Protein 2C21 (pdb70)

Organism: Leishmania major (NCBI:txid5664)

Nearest PDB structures (foldseek):
  2c21-a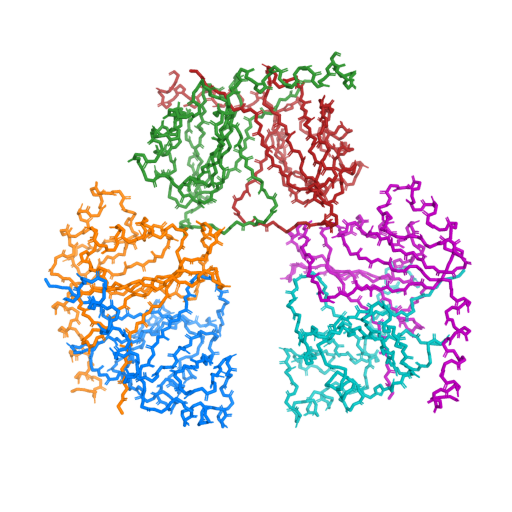ssembly3_F  TM=1.004E+00  e=3.129E-27  Leishmania major
  4mtr-assembly1_A  TM=9.692E-01  e=3.923E-15  Pseudomonas aeruginosa PAO1
  1fa5-assembly1_B  TM=9.251E-01  e=2.688E-15  Escherichia coli
  4mtr-assembly1_B  TM=9.581E-01  e=1.010E-14  Pseudomonas aeruginosa PAO1
  4mts-assembly1_B  TM=9.452E-01  e=9.763E-14  Pseudomonas aeruginosa PAO1

Radius of gyration: 29.98 Å; Cα contacts (8 Å, |Δi|>4): 1945; chains: 6; bounding box: 78×71×67 Å

CATH classification: 3.10.180.10

Solvent-accessible surface area: 37748 Å² total; per-residue (Å²): 119,80,59,5,3,3,0,12,4,66,0,2,59,28,116,94,0,28,113,10,2,36,100,31,0,49,8,99,41,0,10,100,101,83,31,80,166,93,134,58,14,30,0,6,0,0,58,8,40,3,66,88,25,13,0,0,10,0,12,50,47,80,67,61,92,88,30,176,67,26,143,0,18,5,10,5,0,0,0,4,130,75,3,146,116,8,0,57,55,0,131,174,84,131,14,80,38,90,96,68,28,184,96,20,56,48,0,40,0,24,5,50,16,24,7,95,1,19,0,4,26,37,150,62,14,25,96,92,0,71,56,4,9,136,149,73,68,41,94,116,85,59,4,2,2,1,14,3,59,0,8,28,26,102,59,0,22,104,11,1,36,98,36,0,46,8,88,37,0,8,91,104,79,17,68,140,91,128,62,19,26,0,6,0,1,56,10,48,2,75,90,28,16,0,0,9,0,9,55,39,76,55,59,24,12,15,90,45,26,146,0,18,7,11,4,0,0,0,2,131,67,2,150,120,10,2,60,48,0,128,157,84,106,16,51,35,84,102,69,26,183,98,20,54,50,0,41,0,13,4,24,3,2,7,68,1,17,0,4,28,38,146,64,14,25,100,86,0,70,53,10,3,124,152,81,68,53,77,120,80,58,6,4,2,0,14,4,62,0,8,26,25,112,57,0,21,109,11,1,34,99,34,0,48,8,87,34,0,0,88,82,78,17,74,140,88,130,62,17,24,0,3,0,1,62,11,49,4,64,90,30,14,0,0,10,0,9,55,40,79,54,58,24,9,11,107,43,21,109,0,17,6,11,4,0,0,0,3,122,67,2,148,120,8,0,54,47,0,125,157,86,105,15,52,43,84,100,58,27,178,99,18,55,50,0,38,0,15,5,23,3,3,6,65,1,18,0,4,32,36,149,63,14,25,96,84,0,73,56,7,7,134,151,79,64,48,85,113,80,57,7,4,2,0,13,3,64,0,8,25,26,98,53,0,22,107,11,2,33,97,36,0,47,9,88,37,0,8,91,98,82,32,90,157,91,136,56,14,31,0,6,0,2,60,11,49,3,72,89,29,13,0,1,10,0,11,52,43,81,55,60,23,13,11,100,48,26,107,0,17,6,12,4,0,0,0,3,128,64,2,142,98,9,1,46,37,0,128,151,90,102,16,49,38,88,102,73,32,188,98,16,44,46,0,39,0,13,4,24,4,3,6,65,4,18,0,5,32,39,150,64,8,25,98,85,0,67,58,10,4,129,152,81,62,46,88,121,77,60,5,3,2,2,12,2,59,0,7,27,27,94,51,0,21,106,12,6,35,96,37,0,48,9,88,38,0,0,95,76,82,22,71,149,89,112,59,19,22,0,2,0,0,57,10,45,3,66,88,28,15,0,0,10,0,10,54,43,74,49,60,24,11,15,77,47,27,147,0,18,6,10,10,0,0,0,2,131,75,1,150,118,6,0,57,48,0,127,163,81,108,16,52,36,87,100,61,26,176,94,17,40,48,0,37,0,12,4,23,3,2,7,65,4,14,0,4,29,37,139,63,5,24,98,79,0,67,54,11,4,128,144,80,64,44,95,117,81,60,6,5,2,2,13,3,62,0,2,68,29,111,111,0,27,125,14,1,35,105,33,0,46,10,91,35,0,0,98,68,80,26,73,156,95,116,58,19,21,0,0,0,0,56,8,54,5,64,89,28,16,0,0,10,0,10,53,45,85,64,65,95,85,30,180,66,24,142,0,16,5,11,4,0,0,0,3,134,78,2,145,111,8,1,51,44,0,132,152,86,132,13,78,40,92,99,57,24,172,96,22,38,47,0,40,0,26,4,46,15,25,6,95,0,12,0,3,26,38,141,60,6,24,96,79,0,65,56,9,6,123,150,83,62,49,81

B-factor: mean 39.88, std 5.76, range [11.87, 83.32]

Structure (mmCIF, N/CA/C/O backbone):
data_2C21
#
_entry.id   2C21
#
_cell.length_a   130.193
_cell.length_b   148.957
_cell.length_c   50.698
_cell.angle_alpha   90.00
_cell.angle_beta   90.00
_cell.angle_gamma   90.00
#
_symmetry.space_group_name_H-M   'P 21 21 2'
#
loop_
_entity.id
_entity.type
_entity.pdbx_description
1 polymer 'TRYPANOTHIONE-DEPENDENT GLYOXALASE I'
2 non-polymer 'NICKEL (II) ION'
3 non-polymer (4S)-2-METHYL-2,4-PENTANEDIOL
4 non-polymer (4R)-2-METHYLPENTANE-2,4-DIOL
5 non-polymer 'SODIUM ION'
6 water water
#
loop_
_atom_site.group_PDB
_atom_site.id
_atom_site.type_symbol
_atom_site.label_atom_id
_atom_site.label_alt_id
_atom_site.label_comp_id
_atom_site.label_asym_id
_atom_site.label_entity_id
_atom_site.label_seq_id
_atom_site.pdbx_PDB_ins_code
_atom_site.Cartn_x
_atom_site.Cartn_y
_atom_site.Cartn_z
_atom_site.occupancy
_atom_site.B_iso_or_equiv
_atom_site.auth_seq_id
_atom_site.auth_comp_id
_atom_site.auth_asym_id
_atom_site.auth_atom_id
_atom_site.pdbx_PDB_model_num
ATOM 1 N N . SER A 1 6 ? 53.620 -18.411 25.375 1.00 43.03 3 SER A N 1
ATOM 2 C CA . SER A 1 6 ? 52.175 -18.679 25.094 1.00 42.72 3 SER A CA 1
ATOM 3 C C . SER A 1 6 ? 51.295 -17.472 25.432 1.00 41.73 3 SER A C 1
ATOM 4 O O . SER A 1 6 ? 51.356 -16.936 26.547 1.00 41.87 3 SER A O 1
ATOM 7 N N . ARG A 1 7 ? 50.498 -17.037 24.456 1.00 39.77 4 ARG A N 1
ATOM 8 C CA . ARG A 1 7 ? 49.616 -15.895 24.619 1.00 38.56 4 ARG A CA 1
ATOM 9 C C . ARG A 1 7 ? 48.260 -16.220 24.041 1.00 37.74 4 ARG A C 1
ATOM 10 O O . ARG A 1 7 ? 48.134 -17.108 23.205 1.00 37.07 4 ARG A O 1
ATOM 18 N N . ARG A 1 8 ? 47.249 -15.489 24.490 1.00 37.16 5 ARG A N 1
ATOM 19 C CA . ARG A 1 8 ? 45.882 -15.748 24.089 1.00 37.10 5 ARG A CA 1
ATOM 20 C C . ARG A 1 8 ? 45.051 -14.475 24.176 1.00 37.15 5 ARG A C 1
ATOM 21 O O . ARG A 1 8 ? 45.213 -13.687 25.100 1.00 37.84 5 ARG A O 1
ATOM 29 N N . MET A 1 9 ? 44.190 -14.277 23.183 1.00 37.01 6 MET A N 1
ATOM 30 C CA . MET A 1 9 ? 43.158 -13.231 23.211 1.00 37.65 6 MET A CA 1
ATOM 31 C C . MET A 1 9 ? 42.156 -13.570 24.300 1.00 37.59 6 MET A C 1
ATOM 32 O O . MET A 1 9 ? 41.542 -14.654 24.263 1.00 37.01 6 MET A O 1
ATOM 41 N N . LEU A 1 10 ? 41.981 -12.673 25.270 1.00 37.25 7 LEU A N 1
ATOM 42 C CA . LEU A 1 10 ? 41.105 -12.983 26.408 1.00 37.00 7 LEU A CA 1
ATOM 43 C C . LEU A 1 10 ? 39.710 -12.408 26.281 1.00 36.91 7 LEU A C 1
ATOM 44 O O . LEU A 1 10 ? 38.717 -13.094 26.545 1.00 36.10 7 LEU A O 1
ATOM 49 N N . HIS A 1 11 ? 39.627 -11.140 25.893 1.00 36.31 8 HIS A N 1
ATOM 50 C CA . HIS A 1 11 ? 38.325 -10.496 25.726 1.00 36.42 8 HIS A CA 1
ATOM 51 C C . HIS A 1 11 ? 38.396 -9.198 24.953 1.00 35.73 8 HIS A C 1
ATOM 52 O O . HIS A 1 11 ? 39.462 -8.682 24.699 1.00 34.59 8 HIS A O 1
ATOM 59 N N . THR A 1 12 ? 37.221 -8.710 24.577 1.00 36.59 9 THR A N 1
ATOM 60 C CA . THR A 1 12 ? 37.037 -7.409 23.969 1.00 36.40 9 THR A CA 1
ATOM 61 C C . THR A 1 12 ? 36.091 -6.633 24.865 1.00 36.72 9 THR A C 1
ATOM 62 O O . THR A 1 12 ? 35.059 -7.168 25.297 1.00 35.78 9 THR A O 1
ATOM 66 N N . MET A 1 13 ? 36.435 -5.375 25.145 1.00 36.45 10 MET A N 1
ATOM 67 C CA . MET A 1 13 ? 35.628 -4.542 26.036 1.00 36.81 10 MET A CA 1
ATOM 68 C C . MET A 1 13 ? 34.893 -3.437 25.275 1.00 36.90 10 MET A C 1
ATOM 69 O O . MET A 1 13 ? 35.495 -2.727 24.468 1.00 37.90 10 MET A O 1
ATOM 74 N N . ILE A 1 14 ? 33.602 -3.276 25.570 1.00 37.17 11 ILE A N 1
ATOM 75 C CA . ILE A 1 14 ? 32.785 -2.162 25.048 1.00 37.12 11 ILE A CA 1
ATOM 76 C C . ILE A 1 14 ? 32.070 -1.498 26.236 1.00 37.31 11 ILE A C 1
ATOM 77 O O . ILE A 1 14 ? 31.756 -2.167 27.229 1.00 36.33 11 ILE A O 1
ATOM 82 N N . ARG A 1 15 ? 31.828 -0.194 26.145 1.00 37.29 12 ARG A N 1
ATOM 83 C CA . ARG A 1 15 ? 31.078 0.510 27.177 1.00 36.62 12 ARG A CA 1
ATOM 84 C C . ARG A 1 15 ? 29.613 0.594 26.767 1.00 36.77 12 ARG A C 1
ATOM 85 O O . ARG A 1 15 ? 29.284 0.785 25.589 1.00 36.95 12 ARG A O 1
ATOM 93 N N . VAL A 1 16 ? 28.740 0.432 27.746 1.00 36.61 13 VAL A N 1
ATOM 94 C CA . VAL A 1 16 ? 27.298 0.326 27.504 1.00 36.06 13 VAL A CA 1
ATOM 95 C C . VAL A 1 16 ? 26.541 1.257 28.411 1.00 35.95 13 VAL A C 1
ATOM 96 O O . VAL A 1 16 ? 26.956 1.520 29.551 1.00 35.26 13 VAL A O 1
ATOM 100 N N . GLY A 1 17 ? 25.402 1.735 27.923 1.00 36.17 14 GLY A N 1
ATOM 101 C CA . GLY A 1 17 ? 24.584 2.685 28.678 1.00 36.56 14 GLY A CA 1
ATOM 102 C C . GLY A 1 17 ? 23.708 2.106 29.779 1.00 36.87 14 GLY A C 1
ATOM 103 O O . GLY A 1 17 ? 23.333 2.819 30.700 1.00 37.01 14 GLY A O 1
ATOM 104 N N . ASP A 1 18 ? 23.384 0.821 29.683 1.00 37.80 15 ASP A N 1
ATOM 105 C CA . ASP A 1 18 ? 22.370 0.185 30.538 1.00 38.60 15 ASP A CA 1
ATOM 106 C C . ASP A 1 18 ? 22.697 -1.313 30.577 1.00 39.03 15 ASP A C 1
ATOM 107 O O . ASP A 1 18 ? 22.522 -2.023 29.601 1.00 38.46 15 ASP A O 1
ATOM 112 N N . LEU A 1 19 ? 23.217 -1.772 31.710 1.00 39.57 16 LEU A N 1
ATOM 113 C CA . LEU A 1 19 ? 23.576 -3.182 31.871 1.00 39.97 16 LEU A CA 1
ATOM 114 C C . LEU A 1 19 ? 22.404 -4.128 31.633 1.00 39.49 16 LEU A C 1
ATOM 115 O O . LEU A 1 19 ? 22.531 -5.101 30.914 1.00 39.03 16 LEU A O 1
ATOM 120 N N . ASP A 1 20 ? 21.275 -3.849 32.262 1.00 39.81 17 ASP A N 1
ATOM 121 C CA . ASP A 1 20 ? 20.100 -4.720 32.137 1.00 39.70 17 ASP A CA 1
ATOM 122 C C . ASP A 1 20 ? 19.748 -4.979 30.668 1.00 39.50 17 ASP A C 1
ATOM 123 O O . ASP A 1 20 ? 19.590 -6.121 30.261 1.00 39.87 17 ASP A O 1
ATOM 128 N N . ARG A 1 21 ? 19.644 -3.932 29.861 1.00 39.52 18 ARG A N 1
ATOM 129 C CA . ARG A 1 21 ? 19.264 -4.146 28.463 1.00 39.60 18 ARG A CA 1
ATOM 130 C C . ARG A 1 21 ? 20.369 -4.830 27.641 1.00 38.87 18 ARG A C 1
ATOM 131 O O . ARG A 1 21 ? 20.074 -5.604 26.747 1.00 38.47 18 ARG A O 1
ATOM 139 N N . SER A 1 22 ? 21.637 -4.566 27.951 1.00 38.71 19 SER A N 1
ATOM 140 C CA . SER A 1 22 ? 22.721 -5.206 27.202 1.00 38.36 19 SER A CA 1
ATOM 141 C C . SER A 1 22 ? 22.788 -6.689 27.538 1.00 38.60 19 SER A C 1
ATOM 142 O O . SER A 1 22 ? 22.929 -7.535 26.653 1.00 38.48 19 SER A O 1
ATOM 147 N N . ILE A 1 23 ? 22.701 -6.992 28.829 1.00 39.12 20 ILE A N 1
ATOM 148 C CA . ILE A 1 23 ? 22.711 -8.367 29.290 1.00 39.99 20 ILE A CA 1
ATOM 149 C C . ILE A 1 23 ? 21.547 -9.145 28.676 1.00 39.86 20 ILE A C 1
ATOM 150 O O . ILE A 1 23 ? 21.735 -10.282 28.259 1.00 40.25 20 ILE A O 1
ATOM 155 N N . LYS A 1 24 ? 20.364 -8.531 28.604 1.00 39.98 21 LYS A N 1
ATOM 156 C CA . LYS A 1 24 ? 19.195 -9.177 27.991 1.00 39.90 21 LYS A CA 1
ATOM 157 C C . LYS A 1 24 ? 19.455 -9.549 26.534 1.00 39.73 21 LYS A C 1
ATOM 158 O O . LYS A 1 24 ? 19.150 -10.666 26.088 1.00 39.75 21 LYS A O 1
ATOM 164 N N . PHE A 1 25 ? 20.012 -8.598 25.793 1.00 39.30 22 PHE A N 1
ATOM 165 C CA . PHE A 1 25 ? 20.380 -8.820 24.409 1.00 38.61 22 PHE A CA 1
ATOM 166 C C . PHE A 1 25 ? 21.400 -9.969 24.240 1.00 38.34 22 PHE A C 1
ATOM 167 O O . PHE A 1 25 ? 21.153 -10.914 23.500 1.00 38.46 22 PHE A O 1
ATOM 175 N N . TYR A 1 26 ? 22.541 -9.892 24.919 1.00 38.17 23 TYR A N 1
ATOM 176 C CA . TYR A 1 26 ? 23.614 -10.863 24.683 1.00 38.30 23 TYR A CA 1
ATOM 177 C C . TYR A 1 26 ? 23.261 -12.260 25.192 1.00 38.45 23 TYR A C 1
ATOM 178 O O . TYR A 1 26 ? 23.710 -13.254 24.621 1.00 39.18 23 TYR A O 1
ATOM 187 N N . THR A 1 27 ? 22.443 -12.344 26.234 1.00 38.40 24 THR A N 1
ATOM 188 C CA . THR A 1 27 ? 21.973 -13.645 26.725 1.00 38.46 24 THR A CA 1
ATOM 189 C C . THR A 1 27 ? 20.786 -14.179 25.914 1.00 38.27 24 THR A C 1
ATOM 190 O O . THR A 1 27 ? 20.885 -15.237 25.293 1.00 37.77 24 THR A O 1
ATOM 194 N N . GLU A 1 28 ? 19.677 -13.445 25.907 1.00 38.56 25 GLU A N 1
ATOM 195 C CA . GLU A 1 28 ? 18.444 -13.937 25.284 1.00 38.66 25 GLU A CA 1
ATOM 196 C C . GLU A 1 28 ? 18.503 -13.933 23.756 1.00 38.49 25 GLU A C 1
ATOM 197 O O . GLU A 1 28 ? 18.019 -14.870 23.120 1.00 37.93 25 GLU A O 1
ATOM 203 N N . ARG A 1 29 ? 19.091 -12.897 23.164 1.00 38.21 26 ARG A N 1
ATOM 204 C CA . ARG A 1 29 ? 19.172 -12.831 21.697 1.00 38.58 26 ARG A CA 1
ATOM 205 C C . ARG A 1 29 ? 20.370 -13.602 21.132 1.00 38.30 26 ARG A C 1
ATOM 206 O O . ARG A 1 29 ? 20.258 -14.197 20.070 1.00 38.55 26 ARG A O 1
ATOM 214 N N . LEU A 1 30 ? 21.509 -13.603 21.826 1.00 38.47 27 LEU A N 1
ATOM 215 C CA . LEU A 1 30 ? 22.722 -14.220 21.271 1.00 38.34 27 LEU A CA 1
ATOM 216 C C . LEU A 1 30 ? 23.155 -15.549 21.907 1.00 38.63 27 LEU A C 1
ATOM 217 O O . LEU A 1 30 ? 24.000 -16.247 21.341 1.00 38.39 27 LEU A O 1
ATOM 222 N N . GLY A 1 31 ? 22.581 -15.901 23.060 1.00 38.80 28 GLY A N 1
ATOM 223 C CA . GLY A 1 31 ? 22.870 -17.183 23.723 1.00 38.73 28 GLY A CA 1
ATOM 224 C C . GLY A 1 31 ? 24.121 -17.231 24.601 1.00 38.54 28 GLY A C 1
ATOM 225 O O . GLY A 1 31 ? 24.567 -18.312 24.985 1.00 38.12 28 GLY A O 1
ATOM 226 N N . MET A 1 32 ? 24.699 -16.075 24.915 1.00 38.38 29 MET A N 1
ATOM 227 C CA . MET A 1 32 ? 25.830 -16.023 25.835 1.00 38.46 29 MET A CA 1
ATOM 228 C C . MET A 1 32 ? 25.319 -16.213 27.256 1.00 38.46 29 MET A C 1
ATOM 229 O O . MET A 1 32 ? 24.116 -16.154 27.501 1.00 37.29 29 MET A O 1
ATOM 234 N N . LYS A 1 33 ? 26.241 -16.436 28.185 1.00 38.81 30 LYS A N 1
ATOM 235 C CA . LYS A 1 33 ? 25.891 -16.466 29.594 1.00 39.46 30 LYS A CA 1
ATOM 236 C C . LYS A 1 33 ? 26.736 -15.470 30.353 1.00 39.32 30 LYS A C 1
ATOM 237 O O . LYS A 1 33 ? 27.871 -15.198 29.981 1.00 37.68 30 LYS A O 1
ATOM 243 N N . VAL A 1 34 ? 26.172 -14.943 31.435 1.00 39.25 31 VAL A N 1
ATOM 244 C CA . VAL A 1 34 ? 26.931 -14.061 32.322 1.00 39.54 31 VAL A CA 1
ATOM 245 C C . VAL A 1 34 ? 27.907 -14.948 33.095 1.00 38.85 31 VAL A C 1
ATOM 246 O O . VAL A 1 34 ? 27.501 -15.915 33.721 1.00 37.25 31 VAL A O 1
ATOM 250 N N . LEU A 1 35 ? 29.189 -14.626 33.018 1.00 37.91 32 LEU A N 1
ATOM 251 C CA . LEU A 1 35 ? 30.227 -15.389 33.708 1.00 37.94 32 LEU A CA 1
ATOM 252 C C . LEU A 1 35 ? 30.537 -14.811 35.099 1.00 38.05 32 LEU A C 1
ATOM 253 O O . LEU A 1 35 ? 30.667 -15.550 36.071 1.00 37.17 32 LEU A O 1
ATOM 258 N N . ARG A 1 36 ? 30.671 -13.492 35.179 1.00 37.71 33 ARG A N 1
ATOM 259 C CA . ARG A 1 36 ? 30.920 -12.827 36.452 1.00 37.71 33 ARG A CA 1
ATOM 260 C C . ARG A 1 36 ? 30.725 -11.327 36.333 1.00 37.59 33 ARG A C 1
ATOM 261 O O . ARG A 1 36 ? 30.760 -10.776 35.237 1.00 37.14 33 ARG A O 1
ATOM 269 N N . LYS A 1 37 ? 30.516 -10.674 37.473 1.00 37.74 34 LYS A N 1
ATOM 270 C CA . LYS A 1 37 ? 30.471 -9.216 37.536 1.00 37.79 34 LYS A CA 1
ATOM 271 C C . LYS A 1 37 ? 31.529 -8.665 38.499 1.00 38.28 34 LYS A C 1
ATOM 272 O O . LYS A 1 37 ? 32.013 -9.385 39.408 1.00 37.74 34 LYS A O 1
ATOM 278 N N . TRP A 1 38 ? 31.888 -7.393 38.291 1.00 37.72 35 TRP A N 1
ATOM 279 C CA . TRP A 1 38 ? 32.866 -6.697 39.123 1.00 38.08 35 TRP A CA 1
ATOM 280 C C . TRP A 1 38 ? 32.337 -5.292 39.338 1.00 37.10 35 TRP A C 1
ATOM 281 O O . TRP A 1 38 ? 32.394 -4.494 38.421 1.00 37.72 35 TRP A O 1
ATOM 292 N N . ASP A 1 39 ? 31.864 -4.986 40.548 1.00 35.65 36 ASP A N 1
ATOM 293 C CA . ASP A 1 39 ? 31.190 -3.716 40.826 1.00 35.29 36 ASP A CA 1
ATOM 294 C C . ASP A 1 39 ? 32.039 -2.871 41.791 1.00 35.19 36 ASP A C 1
ATOM 295 O O . ASP A 1 39 ? 32.461 -3.359 42.827 1.00 33.72 36 ASP A O 1
ATOM 300 N N . VAL A 1 40 ? 32.323 -1.623 41.410 1.00 34.67 37 VAL A N 1
ATOM 301 C CA . VAL A 1 40 ? 33.142 -0.724 42.229 1.00 35.52 37 VAL A CA 1
ATOM 302 C C . VAL A 1 40 ? 32.404 0.600 42.486 1.00 35.51 37 VAL A C 1
ATOM 303 O O . VAL A 1 40 ? 32.666 1.598 41.827 1.00 35.14 37 VAL A O 1
ATOM 307 N N . PRO A 1 41 ? 31.476 0.601 43.455 1.00 36.42 38 PRO A N 1
ATOM 308 C CA . PRO A 1 41 ? 30.637 1.769 43.724 1.00 36.70 38 PRO A CA 1
ATOM 309 C C . PRO A 1 41 ? 31.419 3.066 43.936 1.00 36.81 38 PRO A C 1
ATOM 310 O O . PRO A 1 41 ? 31.012 4.105 43.428 1.00 37.36 38 PRO A O 1
ATOM 314 N N . GLU A 1 42 ? 32.551 2.996 44.631 1.00 37.08 39 GLU A N 1
ATOM 315 C CA . GLU A 1 42 ? 33.362 4.180 44.906 1.00 36.99 39 GLU A CA 1
ATOM 316 C C . GLU A 1 42 ? 34.022 4.770 43.664 1.00 36.97 39 GLU A C 1
ATOM 317 O O . GLU A 1 42 ? 34.285 5.966 43.632 1.00 36.91 39 GLU A O 1
ATOM 323 N N . ASP A 1 43 ? 34.293 3.938 42.658 1.00 36.33 40 ASP A N 1
ATOM 324 C CA . ASP A 1 43 ? 34.820 4.409 41.374 1.00 36.75 40 ASP A CA 1
ATOM 325 C C . ASP A 1 43 ? 33.714 4.518 40.303 1.00 36.99 40 ASP A C 1
ATOM 326 O O . ASP A 1 43 ? 33.990 4.814 39.144 1.00 36.97 40 ASP A O 1
ATOM 331 N N . LYS A 1 44 ? 32.474 4.264 40.702 1.00 37.43 41 LYS A N 1
ATOM 332 C CA . LYS A 1 44 ? 31.319 4.487 39.851 1.00 38.27 41 LYS A CA 1
ATOM 333 C C . LYS A 1 44 ? 31.366 3.697 38.541 1.00 37.61 41 LYS A C 1
ATOM 334 O O . LYS A 1 44 ? 31.038 4.220 37.471 1.00 37.13 41 LYS A O 1
ATOM 340 N N . TYR A 1 45 ? 31.736 2.426 38.630 1.00 37.22 42 TYR A N 1
ATOM 341 C CA . TYR A 1 45 ? 31.638 1.554 37.458 1.00 37.35 42 TYR A CA 1
ATOM 342 C C . TYR A 1 45 ? 31.366 0.096 37.828 1.00 36.94 42 TYR A C 1
ATOM 343 O O . TYR A 1 45 ? 31.611 -0.329 38.954 1.00 36.22 42 TYR A O 1
ATOM 352 N N . THR A 1 46 ? 30.864 -0.635 36.838 1.00 37.18 43 THR A N 1
ATOM 353 C CA . THR A 1 46 ? 30.572 -2.054 36.936 1.00 36.97 43 THR A CA 1
ATOM 354 C C . THR A 1 46 ? 31.063 -2.710 35.664 1.00 37.34 43 THR A C 1
ATOM 355 O O . THR A 1 46 ? 30.822 -2.189 34.566 1.00 36.65 43 THR A O 1
ATOM 359 N N . LEU A 1 47 ? 31.740 -3.854 35.815 1.00 37.47 44 LEU A N 1
ATOM 360 C CA . LEU A 1 47 ? 32.099 -4.707 34.678 1.00 37.47 44 LEU A CA 1
ATOM 361 C C . LEU A 1 47 ? 31.285 -6.010 34.688 1.00 37.74 44 LEU A C 1
ATOM 362 O O . LEU A 1 47 ? 31.025 -6.604 35.759 1.00 37.54 44 LEU A O 1
ATOM 367 N N . VAL A 1 48 ? 30.896 -6.452 33.502 1.00 37.69 45 VAL A N 1
ATOM 368 C CA . VAL A 1 48 ? 30.224 -7.755 33.318 1.00 37.97 45 VAL A CA 1
ATOM 369 C C . VAL A 1 48 ? 30.887 -8.500 32.189 1.00 37.64 45 VAL A C 1
ATOM 370 O O . VAL A 1 48 ? 31.073 -7.958 31.095 1.00 38.02 45 VAL A O 1
ATOM 374 N N . PHE A 1 49 ? 31.266 -9.737 32.475 1.00 37.88 46 PHE A N 1
ATOM 375 C CA . PHE A 1 49 ? 31.900 -10.606 31.504 1.00 38.05 46 PHE A CA 1
ATOM 376 C C . PHE A 1 49 ? 30.883 -11.640 31.060 1.00 38.11 46 PHE A C 1
ATOM 377 O O . PHE A 1 49 ? 30.272 -12.339 31.904 1.00 37.65 46 PHE A O 1
ATOM 385 N N . LEU A 1 50 ? 30.687 -11.717 29.746 1.00 39.50 47 LEU A N 1
ATOM 386 C CA . LEU A 1 50 ? 29.747 -12.671 29.115 1.00 40.24 47 LEU A CA 1
ATOM 387 C C . LEU A 1 50 ? 30.439 -13.425 28.006 1.00 39.91 47 LEU A C 1
ATOM 388 O O . LEU A 1 50 ? 31.320 -12.896 27.338 1.00 39.53 47 LEU A O 1
ATOM 393 N N . GLY A 1 51 ? 29.992 -14.645 27.775 1.00 39.54 48 GLY A N 1
ATOM 394 C CA . GLY A 1 51 ? 30.542 -15.425 26.687 1.00 40.07 48 GLY A CA 1
ATOM 395 C C . GLY A 1 51 ? 29.845 -16.734 26.490 1.00 39.52 48 GLY A C 1
ATOM 396 O O . GLY A 1 51 ? 28.859 -17.038 27.146 1.00 39.78 48 GLY A O 1
ATOM 397 N N . TYR A 1 52 ? 30.390 -17.516 25.577 1.00 39.63 49 TYR A N 1
ATOM 398 C CA . TYR A 1 52 ? 29.863 -18.822 25.267 1.00 39.14 49 TYR A CA 1
ATOM 399 C C . TYR A 1 52 ? 30.585 -19.890 26.077 1.00 39.12 49 TYR A C 1
ATOM 400 O O . TYR A 1 52 ? 30.287 -21.071 25.978 1.00 39.17 49 TYR A O 1
ATOM 409 N N . GLY A 1 53 ? 31.529 -19.468 26.900 1.00 38.39 50 GLY A N 1
ATOM 410 C CA . GLY A 1 53 ? 32.233 -20.387 27.773 1.00 38.18 50 GLY A CA 1
ATOM 411 C C . GLY A 1 53 ? 33.006 -19.562 28.769 1.00 37.79 50 GLY A C 1
ATOM 412 O O . GLY A 1 53 ? 33.047 -18.346 28.643 1.00 37.46 50 GLY A O 1
ATOM 413 N N . PRO A 1 54 ? 33.573 -20.210 29.796 1.00 37.79 51 PRO A N 1
ATOM 414 C CA . PRO A 1 54 ? 34.355 -19.495 30.797 1.00 37.65 51 PRO A CA 1
ATOM 415 C C . PRO A 1 54 ? 35.601 -18.848 30.227 1.00 37.12 51 PRO A C 1
ATOM 416 O O . PRO A 1 54 ? 36.139 -19.301 29.209 1.00 36.49 51 PRO A O 1
ATOM 420 N N . GLU A 1 55 ? 36.069 -17.797 30.888 1.00 37.00 52 GLU A N 1
ATOM 421 C CA . GLU A 1 55 ? 37.287 -17.116 30.452 1.00 36.86 52 GLU A CA 1
ATOM 422 C C . GLU A 1 55 ? 38.478 -18.059 30.341 1.00 37.14 52 GLU A C 1
ATOM 423 O O . GLU A 1 55 ? 39.374 -17.798 29.561 1.00 37.60 52 GLU A O 1
ATOM 429 N N . MET A 1 56 ? 38.479 -19.160 31.092 1.00 37.59 53 MET A N 1
ATOM 430 C CA . MET A 1 56 ? 39.610 -20.086 31.125 1.00 38.50 53 MET A CA 1
ATOM 431 C C . MET A 1 56 ? 39.776 -20.829 29.799 1.00 39.01 53 MET A C 1
ATOM 432 O O . MET A 1 56 ? 40.881 -21.245 29.457 1.00 39.37 53 MET A O 1
ATOM 437 N N . SER A 1 57 ? 38.683 -20.985 29.058 1.00 39.54 54 SER A N 1
ATOM 438 C CA . SER A 1 57 ? 38.704 -21.720 27.788 1.00 40.24 54 SER A CA 1
ATOM 439 C C . SER A 1 57 ? 38.141 -20.951 26.583 1.00 39.90 54 SER A C 1
ATOM 440 O O . SER A 1 57 ? 38.045 -21.506 25.493 1.00 40.97 54 SER A O 1
ATOM 443 N N . SER A 1 58 ? 37.767 -19.689 26.779 1.00 39.61 55 SER A N 1
ATOM 444 C CA . SER A 1 58 ? 37.049 -18.901 25.776 1.00 39.30 55 SER A CA 1
ATOM 445 C C . SER A 1 58 ? 37.525 -17.474 25.778 1.00 38.80 55 SER A C 1
ATOM 446 O O . SER A 1 58 ? 38.030 -16.985 26.791 1.00 39.28 55 SER A O 1
ATOM 449 N N . THR A 1 59 ? 37.306 -16.816 24.644 1.00 38.22 56 THR A N 1
ATOM 450 C CA . THR A 1 59 ? 37.491 -15.370 24.495 1.00 38.19 56 THR A CA 1
ATOM 451 C C . THR A 1 59 ? 36.103 -14.746 24.639 1.00 38.22 56 THR A C 1
ATOM 452 O O . THR A 1 59 ? 35.135 -15.168 23.985 1.00 38.94 56 THR A O 1
ATOM 456 N N . VAL A 1 60 ? 35.985 -13.792 25.548 1.00 37.84 57 VAL A N 1
ATOM 457 C CA . VAL A 1 60 ? 34.684 -13.342 25.995 1.00 37.67 57 VAL A CA 1
ATOM 458 C C . VAL A 1 60 ? 34.461 -11.862 25.699 1.00 37.56 57 VAL A C 1
ATOM 459 O O . VAL A 1 60 ? 35.304 -11.202 25.086 1.00 37.64 57 VAL A O 1
ATOM 463 N N . LEU A 1 61 ? 33.299 -11.374 26.120 1.00 37.90 58 LEU A N 1
ATOM 464 C CA . LEU A 1 61 ? 32.895 -9.988 25.990 1.00 38.21 58 LEU A CA 1
ATOM 465 C C . LEU A 1 61 ? 32.838 -9.347 27.377 1.00 38.19 58 LEU A C 1
ATOM 466 O O . LEU A 1 61 ? 32.281 -9.933 28.317 1.00 37.47 58 LEU A O 1
ATOM 471 N N . GLU A 1 62 ? 33.443 -8.163 27.493 1.00 37.76 59 GLU A N 1
ATOM 472 C CA . GLU A 1 62 ? 33.425 -7.363 28.709 1.00 38.47 59 GLU A CA 1
ATOM 473 C C . GLU A 1 62 ? 32.617 -6.098 28.478 1.00 38.82 59 GLU A C 1
ATOM 474 O O . GLU A 1 62 ? 32.941 -5.310 27.576 1.00 38.77 59 GLU A O 1
ATOM 480 N N . LEU A 1 63 ? 31.582 -5.896 29.298 1.00 38.58 60 LEU A N 1
ATOM 481 C CA . LEU A 1 63 ? 30.815 -4.654 29.303 1.00 38.83 60 LEU A CA 1
ATOM 482 C C . LEU A 1 63 ? 31.225 -3.806 30.492 1.00 38.72 60 LEU A C 1
ATOM 483 O O . LEU A 1 63 ? 31.306 -4.306 31.605 1.00 38.84 60 LEU A O 1
ATOM 488 N N . THR A 1 64 ? 31.460 -2.520 30.241 1.00 38.63 61 THR A N 1
ATOM 489 C CA . THR A 1 64 ? 31.730 -1.551 31.275 1.00 38.59 61 THR A CA 1
ATOM 490 C C . THR A 1 64 ? 30.552 -0.587 31.314 1.00 38.09 61 THR A C 1
ATOM 491 O O . THR A 1 64 ? 30.178 -0.015 30.283 1.00 37.65 61 THR A O 1
ATOM 495 N N . TYR A 1 65 ? 29.969 -0.446 32.500 1.00 37.60 62 TYR A N 1
ATOM 496 C CA . TYR A 1 65 ? 28.957 0.553 32.764 1.00 37.83 62 TYR A CA 1
ATOM 497 C C . TYR A 1 65 ? 29.565 1.622 33.676 1.00 38.10 62 TYR A C 1
ATOM 498 O O . TYR A 1 65 ? 30.064 1.306 34.763 1.00 38.11 62 TYR A O 1
ATOM 507 N N . ASN A 1 66 ? 29.531 2.878 33.228 1.00 38.20 63 ASN A N 1
ATOM 508 C CA . ASN A 1 66 ? 29.866 4.015 34.069 1.00 38.47 63 ASN A CA 1
ATOM 509 C C . ASN A 1 66 ? 28.597 4.621 34.629 1.00 38.39 63 ASN A C 1
ATOM 510 O O . ASN A 1 66 ? 27.710 4.993 33.865 1.00 38.18 63 ASN A O 1
ATOM 515 N N . TYR A 1 67 ? 28.524 4.726 35.960 1.00 37.80 64 TYR A N 1
ATOM 516 C CA . TYR A 1 67 ? 27.304 5.165 36.642 1.00 37.64 64 TYR A CA 1
ATOM 517 C C . TYR A 1 67 ? 26.812 6.493 36.057 1.00 37.81 64 TYR A C 1
ATOM 518 O O . TYR A 1 67 ? 27.556 7.490 36.001 1.00 37.44 64 TYR A O 1
ATOM 527 N N . GLY A 1 68 ? 25.560 6.493 35.618 1.00 38.14 65 GLY A N 1
ATOM 528 C CA . GLY A 1 68 ? 24.907 7.702 35.126 1.00 38.19 65 GLY A CA 1
ATOM 529 C C . GLY A 1 68 ? 25.245 8.095 33.699 1.00 38.14 65 GLY A C 1
ATOM 530 O O . GLY A 1 68 ? 24.807 9.148 33.238 1.00 38.50 65 GLY A O 1
ATOM 531 N N . VAL A 1 69 ? 26.024 7.267 33.005 1.00 37.73 66 VAL A N 1
ATOM 532 C CA . VAL A 1 69 ? 26.327 7.478 31.599 1.00 37.46 66 VAL A CA 1
ATOM 533 C C . VAL A 1 69 ? 25.457 6.473 30.848 1.00 37.31 66 VAL A C 1
ATOM 534 O O . VAL A 1 69 ? 25.662 5.263 30.957 1.00 37.26 66 VAL A O 1
ATOM 538 N N . THR A 1 70 ? 24.463 6.981 30.122 1.00 37.28 67 THR A N 1
ATOM 539 C CA . THR A 1 70 ? 23.421 6.132 29.542 1.00 37.64 67 THR A CA 1
ATOM 540 C C . THR A 1 70 ? 23.464 6.001 28.013 1.00 37.90 67 THR A C 1
ATOM 541 O O . THR A 1 70 ? 22.652 5.272 27.432 1.00 37.39 67 THR A O 1
ATOM 545 N N . SER A 1 71 ? 24.375 6.717 27.366 1.00 38.58 68 SER A N 1
ATOM 546 C CA A SER A 1 71 ? 24.516 6.636 25.911 0.50 38.85 68 SER A CA 1
ATOM 547 C CA B SER A 1 71 ? 24.519 6.626 25.912 0.50 38.87 68 SER A CA 1
ATOM 548 C C . SER A 1 71 ? 25.958 6.861 25.468 1.00 39.26 68 SER A C 1
ATOM 549 O O . SER A 1 71 ? 26.696 7.628 26.085 1.00 38.78 68 SER A O 1
ATOM 554 N N . TYR A 1 72 ? 26.337 6.180 24.387 1.00 40.33 69 TYR A N 1
ATOM 555 C CA . TYR A 1 72 ? 27.631 6.349 23.751 1.00 41.37 69 TYR A CA 1
ATOM 556 C C . TYR A 1 72 ? 27.439 6.571 22.250 1.00 41.41 69 TYR A C 1
ATOM 557 O O . TYR A 1 72 ? 26.637 5.880 21.602 1.00 42.65 69 TYR A O 1
ATOM 566 N N . LYS A 1 73 ? 28.119 7.578 21.717 1.00 42.01 70 LYS A N 1
ATOM 567 C CA . LYS A 1 73 ? 28.203 7.749 20.259 1.00 42.42 70 LYS A CA 1
ATOM 568 C C . LYS A 1 73 ? 29.430 7.021 19.714 1.00 40.94 70 LYS A C 1
ATOM 569 O O . LYS A 1 73 ? 30.439 6.846 20.422 1.00 39.84 70 LYS A O 1
ATOM 575 N N . HIS A 1 74 ? 29.321 6.592 18.455 1.00 39.77 71 HIS A N 1
ATOM 576 C CA . HIS A 1 74 ? 30.295 5.693 17.864 1.00 38.93 71 HIS A CA 1
ATOM 577 C C . HIS A 1 74 ? 31.140 6.389 16.804 1.00 39.02 71 HIS A C 1
ATOM 578 O O . HIS A 1 74 ? 30.636 7.232 16.041 1.00 37.97 71 HIS A O 1
ATOM 585 N N . ASP A 1 75 ? 32.421 6.017 16.798 1.00 38.58 72 ASP A N 1
ATOM 586 C CA . ASP A 1 75 ? 33.365 6.375 15.758 1.00 39.23 72 ASP A CA 1
ATOM 587 C C . ASP A 1 75 ? 33.205 5.385 14.617 1.00 38.85 72 ASP A C 1
ATOM 588 O O . ASP A 1 75 ? 32.472 4.400 14.724 1.00 38.50 72 ASP A O 1
ATOM 593 N N . GLU A 1 76 ? 33.910 5.649 13.531 1.00 38.25 73 GLU A N 1
ATOM 594 C CA . GLU A 1 76 ? 33.977 4.707 12.421 1.00 38.97 73 GLU A CA 1
ATOM 595 C C . GLU A 1 76 ? 35.356 4.044 12.386 1.00 38.08 73 GLU A C 1
ATOM 596 O O . GLU A 1 76 ? 35.898 3.793 11.311 1.00 37.32 73 GLU A O 1
ATOM 602 N N . ALA A 1 77 ? 35.898 3.767 13.585 1.00 37.27 74 ALA A N 1
ATOM 603 C CA . ALA A 1 77 ? 37.219 3.146 13.750 1.00 36.54 74 ALA A CA 1
ATOM 604 C C . ALA A 1 77 ? 37.010 1.695 14.166 1.00 36.04 74 ALA A C 1
ATOM 605 O O . ALA A 1 77 ? 37.319 0.780 13.395 1.00 35.17 74 ALA A O 1
ATOM 607 N N . TYR A 1 78 ? 36.473 1.498 15.371 1.00 35.42 75 TYR A N 1
ATOM 608 C CA . TYR A 1 78 ? 36.133 0.179 15.841 1.00 36.05 75 TYR A CA 1
ATOM 609 C C . TYR A 1 78 ? 35.108 -0.460 14.871 1.00 36.32 75 TYR A C 1
ATOM 610 O O . TYR A 1 78 ? 34.196 0.210 14.375 1.00 36.64 75 TYR A O 1
ATOM 619 N N . GLY A 1 79 ? 35.285 -1.743 14.608 1.00 36.31 76 GLY A N 1
ATOM 620 C CA . GLY A 1 79 ? 34.501 -2.445 13.603 1.00 36.40 76 GLY A CA 1
ATOM 621 C C . GLY A 1 79 ? 33.343 -3.187 14.199 1.00 36.57 76 GLY A C 1
ATOM 622 O O . GLY A 1 79 ? 32.200 -2.715 14.175 1.00 37.69 76 GLY A O 1
ATOM 623 N N . HIS A 1 80 ? 33.647 -4.350 14.755 1.00 36.58 77 HIS A N 1
ATOM 624 C CA . HIS A 1 80 ? 32.634 -5.243 15.289 1.00 36.59 77 HIS A CA 1
ATOM 625 C C . HIS A 1 80 ? 33.279 -6.433 15.975 1.00 36.94 77 HIS A C 1
ATOM 626 O O . HIS A 1 80 ? 34.488 -6.611 15.900 1.00 36.92 77 HIS A O 1
ATOM 633 N N . ILE A 1 81 ? 32.435 -7.240 16.615 1.00 36.79 78 ILE A N 1
ATOM 634 C CA . ILE A 1 81 ? 32.756 -8.619 16.940 1.00 37.46 78 ILE A CA 1
ATOM 635 C C . ILE A 1 81 ? 31.941 -9.540 16.006 1.00 36.79 78 ILE A C 1
ATOM 636 O O . ILE A 1 81 ? 30.827 -9.202 15.591 1.00 36.00 78 ILE A O 1
ATOM 641 N N . ALA A 1 82 ? 32.530 -10.684 15.680 1.00 36.51 79 ALA A N 1
ATOM 642 C CA . ALA A 1 82 ? 31.903 -11.669 14.814 1.00 36.65 79 ALA A CA 1
ATOM 643 C C . ALA A 1 82 ? 31.658 -12.915 15.620 1.00 36.87 79 ALA A C 1
ATOM 644 O O . ALA A 1 82 ? 32.519 -13.340 16.396 1.00 36.22 79 ALA A O 1
ATOM 646 N N . ILE A 1 83 ? 30.483 -13.501 15.417 1.00 36.91 80 ILE A N 1
ATOM 647 C CA . ILE A 1 83 ? 30.069 -14.692 16.123 1.00 37.06 80 ILE A CA 1
ATOM 648 C C . ILE A 1 83 ? 29.700 -15.749 15.084 1.00 36.96 80 ILE A C 1
ATOM 649 O O . ILE A 1 83 ? 28.932 -15.465 14.182 1.00 36.90 80 ILE A O 1
ATOM 654 N N . GLY A 1 84 ? 30.270 -16.947 15.229 1.00 37.20 81 GLY A N 1
ATOM 655 C CA . GLY A 1 84 ? 29.959 -18.085 14.386 1.00 37.20 81 GLY A CA 1
ATOM 656 C C . GLY A 1 84 ? 28.736 -18.845 14.861 1.00 37.47 81 GLY A C 1
ATOM 657 O O . GLY A 1 84 ? 28.667 -19.283 16.024 1.00 37.98 81 GLY A O 1
ATOM 658 N N . VAL A 1 85 ? 27.776 -19.029 13.955 1.00 37.17 82 VAL A N 1
ATOM 659 C CA . VAL A 1 85 ? 26.530 -19.709 14.264 1.00 37.29 82 VAL A CA 1
ATOM 660 C C . VAL A 1 85 ? 26.263 -20.837 13.260 1.00 37.03 82 VAL A C 1
ATOM 661 O O . VAL A 1 85 ? 27.022 -21.016 12.302 1.00 35.85 82 VAL A O 1
ATOM 665 N N . GLU A 1 86 ? 25.201 -21.599 13.505 1.00 37.70 83 GLU A N 1
ATOM 666 C CA . GLU A 1 86 ? 24.809 -22.703 12.625 1.00 37.92 83 GLU A CA 1
ATOM 667 C C . GLU A 1 86 ? 23.827 -22.274 11.536 1.00 38.51 83 GLU A C 1
ATOM 668 O O . GLU A 1 86 ? 23.775 -22.891 10.450 1.00 38.05 83 GLU A O 1
ATOM 674 N N . ASP A 1 87 ? 23.012 -21.262 11.857 1.00 38.75 84 ASP A N 1
ATOM 675 C CA . ASP A 1 87 ? 21.933 -20.818 10.970 1.00 39.00 84 ASP A CA 1
ATOM 676 C C . ASP A 1 87 ? 21.752 -19.304 11.159 1.00 38.56 84 ASP A C 1
ATOM 677 O O . ASP A 1 87 ? 21.156 -18.807 12.183 1.00 38.85 84 ASP A O 1
ATOM 682 N N . VAL A 1 88 ? 22.290 -18.566 10.176 1.00 37.96 85 VAL A N 1
ATOM 683 C CA . VAL A 1 88 ? 22.211 -17.116 10.213 1.00 37.93 85 VAL A CA 1
ATOM 684 C C . VAL A 1 88 ? 20.793 -16.641 9.960 1.00 37.98 85 VAL A C 1
ATOM 685 O O . VAL A 1 88 ? 20.292 -15.766 10.670 1.00 37.36 85 VAL A O 1
ATOM 689 N N . LYS A 1 89 ? 20.136 -17.242 8.968 1.00 38.58 86 LYS A N 1
ATOM 690 C CA . LYS A 1 89 ? 18.814 -16.800 8.577 1.00 38.99 86 LYS A CA 1
ATOM 691 C C . LYS A 1 89 ? 17.869 -16.978 9.767 1.00 39.04 86 LYS A C 1
ATOM 692 O O . LYS A 1 89 ? 17.108 -16.046 10.111 1.00 39.98 86 LYS A O 1
ATOM 703 N N . GLU A 1 90 ? 17.946 -18.139 10.421 1.00 38.87 87 GLU A N 1
ATOM 704 C CA . GLU A 1 90 ? 17.027 -18.469 11.512 1.00 38.96 87 GLU A CA 1
ATOM 705 C C . GLU A 1 90 ? 17.218 -17.490 12.664 1.00 38.39 87 GLU A C 1
ATOM 706 O O . GLU A 1 90 ? 16.246 -17.037 13.295 1.00 37.04 87 GLU A O 1
ATOM 712 N N . LEU A 1 91 ? 18.477 -17.143 12.916 1.00 38.58 88 LEU A N 1
ATOM 713 C CA . LEU A 1 91 ? 18.792 -16.235 13.979 1.00 38.45 88 LEU A CA 1
ATOM 714 C C . LEU A 1 91 ? 18.211 -14.843 13.668 1.00 39.04 88 LEU A C 1
ATOM 715 O O . LEU A 1 91 ? 17.552 -14.238 14.517 1.00 40.59 88 LEU A O 1
ATOM 720 N N . VAL A 1 92 ? 18.526 -14.365 12.432 1.00 39.05 89 VAL A N 1
ATOM 721 C CA . VAL A 1 92 ? 18.144 -13.014 12.009 1.00 39.09 89 VAL A CA 1
ATOM 722 C C . VAL A 1 92 ? 16.642 -12.839 12.104 1.00 39.56 89 VAL A C 1
ATOM 723 O O . VAL A 1 92 ? 16.167 -11.787 12.560 1.00 39.45 89 VAL A O 1
ATOM 727 N N . ALA A 1 93 ? 15.907 -13.870 11.668 1.00 39.73 90 ALA A N 1
ATOM 728 C CA . ALA A 1 93 ? 14.472 -13.898 11.835 1.00 40.11 90 ALA A CA 1
ATOM 729 C C . ALA A 1 93 ? 14.143 -13.670 13.322 1.00 40.28 90 ALA A C 1
ATOM 730 O O . ALA A 1 93 ? 13.407 -12.713 13.713 1.00 41.45 90 ALA A O 1
ATOM 732 N N . ASP A 1 94 ? 14.680 -14.628 14.163 1.00 40.31 91 ASP A N 1
ATOM 733 C CA . ASP A 1 94 ? 14.416 -14.501 15.596 1.00 40.96 91 ASP A CA 1
ATOM 734 C C . ASP A 1 94 ? 14.697 -13.093 16.125 1.00 41.22 91 ASP A C 1
ATOM 735 O O . ASP A 1 94 ? 13.921 -12.554 16.915 1.00 41.26 91 ASP A O 1
ATOM 740 N N . MET A 1 95 ? 15.809 -12.511 15.683 1.00 40.92 92 MET A N 1
ATOM 741 C CA . MET A 1 95 ? 16.178 -11.152 16.076 1.00 41.28 92 MET A CA 1
ATOM 742 C C . MET A 1 95 ? 15.128 -10.135 15.631 1.00 41.17 92 MET A C 1
ATOM 743 O O . MET A 1 95 ? 14.601 -9.364 16.449 1.00 41.41 92 MET A O 1
ATOM 752 N N . ARG A 1 96 ? 14.802 -10.161 14.340 1.00 41.10 93 ARG A N 1
ATOM 753 C CA . ARG A 1 96 ? 13.818 -9.228 13.788 1.00 41.28 93 ARG A CA 1
ATOM 754 C C . ARG A 1 96 ? 12.473 -9.310 14.540 1.00 40.92 93 ARG A C 1
ATOM 755 O O . ARG A 1 96 ? 11.791 -8.292 14.699 1.00 40.74 93 ARG A O 1
ATOM 770 N N . LYS A 1 97 ? 12.111 -10.508 15.009 1.00 40.21 94 LYS A N 1
ATOM 771 C CA . LYS A 1 97 ? 10.914 -10.683 15.853 1.00 40.42 94 LYS A CA 1
ATOM 772 C C . LYS A 1 97 ? 10.965 -9.838 17.135 1.00 40.17 94 LYS A C 1
ATOM 773 O O . LYS A 1 97 ? 9.943 -9.329 17.595 1.00 40.14 94 LYS A O 1
ATOM 779 N N . HIS A 1 98 ? 12.160 -9.685 17.695 1.00 40.14 95 HIS A N 1
ATOM 780 C CA . HIS A 1 98 ? 12.352 -8.942 18.938 1.00 40.03 95 HIS A CA 1
ATOM 781 C C . HIS A 1 98 ? 12.850 -7.502 18.716 1.00 39.88 95 HIS A C 1
ATOM 782 O O . HIS A 1 98 ? 13.434 -6.900 19.609 1.00 39.54 95 HIS A O 1
ATOM 789 N N . ASP A 1 99 ? 12.549 -6.955 17.536 1.00 39.91 96 ASP A N 1
ATOM 790 C CA . ASP A 1 99 ? 12.838 -5.563 17.155 1.00 39.87 96 ASP A CA 1
ATOM 791 C C . ASP A 1 99 ? 14.323 -5.199 17.135 1.00 39.57 96 ASP A C 1
ATOM 792 O O . ASP A 1 99 ? 14.659 -4.024 17.273 1.00 39.40 96 ASP A O 1
ATOM 797 N N . VAL A 1 100 ? 15.205 -6.182 16.956 1.00 39.42 97 VAL A N 1
ATOM 798 C CA . VAL A 1 100 ? 16.644 -5.903 16.861 1.00 39.24 97 VAL A CA 1
ATOM 799 C C . VAL A 1 100 ? 16.944 -5.371 15.463 1.00 39.15 97 VAL A C 1
ATOM 800 O O . VAL A 1 100 ? 16.581 -6.021 14.473 1.00 38.54 97 VAL A O 1
ATOM 804 N N . PRO A 1 101 ? 17.591 -4.191 15.364 1.00 39.09 98 PRO A N 1
ATOM 805 C CA . PRO A 1 101 ? 17.889 -3.659 14.030 1.00 39.22 98 PRO A CA 1
ATOM 806 C C . PRO A 1 101 ? 18.781 -4.590 13.210 1.00 39.53 98 PRO A C 1
ATOM 807 O O . PRO A 1 101 ? 19.819 -5.047 13.702 1.00 39.36 98 PRO A O 1
ATOM 811 N N . ILE A 1 102 ? 18.364 -4.876 11.976 1.00 39.52 99 ILE A N 1
ATOM 812 C CA . ILE A 1 102 ? 19.131 -5.722 11.063 1.00 39.97 99 ILE A CA 1
ATOM 813 C C . ILE A 1 102 ? 19.749 -4.812 10.003 1.00 40.66 99 ILE A C 1
ATOM 814 O O . ILE A 1 102 ? 19.049 -4.297 9.143 1.00 40.38 99 ILE A O 1
ATOM 819 N N . ASP A 1 103 ? 21.061 -4.603 10.074 1.00 41.61 100 ASP A N 1
ATOM 820 C CA . ASP A 1 103 ? 21.738 -3.659 9.173 1.00 42.37 100 ASP A CA 1
ATOM 821 C C . ASP A 1 103 ? 21.991 -4.275 7.793 1.00 42.61 100 ASP A C 1
ATOM 822 O O . ASP A 1 103 ? 21.882 -3.593 6.770 1.00 42.85 100 ASP A O 1
ATOM 827 N N . TYR A 1 104 ? 22.299 -5.570 7.770 1.00 42.96 101 TYR A N 1
ATOM 828 C CA . TYR A 1 104 ? 22.595 -6.285 6.530 1.00 43.08 101 TYR A CA 1
ATOM 829 C C . TYR A 1 104 ? 22.276 -7.770 6.678 1.00 43.17 101 TYR A C 1
ATOM 830 O O . TYR A 1 104 ? 22.474 -8.344 7.742 1.00 42.75 101 TYR A O 1
ATOM 839 N N . GLU A 1 105 ? 21.790 -8.378 5.599 1.00 43.60 102 GLU A N 1
ATOM 840 C CA . GLU A 1 105 ? 21.485 -9.802 5.561 1.00 43.97 102 GLU A CA 1
ATOM 841 C C . GLU A 1 105 ? 21.613 -10.251 4.109 1.00 44.49 102 GLU A C 1
ATOM 842 O O . GLU A 1 105 ? 20.862 -9.773 3.265 1.00 44.58 102 GLU A O 1
ATOM 848 N N . ASP A 1 106 ? 22.561 -11.137 3.799 1.00 44.73 103 ASP A N 1
ATOM 849 C CA . ASP A 1 106 ? 22.709 -11.610 2.412 1.00 45.03 103 ASP A CA 1
ATOM 850 C C . ASP A 1 106 ? 21.678 -12.687 2.079 1.00 44.81 103 ASP A C 1
ATOM 851 O O . ASP A 1 106 ? 21.030 -13.235 2.972 1.00 44.79 103 ASP A O 1
ATOM 856 N N . GLU A 1 107 ? 21.540 -12.980 0.791 1.00 44.47 104 GLU A N 1
ATOM 857 C CA . GLU A 1 107 ? 20.604 -14.001 0.320 1.00 44.38 104 GLU A CA 1
ATOM 858 C C . GLU A 1 107 ? 21.065 -15.423 0.658 1.00 44.05 104 GLU A C 1
ATOM 859 O O . GLU A 1 107 ? 20.236 -16.326 0.817 1.00 44.09 104 GLU A O 1
ATOM 865 N N . SER A 1 108 ? 22.379 -15.624 0.747 1.00 43.53 105 SER A N 1
ATOM 866 C CA . SER A 1 108 ? 22.944 -16.976 0.837 1.00 43.20 105 SER A CA 1
ATOM 867 C C . SER A 1 108 ? 22.840 -17.596 2.234 1.00 42.81 105 SER A C 1
ATOM 868 O O . SER A 1 108 ? 22.769 -18.822 2.359 1.00 42.60 105 SER A O 1
ATOM 871 N N . GLY A 1 109 ? 22.824 -16.751 3.269 1.00 42.32 106 GLY A N 1
ATOM 872 C CA . GLY A 1 109 ? 22.806 -17.202 4.665 1.00 41.88 106 GLY A CA 1
ATOM 873 C C . GLY A 1 109 ? 24.192 -17.256 5.290 1.00 41.70 106 GLY A C 1
ATOM 874 O O . GLY A 1 109 ? 24.357 -17.784 6.388 1.00 42.17 106 GLY A O 1
ATOM 875 N N . PHE A 1 110 ? 25.191 -16.702 4.606 1.00 40.93 107 PHE A N 1
ATOM 876 C CA . PHE A 1 110 ? 26.568 -16.724 5.099 1.00 40.67 107 PHE A CA 1
ATOM 877 C C . PHE A 1 110 ? 26.813 -15.663 6.178 1.00 40.19 107 PHE A C 1
ATOM 878 O O . PHE A 1 110 ? 27.531 -15.905 7.157 1.00 39.79 107 PHE A O 1
ATOM 886 N N . MET A 1 111 ? 26.205 -14.494 6.000 1.00 40.04 108 MET A N 1
ATOM 887 C CA . MET A 1 111 ? 26.583 -13.304 6.763 1.00 39.88 108 MET A CA 1
ATOM 888 C C . MET A 1 111 ? 25.406 -12.368 7.015 1.00 39.00 108 MET A C 1
ATOM 889 O O . MET A 1 111 ? 24.542 -12.191 6.164 1.00 38.43 108 MET A O 1
ATOM 894 N N . ALA A 1 112 ? 25.387 -11.762 8.200 1.00 38.40 109 ALA A N 1
ATOM 895 C CA . ALA A 1 112 ? 24.446 -10.693 8.503 1.00 37.88 109 ALA A CA 1
ATOM 896 C C . ALA A 1 112 ? 25.077 -9.758 9.501 1.00 37.78 109 ALA A C 1
ATOM 897 O O . ALA A 1 112 ? 26.039 -10.123 10.178 1.00 37.09 109 ALA A O 1
ATOM 899 N N . PHE A 1 113 ? 24.554 -8.542 9.560 1.00 37.72 110 PHE A N 1
ATOM 900 C CA . PHE A 1 113 ? 24.958 -7.586 10.576 1.00 37.76 110 PHE A CA 1
ATOM 901 C C . PHE A 1 113 ? 23.732 -7.144 11.346 1.00 37.44 110 PHE A C 1
ATOM 902 O O . PHE A 1 113 ? 22.732 -6.747 10.750 1.00 36.87 110 PHE A O 1
ATOM 910 N N . VAL A 1 114 ? 23.833 -7.221 12.675 1.00 37.45 111 VAL A N 1
ATOM 911 C CA . VAL A 1 114 ? 22.799 -6.741 13.586 1.00 37.45 111 VAL A CA 1
ATOM 912 C C . VAL A 1 114 ? 23.403 -5.707 14.546 1.00 37.23 111 VAL A C 1
ATOM 913 O O . VAL A 1 114 ? 24.628 -5.617 14.689 1.00 37.11 111 VAL A O 1
ATOM 917 N N . VAL A 1 115 ? 22.537 -4.932 15.193 1.00 36.98 112 VAL A N 1
ATOM 918 C CA . VAL A 1 115 ? 22.973 -3.827 16.038 1.00 36.60 112 VAL A CA 1
ATOM 919 C C . VAL A 1 115 ? 22.520 -4.051 17.478 1.00 36.47 112 VAL A C 1
ATOM 920 O O . VAL A 1 115 ? 21.351 -4.367 17.725 1.00 36.43 112 VAL A O 1
ATOM 924 N N . ASP A 1 116 ? 23.449 -3.915 18.430 1.00 36.40 113 ASP A N 1
ATOM 925 C CA . ASP A 1 116 ? 23.130 -4.135 19.826 1.00 36.29 113 ASP A CA 1
ATOM 926 C C . ASP A 1 116 ? 22.453 -2.890 20.406 1.00 36.27 113 ASP A C 1
ATOM 927 O O . ASP A 1 116 ? 22.356 -1.867 19.723 1.00 35.21 113 ASP A O 1
ATOM 932 N N . PRO A 1 117 ? 21.947 -2.974 21.658 1.00 36.74 114 PRO A N 1
ATOM 933 C CA . PRO A 1 117 ? 21.154 -1.856 22.185 1.00 36.67 114 PRO A CA 1
ATOM 934 C C . PRO A 1 117 ? 21.868 -0.498 22.261 1.00 36.77 114 PRO A C 1
ATOM 935 O O . PRO A 1 117 ? 21.192 0.546 22.267 1.00 36.25 114 PRO A O 1
ATOM 939 N N . ASP A 1 118 ? 23.203 -0.510 22.275 1.00 36.44 115 ASP A N 1
ATOM 940 C CA . ASP A 1 118 ? 23.985 0.727 22.299 1.00 36.93 115 ASP A CA 1
ATOM 941 C C . ASP A 1 118 ? 24.468 1.197 20.930 1.00 36.95 115 ASP A C 1
ATOM 942 O O . ASP A 1 118 ? 25.079 2.264 20.842 1.00 37.73 115 ASP A O 1
ATOM 947 N N . GLY A 1 119 ? 24.215 0.423 19.877 1.00 36.97 116 GLY A N 1
ATOM 948 C CA . GLY A 1 119 ? 24.632 0.799 18.534 1.00 37.00 116 GLY A CA 1
ATOM 949 C C . GLY A 1 119 ? 25.896 0.124 18.011 1.00 37.45 116 GLY A C 1
ATOM 950 O O . GLY A 1 119 ? 26.374 0.452 16.915 1.00 37.76 116 GLY A O 1
ATOM 951 N N . TYR A 1 120 ? 26.455 -0.803 18.778 1.00 37.93 117 TYR A N 1
ATOM 952 C CA . TYR A 1 120 ? 27.603 -1.574 18.314 1.00 37.55 117 TYR A CA 1
ATOM 953 C C . TYR A 1 120 ? 27.127 -2.598 17.282 1.00 38.08 117 TYR A C 1
ATOM 954 O O . TYR A 1 120 ? 26.004 -3.145 17.387 1.00 37.24 117 TYR A O 1
ATOM 963 N N . TYR A 1 121 ? 27.995 -2.876 16.314 1.00 38.15 118 TYR A N 1
ATOM 964 C CA . TYR A 1 121 ? 27.711 -3.874 15.291 1.00 38.53 118 TYR A CA 1
ATOM 965 C C . TYR A 1 121 ? 28.199 -5.265 15.656 1.00 38.53 118 TYR A C 1
ATOM 966 O O . TYR A 1 121 ? 29.272 -5.444 16.236 1.00 38.79 118 TYR A O 1
ATOM 975 N N . ILE A 1 122 ? 27.375 -6.256 15.334 1.00 38.63 119 ILE A N 1
ATOM 976 C CA A ILE A 1 122 ? 27.753 -7.647 15.498 0.67 38.70 119 ILE A CA 1
ATOM 977 C CA B ILE A 1 122 ? 27.731 -7.658 15.506 0.33 38.61 119 ILE A CA 1
ATOM 978 C C . ILE A 1 122 ? 27.588 -8.354 14.150 1.00 38.57 119 ILE A C 1
ATOM 979 O O . ILE A 1 122 ? 26.534 -8.256 13.505 1.00 38.92 119 ILE A O 1
ATOM 988 N N . GLU A 1 123 ? 28.633 -9.059 13.732 1.00 37.93 120 GLU A N 1
ATOM 989 C CA . GLU A 1 123 ? 28.614 -9.837 12.509 1.00 38.06 120 GLU A CA 1
ATOM 990 C C . GLU A 1 123 ? 28.266 -11.279 12.838 1.00 37.82 120 GLU A C 1
ATOM 991 O O . GLU A 1 123 ? 28.955 -11.917 13.624 1.00 37.73 120 GLU A O 1
ATOM 997 N N . LEU A 1 124 ? 27.186 -11.774 12.237 1.00 37.58 121 LEU A N 1
ATOM 998 C CA . LEU A 1 124 ? 26.777 -13.152 12.364 1.00 37.44 121 LEU A CA 1
ATOM 999 C C . LEU A 1 124 ? 27.248 -13.906 11.138 1.00 37.21 121 LEU A C 1
ATOM 1000 O O . LEU A 1 124 ? 26.940 -13.520 10.008 1.00 36.83 121 LEU A O 1
ATOM 1005 N N . LEU A 1 125 ? 27.995 -14.976 11.366 1.00 37.15 122 LEU A N 1
ATOM 1006 C CA . LEU A 1 125 ? 28.576 -15.761 10.292 1.00 37.24 122 LEU A CA 1
ATOM 1007 C C . LEU A 1 125 ? 28.212 -17.225 10.414 1.00 37.80 122 LEU A C 1
ATOM 1008 O O . LEU A 1 125 ? 28.242 -17.791 11.501 1.00 38.04 122 LEU A O 1
ATOM 1013 N N . ASN A 1 12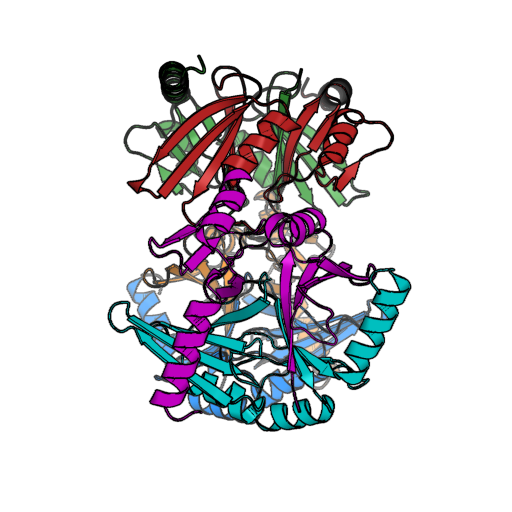6 ? 27.894 -17.846 9.288 1.00 37.54 123 ASN A N 1
ATOM 1014 C CA . ASN A 1 126 ? 27.793 -19.296 9.267 1.00 38.00 123 ASN A CA 1
ATOM 1015 C C . ASN A 1 126 ? 29.196 -19.870 9.476 1.00 38.01 123 ASN A C 1
ATOM 1016 O O . ASN A 1 126 ? 30.065 -19.748 8.602 1.00 38.59 123 ASN A O 1
ATOM 1021 N N . GLU A 1 127 ? 29.421 -20.486 10.632 1.00 38.14 124 GLU A N 1
ATOM 1022 C CA . GLU A 1 127 ? 30.784 -20.802 11.055 1.00 38.05 124 GLU A CA 1
ATOM 1023 C C . GLU A 1 127 ? 31.407 -21.859 10.178 1.00 38.44 124 GLU A C 1
ATOM 1024 O O . GLU A 1 127 ? 32.603 -21.776 9.882 1.00 37.81 124 GLU A O 1
ATOM 1030 N N . LYS A 1 128 ? 30.598 -22.844 9.771 1.00 38.71 125 LYS A N 1
ATOM 1031 C CA . LYS A 1 128 ? 31.058 -23.912 8.901 1.00 39.51 125 LYS A CA 1
ATOM 1032 C C . LYS A 1 128 ? 31.707 -23.300 7.659 1.00 39.46 125 LYS A C 1
ATOM 1033 O O . LYS A 1 128 ? 32.906 -23.502 7.406 1.00 39.60 125 LYS A O 1
ATOM 1039 N N . THR A 1 129 ? 30.920 -22.516 6.922 1.00 39.26 126 THR A N 1
ATOM 1040 C CA . THR A 1 129 ? 31.361 -21.901 5.674 1.00 38.75 126 THR A CA 1
ATOM 1041 C C . THR A 1 129 ? 32.577 -21.006 5.914 1.00 38.66 126 THR A C 1
ATOM 1042 O O . THR A 1 129 ? 33.549 -21.058 5.173 1.00 38.55 126 THR A O 1
ATOM 1046 N N . MET A 1 130 ? 32.531 -20.204 6.970 1.00 38.78 127 MET A N 1
ATOM 1047 C CA . MET A 1 130 ? 33.652 -19.317 7.303 1.00 38.54 127 MET A CA 1
ATOM 1048 C C . MET A 1 130 ? 34.966 -20.087 7.481 1.00 38.37 127 MET A C 1
ATOM 1049 O O . MET A 1 130 ? 36.015 -19.649 7.005 1.00 37.63 127 MET A O 1
ATOM 1054 N N . MET A 1 131 ? 34.905 -21.229 8.162 1.00 37.94 128 MET A N 1
ATOM 1055 C CA . MET A 1 131 ? 36.113 -21.997 8.458 1.00 38.46 128 MET A CA 1
ATOM 1056 C C . MET A 1 131 ? 36.642 -22.761 7.232 1.00 38.44 128 MET A C 1
ATOM 1057 O O . MET A 1 131 ? 37.861 -22.909 7.060 1.00 38.44 128 MET A O 1
ATOM 1062 N N . GLU A 1 132 ? 35.730 -23.245 6.391 1.00 38.00 129 GLU A N 1
ATOM 1063 C CA . GLU A 1 132 ? 36.120 -23.858 5.122 1.00 38.01 129 GLU A CA 1
ATOM 1064 C C . GLU A 1 132 ? 36.912 -22.842 4.296 1.00 38.03 129 GLU A C 1
ATOM 1065 O O . GLU A 1 132 ? 37.991 -23.152 3.784 1.00 37.50 129 GLU A O 1
ATOM 1071 N N . LYS A 1 133 ? 36.366 -21.631 4.185 1.00 38.51 130 LYS A N 1
ATOM 1072 C CA . LYS A 1 133 ? 37.008 -20.540 3.437 1.00 38.71 130 LYS A CA 1
ATOM 1073 C C . LYS A 1 133 ? 38.339 -20.155 4.061 1.00 38.32 130 LYS A C 1
ATOM 1074 O O . LYS A 1 133 ? 39.329 -20.029 3.368 1.00 38.30 130 LYS A O 1
ATOM 1080 N N . ALA A 1 134 ? 38.367 -19.951 5.376 1.00 38.56 131 ALA A N 1
ATOM 1081 C CA . ALA A 1 134 ? 39.615 -19.633 6.063 1.00 38.12 131 ALA A CA 1
ATOM 1082 C C . ALA A 1 134 ? 40.686 -20.694 5.802 1.00 38.14 131 ALA A C 1
ATOM 1083 O O . ALA A 1 134 ? 41.826 -20.373 5.479 1.00 37.08 131 ALA A O 1
ATOM 1085 N N . GLU A 1 135 ? 40.307 -21.964 5.900 1.00 38.38 132 GLU A N 1
ATOM 1086 C CA . GLU A 1 135 ? 41.252 -23.047 5.657 1.00 38.65 132 GLU A CA 1
ATOM 1087 C C . GLU A 1 135 ? 41.822 -23.009 4.241 1.00 38.76 132 GLU A C 1
ATOM 1088 O O . GLU A 1 135 ? 43.056 -23.098 4.060 1.00 39.34 132 GLU A O 1
ATOM 1094 N N . ALA A 1 136 ? 40.944 -22.888 3.244 1.00 38.86 133 ALA A N 1
ATOM 1095 C CA . ALA A 1 136 ? 41.384 -22.854 1.840 1.00 38.55 133 ALA A CA 1
ATOM 1096 C C . ALA A 1 136 ? 42.289 -21.645 1.584 1.00 38.34 133 ALA A C 1
ATOM 1097 O O . ALA A 1 136 ? 43.305 -21.751 0.903 1.00 37.30 133 ALA A O 1
ATOM 1099 N N . ASP A 1 137 ? 41.926 -20.497 2.145 1.00 38.49 134 ASP A N 1
ATOM 1100 C CA . ASP A 1 137 ? 42.745 -19.294 1.979 1.00 39.13 134 ASP A CA 1
ATOM 1101 C C . ASP A 1 137 ? 44.145 -19.511 2.584 1.00 39.30 134 ASP A C 1
ATOM 1102 O O . ASP A 1 137 ? 45.150 -19.145 1.984 1.00 39.87 134 ASP A O 1
ATOM 1107 N N . MET A 1 138 ? 44.212 -20.096 3.779 1.00 39.68 135 MET A N 1
ATOM 1108 C CA . MET A 1 138 ? 45.497 -20.338 4.438 1.00 39.25 135 MET A CA 1
ATOM 1109 C C . MET A 1 138 ? 46.380 -21.277 3.616 1.00 39.61 135 MET A C 1
ATOM 1110 O O . MET A 1 138 ? 47.581 -21.054 3.479 1.00 39.65 135 MET A O 1
ATOM 1115 N N . LYS A 1 139 ? 45.787 -22.334 3.072 1.00 39.99 136 LYS A N 1
ATOM 1116 C CA . LYS A 1 139 ? 46.551 -23.283 2.265 1.00 40.20 136 LYS A CA 1
ATOM 1117 C C . LYS A 1 139 ? 47.073 -22.617 0.984 1.00 40.15 136 LYS A C 1
ATOM 1118 O O . LYS A 1 139 ? 48.260 -22.714 0.670 1.00 39.99 136 LYS A O 1
ATOM 1124 N N . GLU A 1 140 ? 46.194 -21.913 0.278 1.00 40.18 137 GLU A N 1
ATOM 1125 C CA . GLU A 1 140 ? 46.585 -21.139 -0.907 1.00 40.53 137 GLU A CA 1
ATOM 1126 C C . GLU A 1 140 ? 47.689 -20.109 -0.604 1.00 40.04 137 GLU A C 1
ATOM 1127 O O . GLU A 1 140 ? 48.634 -19.957 -1.378 1.00 39.99 137 GLU A O 1
ATOM 1133 N N . GLN A 1 141 ? 47.575 -19.416 0.523 1.00 39.43 138 GLN A N 1
ATOM 1134 C CA . GLN A 1 141 ? 48.532 -18.357 0.874 1.00 39.14 138 GLN A CA 1
ATOM 1135 C C . GLN A 1 141 ? 49.799 -18.871 1.585 1.00 39.26 138 GLN A C 1
ATOM 1136 O O . GLN A 1 141 ? 50.714 -18.098 1.849 1.00 39.28 138 GLN A O 1
ATOM 1142 N N . GLY A 1 142 ? 49.874 -20.174 1.846 1.00 39.44 139 GLY A N 1
ATOM 1143 C CA . GLY A 1 142 ? 51.073 -20.785 2.434 1.00 39.50 139 GLY A CA 1
ATOM 1144 C C . GLY A 1 142 ? 51.298 -20.509 3.916 1.00 39.69 139 GLY A C 1
ATOM 1145 O O . GLY A 1 142 ? 52.433 -20.541 4.397 1.00 39.68 139 GLY A O 1
ATOM 1146 N N . THR A 1 143 ? 50.221 -20.238 4.648 1.00 39.87 140 THR A N 1
ATOM 1147 C CA . THR A 1 143 ? 50.317 -19.964 6.083 1.00 39.89 140 THR A CA 1
ATOM 1148 C C . THR A 1 143 ? 49.888 -21.169 6.907 1.00 40.37 140 THR A C 1
ATOM 1149 O O . THR A 1 143 ? 50.365 -21.348 8.028 1.00 40.59 140 THR A O 1
ATOM 1153 N N . ALA A 1 144 ? 48.976 -21.975 6.361 1.00 40.46 141 ALA A N 1
ATOM 1154 C CA . ALA A 1 144 ? 48.678 -23.292 6.913 1.00 40.75 141 ALA A CA 1
ATOM 1155 C C . ALA A 1 144 ? 49.907 -24.185 6.780 0.50 40.72 141 ALA A C 1
ATOM 1156 O O . ALA A 1 144 ? 50.063 -24.903 5.792 0.50 40.73 141 ALA A O 1
ATOM 1159 N N . SER B 1 6 ? 25.114 -24.274 19.068 1.00 42.29 3 SER B N 1
ATOM 1160 C CA . SER B 1 6 ? 26.602 -24.064 19.189 1.00 41.92 3 SER B CA 1
ATOM 1161 C C . SER B 1 6 ? 27.094 -22.765 18.532 1.00 41.55 3 SER B C 1
ATOM 1162 O O . SER B 1 6 ? 26.918 -22.552 17.320 1.00 41.40 3 SER B O 1
ATOM 1165 N N . ARG B 1 7 ? 27.715 -21.904 19.347 1.00 40.04 4 ARG B N 1
ATOM 1166 C CA . ARG B 1 7 ? 28.152 -20.584 18.903 1.00 39.59 4 ARG B CA 1
ATOM 1167 C C . ARG B 1 7 ? 29.539 -20.244 19.470 1.00 38.57 4 ARG B C 1
ATOM 1168 O O . ARG B 1 7 ? 29.935 -20.740 20.522 1.00 38.15 4 ARG B O 1
ATOM 1176 N N . ARG B 1 8 ? 30.284 -19.408 18.755 1.00 38.62 5 ARG B N 1
ATOM 1177 C CA . ARG B 1 8 ? 31.645 -19.078 19.171 1.00 37.95 5 ARG B CA 1
ATOM 1178 C C . ARG B 1 8 ? 32.061 -17.690 18.748 1.00 38.05 5 ARG B C 1
ATOM 1179 O O . ARG B 1 8 ? 31.778 -17.241 17.631 1.00 36.95 5 ARG B O 1
ATOM 1187 N N . MET B 1 9 ? 32.759 -17.008 19.651 1.00 37.30 6 MET B N 1
ATOM 1188 C CA . MET B 1 9 ? 33.366 -15.751 19.317 1.00 37.89 6 MET B CA 1
ATOM 1189 C 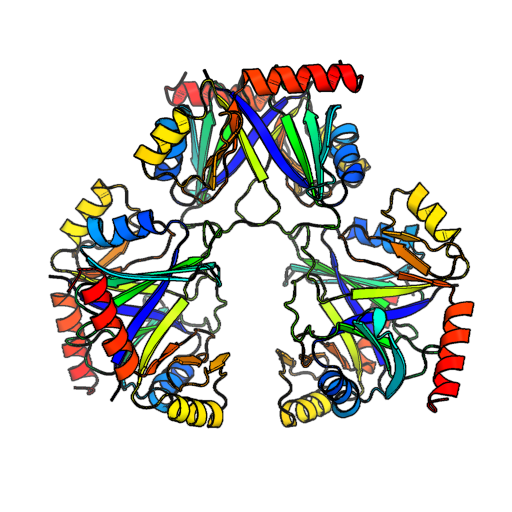C . MET B 1 9 ? 34.508 -15.985 18.306 1.00 37.28 6 MET B C 1
ATOM 1190 O O . MET B 1 9 ? 35.472 -16.676 18.616 1.00 37.36 6 MET B O 1
ATOM 1199 N N . LEU B 1 10 ? 34.396 -15.419 17.108 1.00 36.54 7 LEU B N 1
ATOM 1200 C CA . LEU B 1 10 ? 35.370 -15.677 16.028 1.00 36.27 7 LEU B CA 1
ATOM 1201 C C . LEU B 1 10 ? 36.483 -14.636 15.917 1.00 36.08 7 LEU B C 1
ATOM 1202 O O . LEU B 1 10 ? 37.672 -14.962 15.757 1.00 35.00 7 LEU B O 1
ATOM 1207 N N . HIS B 1 11 ? 36.097 -13.373 15.980 1.00 36.48 8 HIS B N 1
ATOM 1208 C CA . HIS B 1 11 ? 37.070 -12.316 15.895 1.00 37.05 8 HIS B CA 1
ATOM 1209 C C . HIS B 1 11 ? 36.515 -10.964 16.301 1.00 37.22 8 HIS B C 1
ATOM 1210 O O . HIS B 1 11 ? 35.296 -10.782 16.451 1.00 36.67 8 HIS B O 1
ATOM 1217 N N . THR B 1 12 ? 37.448 -10.033 16.477 1.00 36.99 9 THR B N 1
ATOM 1218 C CA . THR B 1 12 ? 37.149 -8.628 16.667 1.00 36.61 9 THR B CA 1
ATOM 1219 C C . THR B 1 12 ? 37.786 -7.847 15.519 1.00 36.99 9 THR B C 1
ATOM 1220 O O . THR B 1 12 ? 38.930 -8.098 15.164 1.00 37.44 9 THR B O 1
ATOM 1224 N N . MET B 1 13 ? 37.037 -6.920 14.921 1.00 37.61 10 MET B N 1
ATOM 1225 C CA . MET B 1 13 ? 37.545 -6.136 13.778 1.00 37.53 10 MET B CA 1
ATOM 1226 C C . MET B 1 13 ? 37.808 -4.689 14.142 1.00 37.84 10 MET B C 1
ATOM 1227 O O . MET B 1 13 ? 36.976 -4.047 14.785 1.00 38.29 10 MET B O 1
ATOM 1232 N N . ILE B 1 14 ? 38.984 -4.188 13.737 1.00 37.48 11 ILE B N 1
ATOM 1233 C CA . ILE B 1 14 ? 39.317 -2.771 13.842 1.00 36.87 11 ILE B CA 1
ATOM 1234 C C . ILE B 1 14 ? 39.832 -2.237 12.504 1.00 37.14 11 ILE B C 1
ATOM 1235 O O . ILE B 1 14 ? 40.439 -2.973 11.720 1.00 36.50 11 ILE B O 1
ATOM 1240 N N . ARG B 1 15 ? 39.610 -0.945 12.257 1.00 37.14 12 ARG B N 1
ATOM 1241 C CA . ARG B 1 15 ? 40.065 -0.335 11.012 1.00 36.49 12 ARG B CA 1
ATOM 1242 C C . ARG B 1 15 ? 41.439 0.344 11.232 1.00 36.63 12 ARG B C 1
ATOM 1243 O O . ARG B 1 15 ? 41.662 1.008 12.249 1.00 37.04 12 ARG B O 1
ATOM 1251 N N . VAL B 1 16 ? 42.336 0.175 10.277 1.00 35.82 13 VAL B N 1
ATOM 1252 C CA . VAL B 1 16 ? 43.706 0.676 10.398 1.00 35.77 13 VAL B CA 1
ATOM 1253 C C . VAL B 1 16 ? 44.071 1.563 9.210 1.00 36.16 13 VAL B C 1
ATOM 1254 O O . VAL B 1 16 ? 43.638 1.301 8.091 1.00 36.29 13 VAL B O 1
ATOM 1258 N N . GLY B 1 17 ? 44.875 2.598 9.466 1.00 36.62 14 GLY B N 1
ATOM 1259 C CA . GLY B 1 17 ? 45.293 3.516 8.425 1.00 37.29 14 GLY B CA 1
ATOM 1260 C C . GLY B 1 17 ? 46.424 3.064 7.527 1.00 38.45 14 GLY B C 1
ATOM 1261 O O . GLY B 1 17 ? 46.460 3.460 6.368 1.00 38.84 14 GLY B O 1
ATOM 1262 N N . ASP B 1 18 ? 47.361 2.272 8.067 1.00 38.57 15 ASP B N 1
ATOM 1263 C CA . ASP B 1 18 ? 48.548 1.806 7.337 1.00 38.21 15 ASP B CA 1
ATOM 1264 C C . ASP B 1 18 ? 48.605 0.310 7.670 1.00 38.24 15 ASP B C 1
ATOM 1265 O O . ASP B 1 18 ? 48.932 -0.081 8.785 1.00 37.41 15 ASP B O 1
ATOM 1270 N N . LEU B 1 19 ? 48.240 -0.521 6.700 1.00 37.74 16 LEU B N 1
ATOM 1271 C CA . LEU B 1 19 ? 48.064 -1.940 6.956 1.00 37.32 16 LEU B CA 1
ATOM 1272 C C . LEU B 1 19 ? 49.388 -2.599 7.385 1.00 37.01 16 LEU B C 1
ATOM 1273 O O . LEU B 1 19 ? 49.450 -3.334 8.372 1.00 36.92 16 LEU B O 1
ATOM 1278 N N . ASP B 1 20 ? 50.462 -2.298 6.685 1.00 36.76 17 ASP B N 1
ATOM 1279 C CA . ASP B 1 20 ? 51.747 -2.962 6.951 1.00 36.74 17 ASP B CA 1
ATOM 1280 C C . ASP B 1 20 ? 52.290 -2.550 8.309 1.00 36.46 17 ASP B C 1
ATOM 1281 O O . ASP B 1 20 ? 52.878 -3.354 9.023 1.00 35.43 17 ASP B O 1
ATOM 1286 N N . ARG B 1 21 ? 52.051 -1.302 8.695 1.00 35.67 18 ARG B N 1
ATOM 1287 C CA . ARG B 1 21 ? 52.523 -0.817 9.997 1.00 35.93 18 ARG B CA 1
ATOM 1288 C C . ARG B 1 21 ? 51.806 -1.555 11.129 1.00 35.93 18 ARG B C 1
ATOM 1289 O O . ARG B 1 21 ? 52.409 -1.935 12.133 1.00 35.83 18 ARG B O 1
ATOM 1297 N N . SER B 1 22 ? 50.500 -1.724 10.963 1.00 36.27 19 SER B N 1
ATOM 1298 C CA . SER B 1 22 ? 49.699 -2.476 11.911 1.00 36.29 19 SER B CA 1
ATOM 1299 C C . SER B 1 22 ? 50.131 -3.921 11.996 1.00 36.62 19 SER B C 1
ATOM 1300 O O . SER B 1 22 ? 50.344 -4.439 13.095 1.00 36.70 19 SER B O 1
ATOM 1305 N N . ILE B 1 23 ? 50.275 -4.576 10.848 1.00 36.85 20 ILE B N 1
ATOM 1306 C CA . ILE B 1 23 ? 50.740 -5.962 10.834 1.00 37.19 20 ILE B CA 1
ATOM 1307 C C . ILE B 1 23 ? 52.079 -6.108 11.563 1.00 37.87 20 ILE B C 1
ATOM 1308 O O . ILE B 1 23 ? 52.269 -7.040 12.354 1.00 38.36 20 ILE B O 1
ATOM 1313 N N . LYS B 1 24 ? 52.999 -5.194 11.309 1.00 38.44 21 LYS B N 1
ATOM 1314 C CA . LYS B 1 24 ? 54.298 -5.205 11.973 1.00 39.16 21 LYS B CA 1
ATOM 1315 C C . LYS B 1 24 ? 54.178 -5.142 13.494 1.00 38.76 21 LYS B C 1
ATOM 1316 O O . LYS B 1 24 ? 54.844 -5.895 14.202 1.00 38.05 21 LYS B O 1
ATOM 1322 N N . PHE B 1 25 ? 53.322 -4.254 13.994 1.00 37.66 22 PHE B N 1
ATOM 1323 C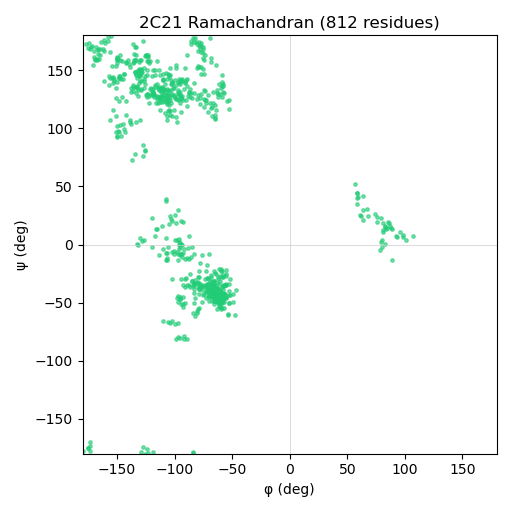 CA . PHE B 1 25 ? 53.092 -4.152 15.428 1.00 37.34 22 PHE B CA 1
ATOM 1324 C C . PHE B 1 25 ? 52.530 -5.462 16.034 1.00 36.82 22 PHE B C 1
ATOM 1325 O O . PHE B 1 25 ? 53.057 -5.977 17.021 1.00 35.29 22 PHE B O 1
ATOM 1333 N N . TYR B 1 26 ? 51.449 -5.975 15.452 1.00 36.67 23 TYR B N 1
ATOM 1334 C CA . TYR B 1 26 ? 50.780 -7.145 16.021 1.00 36.79 23 TYR B CA 1
ATOM 1335 C C . TYR B 1 26 ? 51.652 -8.404 15.921 1.00 36.61 23 TYR B C 1
ATOM 1336 O O . TYR B 1 26 ? 51.638 -9.242 16.836 1.00 37.17 23 TYR B O 1
ATOM 1345 N N . THR B 1 27 ? 52.438 -8.520 14.855 1.00 36.29 24 THR B N 1
ATOM 1346 C CA . THR B 1 27 ? 53.358 -9.650 14.722 1.00 36.41 24 THR B CA 1
ATOM 1347 C C . THR B 1 27 ? 54.649 -9.470 15.535 1.00 36.28 24 THR B C 1
ATOM 1348 O O . THR B 1 27 ? 54.976 -10.331 16.346 1.00 35.27 24 THR B O 1
ATOM 1352 N N . GLU B 1 28 ? 55.378 -8.371 15.326 1.00 36.77 25 GLU B N 1
ATOM 1353 C CA . GLU B 1 28 ? 56.726 -8.216 15.919 1.00 37.51 25 GLU B CA 1
ATOM 1354 C C . GLU B 1 28 ? 56.669 -7.847 17.405 1.00 37.27 25 GLU B C 1
ATOM 1355 O O . GLU B 1 28 ? 57.460 -8.344 18.194 1.00 35.92 25 GLU B O 1
ATOM 1361 N N . ARG B 1 29 ? 55.691 -7.026 17.785 1.00 37.02 26 ARG B N 1
ATOM 1362 C CA . ARG B 1 29 ? 55.589 -6.542 19.154 1.00 37.34 26 ARG B CA 1
ATOM 1363 C C . ARG B 1 29 ? 54.695 -7.414 20.025 1.00 37.51 26 ARG B C 1
ATOM 1364 O O . ARG B 1 29 ? 54.979 -7.592 21.204 1.00 37.87 26 ARG B O 1
ATOM 1372 N N . LEU B 1 30 ? 53.629 -7.977 19.446 1.00 37.88 27 LEU B N 1
ATOM 1373 C CA . LEU B 1 30 ? 52.722 -8.843 20.207 1.00 38.00 27 LEU B CA 1
ATOM 1374 C C . LEU B 1 30 ? 52.818 -10.350 19.920 1.00 37.90 27 LEU B C 1
ATOM 1375 O O . LEU B 1 30 ? 52.192 -11.151 20.640 1.00 38.60 27 LEU B O 1
ATOM 1380 N N . GLY B 1 31 ? 53.592 -10.751 18.913 1.00 37.49 28 GLY B N 1
ATOM 1381 C CA . GLY B 1 31 ? 53.808 -12.186 18.628 1.00 37.23 28 GLY B CA 1
ATOM 1382 C C . GLY B 1 31 ? 52.651 -12.908 17.950 1.00 37.16 28 GLY B C 1
ATOM 1383 O O . GLY B 1 31 ? 52.577 -14.128 17.983 1.00 36.39 28 GLY B O 1
ATOM 1384 N N . MET B 1 32 ? 51.732 -12.173 17.326 1.00 37.65 29 MET B N 1
ATOM 1385 C CA . MET B 1 32 ? 50.721 -12.824 16.504 1.00 38.09 29 MET B CA 1
ATOM 1386 C C . MET B 1 32 ? 51.321 -13.249 15.159 1.00 38.82 29 MET B C 1
ATOM 1387 O O . MET B 1 32 ? 52.425 -12.850 14.789 1.00 38.38 29 MET B O 1
ATOM 1392 N N . LYS B 1 33 ? 50.587 -14.104 14.454 1.00 39.48 30 LYS B N 1
ATOM 1393 C CA . LYS B 1 33 ? 50.973 -14.528 13.117 1.00 39.87 30 LYS B CA 1
ATOM 1394 C C . LYS B 1 33 ? 49.879 -14.114 12.158 1.00 39.09 30 LYS B C 1
ATOM 1395 O O . LYS B 1 33 ? 48.705 -14.086 12.520 1.00 39.67 30 LYS B O 1
ATOM 1401 N N . VAL B 1 34 ? 50.264 -13.742 10.947 1.00 37.82 31 VAL B N 1
ATOM 1402 C CA . VAL B 1 34 ? 49.292 -13.484 9.902 1.00 37.43 31 VAL B CA 1
ATOM 1403 C C . VAL B 1 34 ? 48.677 -14.817 9.449 1.00 36.88 31 VAL B C 1
ATOM 1404 O O . VAL B 1 34 ? 49.403 -15.749 9.118 1.00 36.31 31 VAL B O 1
ATOM 1408 N N . LEU B 1 35 ? 47.346 -14.882 9.433 1.00 36.44 32 LEU B N 1
ATOM 1409 C CA . LEU B 1 35 ? 46.620 -16.115 9.128 1.00 36.83 32 LEU B CA 1
ATOM 1410 C C . LEU B 1 35 ? 46.254 -16.141 7.653 1.00 37.06 32 LEU B C 1
ATOM 1411 O O . LEU B 1 35 ? 46.488 -17.130 6.961 1.00 36.72 32 LEU B O 1
ATOM 1416 N N . ARG B 1 36 ? 45.718 -15.024 7.170 1.00 37.38 33 ARG B N 1
ATOM 1417 C CA . ARG B 1 36 ? 45.338 -14.887 5.791 1.00 37.54 33 ARG B CA 1
ATOM 1418 C C . ARG B 1 36 ? 44.994 -13.431 5.501 1.00 38.12 33 ARG B C 1
ATOM 1419 O O . ARG B 1 36 ? 44.735 -12.651 6.406 1.00 36.52 33 ARG B O 1
ATOM 1427 N N . LYS B 1 37 ? 44.997 -13.095 4.223 1.00 39.09 34 LYS B N 1
ATOM 1428 C CA . LYS B 1 37 ? 44.537 -11.813 3.759 1.00 41.02 34 LYS B CA 1
ATOM 1429 C C . LYS B 1 37 ? 43.425 -11.997 2.753 1.00 42.01 34 LYS B C 1
ATOM 1430 O O . LYS B 1 37 ? 43.331 -13.042 2.076 1.00 41.80 34 LYS B O 1
ATOM 1436 N N . TRP B 1 38 ? 42.603 -10.961 2.637 1.00 42.80 35 TRP B N 1
ATOM 1437 C CA . TRP B 1 38 ? 41.507 -10.952 1.692 1.00 43.63 35 TRP B CA 1
ATOM 1438 C C . TRP B 1 38 ? 41.318 -9.562 1.135 1.00 43.10 35 TRP B C 1
ATOM 1439 O O . TRP B 1 38 ? 40.726 -8.690 1.784 1.00 41.97 35 TRP B O 1
ATOM 1450 N N . ASP B 1 39 ? 41.847 -9.349 -0.066 1.00 42.77 36 ASP B N 1
ATOM 1451 C CA . ASP B 1 39 ? 41.733 -8.054 -0.736 1.00 42.29 36 ASP B CA 1
ATOM 1452 C C . ASP B 1 39 ? 40.418 -7.973 -1.522 1.00 41.86 36 ASP B C 1
ATOM 1453 O O . ASP B 1 39 ? 40.059 -8.904 -2.253 1.00 41.59 36 ASP B O 1
ATOM 1458 N N . VAL B 1 40 ? 39.705 -6.857 -1.377 1.00 40.48 37 VAL B N 1
ATOM 1459 C CA . VAL B 1 40 ? 38.484 -6.627 -2.140 1.00 39.65 37 VAL B CA 1
ATOM 1460 C C . VAL B 1 40 ? 38.594 -5.268 -2.843 1.00 38.38 37 VAL B C 1
ATOM 1461 O O . VAL B 1 40 ? 37.982 -4.289 -2.405 1.00 38.19 37 VAL B O 1
ATOM 1465 N N . PRO B 1 41 ? 39.376 -5.202 -3.932 1.00 37.47 38 PRO B N 1
ATOM 1466 C CA . PRO B 1 41 ? 39.565 -3.921 -4.619 1.00 36.74 38 PRO B CA 1
ATOM 1467 C C . PRO B 1 41 ? 38.283 -3.324 -5.176 1.00 35.90 38 PRO B C 1
ATOM 1468 O O . PRO B 1 41 ? 38.137 -2.112 -5.163 1.00 35.41 38 PRO B O 1
ATOM 1472 N N . GLU B 1 42 ? 37.351 -4.160 -5.623 1.00 35.24 39 GLU B N 1
ATOM 1473 C CA . GLU B 1 42 ? 36.079 -3.656 -6.131 1.00 35.23 39 GLU B CA 1
ATOM 1474 C C . GLU B 1 42 ? 35.287 -2.871 -5.069 1.00 35.41 39 GLU B C 1
ATOM 1475 O O . GLU B 1 42 ? 34.516 -2.003 -5.425 1.00 35.84 39 GLU B O 1
ATOM 1481 N N . ASP B 1 43 ? 35.486 -3.166 -3.781 1.00 35.31 40 ASP B N 1
ATOM 1482 C CA . ASP B 1 43 ? 34.887 -2.362 -2.693 1.00 36.03 40 ASP B CA 1
ATOM 1483 C C . ASP B 1 43 ? 35.922 -1.573 -1.895 1.00 35.71 40 ASP B C 1
ATOM 1484 O O . ASP B 1 43 ? 35.637 -1.102 -0.778 1.00 36.22 40 ASP B O 1
ATOM 1489 N N . LYS B 1 44 ? 37.132 -1.438 -2.445 1.00 35.47 41 LYS B N 1
ATOM 1490 C CA . LYS B 1 44 ? 38.151 -0.537 -1.886 1.00 35.72 41 LYS B CA 1
ATOM 1491 C C . LYS B 1 44 ? 38.555 -0.853 -0.434 1.00 35.61 41 LYS B C 1
ATOM 1492 O O . LYS B 1 44 ? 38.758 0.043 0.386 1.00 34.77 41 LYS B O 1
ATOM 1498 N N . TYR B 1 45 ? 38.689 -2.135 -0.114 1.00 35.38 42 TYR B N 1
ATOM 1499 C CA . TYR B 1 45 ? 39.258 -2.495 1.175 1.00 36.64 42 TYR B CA 1
ATOM 1500 C C . TYR B 1 45 ? 40.055 -3.798 1.123 1.00 36.62 42 TYR B C 1
ATOM 1501 O O . TYR B 1 45 ? 39.909 -4.606 0.195 1.00 35.63 42 TYR B O 1
ATOM 1510 N N . THR B 1 46 ? 40.931 -3.940 2.115 1.00 36.67 43 THR B N 1
ATOM 1511 C CA . THR B 1 46 ? 41.715 -5.154 2.342 1.00 37.73 43 THR B CA 1
ATOM 1512 C C . THR B 1 46 ? 41.509 -5.597 3.785 1.00 37.43 43 THR B C 1
ATOM 1513 O O . THR B 1 46 ? 41.544 -4.758 4.691 1.00 37.70 43 THR B O 1
ATOM 1517 N N . LEU B 1 47 ? 41.276 -6.892 3.972 1.00 37.04 44 LEU B N 1
ATOM 1518 C CA . LEU B 1 47 ? 41.218 -7.527 5.291 1.00 38.15 44 LEU B CA 1
ATOM 1519 C C . LEU B 1 47 ? 42.471 -8.356 5.520 1.00 37.58 44 LEU B C 1
ATOM 1520 O O . LEU B 1 47 ? 42.970 -9.024 4.589 1.00 36.96 44 LEU B O 1
ATOM 1525 N N . VAL B 1 48 ? 42.950 -8.343 6.765 1.00 37.11 45 VAL B N 1
ATOM 1526 C CA . VAL B 1 48 ? 43.967 -9.299 7.224 1.00 37.10 45 VAL B CA 1
ATOM 1527 C C . VAL B 1 48 ? 43.547 -9.884 8.575 1.00 36.73 45 VAL B C 1
ATOM 1528 O O . VAL B 1 48 ? 43.080 -9.150 9.441 1.00 36.46 45 VAL B O 1
ATOM 1532 N N . PHE B 1 49 ? 43.709 -11.199 8.738 1.00 36.42 46 PHE B N 1
ATOM 1533 C CA . PHE B 1 49 ? 43.442 -11.856 10.019 1.00 36.61 46 PHE B CA 1
ATOM 1534 C C . PHE B 1 49 ? 44.749 -12.231 10.675 1.00 36.51 46 PHE B C 1
ATOM 1535 O O . PHE B 1 49 ? 45.644 -12.763 10.024 1.00 36.33 46 PHE B O 1
ATOM 1543 N N . LEU B 1 50 ? 44.853 -11.931 11.966 1.00 37.06 47 LEU B N 1
ATOM 1544 C CA . LEU B 1 50 ? 46.022 -12.233 12.781 1.00 37.58 47 LEU B CA 1
ATOM 1545 C C . LEU B 1 50 ? 45.583 -12.831 14.104 1.00 37.26 47 LEU B C 1
ATOM 1546 O O . LEU B 1 50 ? 44.559 -12.445 14.671 1.00 37.10 47 LEU B O 1
ATOM 1551 N N . GLY B 1 51 ? 46.397 -13.705 14.651 1.00 37.21 48 GLY B N 1
ATOM 1552 C CA . GLY B 1 51 ? 46.056 -14.295 15.941 1.00 37.79 48 GLY B CA 1
ATOM 1553 C C . GLY B 1 51 ? 47.156 -15.182 16.444 1.00 37.72 48 GLY B C 1
ATOM 1554 O O . GLY B 1 51 ? 48.199 -15.284 15.825 1.00 37.82 48 GLY B O 1
ATOM 1555 N N . TYR B 1 52 ? 46.898 -15.841 17.566 1.00 37.97 49 TYR B N 1
ATOM 1556 C CA . TYR B 1 52 ? 47.860 -16.752 18.175 1.00 37.63 49 TYR B CA 1
ATOM 1557 C C . TYR B 1 52 ? 47.630 -18.194 17.740 1.00 38.04 49 TYR B C 1
ATOM 1558 O O . TYR B 1 52 ? 48.431 -19.071 18.026 1.00 37.53 49 TYR B O 1
ATOM 1567 N N . GLY B 1 53 ? 46.527 -18.432 17.046 1.00 38.16 50 GLY B N 1
ATOM 1568 C CA . GLY B 1 53 ? 46.285 -19.703 16.380 1.00 38.20 50 GLY B CA 1
ATOM 1569 C C . GLY B 1 53 ? 45.324 -19.444 15.240 1.00 38.25 50 GLY B C 1
ATOM 1570 O O . GLY B 1 53 ? 44.872 -18.305 15.050 1.00 37.87 50 GLY B O 1
ATOM 1571 N N . PRO B 1 54 ? 44.982 -20.496 14.490 1.00 38.32 51 PRO B N 1
ATOM 1572 C CA . PRO B 1 54 ? 44.109 -20.309 13.339 1.00 38.45 51 PRO B CA 1
ATOM 1573 C C . PRO B 1 54 ? 42.662 -20.073 13.739 1.00 38.45 51 PRO B C 1
ATOM 1574 O O . PRO B 1 54 ? 42.252 -20.450 14.841 1.00 38.57 51 PRO B O 1
ATOM 1578 N N . GLU B 1 55 ? 41.889 -19.476 12.843 1.00 38.14 52 GLU B N 1
ATOM 1579 C CA . GLU B 1 55 ? 40.507 -19.122 13.153 1.00 38.61 52 GLU B CA 1
ATOM 1580 C C . GLU B 1 55 ? 39.678 -20.327 13.553 1.00 38.64 52 GLU B C 1
ATOM 1581 O O . GLU B 1 55 ? 38.685 -20.177 14.248 1.00 37.76 52 GLU B O 1
ATOM 1587 N N . MET B 1 56 ? 40.071 -21.512 13.087 1.00 39.28 53 MET B N 1
ATOM 1588 C CA . MET B 1 56 ? 39.339 -22.743 13.372 1.00 40.06 53 MET B CA 1
ATOM 1589 C C . MET B 1 56 ? 39.355 -23.123 14.861 1.00 40.26 53 MET B C 1
ATOM 1590 O O . MET B 1 56 ? 38.459 -23.826 15.334 1.00 40.31 53 MET B O 1
ATOM 1595 N N . SER B 1 57 ? 40.361 -22.661 15.600 1.00 40.49 54 SER B N 1
ATOM 1596 C CA . SER B 1 57 ? 40.481 -23.012 17.020 1.00 40.68 54 SER B CA 1
ATOM 1597 C C . SER B 1 57 ? 40.763 -21.830 17.940 1.00 40.42 54 SER B C 1
ATOM 1598 O O . SER B 1 57 ? 40.866 -22.025 19.149 1.00 40.23 54 SER B O 1
ATOM 1601 N N . SER B 1 58 ? 40.868 -20.619 17.376 1.00 39.63 55 SER B N 1
ATOM 1602 C CA . SER B 1 58 ? 41.143 -19.403 18.128 1.00 39.70 55 SER B CA 1
ATOM 1603 C C . SER B 1 58 ? 40.164 -18.301 17.769 1.00 39.05 55 SER B C 1
ATOM 1604 O O . SER B 1 58 ? 39.558 -18.320 16.695 1.00 38.57 55 SER B O 1
ATOM 1607 N N . THR B 1 59 ? 40.013 -17.364 18.699 1.00 38.11 56 THR B N 1
ATOM 1608 C CA . THR B 1 59 ? 39.388 -16.091 18.439 1.00 38.26 56 THR B CA 1
ATOM 1609 C C . THR B 1 59 ? 40.522 -15.137 18.037 1.00 38.39 56 THR B C 1
ATOM 1610 O O . THR B 1 59 ? 41.577 -15.100 18.678 1.00 39.76 56 THR B O 1
ATOM 1614 N N . VAL B 1 60 ? 40.314 -14.377 16.966 1.00 38.28 57 VAL B N 1
ATOM 1615 C CA . VAL B 1 60 ? 41.419 -13.660 16.326 1.00 38.04 57 VAL B CA 1
ATOM 1616 C C . VAL B 1 60 ? 41.134 -12.168 16.109 1.00 38.11 57 VAL B C 1
ATOM 1617 O O . VAL B 1 60 ? 40.088 -11.659 16.491 1.00 37.73 57 VAL B O 1
ATOM 1621 N N . LEU B 1 61 ? 42.099 -11.476 15.508 1.00 37.66 58 LEU B N 1
ATOM 1622 C CA . LEU B 1 61 ? 41.988 -10.062 15.233 1.00 38.08 58 LEU B CA 1
ATOM 1623 C C . LEU B 1 61 ? 41.841 -9.844 13.730 1.00 38.00 58 LEU B C 1
ATOM 1624 O O . LEU B 1 61 ? 42.632 -10.364 12.961 1.00 38.53 58 LEU B O 1
ATOM 1629 N N . GLU B 1 62 ? 40.826 -9.089 13.325 1.00 38.01 59 GLU B N 1
ATOM 1630 C CA . GLU B 1 62 ? 40.638 -8.723 11.919 1.00 37.82 59 GLU B CA 1
ATOM 1631 C C . GLU B 1 62 ? 40.995 -7.244 11.737 1.00 37.67 59 GLU B C 1
ATOM 1632 O O . GLU B 1 62 ? 40.384 -6.391 12.379 1.00 38.08 59 GLU B O 1
ATOM 1638 N N . LEU B 1 63 ? 41.974 -6.957 10.875 1.00 37.28 60 LEU B N 1
ATOM 1639 C CA . LEU B 1 63 ? 42.287 -5.585 10.452 1.00 37.28 60 LEU B CA 1
ATOM 1640 C C . LEU B 1 63 ? 41.645 -5.283 9.093 1.00 37.52 60 LEU B C 1
ATOM 1641 O O . LEU B 1 63 ? 41.637 -6.132 8.196 1.00 35.86 60 LEU B O 1
ATOM 1646 N N . THR B 1 64 ? 41.079 -4.082 8.979 1.00 38.06 61 THR B N 1
ATOM 1647 C CA . THR B 1 64 ? 40.465 -3.593 7.743 1.00 38.33 61 THR B CA 1
ATOM 1648 C C . THR B 1 64 ? 41.179 -2.300 7.359 1.00 38.29 61 THR B C 1
ATOM 1649 O O . THR B 1 64 ? 41.211 -1.358 8.160 1.00 37.40 61 THR B O 1
ATOM 1653 N N . TYR B 1 65 ? 41.754 -2.292 6.157 1.00 37.23 62 TYR B N 1
ATOM 1654 C CA . TYR B 1 65 ? 42.322 -1.105 5.547 1.00 37.61 62 TYR B CA 1
ATOM 1655 C C . TYR B 1 65 ? 41.352 -0.643 4.444 1.00 36.66 62 TYR B C 1
ATOM 1656 O O . TYR B 1 65 ? 41.004 -1.420 3.592 1.00 35.97 62 TYR B O 1
ATOM 1665 N N . ASN B 1 66 ? 40.880 0.596 4.527 1.00 36.86 63 ASN B N 1
ATOM 1666 C CA . ASN B 1 66 ? 40.013 1.195 3.496 1.00 37.47 63 ASN B CA 1
ATOM 1667 C C . ASN B 1 66 ? 40.854 2.086 2.588 1.00 37.32 63 ASN B C 1
ATOM 1668 O O . ASN B 1 66 ? 41.561 2.978 3.095 1.00 36.75 63 ASN B O 1
ATOM 1673 N N . TYR B 1 67 ? 40.786 1.860 1.261 1.00 36.79 64 TYR B N 1
ATOM 1674 C CA . TYR B 1 67 ? 41.748 2.487 0.369 1.00 37.24 64 TYR B CA 1
ATOM 1675 C C . TYR B 1 67 ? 41.659 4.005 0.571 1.00 37.52 64 TYR B C 1
ATOM 1676 O O . TYR B 1 67 ? 40.569 4.584 0.561 1.00 37.11 64 TYR B O 1
ATOM 1685 N N . GLY B 1 68 ? 42.807 4.649 0.759 1.00 38.15 65 GLY B N 1
ATOM 1686 C CA . GLY B 1 68 ? 42.843 6.103 0.886 1.00 37.35 65 GLY B CA 1
ATOM 1687 C C . GLY B 1 68 ? 42.472 6.679 2.236 1.00 37.45 65 GLY B C 1
ATOM 1688 O O . GLY B 1 68 ? 42.551 7.892 2.421 1.00 37.22 65 GLY B O 1
ATOM 1689 N N . VAL B 1 69 ? 42.096 5.847 3.198 1.00 36.14 66 VAL B N 1
ATOM 1690 C CA . VAL B 1 69 ? 41.792 6.333 4.539 1.00 36.34 66 VAL B CA 1
ATOM 1691 C C . VAL B 1 69 ? 43.009 6.102 5.408 1.00 36.14 66 VAL B C 1
ATOM 1692 O O . VAL B 1 69 ? 43.348 4.957 5.755 1.00 35.63 66 VAL B O 1
ATOM 1696 N N . THR B 1 70 ? 43.668 7.200 5.781 1.00 35.15 67 THR B N 1
ATOM 1697 C CA . THR B 1 70 ? 45.016 7.113 6.334 1.00 35.32 67 THR B CA 1
ATOM 1698 C C . THR B 1 70 ? 45.081 7.055 7.854 1.00 36.24 67 THR B C 1
ATOM 1699 O O . THR B 1 70 ? 46.151 6.805 8.397 1.00 36.29 67 THR B O 1
ATOM 1703 N N . SER B 1 71 ? 43.954 7.307 8.536 1.00 35.13 68 SER B N 1
ATOM 1704 C CA . SER B 1 71 ? 43.931 7.436 9.990 1.00 35.12 68 SER B CA 1
ATOM 1705 C C . SER B 1 71 ? 42.494 7.451 10.466 1.00 35.63 68 SER B C 1
ATOM 1706 O O . SER B 1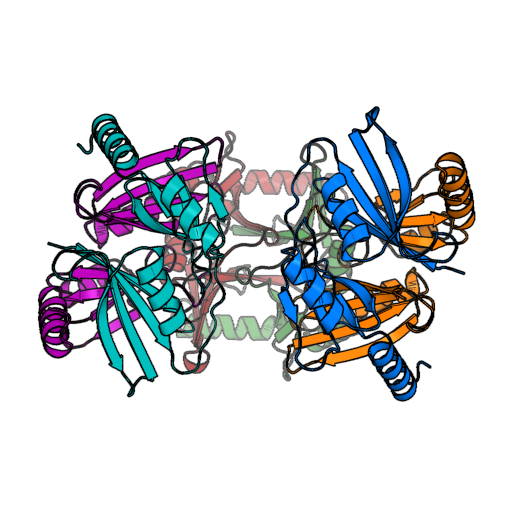 71 ? 41.601 7.780 9.691 1.00 34.82 68 SER B O 1
ATOM 1709 N N . TYR B 1 72 ? 42.297 7.140 11.756 1.00 36.46 69 TYR B N 1
ATOM 1710 C CA . TYR B 1 72 ? 40.976 7.095 12.385 1.00 37.31 69 TYR B CA 1
ATOM 1711 C C . TYR B 1 72 ? 40.933 7.874 13.715 1.00 37.16 69 TYR B C 1
ATOM 1712 O O . TYR B 1 72 ? 41.934 8.016 14.404 1.00 38.27 69 TYR B O 1
ATOM 1721 N N . LYS B 1 73 ? 39.757 8.384 14.040 1.00 37.29 70 LYS B N 1
ATOM 1722 C CA . LYS B 1 73 ? 39.464 9.065 15.300 1.00 37.36 70 LYS B CA 1
ATOM 1723 C C . LYS B 1 73 ? 38.766 8.026 16.186 1.00 37.77 70 LYS B C 1
ATOM 1724 O O . LYS B 1 73 ? 37.897 7.271 15.711 1.00 38.26 70 LYS B O 1
ATOM 1730 N N . HIS B 1 74 ? 39.076 8.032 17.474 1.00 37.38 71 HIS B N 1
ATOM 1731 C CA . HIS B 1 74 ? 38.459 7.075 18.417 1.00 37.54 71 HIS B CA 1
ATOM 1732 C C . HIS B 1 74 ? 37.373 7.726 19.244 1.00 38.19 71 HIS B C 1
ATOM 1733 O O . HIS B 1 74 ? 37.524 8.873 19.671 1.00 38.41 71 HIS B O 1
ATOM 1740 N N . ASP B 1 75 ? 36.276 6.995 19.430 1.00 39.14 72 ASP B N 1
ATOM 1741 C CA . ASP B 1 75 ? 35.159 7.416 20.266 1.00 39.33 72 ASP B CA 1
ATOM 1742 C C . ASP B 1 75 ? 35.427 7.076 21.722 1.00 39.17 72 ASP B C 1
ATOM 1743 O O . ASP B 1 75 ? 36.467 6.501 22.065 1.00 39.18 72 ASP B O 1
ATOM 1748 N N . GLU B 1 76 ? 34.465 7.394 22.579 1.00 38.95 73 GLU B N 1
ATOM 1749 C CA . GLU B 1 76 ? 34.563 6.999 23.975 1.00 40.10 73 GLU B CA 1
ATOM 1750 C C . GLU B 1 76 ? 33.753 5.736 24.265 1.00 39.25 73 GLU B C 1
ATOM 1751 O O . GLU B 1 76 ? 33.453 5.455 25.416 1.00 39.01 73 GLU B O 1
ATOM 1757 N N . ALA B 1 77 ? 33.408 4.985 23.215 1.00 38.64 74 ALA B N 1
ATOM 1758 C CA . ALA B 1 77 ? 32.535 3.825 23.324 1.00 37.57 74 ALA B CA 1
ATOM 1759 C C . ALA B 1 77 ? 33.343 2.524 23.339 1.00 36.93 74 ALA B C 1
ATOM 1760 O O . ALA B 1 77 ? 33.401 1.846 24.361 1.00 36.86 74 ALA B O 1
ATOM 1762 N N . TYR B 1 78 ? 33.964 2.174 22.220 1.00 36.40 75 TYR B N 1
ATOM 1763 C CA . TYR B 1 78 ? 34.816 0.985 22.160 1.00 36.33 75 TYR B CA 1
ATOM 1764 C C . TYR B 1 78 ? 35.949 1.072 23.186 1.00 36.81 75 TYR B C 1
ATOM 1765 O O . TYR B 1 78 ? 36.546 2.137 23.376 1.00 36.27 75 TYR B O 1
ATOM 1774 N N . GLY B 1 79 ? 36.192 -0.041 23.883 1.00 36.88 76 GLY B N 1
ATOM 1775 C CA . GLY B 1 79 ? 37.199 -0.093 24.908 1.00 36.21 76 GLY B CA 1
ATOM 1776 C C . GLY B 1 79 ? 38.561 -0.543 24.441 1.00 36.13 76 GLY B C 1
ATOM 1777 O O . GLY B 1 79 ? 39.471 0.267 24.268 1.00 34.69 76 GLY B O 1
ATOM 1778 N N . HIS B 1 80 ? 38.721 -1.859 24.328 1.00 36.51 77 HIS B N 1
ATOM 1779 C CA . HIS B 1 80 ? 40.025 -2.461 24.069 1.00 36.52 77 HIS B CA 1
ATOM 1780 C C . HIS B 1 80 ? 39.884 -3.957 23.827 1.00 36.65 77 HIS B C 1
ATOM 1781 O O . HIS B 1 80 ? 38.833 -4.544 24.076 1.00 36.49 77 HIS B O 1
ATOM 1788 N N . ILE B 1 81 ? 40.965 -4.554 23.353 1.00 37.09 78 ILE B N 1
ATOM 1789 C CA . ILE B 1 81 ? 41.158 -5.991 23.438 1.00 37.47 78 ILE B CA 1
ATOM 1790 C C . ILE B 1 81 ? 42.178 -6.265 24.535 1.00 37.06 78 ILE B C 1
ATOM 1791 O O . ILE B 1 81 ? 43.116 -5.477 24.740 1.00 36.24 78 ILE B O 1
ATOM 1800 N N . ALA B 1 82 ? 41.991 -7.389 25.225 1.00 36.25 79 ALA B N 1
ATOM 1801 C CA . ALA B 1 82 ? 42.916 -7.836 26.255 1.00 36.31 79 ALA B CA 1
ATOM 1802 C C . ALA B 1 82 ? 43.613 -9.132 25.860 1.00 36.66 79 ALA B C 1
ATOM 1803 O O . ALA B 1 82 ? 42.972 -10.069 25.389 1.00 36.19 79 ALA B O 1
ATOM 1805 N N . ILE B 1 83 ? 44.927 -9.174 26.080 1.00 35.96 80 ILE B N 1
ATOM 1806 C CA . ILE B 1 83 ? 45.751 -10.316 25.706 1.00 36.22 80 ILE B CA 1
ATOM 1807 C C . ILE B 1 83 ? 46.434 -10.832 26.967 1.00 36.13 80 ILE B C 1
ATOM 1808 O O . ILE B 1 83 ? 47.060 -10.059 27.707 1.00 35.84 80 ILE B O 1
ATOM 1813 N N . GLY B 1 84 ? 46.293 -12.132 27.196 1.00 35.65 81 GLY B N 1
ATOM 1814 C CA . GLY B 1 84 ? 46.926 -12.821 28.311 1.00 35.72 81 GLY B CA 1
ATOM 1815 C C . GLY B 1 84 ? 48.334 -13.239 27.930 1.00 36.03 81 GLY B C 1
ATOM 1816 O O . GLY B 1 84 ? 48.543 -13.815 26.871 1.00 36.09 81 GLY B O 1
ATOM 1817 N N . VAL B 1 85 ? 49.294 -12.925 28.792 1.00 36.27 82 VAL B N 1
ATOM 1818 C CA . VAL B 1 85 ? 50.709 -13.219 28.559 1.00 36.72 82 VAL B CA 1
ATOM 1819 C C . VAL B 1 85 ? 51.388 -13.792 29.808 1.00 37.33 82 VAL B C 1
ATOM 1820 O O . VAL B 1 85 ? 50.805 -13.830 30.892 1.00 36.14 82 VAL B O 1
ATOM 1824 N N . GLU B 1 86 ? 52.630 -14.228 29.628 1.00 38.23 83 GLU B N 1
ATOM 1825 C CA . GLU B 1 86 ? 53.400 -14.870 30.682 1.00 39.00 83 GLU B CA 1
ATOM 1826 C C . GLU B 1 86 ? 54.080 -13.846 31.597 1.00 38.54 83 GLU B C 1
ATOM 1827 O O . GLU B 1 86 ? 54.129 -14.039 32.807 1.00 38.31 83 GLU B O 1
ATOM 1833 N N . ASP B 1 87 ? 54.581 -12.759 31.023 1.00 37.99 84 ASP B N 1
ATOM 1834 C CA . ASP B 1 87 ? 55.357 -11.774 31.774 1.00 38.04 84 ASP B CA 1
ATOM 1835 C C . ASP B 1 87 ? 55.065 -10.345 31.280 1.00 37.79 84 ASP B C 1
ATOM 1836 O O . ASP B 1 87 ? 55.661 -9.882 30.315 1.00 37.33 84 ASP B O 1
ATOM 1841 N N . VAL B 1 88 ? 54.163 -9.650 31.961 1.00 37.74 85 VAL B N 1
ATOM 1842 C CA . VAL B 1 88 ? 53.764 -8.313 31.553 1.00 38.24 85 VAL B CA 1
ATOM 1843 C C . VAL B 1 88 ? 54.934 -7.319 31.621 1.00 38.02 85 VAL B C 1
ATOM 1844 O O . VAL B 1 88 ? 55.148 -6.563 30.681 1.00 37.56 85 VAL B O 1
ATOM 1848 N N . LYS B 1 89 ? 55.693 -7.336 32.716 1.00 38.11 86 LYS B N 1
ATOM 1849 C CA A LYS B 1 89 ? 56.850 -6.445 32.881 0.50 38.07 86 LYS B CA 1
ATOM 1850 C CA B LYS B 1 89 ? 56.839 -6.432 32.870 0.50 38.01 86 LYS B CA 1
ATOM 1851 C C . LYS B 1 89 ? 57.826 -6.541 31.693 1.00 38.08 86 LYS B C 1
ATOM 1852 O O . LYS B 1 89 ? 58.248 -5.518 31.121 1.00 37.13 86 LYS B O 1
ATOM 1863 N N . GLU B 1 90 ? 58.184 -7.770 31.325 1.00 37.82 87 GLU B N 1
ATOM 1864 C CA . GLU B 1 90 ? 59.133 -8.005 30.227 1.00 38.00 87 GLU B CA 1
ATOM 1865 C C . GLU B 1 90 ? 58.577 -7.520 28.877 1.00 37.37 87 GLU B C 1
ATOM 1866 O O . GLU B 1 90 ? 59.284 -6.884 28.075 1.00 35.83 87 GLU B O 1
ATOM 1872 N N . LEU B 1 91 ? 57.302 -7.804 28.640 1.00 37.56 88 LEU B N 1
ATOM 1873 C CA . LEU B 1 91 ? 56.665 -7.424 27.387 1.00 37.76 88 LEU B CA 1
ATOM 1874 C C . LEU B 1 91 ? 56.581 -5.901 27.256 1.00 37.76 88 LEU B C 1
ATOM 1875 O O . LEU B 1 91 ? 56.882 -5.348 26.201 1.00 37.39 88 LEU B O 1
ATOM 1880 N N . VAL B 1 92 ? 56.200 -5.235 28.340 1.00 37.34 89 VAL B N 1
ATOM 1881 C CA . VAL B 1 92 ? 56.154 -3.773 28.382 1.00 37.26 89 VAL B CA 1
ATOM 1882 C C . VAL B 1 92 ? 57.554 -3.177 28.150 1.00 37.06 89 VAL B C 1
ATOM 1883 O O . VAL B 1 92 ? 57.707 -2.212 27.389 1.00 36.55 89 VAL B O 1
ATOM 1887 N N . ALA B 1 93 ? 58.569 -3.769 28.782 1.00 36.55 90 ALA B N 1
ATOM 1888 C CA . ALA B 1 93 ? 59.936 -3.322 28.580 1.00 36.51 90 ALA B CA 1
ATOM 1889 C C . ALA B 1 93 ? 60.339 -3.372 27.102 1.00 36.57 90 ALA B C 1
ATOM 1890 O O . ALA B 1 93 ? 60.999 -2.461 26.604 1.00 36.61 90 ALA B O 1
ATOM 1892 N N . ASP B 1 94 ? 59.960 -4.453 26.428 1.00 36.57 91 ASP B N 1
ATOM 1893 C CA . ASP B 1 94 ? 60.233 -4.637 25.001 1.00 37.44 91 ASP B CA 1
ATOM 1894 C C . ASP B 1 94 ? 59.463 -3.631 24.146 1.00 36.95 91 ASP B C 1
ATOM 1895 O O . ASP B 1 94 ? 59.976 -3.123 23.166 1.00 36.47 91 ASP B O 1
ATOM 1900 N N . MET B 1 95 ? 58.216 -3.360 24.518 1.00 37.12 92 MET B N 1
ATOM 1901 C CA . MET B 1 95 ? 57.426 -2.306 23.864 1.00 37.60 92 MET B CA 1
ATOM 1902 C C . MET B 1 95 ? 58.062 -0.927 23.961 1.00 37.30 92 MET B C 1
ATOM 1903 O O . MET B 1 95 ? 58.163 -0.228 22.941 1.00 37.40 92 MET B O 1
ATOM 1912 N N . ARG B 1 96 ? 58.450 -0.525 25.175 1.00 36.94 93 ARG B N 1
ATOM 1913 C CA . ARG B 1 96 ? 59.124 0.762 25.388 1.00 37.27 93 ARG B CA 1
ATOM 1914 C C . ARG B 1 96 ? 60.392 0.878 24.564 1.00 36.31 93 ARG B C 1
ATOM 1915 O O . ARG B 1 96 ? 60.687 1.933 24.016 1.00 35.20 93 ARG B O 1
ATOM 1930 N N . LYS B 1 97 ? 61.170 -0.203 24.550 1.00 36.07 94 LYS B N 1
ATOM 1931 C CA . LYS B 1 97 ? 62.393 -0.283 23.764 1.00 35.86 94 LYS B CA 1
ATOM 1932 C C . LYS B 1 97 ? 62.117 0.070 22.309 1.00 36.27 94 LYS B C 1
ATOM 1933 O O . LYS B 1 97 ? 62.959 0.626 21.615 1.00 36.54 94 LYS B O 1
ATOM 1939 N N . HIS B 1 98 ? 60.930 -0.299 21.853 1.00 36.86 95 HIS B N 1
ATOM 1940 C CA . HIS B 1 98 ? 60.518 -0.052 20.483 1.00 37.10 95 HIS B CA 1
ATOM 1941 C C . HIS B 1 98 ? 59.561 1.119 20.365 1.00 37.83 95 HIS B C 1
ATOM 1942 O O . HIS B 1 98 ? 58.853 1.244 19.377 1.00 38.98 95 HIS B O 1
ATOM 1949 N N . ASP B 1 99 ? 59.575 2.008 21.358 1.00 38.14 96 ASP B N 1
ATOM 1950 C CA . ASP B 1 99 ? 58.840 3.279 21.286 1.00 38.48 96 ASP B CA 1
ATOM 1951 C C . ASP B 1 99 ? 57.322 3.179 21.191 1.00 38.06 96 ASP B C 1
ATOM 1952 O O . ASP B 1 99 ? 56.650 4.138 20.779 1.00 38.54 96 ASP B O 1
ATOM 1957 N N . VAL B 1 100 ? 56.765 2.052 21.609 1.00 37.39 97 VAL B N 1
ATOM 1958 C CA . VAL B 1 100 ? 55.314 1.922 21.684 1.00 37.08 97 VAL B CA 1
ATOM 1959 C C . VAL B 1 100 ? 54.862 2.743 22.894 1.00 36.96 97 VAL B C 1
ATOM 1960 O O . VAL B 1 100 ? 55.475 2.618 23.956 1.00 36.43 97 VAL B O 1
ATOM 1964 N N . PRO B 1 101 ? 53.817 3.596 22.741 1.00 36.93 98 PRO B N 1
ATOM 1965 C CA . PRO B 1 101 ? 53.321 4.314 23.914 1.00 36.49 98 PRO B CA 1
ATOM 1966 C C . PRO B 1 101 ? 52.747 3.388 24.985 1.00 36.69 98 PRO B C 1
ATOM 1967 O O . PRO B 1 101 ? 51.980 2.486 24.679 1.00 36.00 98 PRO B O 1
ATOM 1971 N N . ILE B 1 102 ? 53.156 3.616 26.233 1.00 37.08 99 ILE B N 1
ATOM 1972 C CA . ILE B 1 102 ? 52.645 2.865 27.357 1.00 38.09 99 ILE B CA 1
ATOM 1973 C C . ILE B 1 102 ? 51.734 3.796 28.157 1.00 38.58 99 ILE B C 1
ATOM 1974 O O . ILE B 1 102 ? 52.195 4.780 28.759 1.00 37.25 99 ILE B O 1
ATOM 1979 N N . ASP B 1 103 ? 50.445 3.478 28.151 1.00 38.67 100 ASP B N 1
ATOM 1980 C CA . ASP B 1 103 ? 49.438 4.290 28.844 1.00 39.41 100 ASP B CA 1
ATOM 1981 C C . ASP B 1 103 ? 49.428 4.037 30.346 1.00 39.03 100 ASP B C 1
ATOM 1982 O O . ASP B 1 103 ? 49.213 4.958 31.142 1.00 39.15 100 ASP B O 1
ATOM 1987 N N . TYR B 1 104 ? 49.640 2.781 30.740 1.00 38.85 101 TYR B N 1
ATOM 1988 C CA . TYR B 1 104 ? 49.547 2.385 32.141 1.00 38.74 101 TYR B CA 1
ATOM 1989 C C . TYR B 1 104 ? 50.334 1.120 32.415 1.00 38.61 101 TYR B C 1
ATOM 1990 O O . TYR B 1 104 ? 50.291 0.195 31.644 1.00 37.30 101 TYR B O 1
ATOM 1999 N N . GLU B 1 105 ? 51.053 1.091 33.527 1.00 39.71 102 GLU B N 1
ATOM 2000 C CA . GLU B 1 105 ? 51.779 -0.102 33.953 1.00 40.92 102 GLU B CA 1
ATOM 2001 C C . GLU B 1 105 ? 51.661 -0.169 35.479 1.00 41.70 102 GLU B C 1
ATOM 2002 O O . GLU B 1 105 ? 52.022 0.784 36.158 1.00 41.89 102 GLU B O 1
ATOM 2008 N N . ASP B 1 106 ? 51.146 -1.271 36.022 1.00 42.49 103 ASP B N 1
ATOM 2009 C CA . ASP B 1 106 ? 51.009 -1.390 37.472 1.00 43.36 103 ASP B CA 1
ATOM 2010 C C . ASP B 1 106 ? 52.353 -1.836 38.072 1.00 43.53 103 ASP B C 1
ATOM 2011 O O . ASP B 1 106 ? 53.319 -2.083 37.341 1.00 44.32 103 ASP B O 1
ATOM 2016 N N . GLU B 1 107 ? 52.418 -1.940 39.391 1.00 43.32 104 GLU B N 1
ATOM 2017 C CA . GLU B 1 107 ? 53.671 -2.284 40.071 1.00 42.94 104 GLU B CA 1
ATOM 2018 C C . GLU B 1 107 ? 53.944 -3.790 40.081 1.00 42.10 104 GLU B C 1
ATOM 2019 O O . GLU B 1 107 ? 55.097 -4.224 40.014 1.00 42.21 104 GLU B O 1
ATOM 2025 N N . SER B 1 108 ? 52.880 -4.583 40.156 1.00 41.04 105 SER B N 1
ATOM 2026 C CA . SER B 1 108 ? 52.999 -6.012 40.462 1.00 39.97 105 SER B CA 1
ATOM 2027 C C . SER B 1 108 ? 53.177 -6.857 39.204 1.00 39.11 105 SER B C 1
ATOM 2028 O O . SER B 1 108 ? 53.471 -8.035 39.294 1.00 39.26 105 SER B O 1
ATOM 2031 N N . GLY B 1 109 ? 52.966 -6.265 38.034 1.00 38.24 106 GLY B N 1
ATOM 2032 C CA . GLY B 1 109 ? 53.067 -7.001 36.776 1.00 37.41 106 GLY B CA 1
ATOM 2033 C C . GLY B 1 109 ? 51.794 -7.727 36.390 1.00 36.92 106 GLY B C 1
ATOM 2034 O O . GLY B 1 109 ? 51.836 -8.651 35.578 1.00 35.98 106 GLY B O 1
ATOM 2035 N N . PHE B 1 110 ? 50.664 -7.318 36.975 1.00 36.51 107 PHE B N 1
ATOM 2036 C CA . PHE B 1 110 ? 49.373 -7.917 36.646 1.00 36.28 107 PHE B CA 1
ATOM 2037 C C . PHE B 1 110 ? 48.823 -7.367 35.324 1.00 36.91 107 PHE B C 1
ATOM 2038 O O . PHE B 1 110 ? 48.322 -8.131 34.492 1.00 36.76 107 PHE B O 1
ATOM 2046 N N . MET B 1 111 ? 48.951 -6.053 35.128 1.00 37.26 108 MET B N 1
ATOM 2047 C CA . MET B 1 111 ? 48.193 -5.332 34.102 1.00 38.05 108 MET B CA 1
ATOM 2048 C C . MET B 1 111 ? 48.997 -4.171 33.516 1.00 36.62 108 MET B C 1
ATOM 2049 O O . MET B 1 111 ? 49.765 -3.499 34.214 1.00 36.05 108 MET B O 1
ATOM 2054 N N . ALA B 1 112 ? 48.833 -3.965 32.223 1.00 36.19 109 ALA B N 1
ATOM 2055 C CA . ALA B 1 112 ? 49.304 -2.743 31.563 1.00 35.98 109 ALA B CA 1
ATOM 2056 C C . ALA B 1 112 ? 48.399 -2.430 30.391 1.00 35.87 109 ALA B C 1
ATOM 2057 O O . ALA B 1 112 ? 47.681 -3.304 29.893 1.00 35.78 109 ALA B O 1
ATOM 2059 N N . PHE B 1 113 ? 48.445 -1.174 29.960 1.00 35.76 110 PHE B N 1
ATOM 2060 C CA . PHE B 1 113 ? 47.777 -0.729 28.753 1.00 36.01 110 PHE B CA 1
ATOM 2061 C C . PHE B 1 113 ? 48.799 -0.076 27.833 1.00 35.82 110 PHE B C 1
ATOM 2062 O O . PHE B 1 113 ? 49.592 0.787 28.263 1.00 35.04 110 PHE B O 1
ATOM 2070 N N . VAL B 1 114 ? 48.797 -0.514 26.581 1.00 36.16 111 VAL B N 1
ATOM 2071 C CA . VAL B 1 114 ? 49.640 0.067 25.541 1.00 36.81 111 VAL B CA 1
ATOM 2072 C C . VAL B 1 114 ? 48.800 0.532 24.361 1.00 36.25 111 VAL B C 1
ATOM 2073 O O . VAL B 1 114 ? 47.645 0.144 24.212 1.00 36.52 111 VAL B O 1
ATOM 2077 N N . VAL B 1 115 ? 49.378 1.391 23.532 1.00 37.58 112 VAL B N 1
ATOM 2078 C CA . VAL B 1 115 ? 48.656 1.980 22.393 1.00 37.68 112 VAL B CA 1
ATOM 2079 C C . VAL B 1 115 ? 49.221 1.457 21.069 1.00 38.18 112 VAL B C 1
ATOM 2080 O O . VAL B 1 115 ? 50.443 1.524 20.842 1.00 37.18 112 VAL B O 1
ATOM 2084 N N . ASP B 1 116 ? 48.341 0.947 20.197 1.00 37.60 113 ASP B N 1
ATOM 2085 C CA . ASP B 1 116 ? 48.767 0.473 18.896 1.00 38.04 113 ASP B CA 1
ATOM 2086 C C . ASP B 1 116 ? 48.996 1.656 17.933 1.00 37.96 113 ASP B C 1
ATOM 2087 O O . ASP B 1 116 ? 48.747 2.823 18.306 1.00 37.09 113 ASP B O 1
ATOM 2092 N N . PRO B 1 117 ? 49.553 1.369 16.737 1.00 37.27 114 PRO B N 1
ATOM 2093 C CA . PRO B 1 117 ? 49.906 2.464 15.806 1.00 37.74 114 PRO B CA 1
ATOM 2094 C C . PRO B 1 117 ? 48.744 3.349 15.365 1.00 37.54 114 PRO B C 1
ATOM 2095 O O . PRO B 1 117 ? 48.974 4.487 14.936 1.00 38.41 114 PRO B O 1
ATOM 2099 N N . ASP B 1 118 ? 47.524 2.835 15.443 1.00 37.83 115 ASP B N 1
ATOM 2100 C CA . ASP B 1 118 ? 46.342 3.609 15.078 1.00 37.55 115 ASP B CA 1
ATOM 2101 C C . ASP B 1 118 ? 45.641 4.231 16.257 1.00 37.46 115 ASP B C 1
ATOM 2102 O O . ASP B 1 118 ? 44.596 4.863 16.086 1.00 36.89 115 ASP B O 1
ATOM 2107 N N . GLY B 1 119 ? 46.210 4.078 17.445 1.00 36.78 116 GLY B N 1
ATOM 2108 C CA . GLY B 1 119 ? 45.669 4.743 18.635 1.00 37.35 116 GLY B CA 1
ATOM 2109 C C . GLY B 1 119 ? 44.686 3.919 19.449 1.00 36.81 116 GLY B C 1
ATOM 2110 O O . GLY B 1 119 ? 44.086 4.452 20.374 1.00 36.94 116 GLY B O 1
ATOM 2111 N N . TYR B 1 120 ? 44.505 2.646 19.109 1.00 37.32 117 TYR B N 1
ATOM 2112 C CA . TYR B 1 120 ? 43.662 1.755 19.909 1.00 37.37 117 TYR B CA 1
ATOM 2113 C C . TYR B 1 120 ? 44.416 1.280 21.153 1.00 37.79 117 TYR B C 1
ATOM 2114 O O . TYR B 1 120 ? 45.645 1.164 21.131 1.00 37.68 117 TYR B O 1
ATOM 2123 N N . TYR B 1 121 ? 43.667 0.955 22.204 1.00 38.07 118 TYR B N 1
ATOM 2124 C CA . TYR B 1 121 ? 44.257 0.462 23.452 1.00 37.35 118 TYR B CA 1
ATOM 2125 C C . TYR B 1 121 ? 44.251 -1.048 23.499 1.00 37.26 118 TYR B C 1
ATOM 2126 O O . TYR B 1 121 ? 43.295 -1.690 23.079 1.00 36.65 118 TYR B O 1
ATOM 2135 N N . ILE B 1 122 ? 45.358 -1.586 23.999 1.00 37.14 119 ILE B N 1
ATOM 2136 C CA A ILE B 1 122 ? 45.507 -3.009 24.224 0.67 37.34 119 ILE B CA 1
ATOM 2137 C CA B ILE B 1 122 ? 45.543 -3.015 24.213 0.33 37.18 119 ILE B CA 1
ATOM 2138 C C . ILE B 1 122 ? 45.851 -3.241 25.688 1.00 36.93 119 ILE B C 1
ATOM 2139 O O . ILE B 1 122 ? 46.796 -2.656 26.213 1.00 36.32 119 ILE B O 1
ATOM 2148 N N . GLU B 1 123 ? 45.066 -4.095 26.337 1.00 36.67 120 GLU B N 1
ATOM 2149 C CA . GLU B 1 123 ? 45.287 -4.421 27.726 1.00 37.61 120 GLU B CA 1
ATOM 2150 C C . GLU B 1 123 ? 46.121 -5.679 27.787 1.00 37.34 120 GLU B C 1
ATOM 2151 O O . GLU B 1 123 ? 45.756 -6.701 27.204 1.00 37.07 120 GLU B O 1
ATOM 2157 N N . LEU B 1 124 ? 47.230 -5.612 28.509 1.00 37.16 121 LEU B N 1
ATOM 2158 C CA . LEU B 1 124 ? 48.064 -6.785 28.755 1.00 36.55 121 LEU B CA 1
ATOM 2159 C C . LEU B 1 124 ? 47.842 -7.274 30.177 1.00 36.71 121 LEU B C 1
ATOM 2160 O O . LEU B 1 124 ? 47.961 -6.494 31.136 1.00 35.73 121 LEU B O 1
ATOM 2165 N N . LEU B 1 125 ? 47.553 -8.572 30.307 1.00 36.06 122 LEU B N 1
ATOM 2166 C CA . LEU B 1 125 ? 47.246 -9.199 31.572 1.00 36.33 122 LEU B CA 1
ATOM 2167 C C . LEU B 1 125 ? 48.132 -10.411 31.794 1.00 36.01 122 LEU B C 1
ATOM 2168 O O . LEU B 1 125 ? 48.425 -11.149 30.858 1.00 35.54 122 LEU B O 1
ATOM 2173 N N . ASN B 1 126 ? 48.552 -10.624 33.039 1.00 35.60 123 ASN B N 1
ATOM 2174 C CA . ASN B 1 126 ? 49.194 -11.861 33.389 1.00 35.52 123 ASN B CA 1
ATOM 2175 C C . ASN B 1 126 ? 48.096 -12.926 33.363 1.00 35.80 123 ASN B C 1
ATOM 2176 O O . ASN B 1 126 ? 47.179 -12.897 34.188 1.00 34.96 123 ASN B O 1
ATOM 2181 N N . GLU B 1 127 ? 48.199 -13.866 32.424 1.00 36.05 124 GLU B N 1
ATOM 2182 C CA . GLU B 1 127 ? 47.121 -14.816 32.184 1.00 36.54 124 GLU B CA 1
ATOM 2183 C C . GLU B 1 127 ? 46.835 -15.706 33.384 1.00 37.01 124 GLU B C 1
ATOM 2184 O O . GLU B 1 127 ? 45.672 -15.947 33.691 1.00 36.86 124 GLU B O 1
ATOM 2190 N N . LYS B 1 128 ? 47.895 -16.170 34.054 1.00 37.36 125 LYS B N 1
ATOM 2191 C CA . LYS B 1 128 ? 47.770 -17.071 35.206 1.00 38.44 125 LYS B CA 1
ATOM 2192 C C . LYS B 1 128 ? 47.003 -16.389 36.340 1.00 37.87 125 LYS B C 1
ATOM 2193 O O . LYS B 1 128 ? 46.030 -16.940 36.860 1.00 37.37 125 LYS B O 1
ATOM 2199 N N . THR B 1 129 ? 47.418 -15.175 36.694 1.00 37.36 126 THR B N 1
ATOM 2200 C CA . THR B 1 129 ? 46.727 -14.418 37.744 1.00 37.54 126 THR B CA 1
ATOM 2201 C C . THR B 1 129 ? 45.280 -14.071 37.350 1.00 37.31 126 THR B C 1
ATOM 2202 O O . THR B 1 129 ? 44.370 -14.164 38.170 1.00 37.23 126 THR B O 1
ATOM 2206 N N . MET B 1 130 ? 45.063 -13.688 36.098 1.00 37.04 127 MET B N 1
ATOM 2207 C CA . MET B 1 130 ? 43.717 -13.327 35.649 1.00 37.55 127 MET B CA 1
ATOM 2208 C C . MET B 1 130 ? 42.765 -14.507 35.724 1.00 37.78 127 MET B C 1
ATOM 2209 O O . MET B 1 130 ? 41.619 -14.347 36.136 1.00 37.60 127 MET B O 1
ATOM 2214 N N . MET B 1 131 ? 43.240 -15.683 35.308 1.00 37.98 128 MET B N 1
ATOM 2215 C CA . MET B 1 131 ? 42.409 -16.877 35.274 1.00 37.98 128 MET B CA 1
ATOM 2216 C C . MET B 1 131 ? 42.123 -17.356 36.686 1.00 38.19 128 MET B C 1
ATOM 2217 O O . MET B 1 131 ? 41.003 -17.751 36.988 1.00 38.67 128 MET B O 1
ATOM 2222 N N . GLU B 1 132 ? 43.122 -17.296 37.561 1.00 38.27 129 GLU B N 1
ATOM 2223 C CA . GLU B 1 132 ? 42.899 -17.646 38.975 1.00 38.66 129 GLU B CA 1
ATOM 2224 C C . GLU B 1 132 ? 41.815 -16.759 39.583 1.00 38.98 129 GLU B C 1
ATOM 2225 O O . GLU B 1 132 ? 40.928 -17.245 40.284 1.00 37.88 129 GLU B O 1
ATOM 2231 N N . LYS B 1 133 ? 41.879 -15.464 39.288 1.00 39.14 130 LYS B N 1
ATOM 2232 C CA . LYS B 1 133 ? 40.902 -14.502 39.795 1.00 39.57 130 LYS B CA 1
ATOM 2233 C C . LYS B 1 133 ? 39.512 -14.748 39.225 1.00 39.81 130 LYS B C 1
ATOM 2234 O O . LYS B 1 133 ? 38.511 -14.730 39.958 1.00 39.90 130 LYS B O 1
ATOM 2240 N N . ALA B 1 134 ? 39.462 -14.959 37.919 1.00 39.86 131 ALA B N 1
ATOM 2241 C CA . ALA B 1 134 ? 38.197 -15.164 37.206 1.00 39.95 131 ALA B CA 1
ATOM 2242 C C . ALA B 1 134 ? 37.466 -16.390 37.749 1.00 39.82 131 ALA B C 1
ATOM 2243 O O . ALA B 1 134 ? 36.284 -16.308 38.082 1.00 39.92 131 ALA B O 1
ATOM 2245 N N . GLU B 1 135 ? 38.171 -17.515 37.841 1.00 39.63 132 GLU B N 1
ATOM 2246 C CA . GLU B 1 135 ? 37.576 -18.739 38.378 1.00 39.77 132 GLU B CA 1
ATOM 2247 C C . GLU B 1 135 ? 37.100 -18.531 39.814 1.00 39.51 132 GLU B C 1
ATOM 2248 O O . GLU B 1 135 ? 36.000 -18.966 40.175 1.00 39.53 132 GLU B O 1
ATOM 2254 N N . ALA B 1 136 ? 37.912 -17.852 40.626 1.00 39.09 133 ALA B N 1
ATOM 2255 C CA . ALA B 1 136 ? 37.555 -17.593 42.019 1.00 39.25 133 ALA B CA 1
ATOM 2256 C C . ALA B 1 136 ? 36.262 -16.777 42.123 1.00 39.05 133 ALA B C 1
ATOM 2257 O O . ALA B 1 136 ? 35.349 -17.134 42.871 1.00 37.72 133 ALA B O 1
ATOM 2259 N N . ASP B 1 137 ? 36.183 -15.697 41.357 1.00 38.84 134 ASP B N 1
ATOM 2260 C CA . ASP B 1 137 ? 34.966 -14.868 41.319 1.00 39.21 134 ASP B CA 1
ATOM 2261 C C . ASP B 1 137 ? 33.719 -15.594 40.767 1.00 39.17 134 ASP B C 1
ATOM 2262 O O . ASP B 1 137 ? 32.603 -15.368 41.247 1.00 38.76 134 ASP B O 1
ATOM 2267 N N . MET B 1 138 ? 33.903 -16.461 39.774 1.00 39.17 135 MET B N 1
ATOM 2268 C CA . MET B 1 138 ? 32.800 -17.337 39.308 1.00 39.00 135 MET B CA 1
ATOM 2269 C C . MET B 1 138 ? 32.305 -18.244 40.426 1.00 39.22 135 MET B C 1
ATOM 2270 O O . MET B 1 138 ? 31.089 -18.418 40.627 1.00 38.75 135 MET B O 1
ATOM 2275 N N . LYS B 1 139 ? 33.244 -18.828 41.162 1.00 39.70 136 LYS B N 1
ATOM 2276 C CA . LYS B 1 139 ? 32.889 -19.716 42.266 1.00 40.13 136 LYS B CA 1
ATOM 2277 C C . LYS B 1 139 ? 32.191 -18.940 43.388 1.00 39.86 136 LYS B C 1
ATOM 2278 O O . LYS B 1 139 ? 31.243 -19.423 43.954 1.00 39.30 136 LYS B O 1
ATOM 2284 N N . GLU B 1 140 ? 32.638 -17.720 43.669 1.00 39.72 137 GLU B N 1
ATOM 2285 C CA . GLU B 1 140 ? 31.948 -16.858 44.631 1.00 39.45 137 GLU B CA 1
ATOM 2286 C C . GLU B 1 140 ? 30.545 -16.437 44.166 1.00 39.18 137 GLU B C 1
ATOM 2287 O O . GLU B 1 140 ? 29.635 -16.294 44.988 1.00 39.19 137 GLU B O 1
ATOM 2293 N N . GLN B 1 141 ? 30.362 -16.252 42.859 1.00 38.65 138 GLN B N 1
ATOM 2294 C CA . GLN B 1 141 ? 29.087 -15.754 42.313 1.00 38.54 138 GLN B CA 1
ATOM 2295 C C . GLN B 1 141 ? 28.122 -16.842 41.805 1.00 38.83 138 GLN B C 1
ATOM 2296 O O . GLN B 1 141 ? 27.041 -16.525 41.306 1.00 38.91 138 GLN B O 1
ATOM 2302 N N . GLY B 1 142 ? 28.518 -18.108 41.900 1.00 39.12 139 GLY B N 1
ATOM 2303 C CA . GLY B 1 142 ? 27.607 -19.236 41.620 1.00 39.04 139 GLY B CA 1
ATOM 2304 C C . GLY B 1 142 ? 27.565 -19.699 40.168 1.00 39.22 139 GLY B C 1
ATOM 2305 O O . GLY B 1 142 ? 26.682 -20.476 39.781 1.00 38.61 139 GLY B O 1
ATOM 2306 N N . THR B 1 143 ? 28.524 -19.245 39.363 1.00 38.91 140 THR B N 1
ATOM 2307 C CA . THR B 1 143 ? 28.575 -19.613 37.941 1.00 39.44 140 THR B CA 1
ATOM 2308 C C . THR B 1 143 ? 29.606 -20.717 37.668 1.00 39.07 140 THR B C 1
ATOM 2309 O O . THR B 1 143 ? 29.709 -21.215 36.543 1.00 39.43 140 THR B O 1
ATOM 2313 N N . ALA B 1 144 ? 30.363 -21.084 38.700 1.00 38.66 141 ALA B N 1
ATOM 2314 C CA . ALA B 1 144 ? 31.305 -22.196 38.634 1.00 38.04 141 ALA B CA 1
ATOM 2315 C C . ALA B 1 144 ? 31.414 -22.847 40.001 0.50 37.33 141 ALA B C 1
ATOM 2316 O O . ALA B 1 144 ? 30.925 -22.276 40.978 0.50 36.71 141 ALA B O 1
ATOM 2319 N N . SER C 1 6 ? 54.334 45.304 7.528 1.00 43.35 3 SER C N 1
ATOM 2320 C CA . SER C 1 6 ? 55.013 44.055 7.092 1.00 43.34 3 SER C CA 1
ATOM 2321 C C . SER C 1 6 ? 54.479 42.832 7.843 1.00 42.49 3 SER C C 1
ATOM 2322 O O . SER C 1 6 ? 54.167 42.890 9.056 1.00 43.23 3 SER C O 1
ATOM 2325 N N . ARG C 1 7 ? 54.352 41.737 7.095 1.00 40.31 4 ARG C N 1
ATOM 2326 C CA . ARG C 1 7 ? 53.696 40.537 7.565 1.00 39.05 4 ARG C CA 1
ATOM 2327 C C . ARG C 1 7 ? 54.456 39.341 7.037 1.00 37.58 4 ARG C C 1
ATOM 2328 O O . ARG C 1 7 ? 55.146 39.446 6.031 1.00 36.48 4 ARG C O 1
ATOM 2336 N N . ARG C 1 8 ? 54.325 38.216 7.730 1.00 36.63 5 ARG C N 1
ATOM 2337 C CA . ARG C 1 8 ? 55.070 37.022 7.395 1.00 35.86 5 ARG C CA 1
ATOM 2338 C C . ARG C 1 8 ? 54.315 35.784 7.823 1.00 35.55 5 ARG C C 1
ATOM 2339 O O . ARG C 1 8 ? 53.676 35.745 8.878 1.00 35.89 5 ARG C O 1
ATOM 2347 N N . MET C 1 9 ? 54.380 34.775 6.970 1.00 35.34 6 MET C N 1
ATOM 2348 C CA . MET C 1 9 ? 53.835 33.470 7.269 1.00 36.41 6 MET C CA 1
ATOM 2349 C C . MET C 1 9 ? 54.779 32.808 8.253 1.00 36.23 6 MET C C 1
ATOM 2350 O O . MET C 1 9 ? 55.956 32.595 7.919 1.00 36.96 6 MET C O 1
ATOM 2359 N N . LEU C 1 10 ? 54.291 32.489 9.451 1.00 35.60 7 LEU C N 1
ATOM 2360 C CA . LEU C 1 10 ? 55.164 31.980 10.534 1.00 35.67 7 LEU C CA 1
ATOM 2361 C C . LEU C 1 10 ? 55.214 30.480 10.649 1.00 35.30 7 LEU C C 1
ATOM 2362 O O . LEU C 1 10 ? 56.288 29.880 10.779 1.00 34.57 7 LEU C O 1
ATOM 2367 N N . HIS C 1 11 ? 54.048 29.851 10.616 1.00 35.26 8 HIS C N 1
ATOM 2368 C CA . HIS C 1 11 ? 54.014 28.427 10.685 1.00 34.76 8 HIS C CA 1
ATOM 2369 C C . HIS C 1 11 ? 52.653 27.849 10.300 1.00 34.66 8 HIS C C 1
ATOM 2370 O O . HIS C 1 11 ? 51.658 28.561 10.176 1.00 34.49 8 HIS C O 1
ATOM 2377 N N . THR C 1 12 ? 52.652 26.537 10.121 1.00 35.33 9 THR C N 1
ATOM 2378 C CA . THR C 1 12 ? 51.454 25.747 9.946 1.00 35.47 9 THR C CA 1
ATOM 2379 C C . THR C 1 12 ? 51.395 24.776 11.123 1.00 35.72 9 THR C C 1
ATOM 2380 O O . THR C 1 12 ? 52.413 24.178 11.487 1.00 35.68 9 THR C O 1
ATOM 2384 N N . MET C 1 13 ? 50.214 24.624 11.718 1.00 36.16 10 MET C N 1
ATOM 2385 C CA . MET C 1 13 ? 50.015 23.734 12.862 1.00 36.82 10 MET C CA 1
ATOM 2386 C C . MET C 1 13 ? 49.168 22.529 12.471 1.00 37.26 10 MET C C 1
ATOM 2387 O O . MET C 1 13 ? 48.128 22.677 11.812 1.00 37.40 10 MET C O 1
ATOM 2392 N N . ILE C 1 14 ? 49.619 21.354 12.917 1.00 36.28 11 ILE C N 1
ATOM 2393 C CA . ILE C 1 14 ? 48.855 20.111 12.846 1.00 35.91 11 ILE C CA 1
ATOM 2394 C C . ILE C 1 14 ? 48.878 19.373 14.190 1.00 36.06 11 ILE C C 1
ATOM 2395 O O . ILE C 1 14 ? 49.850 19.462 14.942 1.00 34.18 11 ILE C O 1
ATOM 2400 N N . ARG C 1 15 ? 47.799 18.639 14.485 1.00 35.91 12 ARG C N 1
ATOM 2401 C CA . ARG C 1 15 ? 47.724 17.880 15.697 1.00 35.94 12 ARG C CA 1
ATOM 2402 C C . ARG C 1 15 ? 48.198 16.464 15.418 1.00 36.78 12 ARG C C 1
ATOM 2403 O O . ARG C 1 15 ? 47.914 15.900 14.359 1.00 36.50 12 ARG C O 1
ATOM 2411 N N . VAL C 1 16 ? 48.909 15.894 16.386 1.00 37.21 13 VAL C N 1
ATOM 2412 C CA . VAL C 1 16 ? 49.510 14.581 16.243 1.00 37.66 13 VAL C CA 1
ATOM 2413 C C . VAL C 1 16 ? 49.173 13.687 17.418 1.00 37.24 13 VAL C C 1
ATOM 2414 O O . VAL C 1 16 ? 49.080 14.152 18.565 1.00 37.39 13 VAL C O 1
ATOM 2418 N N . GLY C 1 17 ? 49.050 12.390 17.155 1.00 37.96 14 GLY C N 1
ATOM 2419 C CA . GLY C 1 17 ? 48.667 11.433 18.180 1.00 37.28 14 GLY C CA 1
ATOM 2420 C C . GLY C 1 17 ? 49.776 10.939 19.091 1.00 38.62 14 GLY C C 1
ATOM 2421 O O . GLY C 1 17 ? 49.524 10.595 20.249 1.00 38.85 14 GLY C O 1
ATOM 2422 N N . ASP C 1 18 ? 51.003 10.883 18.568 1.00 39.04 15 ASP C N 1
ATOM 2423 C CA . ASP C 1 18 ? 52.177 10.356 19.296 1.00 38.53 15 ASP C CA 1
ATOM 2424 C C . ASP C 1 18 ? 53.286 11.351 18.939 1.00 38.86 15 ASP C C 1
ATOM 2425 O O . ASP C 1 18 ? 53.811 11.345 17.822 1.00 38.57 15 ASP C O 1
ATOM 2430 N N . LEU C 1 19 ? 53.605 12.235 19.883 1.00 38.06 16 LEU C N 1
ATOM 2431 C CA . LEU C 1 19 ? 54.530 13.335 19.626 1.00 38.37 16 LEU C CA 1
ATOM 2432 C C . LEU C 1 19 ? 55.937 12.855 19.242 1.00 37.85 16 LEU C C 1
ATOM 2433 O O . LEU C 1 19 ? 56.542 13.365 18.293 1.00 37.20 16 LEU C O 1
ATOM 2438 N N . ASP C 1 20 ? 56.464 11.878 19.982 1.00 36.77 17 ASP C N 1
ATOM 2439 C CA . ASP C 1 20 ? 57.814 11.393 19.699 1.00 37.23 17 ASP C CA 1
ATOM 2440 C C . ASP C 1 20 ? 57.893 10.754 18.290 1.00 37.59 17 ASP C C 1
ATOM 2441 O O . ASP C 1 20 ? 58.873 10.927 17.564 1.00 36.98 17 ASP C O 1
ATOM 2446 N N . ARG C 1 21 ? 56.834 10.052 17.885 1.00 36.54 18 ARG C N 1
ATOM 2447 C CA . ARG C 1 21 ? 56.786 9.411 16.578 1.00 36.07 18 ARG C CA 1
ATOM 2448 C C . ARG C 1 21 ? 56.790 10.447 15.448 1.00 35.72 18 ARG C C 1
ATOM 2449 O O . ARG C 1 21 ? 57.467 10.277 14.414 1.00 35.45 18 ARG C O 1
ATOM 2457 N N . SER C 1 22 ? 56.021 11.506 15.630 1.00 35.12 19 SER C N 1
ATOM 2458 C CA . SER C 1 22 ? 55.955 12.568 14.624 1.00 35.83 19 SER C CA 1
ATOM 2459 C C . SER C 1 22 ? 57.291 13.304 14.567 1.00 35.53 19 SER C C 1
ATOM 2460 O O . SER C 1 22 ? 57.811 13.580 13.479 1.00 35.44 19 SER C O 1
ATOM 2465 N N . ILE C 1 23 ? 57.875 13.592 15.732 1.00 35.09 20 ILE C N 1
ATOM 2466 C CA . ILE C 1 23 ? 59.182 14.266 15.759 1.00 35.76 20 ILE C CA 1
ATOM 2467 C C . ILE C 1 23 ? 60.243 13.436 15.028 1.00 36.11 20 ILE C C 1
ATOM 2468 O O . ILE C 1 23 ? 61.072 13.965 14.269 1.00 36.37 20 ILE C O 1
ATOM 2473 N N . LYS C 1 24 ? 60.237 12.135 15.265 1.00 36.46 21 LYS C N 1
ATOM 2474 C CA . LYS C 1 24 ? 61.214 11.253 14.620 1.00 37.21 21 LYS C CA 1
ATOM 2475 C C . LYS C 1 24 ? 61.101 11.274 13.094 1.00 36.73 21 LYS C C 1
ATOM 2476 O O . LYS C 1 24 ? 62.110 11.284 12.391 1.00 36.37 21 LYS C O 1
ATOM 2482 N N . PHE C 1 25 ? 59.871 11.247 12.590 1.00 36.61 22 PHE C N 1
ATOM 2483 C CA . PHE C 1 25 ? 59.605 11.364 11.163 1.00 36.22 22 PHE C CA 1
ATOM 2484 C C . PHE C 1 25 ? 60.111 12.700 10.583 1.00 36.13 22 PHE C C 1
ATOM 2485 O O . PHE C 1 25 ? 60.890 12.735 9.623 1.00 36.57 22 PHE C O 1
ATOM 2493 N N . TYR C 1 26 ? 59.694 13.810 11.174 1.00 35.55 23 TYR C N 1
ATOM 2494 C CA . TYR C 1 26 ? 60.033 15.102 10.620 1.00 35.88 23 TYR C CA 1
ATOM 2495 C C . TYR C 1 26 ? 61.557 15.355 10.692 1.00 36.09 23 TYR C C 1
ATOM 2496 O O . TYR C 1 26 ? 62.135 15.954 9.792 1.00 37.13 23 TYR C O 1
ATOM 2505 N N . THR C 1 27 ? 62.209 14.856 11.741 1.00 36.33 24 THR C N 1
ATOM 2506 C CA . THR C 1 27 ? 63.653 15.026 11.878 1.00 36.07 24 THR C CA 1
ATOM 2507 C C . THR C 1 27 ? 64.439 14.006 11.037 1.00 36.08 24 THR C C 1
ATOM 2508 O O . THR C 1 27 ? 65.259 14.390 10.186 1.00 34.89 24 THR C O 1
ATOM 2512 N N . GLU C 1 28 ? 64.199 12.722 11.271 1.00 35.89 25 GLU C N 1
ATOM 2513 C CA . GLU C 1 28 ? 65.016 11.688 10.655 1.00 36.44 25 GLU C CA 1
ATOM 2514 C C . GLU C 1 28 ? 64.658 11.449 9.201 1.00 36.20 25 GLU C C 1
ATOM 2515 O O . GLU C 1 28 ? 65.537 11.119 8.411 1.00 35.72 25 GLU C O 1
ATOM 2521 N N . ARG C 1 29 ? 63.378 11.588 8.840 1.00 36.20 26 ARG C N 1
ATOM 2522 C CA . ARG C 1 29 ? 62.957 11.333 7.444 1.00 36.19 26 ARG C CA 1
ATOM 2523 C C . ARG C 1 29 ? 63.005 12.576 6.563 1.00 35.96 26 ARG C C 1
ATOM 2524 O O . ARG C 1 29 ? 63.342 12.471 5.382 1.00 35.85 26 ARG C O 1
ATOM 2532 N N . LEU C 1 30 ? 62.669 13.744 7.125 1.00 35.82 27 LEU C N 1
ATOM 2533 C CA . LEU C 1 30 ? 62.613 14.984 6.349 1.00 36.27 27 LEU C CA 1
ATOM 2534 C C . LEU C 1 30 ? 63.752 15.981 6.588 1.00 36.80 27 LEU C C 1
ATOM 2535 O O . LEU C 1 30 ? 63.878 16.961 5.840 1.00 35.64 27 LEU C O 1
ATOM 2540 N N . GLY C 1 31 ? 64.556 15.754 7.624 1.00 36.27 28 GLY C N 1
ATOM 2541 C CA . GLY C 1 31 ? 65.736 16.560 7.853 1.00 36.53 28 GLY C CA 1
ATOM 2542 C C . GLY C 1 31 ? 65.469 17.872 8.564 1.00 36.91 28 GLY C C 1
ATOM 2543 O O . GLY C 1 31 ? 66.325 18.732 8.569 1.00 35.97 28 GLY C O 1
ATOM 2544 N N . MET C 1 32 ? 64.298 18.017 9.191 1.00 37.47 29 MET C N 1
ATOM 2545 C CA . MET C 1 32 ? 64.026 19.189 10.032 1.00 37.77 29 MET C CA 1
ATOM 2546 C C . MET C 1 32 ? 64.751 19.094 11.370 1.00 37.92 29 MET C C 1
ATOM 2547 O O . MET C 1 32 ? 65.185 18.018 11.790 1.00 37.19 29 MET C O 1
ATOM 2552 N N . LYS C 1 33 ? 64.914 20.225 12.038 1.00 38.15 30 LYS C N 1
ATOM 2553 C CA . LYS C 1 33 ? 65.348 20.175 13.436 1.00 38.91 30 LYS C CA 1
ATOM 2554 C C . LYS C 1 33 ? 64.253 20.673 14.392 1.00 38.15 30 LYS C C 1
ATOM 2555 O O . LYS C 1 33 ? 63.441 21.546 14.056 1.00 37.24 30 LYS C O 1
ATOM 2561 N N . VAL C 1 34 ? 64.286 20.118 15.598 1.00 37.51 31 VAL C N 1
ATOM 2562 C CA . VAL C 1 34 ? 63.509 20.624 16.713 1.00 36.53 31 VAL C CA 1
ATOM 2563 C C . VAL C 1 34 ? 64.105 21.976 17.123 1.00 35.62 31 VAL C C 1
ATOM 2564 O O . VAL C 1 34 ? 65.287 22.088 17.398 1.00 35.10 31 VAL C O 1
ATOM 2568 N N . LEU C 1 35 ? 63.254 22.985 17.081 1.00 35.12 32 LEU C N 1
ATOM 2569 C CA . LEU C 1 35 ? 63.597 24.366 17.391 1.00 35.12 32 LEU C CA 1
ATOM 2570 C C . LEU C 1 35 ? 63.321 24.634 18.852 1.00 34.63 32 LEU C C 1
ATOM 2571 O O . LEU C 1 35 ? 64.188 25.106 19.590 1.00 34.15 32 LEU C O 1
ATOM 2576 N N . ARG C 1 36 ? 62.118 24.289 19.286 1.00 34.45 33 ARG C N 1
ATOM 2577 C CA . ARG C 1 36 ? 61.761 24.392 20.690 1.00 34.80 33 ARG C CA 1
ATOM 2578 C C . ARG C 1 36 ? 60.478 23.633 20.984 1.00 35.16 33 ARG C C 1
ATOM 2579 O O . ARG C 1 36 ? 59.684 23.332 20.088 1.00 33.64 33 ARG C O 1
ATOM 2587 N N . LYS C 1 37 ? 60.310 23.321 22.262 1.00 36.48 34 LYS C N 1
ATOM 2588 C CA . LYS C 1 37 ? 59.087 22.724 22.778 1.00 38.46 34 LYS C CA 1
ATOM 2589 C C . LYS C 1 37 ? 58.419 23.677 23.741 1.00 39.65 34 LYS C C 1
ATOM 2590 O O . LYS C 1 37 ? 59.077 24.554 24.367 1.00 39.19 34 LYS C O 1
ATOM 2596 N N . TRP C 1 38 ? 57.122 23.479 23.922 1.00 41.21 35 TRP C N 1
ATOM 2597 C CA . TRP C 1 38 ? 56.333 24.337 24.830 1.00 42.85 35 TRP C CA 1
ATOM 2598 C C . TRP C 1 38 ? 55.221 23.465 25.433 1.00 42.38 35 TRP C C 1
ATOM 2599 O O . TRP C 1 38 ? 54.199 23.216 24.785 1.00 42.18 35 TRP C O 1
ATOM 2610 N N . ASP C 1 39 ? 55.457 22.949 26.636 1.00 41.37 36 ASP C N 1
ATOM 2611 C CA . ASP C 1 39 ? 54.503 22.070 27.289 1.00 41.04 36 ASP C CA 1
ATOM 2612 C C . ASP C 1 39 ? 53.528 22.909 28.104 1.00 40.08 36 ASP C C 1
ATOM 2613 O O . ASP C 1 39 ? 53.923 23.910 28.683 1.00 39.31 36 ASP C O 1
ATOM 2618 N N . VAL C 1 40 ? 52.259 22.501 28.120 1.00 38.65 37 VAL C N 1
ATOM 2619 C CA . VAL C 1 40 ? 51.219 23.227 28.828 1.00 38.22 37 VAL C CA 1
ATOM 2620 C C . VAL C 1 40 ? 50.324 22.214 29.571 1.00 36.47 37 VAL C C 1
ATOM 2621 O O . VAL C 1 40 ? 49.190 21.993 29.167 1.00 34.69 37 VAL C O 1
ATOM 2625 N N . PRO C 1 41 ? 50.830 21.614 30.664 1.00 36.25 38 PRO C N 1
ATOM 2626 C CA . PRO C 1 41 ? 50.046 20.606 31.393 1.00 36.09 38 PRO C CA 1
ATOM 2627 C C . PRO C 1 41 ? 48.670 21.102 31.875 1.00 35.64 38 PRO C C 1
ATOM 2628 O O . PRO C 1 41 ? 47.702 20.334 31.865 1.00 35.47 38 PRO C O 1
ATOM 2632 N N . GLU C 1 42 ? 48.573 22.373 32.249 1.00 35.71 39 GLU C N 1
ATOM 2633 C CA . GLU C 1 42 ? 47.326 22.919 32.806 1.00 36.26 39 GLU C CA 1
ATOM 2634 C C . GLU C 1 42 ? 46.185 22.944 31.768 1.00 36.18 39 GLU C C 1
ATOM 2635 O O . GLU C 1 42 ? 45.006 22.950 32.124 1.00 36.19 39 GLU C O 1
ATOM 2641 N N . ASP C 1 43 ? 46.549 22.936 30.490 1.00 35.35 40 ASP C N 1
ATOM 2642 C CA . ASP C 1 43 ? 45.584 22.871 29.411 1.00 35.98 40 ASP C CA 1
ATOM 2643 C C . ASP C 1 43 ? 45.738 21.572 28.633 1.00 35.76 40 ASP C C 1
ATOM 2644 O O . ASP C 1 43 ? 45.209 21.435 27.536 1.00 36.39 40 ASP C O 1
ATOM 2649 N N . LYS C 1 44 ? 46.484 20.624 29.194 1.00 35.70 41 LYS C N 1
ATOM 2650 C CA . LYS C 1 44 ? 46.587 19.275 28.626 1.00 35.47 41 LYS C CA 1
ATOM 2651 C C . LYS C 1 44 ? 47.106 19.235 27.198 1.00 35.49 41 LYS C C 1
ATOM 2652 O O . LYS C 1 44 ? 46.636 18.426 26.374 1.00 34.74 41 LYS C O 1
ATOM 2658 N N . TYR C 1 45 ? 48.100 20.060 26.889 1.00 35.67 42 TYR C N 1
ATOM 2659 C CA . TYR C 1 45 ? 48.766 19.915 25.594 1.00 36.34 42 TYR C CA 1
ATOM 2660 C C . TYR C 1 45 ? 50.262 20.261 25.583 1.00 36.18 42 TYR C C 1
ATOM 2661 O O . TYR C 1 45 ? 50.764 20.935 26.489 1.00 35.44 42 TYR C O 1
ATOM 2670 N N . THR C 1 46 ? 50.929 19.794 24.527 1.00 35.66 43 THR C N 1
ATOM 2671 C CA . THR C 1 46 ? 52.352 20.042 24.300 1.00 37.05 43 THR C CA 1
ATOM 2672 C C . THR C 1 46 ? 52.525 20.481 22.864 1.00 36.98 43 THR C C 1
ATOM 2673 O O . THR C 1 46 ? 51.926 19.879 21.943 1.00 36.78 43 THR C O 1
ATOM 2677 N N . LEU C 1 47 ? 53.321 21.526 22.678 1.00 37.32 44 LEU C N 1
ATOM 2678 C CA . LEU C 1 47 ? 53.682 21.999 21.349 1.00 38.12 44 LEU C CA 1
ATOM 2679 C C . LEU C 1 47 ? 55.155 21.708 21.084 1.00 37.85 44 LEU C C 1
ATOM 2680 O O . LEU C 1 47 ? 56.009 21.753 22.012 1.00 36.72 44 LEU C O 1
ATOM 2685 N N . VAL C 1 48 ? 55.446 21.423 19.827 1.00 37.16 45 VAL C N 1
ATOM 2686 C CA . VAL C 1 48 ? 56.818 21.360 19.332 1.00 37.54 45 VAL C CA 1
ATOM 2687 C C . VAL C 1 48 ? 56.905 22.067 17.981 1.00 37.06 45 VAL C C 1
ATOM 2688 O O . VAL C 1 48 ? 56.072 21.855 17.082 1.00 36.55 45 VAL C O 1
ATOM 2692 N N . PHE C 1 49 ? 57.906 22.934 17.861 1.00 37.12 46 PHE C N 1
ATOM 2693 C CA . PHE C 1 49 ? 58.205 23.622 16.607 1.00 37.27 46 PHE C CA 1
ATOM 2694 C C . PHE C 1 49 ? 59.412 22.972 15.927 1.00 37.33 46 PHE C C 1
ATOM 2695 O O . PHE C 1 49 ? 60.463 22.792 16.558 1.00 37.02 46 PHE C O 1
ATOM 2703 N N . LEU C 1 50 ? 59.248 22.657 14.641 1.00 37.19 47 LEU C N 1
ATOM 2704 C CA . LEU C 1 50 ? 60.243 21.969 13.818 1.00 38.05 47 LEU C CA 1
ATOM 2705 C C . LEU C 1 50 ? 60.409 22.750 12.523 1.00 37.36 47 LEU C C 1
ATOM 2706 O O . LEU C 1 50 ? 59.434 23.271 11.996 1.00 36.85 47 LEU C O 1
ATOM 2711 N N . GLY C 1 51 ? 61.626 22.794 11.993 1.00 37.27 48 GLY C N 1
ATOM 2712 C CA . GLY C 1 51 ? 61.856 23.440 10.707 1.00 37.69 48 GLY C CA 1
ATOM 2713 C C . GLY C 1 51 ? 63.257 23.268 10.158 1.00 37.91 48 GLY C C 1
ATOM 2714 O O . GLY C 1 51 ? 64.102 22.601 10.748 1.00 37.48 48 GLY C O 1
ATOM 2715 N N . TYR C 1 52 ? 63.488 23.888 9.008 1.00 38.58 49 TYR C N 1
ATOM 2716 C CA . TYR C 1 52 ? 64.808 23.901 8.358 1.00 38.29 49 TYR C CA 1
ATOM 2717 C C . TYR C 1 52 ? 65.643 25.110 8.741 1.00 38.53 49 TYR C C 1
ATOM 2718 O O . TYR C 1 52 ? 66.818 25.196 8.382 1.00 37.84 49 TYR C O 1
ATOM 2727 N N . GLY C 1 53 ? 65.023 26.039 9.459 1.00 38.42 50 GLY C N 1
ATOM 2728 C CA . GLY C 1 53 ? 65.726 27.113 10.134 1.00 38.55 50 GLY C CA 1
ATOM 2729 C C . GLY C 1 53 ? 64.880 27.665 11.263 1.00 37.91 50 GLY C C 1
ATOM 2730 O O . GLY C 1 53 ? 63.727 27.243 11.450 1.00 37.48 50 GLY C O 1
ATOM 2731 N N . PRO C 1 54 ? 65.447 28.601 12.041 1.00 38.45 51 PRO C N 1
ATOM 2732 C CA . PRO C 1 54 ? 64.696 29.101 13.198 1.00 38.33 51 PRO C CA 1
ATOM 2733 C C . PRO C 1 54 ? 63.490 29.919 12.782 1.00 37.89 51 PRO C C 1
ATOM 2734 O O . PRO C 1 54 ? 63.438 30.450 11.667 1.00 38.13 51 PRO C O 1
ATOM 2738 N N . GLU C 1 55 ? 62.547 30.062 13.696 1.00 37.95 52 GLU C N 1
ATOM 2739 C CA . GLU C 1 55 ? 61.324 30.803 13.425 1.00 38.31 52 GLU C CA 1
ATOM 2740 C C . GLU C 1 55 ? 61.584 32.246 13.017 1.00 38.84 52 GLU C C 1
ATOM 2741 O O . GLU C 1 55 ? 60.795 32.827 12.278 1.00 38.37 52 GLU C O 1
ATOM 2747 N N . MET C 1 56 ? 62.703 32.807 13.486 1.00 39.49 53 MET C N 1
ATOM 2748 C CA . MET C 1 56 ? 63.065 34.185 13.219 1.00 40.17 53 MET C CA 1
ATOM 2749 C C . MET C 1 56 ? 63.279 34.450 11.717 1.00 40.36 53 MET C C 1
ATOM 2750 O O . MET C 1 56 ? 63.050 35.559 11.246 1.00 39.98 53 MET C O 1
ATOM 2755 N N . SER C 1 57 ? 63.682 33.423 10.968 1.00 40.75 54 SER C N 1
ATOM 2756 C CA . SER C 1 57 ? 64.034 33.589 9.560 1.00 41.04 54 SER C CA 1
ATOM 2757 C C . SER C 1 57 ? 63.383 32.564 8.612 1.00 41.04 54 SER C C 1
ATOM 2758 O O . SER C 1 57 ? 63.585 32.648 7.399 1.00 41.54 54 SER C O 1
ATOM 2761 N N . SER C 1 58 ? 62.581 31.628 9.143 1.00 40.03 55 SER C N 1
ATOM 2762 C CA . SER C 1 58 ? 61.917 30.598 8.347 1.00 40.40 55 SER C CA 1
ATOM 2763 C C . SER C 1 58 ? 60.457 30.460 8.733 1.00 38.81 55 SER C C 1
ATOM 2764 O O . SER C 1 58 ? 60.034 30.910 9.800 1.00 38.68 55 SER C O 1
ATOM 2767 N N . THR C 1 59 ? 59.706 29.819 7.855 1.00 37.23 56 THR C N 1
ATOM 2768 C CA . THR C 1 59 ? 58.347 29.377 8.157 1.00 37.46 56 THR C CA 1
ATOM 2769 C C . THR C 1 59 ? 58.426 27.915 8.559 1.00 37.58 56 THR C C 1
ATOM 2770 O O . THR C 1 59 ? 59.082 27.134 7.894 1.00 39.02 56 THR C O 1
ATOM 2774 N N . VAL C 1 60 ? 57.770 27.537 9.647 1.00 37.56 57 VAL C N 1
ATOM 2775 C CA . VAL C 1 60 ? 58.037 26.246 10.261 1.00 37.27 57 VAL C CA 1
ATOM 2776 C C . VAL C 1 60 ? 56.753 25.435 10.476 1.00 37.70 57 VAL C C 1
ATOM 2777 O O . VAL C 1 60 ? 55.661 25.835 10.049 1.00 37.18 57 VAL C O 1
ATOM 2781 N N . LEU C 1 61 ? 56.916 24.296 11.147 1.00 38.10 58 LEU C N 1
ATOM 2782 C CA . LEU C 1 61 ? 55.837 23.366 11.443 1.00 38.34 58 LEU C CA 1
ATOM 2783 C C . LEU C 1 61 ? 55.648 23.320 12.937 1.00 38.44 58 LEU C C 1
ATOM 2784 O O . LEU C 1 61 ? 56.630 23.152 13.673 1.00 37.82 58 LEU C O 1
ATOM 2789 N N . GLU C 1 62 ? 54.410 23.530 13.387 1.00 37.43 59 GLU C N 1
ATOM 2790 C CA . GLU C 1 62 ? 54.061 23.375 14.794 1.00 37.98 59 GLU C CA 1
ATOM 2791 C C . GLU C 1 62 ? 53.273 22.083 14.950 1.00 37.84 59 GLU C C 1
ATOM 2792 O O . GLU C 1 62 ? 52.267 21.903 14.287 1.00 37.72 59 GLU C O 1
ATOM 2798 N N . LEU C 1 63 ? 53.737 21.194 15.823 1.00 37.51 60 LEU C N 1
ATOM 2799 C CA . LEU C 1 63 ? 52.980 19.993 16.211 1.00 37.04 60 LEU C CA 1
ATOM 2800 C C . LEU C 1 63 ? 52.302 20.212 17.542 1.00 37.21 60 LEU C C 1
ATOM 2801 O O . LEU C 1 63 ? 52.927 20.748 18.486 1.00 37.33 60 LEU C O 1
ATOM 2806 N N . THR C 1 64 ? 51.036 19.827 17.619 1.00 36.78 61 THR C N 1
ATOM 2807 C CA . THR C 1 64 ? 50.253 19.893 18.874 1.00 37.33 61 THR C CA 1
ATOM 2808 C C . THR C 1 64 ? 49.907 18.460 19.293 1.00 36.39 61 THR C C 1
ATOM 2809 O O . THR C 1 64 ? 49.264 17.744 18.537 1.00 37.07 61 THR C O 1
ATOM 2813 N N . TYR C 1 65 ? 50.320 18.053 20.493 1.00 36.75 62 TYR C N 1
ATOM 2814 C CA . TYR C 1 65 ? 49.823 16.839 21.132 1.00 36.54 62 TYR C CA 1
ATOM 2815 C C . TYR C 1 65 ? 48.815 17.168 22.234 1.00 36.37 62 TYR C C 1
ATOM 2816 O O . TYR C 1 65 ? 49.141 17.881 23.178 1.00 34.06 62 TYR C O 1
ATOM 2825 N N . ASN C 1 66 ? 47.595 16.6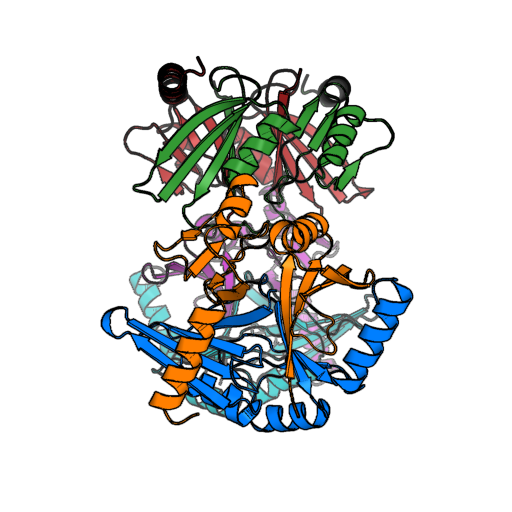37 22.106 1.00 36.06 63 ASN C N 1
ATOM 2826 C CA . ASN C 1 66 ? 46.583 16.747 23.150 1.00 37.01 63 ASN C CA 1
ATOM 2827 C C . ASN C 1 66 ? 46.614 15.511 24.050 1.00 36.98 63 ASN C C 1
ATOM 2828 O O . ASN C 1 66 ? 46.519 14.383 23.545 1.00 36.89 63 ASN C O 1
ATOM 2833 N N . TYR C 1 67 ? 46.729 15.719 25.365 1.00 36.45 64 TYR C N 1
ATOM 2834 C CA . TYR C 1 67 ? 46.967 14.606 26.291 1.00 36.77 64 TYR C CA 1
ATOM 2835 C C . TYR C 1 67 ? 45.806 13.600 26.149 1.00 37.21 64 TYR C C 1
ATOM 2836 O O . TYR C 1 67 ? 44.632 13.961 26.195 1.00 35.04 64 TYR C O 1
ATOM 2845 N N . GLY C 1 68 ? 46.156 12.343 25.920 1.00 38.29 65 GLY C N 1
ATOM 2846 C CA . GLY C 1 68 ? 45.173 11.276 25.811 1.00 38.32 65 GLY C CA 1
ATOM 2847 C C . GLY C 1 68 ? 44.462 11.176 24.492 1.00 37.87 65 GLY C C 1
ATOM 2848 O O . GLY C 1 68 ? 43.590 10.333 24.327 1.00 38.26 65 GLY C O 1
ATOM 2849 N N . VAL C 1 69 ? 44.809 12.013 23.526 1.00 37.23 66 VAL C N 1
ATOM 2850 C CA . VAL C 1 69 ? 44.185 11.912 22.228 1.00 36.41 66 VAL C CA 1
ATOM 2851 C C . VAL C 1 69 ? 45.191 11.207 21.298 1.00 36.75 66 VAL C C 1
ATOM 2852 O O . VAL C 1 69 ? 46.251 11.765 20.948 1.00 36.26 66 VAL C O 1
ATOM 2856 N N . THR C 1 70 ? 44.862 9.980 20.916 1.00 35.66 67 THR C N 1
ATOM 2857 C CA . THR C 1 70 ? 45.889 9.071 20.361 1.00 36.30 67 THR C CA 1
ATOM 2858 C C . THR C 1 70 ? 45.951 9.072 18.839 1.00 36.01 67 THR C C 1
ATOM 2859 O O . THR C 1 70 ? 46.869 8.484 18.261 1.00 36.90 67 THR C O 1
ATOM 2863 N N . SER C 1 71 ? 44.986 9.713 18.189 1.00 35.09 68 SER C N 1
ATOM 2864 C CA . SER C 1 71 ? 44.857 9.615 16.725 1.00 35.12 68 SER C CA 1
ATOM 2865 C C . SER C 1 71 ? 43.857 10.634 16.196 1.00 35.86 68 SER C C 1
ATOM 2866 O O . SER C 1 71 ? 42.970 11.090 16.924 1.00 35.22 68 SER C O 1
ATOM 2869 N N . TYR C 1 72 ? 43.960 10.944 14.909 1.00 36.32 69 TYR C N 1
ATOM 2870 C CA . TYR C 1 72 ? 43.086 11.960 14.297 1.00 36.99 69 TYR C CA 1
ATOM 2871 C C . TYR C 1 72 ? 42.509 11.461 12.958 1.00 38.43 69 TYR C C 1
ATOM 2872 O O . TYR C 1 72 ? 43.163 10.720 12.224 1.00 38.46 69 TYR C O 1
ATOM 2881 N N . LYS C 1 73 ? 41.287 11.874 12.666 1.00 38.52 70 LYS C N 1
ATOM 2882 C CA . LYS C 1 73 ? 40.634 11.595 11.379 1.00 39.79 70 LYS C CA 1
ATOM 2883 C C . LYS C 1 73 ? 40.851 12.829 10.476 1.00 39.40 70 LYS C C 1
ATOM 2884 O O . LYS C 1 73 ? 40.824 13.966 10.956 1.00 39.47 70 LYS C O 1
ATOM 2890 N N . HIS C 1 74 ? 41.065 12.606 9.183 1.00 38.21 71 HIS C N 1
ATOM 2891 C CA . HIS C 1 74 ? 41.243 13.710 8.237 1.00 37.90 71 HIS C CA 1
ATOM 2892 C C . HIS C 1 74 ? 40.031 13.999 7.408 1.00 38.14 71 HIS C C 1
ATOM 2893 O O . HIS C 1 74 ? 39.387 13.067 6.915 1.00 37.18 71 HIS C O 1
ATOM 2900 N N . ASP C 1 75 ? 39.750 15.294 7.239 1.00 37.33 72 ASP C N 1
ATOM 2901 C CA . ASP C 1 75 ? 38.698 15.780 6.377 1.00 38.42 72 ASP C CA 1
ATOM 2902 C C . ASP C 1 75 ? 39.214 15.863 4.943 1.00 37.99 72 ASP C C 1
ATOM 2903 O O . ASP C 1 75 ? 40.384 15.586 4.683 1.00 38.80 72 ASP C O 1
ATOM 2908 N N . GLU C 1 76 ? 38.335 16.245 4.041 1.00 37.73 73 GLU C N 1
ATOM 2909 C CA . GLU C 1 76 ? 38.695 16.499 2.641 1.00 38.76 73 GLU C CA 1
ATOM 2910 C C . GLU C 1 76 ? 39.046 17.962 2.352 1.00 37.03 73 GLU C C 1
ATOM 2911 O O . GLU C 1 76 ? 39.018 18.352 1.203 1.00 37.76 73 GLU C O 1
ATOM 2917 N N . ALA C 1 77 ? 39.370 18.746 3.378 1.00 35.84 74 ALA C N 1
ATOM 2918 C CA . ALA C 1 77 ? 39.517 20.203 3.261 1.00 35.31 74 ALA C CA 1
ATOM 2919 C C . ALA C 1 77 ? 40.984 20.576 3.244 1.00 34.65 74 ALA C C 1
ATOM 2920 O O . ALA C 1 77 ? 41.494 21.023 2.209 1.00 34.11 74 ALA C O 1
ATOM 2922 N N . TYR C 1 78 ? 41.663 20.363 4.369 1.00 34.65 75 TYR C N 1
ATOM 2923 C CA . TYR C 1 78 ? 43.082 20.640 4.479 1.00 34.79 75 TYR C CA 1
ATOM 2924 C C . TYR C 1 78 ? 43.819 19.769 3.477 1.00 35.69 75 TYR C C 1
ATOM 2925 O O . TYR C 1 78 ? 43.501 18.599 3.338 1.00 35.40 75 TYR C O 1
ATOM 2934 N N . GLY C 1 79 ? 44.803 20.349 2.801 1.00 35.82 76 GLY C N 1
ATOM 2935 C CA . GLY C 1 79 ? 45.536 19.659 1.748 1.00 36.65 76 GLY C CA 1
ATOM 2936 C C . GLY C 1 79 ? 46.818 19.011 2.208 1.00 35.66 76 GLY C C 1
ATOM 2937 O O . GLY C 1 79 ? 46.866 17.812 2.489 1.00 36.55 76 GLY C O 1
ATOM 2938 N N . HIS C 1 80 ? 47.858 19.819 2.331 1.00 36.05 77 HIS C N 1
ATOM 2939 C CA . HIS C 1 80 ? 49.206 19.329 2.604 1.00 35.59 77 HIS C CA 1
ATOM 2940 C C . HIS C 1 80 ? 50.157 20.483 2.809 1.00 35.72 77 HIS C C 1
ATOM 2941 O O . HIS C 1 80 ? 49.813 21.651 2.563 1.00 35.88 77 HIS C O 1
ATOM 2948 N N . ILE C 1 81 ? 51.348 20.142 3.284 1.00 36.48 78 ILE C N 1
ATOM 2949 C CA A ILE C 1 81 ? 52.506 21.033 3.186 0.67 36.87 78 ILE C CA 1
ATOM 2950 C CA B ILE C 1 81 ? 52.498 21.030 3.209 0.33 36.38 78 ILE C CA 1
ATOM 2951 C C . ILE C 1 81 ? 53.421 20.546 2.082 1.00 36.43 78 ILE C C 1
ATOM 2952 O O . ILE C 1 81 ? 53.540 19.330 1.850 1.00 36.78 78 ILE C O 1
ATOM 2961 N N . ALA C 1 82 ? 54.068 21.487 1.385 1.00 35.27 79 ALA C N 1
ATOM 2962 C CA . ALA C 1 82 ? 55.028 21.159 0.330 1.00 35.41 79 ALA C CA 1
ATOM 2963 C C . ALA C 1 82 ? 56.429 21.557 0.764 1.00 35.72 79 ALA C C 1
ATOM 2964 O O . ALA C 1 82 ? 56.642 22.667 1.282 1.00 34.45 79 ALA C O 1
ATOM 2966 N N . ILE C 1 83 ? 57.361 20.637 0.552 1.00 35.85 80 ILE C N 1
ATOM 2967 C CA . ILE C 1 83 ? 58.756 20.830 0.886 1.00 36.72 80 ILE C CA 1
ATOM 2968 C C . ILE C 1 83 ? 59.580 20.760 -0.405 1.00 36.80 80 ILE C C 1
ATOM 2969 O O . ILE C 1 83 ? 59.430 19.823 -1.210 1.00 37.74 80 ILE C O 1
ATOM 2974 N N . GLY C 1 84 ? 60.431 21.762 -0.604 1.00 36.32 81 GLY C N 1
ATOM 2975 C CA . GLY C 1 84 ? 61.354 21.790 -1.716 1.00 36.63 81 GLY C CA 1
ATOM 2976 C C . GLY C 1 84 ? 62.653 21.073 -1.377 1.00 36.83 81 GLY C C 1
ATOM 2977 O O . GLY C 1 84 ? 63.266 21.338 -0.345 1.00 36.86 81 GLY C O 1
ATOM 2978 N N . VAL C 1 85 ? 63.082 20.182 -2.265 1.00 37.26 82 VAL C N 1
ATOM 2979 C CA . VAL C 1 85 ? 64.263 19.345 -2.026 1.00 37.67 82 VAL C CA 1
ATOM 2980 C C . VAL C 1 85 ? 65.176 19.294 -3.246 1.00 38.22 82 VAL C C 1
ATOM 2981 O O . VAL C 1 85 ? 64.827 19.775 -4.324 1.00 38.25 82 VAL C O 1
ATOM 2985 N N . GLU C 1 86 ? 66.364 18.727 -3.062 1.00 38.92 83 GLU C N 1
ATOM 2986 C CA . GLU C 1 86 ? 67.321 18.597 -4.139 1.00 39.68 83 GLU C CA 1
ATOM 2987 C C . GLU C 1 86 ? 67.100 17.383 -5.050 1.00 39.31 83 GLU C C 1
ATOM 2988 O O . GLU C 1 86 ? 67.388 17.460 -6.228 1.00 38.84 83 GLU C O 1
ATOM 2994 N N . ASP C 1 87 ? 66.597 16.275 -4.502 1.00 39.44 84 ASP C N 1
ATOM 2995 C CA . ASP C 1 87 ? 66.459 15.021 -5.253 1.00 39.35 84 ASP C CA 1
ATOM 2996 C C . ASP C 1 87 ? 65.258 14.224 -4.720 1.00 38.83 84 ASP C C 1
ATOM 2997 O O . ASP C 1 87 ? 65.345 13.485 -3.737 1.00 38.40 84 ASP C O 1
ATOM 3002 N N . VAL C 1 88 ? 64.116 14.428 -5.367 1.00 38.63 85 VAL C N 1
ATOM 3003 C CA . VAL C 1 88 ? 62.881 13.783 -4.967 1.00 38.22 85 VAL C CA 1
ATOM 3004 C C . VAL C 1 88 ? 63.004 12.267 -5.032 1.00 38.02 85 VAL C C 1
ATOM 3005 O O . VAL C 1 88 ? 62.540 11.576 -4.141 1.00 38.04 85 VAL C O 1
ATOM 3009 N N . LYS C 1 89 ? 63.604 11.748 -6.095 1.00 38.54 86 LYS C N 1
ATOM 3010 C CA . LYS C 1 89 ? 63.689 10.277 -6.236 1.00 38.64 86 LYS C CA 1
ATOM 3011 C C . LYS C 1 89 ? 64.506 9.608 -5.093 1.00 38.47 86 LYS C C 1
ATOM 3012 O O . LYS C 1 89 ? 64.157 8.530 -4.609 1.00 38.22 86 LYS C O 1
ATOM 3023 N N . GLU C 1 90 ? 65.607 10.245 -4.712 1.00 38.57 87 GLU C N 1
ATOM 3024 C CA . GLU C 1 90 ? 66.507 9.760 -3.649 1.00 38.34 87 GLU C CA 1
ATOM 3025 C C . GLU C 1 90 ? 65.796 9.791 -2.291 1.00 37.52 87 GLU C C 1
ATOM 3026 O O . GLU C 1 90 ? 65.847 8.831 -1.504 1.00 35.90 87 GLU C O 1
ATOM 3032 N N . LEU C 1 91 ? 65.095 10.889 -2.038 1.00 36.90 88 LEU C N 1
ATOM 3033 C CA . LEU C 1 91 ? 64.341 11.027 -0.793 1.00 37.46 88 LEU C CA 1
ATOM 3034 C C . LEU C 1 91 ? 63.192 10.023 -0.725 1.00 37.40 88 LEU C C 1
ATOM 3035 O O . LEU C 1 91 ? 63.006 9.387 0.297 1.00 38.37 88 LEU C O 1
ATOM 3040 N N . VAL C 1 92 ? 62.435 9.854 -1.803 1.00 37.04 89 VAL C N 1
ATOM 3041 C CA . VAL C 1 92 ? 61.356 8.834 -1.800 1.00 37.03 89 VAL C CA 1
ATOM 3042 C C . VAL C 1 92 ? 61.936 7.414 -1.545 1.00 36.36 89 VAL C C 1
ATOM 3043 O O . VAL C 1 92 ? 61.362 6.630 -0.777 1.00 37.70 89 VAL C O 1
ATOM 3047 N N . ALA C 1 93 ? 63.054 7.089 -2.173 1.00 35.80 90 ALA C N 1
ATOM 3048 C CA . ALA C 1 93 ? 63.697 5.805 -1.935 1.00 35.81 90 ALA C CA 1
ATOM 3049 C C . ALA C 1 93 ? 64.043 5.624 -0.458 1.00 35.87 90 ALA C C 1
ATOM 3050 O O . ALA C 1 93 ? 63.839 4.548 0.115 1.00 35.26 90 ALA C O 1
ATOM 3052 N N . ASP C 1 94 ? 64.566 6.679 0.155 1.00 36.30 91 ASP C N 1
ATOM 3053 C CA . ASP C 1 94 ? 64.899 6.639 1.580 1.00 37.40 91 ASP C CA 1
ATOM 3054 C C . ASP C 1 94 ? 63.636 6.494 2.434 1.00 36.92 91 ASP C C 1
ATOM 3055 O O . ASP C 1 94 ? 63.617 5.748 3.415 1.00 37.74 91 ASP C O 1
ATOM 3060 N N . MET C 1 95 ? 62.570 7.182 2.040 1.00 36.92 92 MET C N 1
ATOM 3061 C CA . MET C 1 95 ? 61.283 7.041 2.704 1.00 36.90 92 MET C CA 1
ATOM 3062 C C . MET C 1 95 ? 60.754 5.614 2.634 1.00 36.46 92 MET C C 1
ATOM 3063 O O . MET C 1 95 ? 60.349 5.054 3.666 1.00 36.73 92 MET C O 1
ATOM 3071 N N . ARG C 1 96 ? 60.778 5.028 1.432 1.00 36.03 93 ARG C N 1
ATOM 3072 C CA . ARG C 1 96 ? 60.340 3.656 1.215 1.00 36.29 93 ARG C CA 1
ATOM 3073 C C . ARG C 1 96 ? 61.175 2.655 2.056 1.00 36.49 93 ARG C C 1
ATOM 3074 O O . ARG C 1 96 ? 60.638 1.690 2.628 1.00 36.93 93 ARG C O 1
ATOM 3089 N N . LYS C 1 97 ? 62.483 2.896 2.130 1.00 35.74 94 LYS C N 1
ATOM 3090 C CA . LYS C 1 97 ? 63.389 2.081 2.926 1.00 35.54 94 LYS C CA 1
ATOM 3091 C C . LYS C 1 97 ? 62.940 2.000 4.393 1.00 36.20 94 LYS C C 1
ATOM 3092 O O . LYS C 1 97 ? 63.086 0.980 5.022 1.00 35.59 94 LYS C O 1
ATOM 3098 N N . HIS C 1 98 ? 62.375 3.088 4.905 1.00 36.88 95 HIS C N 1
ATOM 3099 C CA . HIS C 1 98 ? 61.908 3.172 6.286 1.00 37.79 95 HIS C CA 1
ATOM 3100 C C . HIS C 1 98 ? 60.385 3.069 6.398 1.00 38.56 95 HIS C C 1
ATOM 3101 O O . HIS C 1 98 ? 59.805 3.548 7.379 1.00 38.84 95 HIS C O 1
ATOM 3108 N N . ASP C 1 99 ? 59.764 2.436 5.402 1.00 38.27 96 ASP C N 1
ATOM 3109 C CA . ASP C 1 99 ? 58.367 2.028 5.446 1.00 38.63 96 ASP C CA 1
ATOM 3110 C C . ASP C 1 99 ? 57.372 3.180 5.545 1.00 38.53 96 ASP C C 1
ATOM 3111 O O . ASP C 1 99 ? 56.282 3.007 6.096 1.00 39.56 96 ASP C O 1
ATOM 3116 N N . VAL C 1 100 ? 57.724 4.334 4.990 1.00 38.21 97 VAL C N 1
ATOM 3117 C CA . VAL C 1 100 ? 56.801 5.471 4.866 1.00 37.79 97 VAL C CA 1
ATOM 3118 C C . VAL C 1 100 ? 55.871 5.233 3.657 1.00 37.85 97 VAL C C 1
ATOM 3119 O O . VAL C 1 100 ? 56.352 4.903 2.569 1.00 37.45 97 VAL C O 1
ATOM 3123 N N . PRO C 1 101 ? 54.544 5.353 3.848 1.00 37.51 98 PRO C N 1
ATOM 3124 C CA . PRO C 1 101 ? 53.656 5.171 2.702 1.00 37.38 98 PRO C CA 1
ATOM 3125 C C . PRO C 1 101 ? 53.901 6.226 1.640 1.00 36.84 98 PRO C C 1
ATOM 3126 O O . PRO C 1 101 ? 53.999 7.396 1.952 1.00 36.41 98 PRO C O 1
ATOM 3130 N N . ILE C 1 102 ? 54.050 5.774 0.400 1.00 37.05 99 ILE C N 1
ATOM 3131 C CA . ILE C 1 102 ? 54.246 6.642 -0.767 1.00 37.55 99 ILE C CA 1
ATOM 3132 C C . ILE C 1 102 ? 52.926 6.626 -1.542 1.00 37.69 99 ILE C C 1
ATOM 3133 O O . ILE C 1 102 ? 52.533 5.614 -2.149 1.00 36.02 99 ILE C O 1
ATOM 3138 N N . ASP C 1 103 ? 52.249 7.760 -1.515 1.00 37.78 100 ASP C N 1
ATOM 3139 C CA . ASP C 1 103 ? 50.983 7.897 -2.202 1.00 39.31 100 ASP C CA 1
ATOM 3140 C C . ASP C 1 103 ? 51.163 8.089 -3.707 1.00 39.01 100 ASP C C 1
ATOM 3141 O O . ASP C 1 103 ? 50.379 7.577 -4.485 1.00 39.57 100 ASP C O 1
ATOM 3146 N N . TYR C 1 104 ? 52.205 8.807 -4.115 1.00 39.13 101 TYR C N 1
ATOM 3147 C CA . TYR C 1 104 ? 52.391 9.152 -5.505 1.00 38.84 101 TYR C CA 1
ATOM 3148 C C . TYR C 1 104 ? 53.833 9.549 -5.776 1.00 39.58 101 TYR C C 1
ATOM 3149 O O . TYR C 1 104 ? 54.454 10.213 -4.968 1.00 38.47 101 TYR C O 1
ATOM 3158 N N . GLU C 1 105 ? 54.351 9.127 -6.924 1.00 40.01 102 GLU C N 1
ATOM 3159 C CA . GLU C 1 105 ? 55.691 9.478 -7.365 1.00 41.15 102 GLU C CA 1
ATOM 3160 C C . GLU C 1 105 ? 55.628 9.534 -8.896 1.00 41.79 102 GLU C C 1
ATOM 3161 O O . GLU C 1 105 ? 55.198 8.570 -9.535 1.00 41.94 102 GLU C O 1
ATOM 3167 N N . ASP C 1 106 ? 56.005 10.660 -9.484 1.00 42.26 103 ASP C N 1
ATOM 3168 C CA . ASP C 1 106 ? 56.013 10.796 -10.942 1.00 42.37 103 ASP C CA 1
ATOM 3169 C C . ASP C 1 106 ? 57.255 10.129 -11.510 1.00 42.89 103 ASP C C 1
ATOM 3170 O O . ASP C 1 106 ? 58.129 9.699 -10.754 1.00 43.44 103 ASP C O 1
ATOM 3175 N N . GLU C 1 107 ? 57.340 10.067 -12.840 1.00 42.48 104 GLU C N 1
ATOM 3176 C CA . GLU C 1 107 ? 58.473 9.442 -13.523 1.00 42.94 104 GLU C CA 1
ATOM 3177 C C . GLU C 1 107 ? 59.724 10.325 -13.618 1.00 42.62 104 GLU C C 1
ATOM 3178 O O . GLU C 1 107 ? 60.833 9.804 -13.670 1.00 43.64 104 GLU C O 1
ATOM 3184 N N . SER C 1 108 ? 59.552 11.646 -13.638 1.00 41.76 105 SER C N 1
ATOM 3185 C CA . SER C 1 108 ? 60.662 12.578 -13.883 1.00 40.74 105 SER C CA 1
ATOM 3186 C C . SER C 1 108 ? 61.390 13.051 -12.622 1.00 39.65 105 SER C C 1
ATOM 3187 O O . SER C 1 108 ? 62.438 13.672 -12.715 1.00 40.05 105 SER C O 1
ATOM 3190 N N . GLY C 1 109 ? 60.832 12.809 -11.448 1.00 38.67 106 GLY C N 1
ATOM 3191 C CA . GLY C 1 109 ? 61.441 13.305 -10.223 1.00 38.36 106 GLY C CA 1
ATOM 3192 C C . GLY C 1 109 ? 61.039 14.720 -9.833 1.00 38.01 106 GLY C C 1
ATOM 3193 O O . GLY C 1 109 ? 61.698 15.333 -8.991 1.00 38.37 106 GLY C O 1
ATOM 3194 N N . PHE C 1 110 ? 59.965 15.240 -10.428 1.00 37.61 107 PHE C N 1
ATOM 3195 C CA . PHE C 1 110 ? 59.451 16.578 -10.076 1.00 37.02 107 PHE C CA 1
ATOM 3196 C C . PHE C 1 110 ? 58.695 16.579 -8.733 1.00 37.16 107 PHE C C 1
ATOM 3197 O O . PHE C 1 110 ? 58.898 17.465 -7.906 1.00 36.42 107 PHE C O 1
ATOM 3205 N N . MET C 1 111 ? 57.853 15.570 -8.514 1.00 36.70 108 MET C N 1
ATOM 3206 C CA . MET C 1 111 ? 56.850 15.613 -7.472 1.00 37.41 108 MET C CA 1
ATOM 3207 C C . MET C 1 111 ? 56.594 14.216 -6.900 1.00 36.19 108 MET C C 1
ATOM 3208 O O . MET C 1 111 ? 56.663 13.204 -7.604 1.00 35.18 108 MET C O 1
ATOM 3213 N N . ALA C 1 112 ? 56.319 14.181 -5.605 1.00 35.79 109 ALA C N 1
ATOM 3214 C CA . ALA C 1 112 ? 55.869 12.961 -4.929 1.00 35.21 109 ALA C CA 1
ATOM 3215 C C . ALA C 1 112 ? 54.989 13.351 -3.766 1.00 36.14 109 ALA C C 1
ATOM 3216 O O . ALA C 1 112 ? 55.097 14.480 -3.240 1.00 35.40 109 ALA C O 1
ATOM 3218 N N . PHE C 1 113 ? 54.092 12.443 -3.387 1.00 36.36 110 PHE C N 1
ATOM 3219 C CA . PHE C 1 113 ? 53.343 12.570 -2.119 1.00 36.48 110 PHE C CA 1
ATOM 3220 C C . PHE C 1 113 ? 53.646 11.379 -1.194 1.00 36.72 110 PHE C C 1
ATOM 3221 O O . PHE C 1 113 ? 53.592 10.217 -1.601 1.00 36.01 110 PHE C O 1
ATOM 3229 N N . VAL C 1 114 ? 53.951 11.704 0.052 1.00 38.00 111 VAL C N 1
ATOM 3230 C CA . VAL C 1 114 ? 54.155 10.732 1.123 1.00 38.54 111 VAL C CA 1
ATOM 3231 C C . VAL C 1 114 ? 53.195 11.022 2.289 1.00 38.76 111 VAL C C 1
ATOM 3232 O O . VAL C 1 114 ? 52.641 12.134 2.427 1.00 39.42 111 VAL C O 1
ATOM 3236 N N . VAL C 1 115 ? 53.018 10.018 3.129 1.00 38.53 112 VAL C N 1
ATOM 3237 C CA . VAL C 1 115 ? 52.091 10.098 4.255 1.00 38.15 112 VAL C CA 1
ATOM 3238 C C . VAL C 1 115 ? 52.885 10.075 5.561 1.00 37.97 112 VAL C C 1
ATOM 3239 O O . VAL C 1 115 ? 53.742 9.194 5.773 1.00 36.91 112 VAL C O 1
ATOM 3243 N N . ASP C 1 116 ? 52.638 11.064 6.417 1.00 37.45 113 ASP C N 1
ATOM 3244 C CA . ASP C 1 116 ? 53.243 11.088 7.743 1.00 37.76 113 ASP C CA 1
ATOM 3245 C C . ASP C 1 116 ? 52.587 10.083 8.735 1.00 37.67 113 ASP C C 1
ATOM 3246 O O . ASP C 1 116 ? 51.566 9.466 8.406 1.00 37.64 113 ASP C O 1
ATOM 3251 N N . PRO C 1 117 ? 53.205 9.874 9.923 1.00 37.27 114 PRO C N 1
ATOM 3252 C CA . PRO C 1 117 ? 52.672 8.916 10.921 1.00 36.78 114 PRO C CA 1
ATOM 3253 C C . PRO C 1 117 ? 51.220 9.128 11.357 1.00 36.69 114 PRO C C 1
ATOM 3254 O O . PRO C 1 117 ? 50.560 8.158 11.753 1.00 37.31 114 PRO C O 1
ATOM 3258 N N . ASP C 1 118 ? 50.723 10.359 11.285 1.00 36.25 115 ASP C N 1
ATOM 3259 C CA . ASP C 1 118 ? 49.322 10.648 11.631 1.00 36.65 115 ASP C CA 1
ATOM 3260 C C . ASP C 1 118 ? 48.357 10.673 10.457 1.00 36.64 115 ASP C C 1
ATOM 3261 O O . ASP C 1 118 ? 47.161 10.880 10.657 1.00 37.31 115 ASP C O 1
ATOM 3266 N N . GLY C 1 119 ? 48.865 10.415 9.243 1.00 37.01 116 GLY C N 1
ATOM 3267 C CA . GLY C 1 119 ? 48.008 10.290 8.064 1.00 37.13 116 GLY C CA 1
ATOM 3268 C C . GLY C 1 119 ? 47.916 11.545 7.202 1.00 37.74 116 GLY C C 1
ATOM 3269 O O . GLY C 1 119 ? 47.112 11.588 6.254 1.00 37.55 116 GLY C O 1
ATOM 3270 N N . TYR C 1 120 ? 48.706 12.557 7.529 1.00 37.29 117 TYR C N 1
ATOM 3271 C CA . TYR C 1 120 ? 48.750 13.781 6.719 1.00 38.42 117 TYR C CA 1
ATOM 3272 C C . TYR C 1 120 ? 49.625 13.576 5.478 1.00 38.92 117 TYR C C 1
ATOM 3273 O O . TYR C 1 120 ? 50.579 12.771 5.498 1.00 38.62 117 TYR C O 1
ATOM 3282 N N . TYR C 1 121 ? 49.318 14.347 4.429 1.00 38.77 118 TYR C N 1
ATOM 3283 C CA . TYR C 1 121 ? 50.084 14.285 3.184 1.00 38.19 118 TYR C CA 1
ATOM 3284 C C . TYR C 1 121 ? 51.130 15.380 3.151 1.00 38.13 118 TYR C C 1
ATOM 3285 O O . TYR C 1 121 ? 50.882 16.542 3.574 1.00 37.66 118 TYR C O 1
ATOM 3294 N N . ILE C 1 122 ? 52.295 14.981 2.638 1.00 37.64 119 ILE C N 1
ATOM 3295 C CA A ILE C 1 122 ? 53.365 15.917 2.393 0.50 37.22 119 ILE C CA 1
ATOM 3296 C CA B ILE C 1 122 ? 53.437 15.854 2.417 0.50 37.29 119 ILE C CA 1
ATOM 3297 C C . ILE C 1 122 ? 53.789 15.813 0.926 1.00 37.19 119 ILE C C 1
ATOM 3298 O O . ILE C 1 122 ? 54.057 14.734 0.392 1.00 36.08 119 ILE C O 1
ATOM 3307 N N . GLU C 1 123 ? 53.825 16.963 0.269 1.00 36.73 120 GLU C N 1
ATOM 3308 C CA . GLU C 1 123 ? 54.248 17.028 -1.117 1.00 37.05 120 GLU C CA 1
ATOM 3309 C C . GLU C 1 123 ? 55.741 17.348 -1.155 1.00 37.23 120 GLU C C 1
ATOM 3310 O O . GLU C 1 123 ? 56.211 18.311 -0.532 1.00 37.36 120 GLU C O 1
ATOM 3316 N N . LEU C 1 124 ? 56.487 16.533 -1.891 1.00 36.68 121 LEU C N 1
ATOM 3317 C CA . LEU C 1 124 ? 57.905 16.751 -2.117 1.00 36.28 121 LEU C CA 1
ATOM 3318 C C . LEU C 1 124 ? 58.094 17.220 -3.542 1.00 35.77 121 LEU C C 1
ATOM 3319 O O . LEU C 1 124 ? 57.618 16.558 -4.480 1.00 34.67 121 LEU C O 1
ATOM 3324 N N . LEU C 1 125 ? 58.795 18.340 -3.699 1.00 35.01 122 LEU C N 1
ATOM 3325 C CA . LEU C 1 125 ? 58.999 18.956 -5.002 1.00 35.27 122 LEU C CA 1
ATOM 3326 C C . LEU C 1 125 ? 60.489 19.245 -5.255 1.00 35.65 122 LEU C C 1
ATOM 3327 O O . LEU C 1 125 ? 61.226 19.661 -4.345 1.00 35.81 122 LEU C O 1
ATOM 3332 N N . ASN C 1 126 ? 60.945 19.022 -6.489 1.00 35.01 123 ASN C N 1
ATOM 3333 C CA . ASN C 1 126 ? 62.271 19.478 -6.876 1.00 35.28 123 ASN C CA 1
ATOM 3334 C C . ASN C 1 126 ? 62.257 21.005 -6.838 1.00 35.96 123 ASN C C 1
ATOM 3335 O O . ASN C 1 126 ? 61.589 21.647 -7.648 1.00 35.83 123 ASN C O 1
ATOM 3340 N N . GLU C 1 127 ? 62.948 21.584 -5.857 1.00 37.27 124 GLU C N 1
ATOM 3341 C CA . GLU C 1 127 ? 62.811 23.017 -5.597 1.00 36.91 124 GLU C CA 1
ATOM 3342 C C . GLU C 1 127 ? 63.233 23.828 -6.827 1.00 37.22 124 GLU C C 1
ATOM 3343 O O . GLU C 1 127 ? 62.570 24.792 -7.196 1.00 37.06 124 GLU C O 1
ATOM 3349 N N . LYS C 1 128 ? 64.329 23.433 -7.457 1.00 37.29 125 LYS C N 1
ATOM 3350 C CA . LYS C 1 128 ? 64.869 24.184 -8.576 1.00 38.00 125 LYS C CA 1
ATOM 3351 C C . LYS C 1 128 ? 63.845 24.276 -9.730 1.00 37.89 125 LYS C C 1
ATOM 3352 O O . LYS C 1 128 ? 63.592 25.360 -10.263 1.00 37.59 125 LYS C O 1
ATOM 3358 N N . THR C 1 129 ? 63.256 23.139 -10.097 1.00 37.50 126 THR C N 1
ATOM 3359 C CA . THR C 1 129 ? 62.271 23.086 -11.190 1.00 36.86 126 THR C CA 1
ATOM 3360 C C . THR C 1 129 ? 60.998 23.835 -10.803 1.00 36.55 126 THR C C 1
ATOM 3361 O O . THR C 1 129 ? 60.416 24.560 -11.604 1.00 36.06 126 THR C O 1
ATOM 3365 N N . MET C 1 130 ? 60.572 23.686 -9.559 1.00 37.52 127 MET C N 1
ATOM 3366 C CA . MET C 1 130 ? 59.398 24.389 -9.086 1.00 37.23 127 MET C CA 1
ATOM 3367 C C . MET C 1 130 ? 59.592 25.915 -9.169 1.00 37.41 127 MET C C 1
ATOM 3368 O O . MET C 1 130 ? 58.704 26.628 -9.610 1.00 37.32 127 MET C O 1
ATOM 3373 N N . MET C 1 131 ? 60.753 26.406 -8.737 1.00 37.56 128 MET C N 1
ATOM 3374 C CA . MET C 1 131 ? 61.013 27.842 -8.745 1.00 37.54 128 MET C CA 1
ATOM 3375 C C . MET C 1 131 ? 61.109 28.377 -10.162 1.00 37.27 128 MET C C 1
ATOM 3376 O O . MET C 1 131 ? 60.643 29.472 -10.443 1.00 37.12 128 MET C O 1
ATOM 3381 N N . GLU C 1 132 ? 61.682 27.590 -11.063 1.00 37.24 129 GLU C N 1
ATOM 3382 C CA . GLU C 1 132 ? 61.740 27.972 -12.476 1.00 36.99 129 GLU C CA 1
ATOM 3383 C C . GLU C 1 132 ? 60.345 28.135 -13.043 1.00 36.49 129 GLU C C 1
ATOM 3384 O O . GLU C 1 132 ? 60.045 29.130 -13.692 1.00 35.66 129 GLU C O 1
ATOM 3390 N N . LYS C 1 133 ? 59.498 27.156 -12.786 1.00 36.76 130 LYS C N 1
ATOM 3391 C CA . LYS C 1 133 ? 58.104 27.203 -13.201 1.00 37.49 130 LYS C CA 1
ATOM 3392 C C . LYS C 1 133 ? 57.333 28.353 -12.538 1.00 37.63 130 LYS C C 1
ATOM 3393 O O . LYS C 1 133 ? 56.668 29.113 -13.227 1.00 37.74 130 LYS C O 1
ATOM 3399 N N . ALA C 1 134 ? 57.440 28.510 -11.220 1.00 37.69 131 ALA C N 1
ATOM 3400 C CA . ALA C 1 134 ? 56.755 29.616 -10.537 1.00 37.74 131 ALA C CA 1
ATOM 3401 C C . ALA C 1 134 ? 57.093 30.983 -11.184 1.00 38.72 131 ALA C C 1
ATOM 3402 O O . ALA C 1 134 ? 56.208 31.748 -11.562 1.00 38.38 131 ALA C O 1
ATOM 3404 N N . GLU C 1 135 ? 58.374 31.248 -11.371 1.00 39.29 132 GLU C N 1
ATOM 3405 C CA . GLU C 1 135 ? 58.815 32.514 -11.947 1.00 39.83 132 GLU C CA 1
ATOM 3406 C C . GLU C 1 135 ? 58.346 32.718 -13.404 1.00 39.82 132 GLU C C 1
ATOM 3407 O O . GLU C 1 135 ? 57.924 33.814 -13.772 1.00 39.62 132 GLU C O 1
ATOM 3413 N N . ALA C 1 136 ? 58.412 31.668 -14.222 1.00 39.77 133 ALA C N 1
ATOM 3414 C CA . ALA C 1 136 ? 57.934 31.742 -15.610 1.00 39.75 133 ALA C CA 1
ATOM 3415 C C . ALA C 1 136 ? 56.439 32.065 -15.674 1.00 39.39 133 ALA C C 1
ATOM 3416 O O . ALA C 1 136 ? 56.012 32.857 -16.506 1.00 38.68 133 ALA C O 1
ATOM 3418 N N . ASP C 1 137 ? 55.647 31.465 -14.795 1.00 38.80 134 ASP C N 1
ATOM 3419 C CA . ASP C 1 137 ? 54.205 31.736 -14.771 1.00 38.88 134 ASP C CA 1
ATOM 3420 C C . ASP C 1 137 ? 53.915 33.143 -14.243 1.00 38.47 134 ASP C C 1
ATOM 3421 O O . ASP C 1 137 ? 53.026 33.831 -14.759 1.00 38.61 134 ASP C O 1
ATOM 3426 N N . MET C 1 138 ? 54.672 33.592 -13.240 1.00 38.54 135 MET C N 1
ATOM 3427 C CA . MET C 1 138 ? 54.497 34.954 -12.710 1.00 38.36 135 MET C CA 1
ATOM 3428 C C . MET C 1 138 ? 54.720 35.947 -13.835 1.00 38.64 135 MET C C 1
ATOM 3429 O O . MET C 1 138 ? 53.957 36.906 -13.995 1.00 38.80 135 MET C O 1
ATOM 3434 N N . LYS C 1 139 ? 55.775 35.724 -14.609 1.00 39.08 136 LYS C N 1
ATOM 3435 C CA . LYS C 1 139 ? 56.086 36.594 -15.748 1.00 39.23 136 LYS C CA 1
ATOM 3436 C C . LYS C 1 139 ? 54.989 36.594 -16.816 1.00 38.73 136 LYS C C 1
ATOM 3437 O O . LYS C 1 139 ? 54.587 37.647 -17.298 1.00 38.34 136 LYS C O 1
ATOM 3443 N N . GLU C 1 140 ? 54.532 35.409 -17.203 1.00 38.29 137 GLU C N 1
ATOM 3444 C CA . GLU C 1 140 ? 53.444 35.277 -18.187 1.00 38.06 137 GLU C CA 1
ATOM 3445 C C . GLU C 1 140 ? 52.166 35.963 -17.692 1.00 37.31 137 GLU C C 1
ATOM 3446 O O . GLU C 1 140 ? 51.442 36.574 -18.473 1.00 36.34 137 GLU C O 1
ATOM 3452 N N . GLN C 1 141 ? 51.903 35.876 -16.386 1.00 36.98 138 GLN C N 1
ATOM 3453 C CA . GLN C 1 141 ? 50.657 36.376 -15.810 1.00 36.91 138 GLN C CA 1
ATOM 3454 C C . GLN C 1 141 ? 50.738 37.815 -15.313 1.00 37.55 138 GLN C C 1
ATOM 3455 O O . GLN C 1 141 ? 49.739 38.354 -14.866 1.00 37.95 138 GLN C O 1
ATOM 3461 N N . GLY C 1 142 ? 51.914 38.438 -15.379 1.00 38.28 139 GLY C N 1
ATOM 3462 C CA . GLY C 1 142 ? 52.037 39.879 -15.111 1.00 38.37 139 GLY C CA 1
ATOM 3463 C C . GLY C 1 142 ? 52.256 40.262 -13.654 1.00 38.99 139 GLY C C 1
ATOM 3464 O O . GLY C 1 142 ? 52.142 41.441 -13.288 1.00 38.14 139 GLY C O 1
ATOM 3465 N N . THR C 1 143 ? 52.597 39.280 -12.825 1.00 39.35 140 THR C N 1
ATOM 3466 C CA . THR C 1 143 ? 52.822 39.506 -11.397 1.00 40.15 140 THR C CA 1
ATOM 3467 C C . THR C 1 143 ? 54.329 39.599 -11.076 1.00 40.64 140 THR C C 1
ATOM 3468 O O . THR C 1 143 ? 54.720 39.930 -9.946 1.00 40.90 140 THR C O 1
ATOM 3472 N N . ALA C 1 144 ? 55.159 39.291 -12.074 1.00 40.71 141 ALA C N 1
ATOM 3473 C CA . ALA C 1 144 ? 56.601 39.556 -12.035 1.00 40.62 141 ALA C CA 1
ATOM 3474 C C . ALA C 1 144 ? 57.044 40.116 -13.382 0.50 40.52 141 ALA C C 1
ATOM 3475 O O . ALA C 1 144 ? 56.308 40.060 -14.370 0.50 40.10 141 ALA C O 1
ATOM 3478 N N . SER D 1 6 ? 69.944 20.602 0.953 1.00 43.69 3 SER D N 1
ATOM 3479 C CA . SER D 1 6 ? 69.257 21.855 1.413 1.00 43.40 3 SER D CA 1
ATOM 3480 C C . SER D 1 6 ? 67.777 21.835 1.030 1.00 42.06 3 SER D C 1
ATOM 3481 O O . SER D 1 6 ? 67.420 21.493 -0.117 1.00 41.68 3 SER D O 1
ATOM 3484 N N . ARG D 1 7 ? 66.935 22.198 2.008 1.00 39.64 4 ARG D N 1
ATOM 3485 C CA . ARG D 1 7 ? 65.491 22.030 1.917 1.00 38.06 4 ARG D CA 1
ATOM 3486 C C . ARG D 1 7 ? 64.757 23.227 2.487 1.00 37.07 4 ARG D C 1
ATOM 3487 O O . ARG D 1 7 ? 65.272 23.928 3.363 1.00 35.34 4 ARG D O 1
ATOM 3495 N N . ARG D 1 8 ? 63.528 23.415 2.013 1.00 36.43 5 ARG D N 1
ATOM 3496 C CA . ARG D 1 8 ? 62.729 24.578 2.373 1.00 36.47 5 ARG D CA 1
ATOM 3497 C C . ARG D 1 8 ? 61.225 24.268 2.344 1.00 36.77 5 ARG D C 1
ATOM 3498 O O . ARG D 1 8 ? 60.727 23.629 1.420 1.00 36.66 5 ARG D O 1
ATOM 3506 N N . MET D 1 9 ? 60.514 24.715 3.373 1.00 36.52 6 MET D N 1
ATOM 3507 C CA . MET D 1 9 ? 59.052 24.723 3.373 1.00 36.78 6 MET D CA 1
ATOM 3508 C C . MET D 1 9 ? 58.559 25.684 2.285 1.00 36.83 6 MET D C 1
ATOM 3509 O O . MET D 1 9 ? 58.855 26.886 2.342 1.00 35.33 6 MET D O 1
ATOM 3518 N N . LEU D 1 10 ? 57.802 25.178 1.312 1.00 35.77 7 LEU D N 1
ATOM 3519 C CA . LEU D 1 10 ? 57.410 25.991 0.149 1.00 36.26 7 LEU D CA 1
ATOM 3520 C C . LEU D 1 10 ? 56.008 26.596 0.301 1.00 36.66 7 LEU D C 1
ATOM 3521 O O . LEU D 1 10 ? 55.801 27.763 0.023 1.00 36.39 7 LEU D O 1
ATOM 3526 N N . HIS D 1 11 ? 55.057 25.803 0.765 1.00 36.75 8 HIS D N 1
ATOM 3527 C CA . HIS D 1 11 ? 53.686 26.269 0.889 1.00 36.95 8 HIS D CA 1
ATOM 3528 C C . HIS D 1 11 ? 52.822 25.282 1.655 1.00 37.04 8 HIS D C 1
ATOM 3529 O O . HIS D 1 11 ? 53.210 24.115 1.873 1.00 36.09 8 HIS D O 1
ATOM 3536 N N . THR D 1 12 ? 51.649 25.779 2.045 1.00 36.45 9 THR D N 1
ATOM 3537 C CA . THR D 1 12 ? 50.588 25.019 2.689 1.00 36.83 9 THR D CA 1
ATOM 3538 C C . THR D 1 12 ? 49.350 25.148 1.771 1.00 36.83 9 THR D C 1
ATOM 3539 O O . THR D 1 12 ? 49.048 26.230 1.278 1.00 36.96 9 THR D O 1
ATOM 3543 N N . MET D 1 13 ? 48.676 24.033 1.517 1.00 37.00 10 MET D N 1
ATOM 3544 C CA . MET D 1 13 ? 47.517 23.977 0.610 1.00 36.90 10 MET D CA 1
ATOM 3545 C C . MET D 1 13 ? 46.235 23.683 1.387 1.00 37.38 10 MET D C 1
ATOM 3546 O O . MET D 1 13 ? 46.157 22.741 2.199 1.00 37.32 10 MET D O 1
ATOM 3551 N N . ILE D 1 14 ? 45.218 24.500 1.111 1.00 37.65 11 ILE D N 1
ATOM 3552 C CA . ILE D 1 14 ? 43.841 24.259 1.566 1.00 37.23 11 ILE D CA 1
ATOM 3553 C C . ILE D 1 14 ? 42.850 24.290 0.390 1.00 37.30 11 ILE D C 1
ATOM 3554 O O . ILE D 1 14 ? 43.082 24.969 -0.622 1.00 36.69 11 ILE D O 1
ATOM 3559 N N . ARG D 1 15 ? 41.745 23.556 0.530 1.00 36.97 12 ARG D N 1
ATOM 3560 C CA . ARG D 1 15 ? 40.687 23.523 -0.486 1.00 36.74 12 ARG D CA 1
ATOM 3561 C C . ARG D 1 15 ? 39.591 24.541 -0.138 1.00 36.92 12 ARG D C 1
ATOM 3562 O O . ARG D 1 15 ? 39.264 24.748 1.033 1.00 37.48 12 ARG D O 1
ATOM 3570 N N . VAL D 1 16 ? 39.060 25.196 -1.170 1.00 36.67 13 VAL D N 1
ATOM 3571 C CA . VAL D 1 16 ? 38.126 26.305 -1.014 1.00 36.41 13 VAL D CA 1
ATOM 3572 C C . VAL D 1 16 ? 36.921 26.137 -1.931 1.00 36.43 13 VAL D C 1
ATOM 3573 O O . VAL D 1 16 ? 37.033 25.667 -3.054 1.00 35.71 13 VAL D O 1
ATOM 3577 N N . GLY D 1 17 ? 35.756 26.532 -1.439 1.00 37.19 14 GLY D N 1
ATOM 3578 C CA . GLY D 1 17 ? 34.527 26.339 -2.172 1.00 38.03 14 GLY D CA 1
ATOM 3579 C C . GLY D 1 17 ? 34.173 27.432 -3.158 1.00 38.38 14 GLY D C 1
ATOM 3580 O O . GLY D 1 17 ? 33.412 27.184 -4.100 1.00 39.19 14 GLY D O 1
ATOM 3581 N N . ASP D 1 18 ? 34.673 28.643 -2.927 1.00 38.81 15 ASP D N 1
ATOM 3582 C CA . ASP D 1 18 ? 34.392 29.814 -3.802 1.00 38.48 15 ASP D CA 1
ATOM 3583 C C . ASP D 1 18 ? 35.737 30.514 -3.910 1.00 39.03 15 ASP D C 1
ATOM 3584 O O . ASP D 1 18 ? 36.200 31.136 -2.954 1.00 38.53 15 ASP D O 1
ATOM 3589 N N . LEU D 1 19 ? 36.378 30.374 -5.066 1.00 39.06 16 LEU D N 1
ATOM 3590 C CA . LEU D 1 19 ? 37.751 30.802 -5.222 1.00 39.10 16 LEU D CA 1
ATOM 3591 C C . LEU D 1 19 ? 37.909 32.308 -5.061 1.00 38.66 16 LEU D C 1
ATOM 3592 O O . LEU D 1 19 ? 38.758 32.766 -4.312 1.00 38.52 16 LEU D O 1
ATOM 3597 N N . ASP D 1 20 ? 37.062 33.077 -5.724 1.00 38.77 17 ASP D N 1
ATOM 3598 C CA . ASP D 1 20 ? 37.179 34.533 -5.701 1.00 38.68 17 ASP D CA 1
ATOM 3599 C C . ASP D 1 20 ? 36.920 35.122 -4.315 1.00 37.93 17 ASP D C 1
ATOM 3600 O O . ASP D 1 20 ? 37.582 36.071 -3.901 1.00 37.21 17 ASP D O 1
ATOM 3605 N N . ARG D 1 21 ? 35.980 34.536 -3.591 1.00 37.26 18 ARG D N 1
ATOM 3606 C CA . ARG D 1 21 ? 35.717 34.909 -2.211 1.00 36.62 18 ARG D CA 1
ATOM 3607 C C . ARG D 1 21 ? 36.948 34.687 -1.311 1.00 36.68 18 ARG D C 1
ATOM 3608 O O . ARG D 1 21 ? 37.275 35.534 -0.478 1.00 35.20 18 ARG D O 1
ATOM 3616 N N . SER D 1 22 ? 37.619 33.545 -1.468 1.00 36.34 19 SER D N 1
ATOM 3617 C CA . SER D 1 22 ? 38.825 33.253 -0.685 1.00 36.97 19 SER D CA 1
ATOM 3618 C C . SER D 1 22 ? 39.946 34.222 -1.056 1.00 37.52 19 SER D C 1
ATOM 3619 O O . SER D 1 22 ? 40.605 34.762 -0.176 1.00 37.69 19 SER D O 1
ATOM 3624 N N . ILE D 1 23 ? 40.166 34.438 -2.350 1.00 37.94 20 ILE D N 1
ATOM 3625 C CA . ILE D 1 23 ? 41.188 35.396 -2.791 1.00 38.97 20 ILE D CA 1
ATOM 3626 C C . ILE D 1 23 ? 40.978 36.786 -2.195 1.00 38.50 20 ILE D C 1
ATOM 3627 O O . ILE D 1 23 ? 41.915 37.408 -1.709 1.00 38.32 20 ILE D O 1
ATOM 3632 N N . LYS D 1 24 ? 39.739 37.262 -2.235 1.00 39.37 21 LYS D N 1
ATOM 3633 C CA . LYS D 1 24 ? 39.366 38.553 -1.657 1.00 39.25 21 LYS D CA 1
ATOM 3634 C C . LYS D 1 24 ? 39.731 38.671 -0.158 1.00 38.71 21 LYS D C 1
ATOM 3635 O O . LYS D 1 24 ? 40.278 39.677 0.286 1.00 36.90 21 LYS D O 1
ATOM 3641 N N . PHE D 1 25 ? 39.412 37.640 0.614 1.00 37.87 22 PHE D N 1
ATOM 3642 C CA . PHE D 1 25 ? 39.785 37.599 2.033 1.00 37.49 22 PHE D CA 1
ATOM 3643 C C . PHE D 1 25 ? 41.314 37.693 2.241 1.00 37.14 22 PHE D C 1
ATOM 3644 O O . PHE D 1 25 ? 41.808 38.577 2.950 1.00 35.75 22 PHE D O 1
ATOM 3652 N N . TYR D 1 26 ? 42.057 36.798 1.598 1.00 36.49 23 TYR D N 1
ATOM 3653 C CA . TYR D 1 26 ? 43.521 36.738 1.795 1.00 37.07 23 TYR D CA 1
ATOM 3654 C C . TYR D 1 26 ? 44.257 37.970 1.287 1.00 36.99 23 TYR D C 1
ATOM 3655 O O . TYR D 1 26 ? 45.255 38.374 1.878 1.00 36.99 23 TYR D O 1
ATOM 3664 N N . THR D 1 27 ? 43.739 38.602 0.244 1.00 37.27 24 THR D N 1
ATOM 3665 C CA . THR D 1 27 ? 44.341 39.830 -0.270 1.00 37.79 24 THR D CA 1
ATOM 3666 C C . THR D 1 27 ? 43.875 41.062 0.487 1.00 38.26 24 THR D C 1
ATOM 3667 O O . THR D 1 27 ? 44.695 41.765 1.090 1.00 37.02 24 THR D O 1
ATOM 3671 N N . GLU D 1 28 ? 42.561 41.306 0.503 1.00 38.70 25 GLU D N 1
ATOM 3672 C CA . GLU D 1 28 ? 42.028 42.528 1.095 1.00 39.29 25 GLU D CA 1
ATOM 3673 C C . GLU D 1 28 ? 42.088 42.543 2.615 1.00 38.76 25 GLU D C 1
ATOM 3674 O O . GLU D 1 28 ? 42.397 43.569 3.198 1.00 37.87 25 GLU D O 1
ATOM 3680 N N . ARG D 1 29 ? 41.786 41.411 3.251 1.00 38.23 26 ARG D N 1
ATOM 3681 C CA . ARG D 1 29 ? 41.754 41.359 4.703 1.00 37.90 26 ARG D CA 1
ATOM 3682 C C . ARG D 1 29 ? 43.123 41.051 5.316 1.00 37.96 26 ARG D C 1
ATOM 3683 O O . ARG D 1 29 ? 43.437 41.580 6.384 1.00 36.83 26 ARG D O 1
ATOM 3691 N N . LEU D 1 30 ? 43.932 40.217 4.656 1.00 38.13 27 LEU D N 1
ATOM 3692 C CA . LEU D 1 30 ? 45.248 39.845 5.207 1.00 38.74 27 LEU D CA 1
ATOM 3693 C C . LEU D 1 30 ? 46.488 40.456 4.518 1.00 38.94 27 LEU D C 1
ATOM 3694 O O . LEU D 1 30 ? 47.612 40.284 5.007 1.00 38.90 27 LEU D O 1
ATOM 3699 N N . GLY D 1 31 ? 46.302 41.155 3.400 1.00 39.02 28 GLY D N 1
ATOM 3700 C CA . GLY D 1 31 ? 47.412 41.861 2.745 1.00 38.92 28 GLY D CA 1
ATOM 3701 C C . GLY D 1 31 ? 48.295 40.981 1.869 1.00 38.66 28 GLY D C 1
ATOM 3702 O O . GLY D 1 31 ? 49.371 41.408 1.424 1.00 37.57 28 GLY D O 1
ATOM 3703 N N . MET D 1 32 ? 47.851 39.763 1.585 1.00 38.08 29 MET D N 1
ATOM 3704 C CA . MET D 1 32 ? 48.593 38.916 0.652 1.00 38.02 29 MET D CA 1
ATOM 3705 C C . MET D 1 32 ? 48.412 39.411 -0.793 1.00 37.77 29 MET D C 1
ATOM 3706 O O . MET D 1 32 ? 47.503 40.196 -1.073 1.00 36.18 29 MET D O 1
ATOM 3711 N N . LYS D 1 33 ? 49.294 38.965 -1.687 1.00 37.85 30 LYS D N 1
ATOM 3712 C CA . LYS D 1 33 ? 49.130 39.183 -3.123 1.00 38.58 30 LYS D CA 1
ATOM 3713 C C . LYS D 1 33 ? 48.976 37.872 -3.841 1.00 38.27 30 LYS D C 1
ATOM 3714 O O . LYS D 1 33 ? 49.572 36.861 -3.443 1.00 38.13 30 LYS D O 1
ATOM 3720 N N . VAL D 1 34 ? 48.177 37.882 -4.904 1.00 37.93 31 VAL D N 1
ATOM 3721 C CA . VAL D 1 34 ? 48.087 36.724 -5.801 1.00 37.74 31 VAL D CA 1
ATOM 3722 C C . VAL D 1 34 ? 49.381 36.655 -6.607 1.00 36.61 31 VAL D C 1
ATOM 3723 O O . VAL D 1 34 ? 49.771 37.622 -7.295 1.00 35.24 31 VAL D O 1
ATOM 3727 N N . LEU D 1 35 ? 50.032 35.509 -6.517 1.00 35.19 32 LEU D N 1
ATOM 3728 C CA . LEU D 1 35 ? 51.298 35.276 -7.177 1.00 35.67 32 LEU D CA 1
ATOM 3729 C C . LEU D 1 35 ? 51.089 34.686 -8.578 1.00 35.35 32 LEU D C 1
ATOM 3730 O O . LEU D 1 35 ? 51.641 35.176 -9.569 1.00 35.15 32 LEU D O 1
ATOM 3735 N N . ARG D 1 36 ? 50.280 33.635 -8.657 1.00 35.84 33 ARG D N 1
ATOM 3736 C CA . ARG D 1 36 ? 49.980 33.015 -9.941 1.00 35.84 33 ARG D CA 1
ATOM 3737 C C . ARG D 1 36 ? 48.803 32.073 -9.799 1.00 36.81 33 ARG D C 1
ATOM 3738 O O . ARG D 1 36 ? 48.436 31.706 -8.702 1.00 35.91 33 ARG D O 1
ATOM 3746 N N . LYS D 1 37 ? 48.218 31.710 -10.941 1.00 37.98 34 LYS D N 1
ATOM 3747 C CA . LYS D 1 37 ? 47.104 30.785 -11.000 1.00 38.70 34 LYS D CA 1
ATOM 3748 C C . LYS D 1 37 ? 47.460 29.611 -11.939 1.00 38.72 34 LYS D C 1
ATOM 3749 O O . LYS D 1 37 ? 48.365 29.714 -12.785 1.00 37.81 34 LYS D O 1
ATOM 3755 N N . TRP D 1 38 ? 46.775 28.483 -11.749 1.00 38.28 35 TRP D N 1
ATOM 3756 C CA . TRP D 1 38 ? 46.992 27.298 -12.566 1.00 38.27 35 TRP D CA 1
ATOM 3757 C C . TRP D 1 38 ? 45.624 26.652 -12.706 1.00 38.12 35 TRP D C 1
ATOM 3758 O O . TRP D 1 38 ? 45.117 26.069 -11.743 1.00 38.09 35 TRP D O 1
ATOM 3769 N N . ASP D 1 39 ? 45.001 26.816 -13.869 1.00 36.56 36 ASP D N 1
ATOM 3770 C CA . ASP D 1 39 ? 43.643 26.334 -14.103 1.00 36.45 36 ASP D CA 1
ATOM 3771 C C . ASP D 1 39 ? 43.706 25.146 -15.070 1.00 36.36 36 ASP D C 1
ATOM 3772 O O . ASP D 1 39 ? 44.306 25.241 -16.124 1.00 34.62 36 ASP D O 1
ATOM 3777 N N . VAL D 1 40 ? 43.081 24.033 -14.695 1.00 36.20 37 VAL D N 1
ATOM 3778 C CA . VAL D 1 40 ? 43.089 22.828 -15.527 1.00 36.00 37 VAL D CA 1
ATOM 3779 C C . VAL D 1 40 ? 41.649 22.388 -15.780 1.00 35.63 37 VAL D C 1
ATOM 3780 O O . VAL D 1 40 ? 41.121 21.517 -15.061 1.00 35.04 37 VAL D O 1
ATOM 3784 N N . PRO D 1 41 ? 40.983 23.026 -16.762 1.00 35.85 38 PRO D N 1
ATOM 3785 C CA . PRO D 1 41 ? 39.553 22.764 -16.965 1.00 36.65 38 PRO D CA 1
ATOM 3786 C C . PRO D 1 41 ? 39.216 21.287 -17.191 1.00 37.11 38 PRO D C 1
ATOM 3787 O O . PRO D 1 41 ? 38.183 20.818 -16.717 1.00 37.77 38 PRO D O 1
ATOM 3791 N N . GLU D 1 42 ? 40.094 20.555 -17.863 1.00 37.05 39 GLU D N 1
ATOM 3792 C CA . GLU D 1 42 ? 39.814 19.154 -18.177 1.00 37.40 39 GLU D CA 1
ATOM 3793 C C . GLU D 1 42 ? 39.823 18.308 -16.907 1.00 36.91 39 GLU D C 1
ATOM 3794 O O . GLU D 1 42 ? 39.061 17.357 -16.801 1.00 36.90 39 GLU D O 1
ATOM 3800 N N . ASP D 1 43 ? 40.646 18.687 -15.935 1.00 36.12 40 ASP D N 1
ATOM 3801 C CA . ASP D 1 43 ? 40.722 17.987 -14.680 1.00 36.01 40 ASP D CA 1
ATOM 3802 C C . ASP D 1 43 ? 39.844 18.646 -13.605 1.00 36.33 40 ASP D C 1
ATOM 3803 O O . ASP D 1 43 ? 39.900 18.236 -12.449 1.00 35.31 40 ASP D O 1
ATOM 3808 N N . LYS D 1 44 ? 39.078 19.674 -13.984 1.00 36.37 41 LYS D N 1
ATOM 3809 C CA . LYS D 1 44 ? 38.098 20.317 -13.110 1.00 36.65 41 LYS D CA 1
ATOM 3810 C C . LYS D 1 44 ? 38.676 20.899 -11.812 1.00 36.79 41 LYS D C 1
ATOM 3811 O O . LYS D 1 44 ? 38.127 20.718 -10.693 1.00 35.54 41 LYS D O 1
ATOM 3817 N N . TYR D 1 45 ? 39.809 21.578 -11.938 1.00 35.99 42 TYR D N 1
ATOM 3818 C CA . TYR D 1 45 ? 40.366 22.258 -10.784 1.00 36.21 42 TYR D CA 1
ATOM 3819 C C . TYR D 1 45 ? 41.161 23.499 -11.173 1.00 35.73 42 TYR D C 1
ATOM 3820 O O . TYR D 1 45 ? 41.588 23.633 -12.314 1.00 35.16 42 TYR D O 1
ATOM 3829 N N . THR D 1 46 ? 41.314 24.386 -10.192 1.00 35.98 43 THR D N 1
ATOM 3830 C CA . THR D 1 46 ? 42.100 25.593 -10.285 1.00 36.09 43 THR D CA 1
ATOM 3831 C C . THR D 1 46 ? 42.945 25.714 -9.019 1.00 37.57 43 THR D C 1
ATOM 3832 O O . THR D 1 46 ? 42.433 25.510 -7.889 1.00 38.19 43 THR D O 1
ATOM 3836 N N . LEU D 1 47 ? 44.216 26.052 -9.193 1.00 37.02 44 LEU D N 1
ATOM 3837 C CA . LEU D 1 47 ? 45.094 26.389 -8.074 1.00 37.77 44 LEU D CA 1
ATOM 3838 C C . LEU D 1 47 ? 45.433 27.885 -8.094 1.00 37.29 44 LEU D C 1
ATOM 3839 O O . LEU D 1 47 ? 45.576 28.485 -9.166 1.00 37.39 44 LEU D O 1
ATOM 3844 N N . VAL D 1 48 ? 45.516 28.492 -6.908 1.00 37.35 45 VAL D N 1
ATOM 3845 C CA . VAL D 1 48 ? 46.013 29.865 -6.767 1.00 37.49 45 VAL D CA 1
ATOM 3846 C C . VAL D 1 48 ? 47.024 29.962 -5.638 1.00 37.52 45 VAL D C 1
ATOM 3847 O O . VAL D 1 48 ? 46.780 29.471 -4.548 1.00 37.98 45 VAL D O 1
ATOM 3851 N N . PHE D 1 49 ? 48.169 30.577 -5.924 1.00 38.15 46 PHE D N 1
ATOM 3852 C CA . PHE D 1 49 ? 49.234 30.783 -4.943 1.00 37.69 46 PHE D CA 1
ATOM 3853 C C . PHE D 1 49 ? 49.228 32.257 -4.550 1.00 37.29 46 PHE D C 1
ATOM 3854 O O . PHE D 1 49 ? 49.221 33.141 -5.420 1.00 36.64 46 PHE D O 1
ATOM 3862 N N . LEU D 1 50 ? 49.197 32.500 -3.242 1.00 37.42 47 LEU D N 1
ATOM 3863 C CA . LEU D 1 50 ? 49.168 33.835 -2.667 1.00 38.08 47 LEU D CA 1
ATOM 3864 C C . LEU D 1 50 ? 50.176 33.886 -1.537 1.00 37.44 47 LEU D C 1
ATOM 3865 O O . LEU D 1 50 ? 50.398 32.887 -0.847 1.00 36.69 47 LEU D O 1
ATOM 3870 N N . GLY D 1 51 ? 50.765 35.054 -1.327 1.00 37.13 48 GLY D N 1
ATOM 3871 C CA . GLY D 1 51 ? 51.679 35.215 -0.212 1.00 37.76 48 GLY D CA 1
ATOM 3872 C C . GLY D 1 51 ? 52.134 36.637 -0.019 1.00 37.28 48 GLY D C 1
ATOM 3873 O O . GLY D 1 51 ? 51.653 37.540 -0.681 1.00 37.28 48 GLY D O 1
ATOM 3874 N N . TYR D 1 52 ? 53.081 36.805 0.894 1.00 37.88 49 TYR D N 1
ATOM 3875 C CA . TYR D 1 52 ? 53.637 38.116 1.237 1.00 37.54 49 TYR D CA 1
ATOM 3876 C C . TYR D 1 52 ? 54.909 38.398 0.448 1.00 37.80 49 TYR D C 1
ATOM 3877 O O . TYR D 1 52 ? 55.420 39.498 0.469 1.00 37.17 49 TYR D O 1
ATOM 3886 N N . GLY D 1 53 ? 55.399 37.390 -0.263 1.00 37.23 50 GLY D N 1
ATOM 3887 C CA . GLY D 1 53 ? 56.463 37.561 -1.229 1.00 37.15 50 GLY D CA 1
ATOM 3888 C C . GLY D 1 53 ? 56.429 36.423 -2.240 1.00 36.86 50 GLY D C 1
ATOM 3889 O O . GLY D 1 53 ? 55.586 35.531 -2.142 1.00 36.30 50 GLY D O 1
ATOM 3890 N N . PRO D 1 54 ? 57.343 36.455 -3.224 1.00 37.21 51 PRO D N 1
ATOM 3891 C CA . PRO D 1 54 ? 57.354 35.363 -4.190 1.00 37.55 51 PRO D CA 1
ATOM 3892 C C . PRO D 1 54 ? 57.789 34.045 -3.582 1.00 37.16 51 PRO D C 1
ATOM 3893 O O . PRO D 1 54 ? 58.452 34.002 -2.540 1.00 36.47 51 PRO D O 1
ATOM 3897 N N . GLU D 1 55 ? 57.382 32.966 -4.229 1.00 37.81 52 GLU D N 1
ATOM 3898 C CA . GLU D 1 55 ? 57.717 31.619 -3.789 1.00 37.32 52 GLU D CA 1
ATOM 3899 C C . GLU D 1 55 ? 59.216 31.408 -3.710 1.00 38.39 52 GLU D C 1
ATOM 3900 O O . GLU D 1 55 ? 59.671 30.559 -2.944 1.00 37.63 52 GLU D O 1
ATOM 3906 N N . MET D 1 56 ? 59.969 32.148 -4.534 1.00 38.36 53 MET D N 1
ATOM 3907 C CA . MET D 1 56 ? 61.405 32.038 -4.565 1.00 39.71 53 MET D CA 1
ATOM 3908 C C . MET D 1 56 ? 62.036 32.463 -3.244 1.00 40.30 53 MET D C 1
ATOM 3909 O O . MET D 1 56 ? 63.116 31.994 -2.920 1.00 41.00 53 MET D O 1
ATOM 3914 N N . SER D 1 57 ? 61.373 33.323 -2.470 1.00 40.51 54 SER D N 1
ATOM 3915 C CA . SER D 1 57 ? 61.942 33.770 -1.188 1.00 40.90 54 SER D CA 1
ATOM 3916 C C . SER D 1 57 ? 61.021 33.680 0.026 1.00 40.26 54 SER D C 1
ATOM 3917 O O . SER D 1 57 ? 61.395 34.131 1.118 1.00 40.64 54 SER D O 1
ATOM 3920 N N . SER D 1 58 ? 59.829 33.110 -0.154 1.00 38.99 55 SER D N 1
ATOM 3921 C CA . SER D 1 58 ? 58.819 33.043 0.905 1.00 38.83 55 SER D CA 1
ATOM 3922 C C . SER D 1 58 ? 58.120 31.706 0.858 1.00 37.89 55 SER D C 1
ATOM 3923 O O . SER D 1 58 ? 58.104 31.048 -0.180 1.00 37.82 55 SER D O 1
ATOM 3926 N N . THR D 1 59 ? 57.524 31.363 1.995 1.00 37.62 56 THR D N 1
ATOM 3927 C CA . THR D 1 59 ? 56.628 30.222 2.133 1.00 37.77 56 THR D CA 1
ATOM 3928 C C . THR D 1 59 ? 55.212 30.785 1.980 1.00 37.97 56 THR D C 1
ATOM 3929 O O . THR D 1 59 ? 54.862 31.782 2.630 1.00 37.30 56 THR D O 1
ATOM 3933 N N . VAL D 1 60 ? 54.409 30.173 1.107 1.00 36.99 57 VAL D N 1
ATOM 3934 C CA . VAL D 1 60 ? 53.160 30.803 0.669 1.00 37.62 57 VAL D CA 1
ATOM 3935 C C . VAL D 1 60 ? 51.927 29.913 0.928 1.00 37.51 57 VAL D C 1
ATOM 3936 O O . VAL D 1 60 ? 52.019 28.860 1.525 1.00 37.61 57 VAL D O 1
ATOM 3940 N N . LEU D 1 61 ? 50.769 30.380 0.482 1.00 38.01 58 LEU D N 1
ATOM 3941 C CA . LEU D 1 61 ? 49.509 29.683 0.624 1.00 37.46 58 LEU D CA 1
ATOM 3942 C C . LEU D 1 61 ? 48.995 29.274 -0.768 1.00 37.35 58 LEU D C 1
ATOM 3943 O O . LEU D 1 61 ? 49.024 30.065 -1.725 1.00 37.59 58 LEU D O 1
ATOM 3948 N N . GLU D 1 62 ? 48.581 28.013 -0.874 1.00 37.35 59 GLU D N 1
ATOM 3949 C CA . GLU D 1 62 ? 47.960 27.446 -2.082 1.00 37.36 59 GLU D CA 1
ATOM 3950 C C . GLU D 1 62 ? 46.483 27.145 -1.854 1.00 37.38 59 GLU D C 1
ATOM 3951 O O . GLU D 1 62 ? 46.142 26.405 -0.948 1.00 37.61 59 GLU D O 1
ATOM 3957 N N . LEU D 1 63 ? 45.613 27.722 -2.678 1.00 37.71 60 LEU D N 1
ATOM 3958 C CA . LEU D 1 63 ? 44.178 27.401 -2.663 1.00 37.46 60 LEU D CA 1
ATOM 3959 C C . LEU D 1 63 ? 43.857 26.462 -3.814 1.00 37.58 60 LEU D C 1
ATOM 3960 O O . LEU D 1 63 ? 44.307 26.678 -4.949 1.00 36.40 60 LEU D O 1
ATOM 3965 N N . THR D 1 64 ? 43.081 25.421 -3.527 1.00 37.11 61 THR D N 1
ATOM 3966 C CA . THR D 1 64 ? 42.584 24.527 -4.559 1.00 37.81 61 THR D CA 1
ATOM 3967 C C . THR D 1 64 ? 41.068 24.647 -4.617 1.00 37.18 61 THR D C 1
ATOM 3968 O O . THR D 1 64 ? 40.411 24.452 -3.605 1.00 37.05 61 THR D O 1
ATOM 3972 N N . TYR D 1 65 ? 40.548 24.944 -5.814 1.00 36.24 62 TYR D N 1
ATOM 3973 C CA . TYR D 1 65 ? 39.122 24.924 -6.113 1.00 36.22 62 TYR D CA 1
ATOM 3974 C C . TYR D 1 65 ? 38.828 23.730 -7.020 1.00 36.05 62 TYR D C 1
ATOM 3975 O O . TYR D 1 65 ? 39.460 23.563 -8.061 1.00 36.88 62 TYR D O 1
ATOM 3984 N N . ASN D 1 66 ? 37.886 22.891 -6.599 1.00 37.02 63 ASN D N 1
ATOM 3985 C CA . ASN D 1 66 ? 37.418 21.755 -7.361 1.00 37.88 63 ASN D CA 1
ATOM 3986 C C . ASN D 1 66 ? 36.072 22.112 -7.937 1.00 37.95 63 ASN D C 1
ATOM 3987 O O . ASN D 1 66 ? 35.164 22.487 -7.182 1.00 37.36 63 ASN D O 1
ATOM 3992 N N . TYR D 1 67 ? 35.936 22.000 -9.260 1.00 37.33 64 TYR D N 1
ATOM 3993 C CA . TYR D 1 67 ? 34.753 22.490 -9.925 1.00 37.35 64 TYR D CA 1
ATOM 3994 C C . TYR D 1 67 ? 33.540 21.782 -9.331 1.00 37.46 64 TYR D C 1
ATOM 3995 O O . TYR D 1 67 ? 33.526 20.552 -9.183 1.00 36.72 64 TYR D O 1
ATOM 4004 N N . GLY D 1 68 ? 32.530 22.568 -8.968 1.00 37.57 65 GLY D N 1
ATOM 4005 C CA . GLY D 1 68 ? 31.293 21.996 -8.433 1.00 37.63 65 GLY D CA 1
ATOM 4006 C C . GLY D 1 68 ? 31.328 21.557 -6.969 1.00 37.48 65 GLY D C 1
ATOM 4007 O O . GLY D 1 68 ? 30.292 21.128 -6.447 1.00 38.00 65 GLY D O 1
ATOM 4008 N N . VAL D 1 69 ? 32.482 21.628 -6.296 1.00 36.19 66 VAL D N 1
ATOM 4009 C CA . VAL D 1 69 ? 32.527 21.387 -4.848 1.00 35.58 66 VAL D CA 1
ATOM 4010 C C . VAL D 1 69 ? 32.433 22.752 -4.163 1.00 35.72 66 VAL D C 1
ATOM 4011 O O . VAL D 1 69 ? 33.334 23.603 -4.300 1.00 35.05 66 VAL D O 1
ATOM 4015 N N . THR D 1 70 ? 31.331 22.970 -3.446 1.00 35.34 67 THR D N 1
ATOM 4016 C CA . THR D 1 70 ? 30.935 24.311 -3.020 1.00 34.56 67 THR D CA 1
ATOM 4017 C C . THR D 1 70 ? 31.361 24.664 -1.598 1.00 35.07 67 THR D C 1
ATOM 4018 O O . THR D 1 70 ? 31.317 25.818 -1.212 1.00 33.84 67 THR D O 1
ATOM 4022 N N . SER D 1 71 ? 31.787 23.665 -0.827 1.00 35.30 68 SER D N 1
ATOM 4023 C CA . SER D 1 71 ? 32.014 23.811 0.607 1.00 35.91 68 SER D CA 1
ATOM 4024 C C . SER D 1 71 ? 32.707 22.558 1.136 1.00 36.33 68 SER D C 1
ATOM 4025 O O . SER D 1 71 ? 32.595 21.457 0.529 1.00 35.49 68 SER D O 1
ATOM 4028 N N . TYR D 1 72 ? 33.435 22.745 2.237 1.00 36.40 69 TYR D N 1
ATOM 4029 C CA . TYR D 1 72 ? 34.209 21.682 2.906 1.00 37.14 69 TYR D CA 1
ATOM 4030 C C . TYR D 1 72 ? 33.902 21.664 4.399 1.00 37.92 69 TYR D C 1
ATOM 4031 O O . TYR D 1 72 ? 33.682 22.713 4.982 1.00 37.98 69 TYR D O 1
ATOM 4040 N N . LYS D 1 73 ? 33.895 20.480 5.012 1.00 38.81 70 LYS D N 1
ATOM 4041 C CA . LYS D 1 73 ? 33.802 20.390 6.468 1.00 39.15 70 LYS D CA 1
ATOM 4042 C C . LYS D 1 73 ? 35.177 20.176 7.082 1.00 39.06 70 LYS D C 1
ATOM 4043 O O . LYS D 1 73 ? 36.104 19.625 6.450 1.00 38.32 70 LYS D O 1
ATOM 4049 N N . HIS D 1 74 ? 35.334 20.636 8.314 1.00 37.57 71 HIS D N 1
ATOM 4050 C CA . HIS D 1 74 ? 36.640 20.580 8.953 1.00 38.08 71 HIS D CA 1
ATOM 4051 C C . HIS D 1 74 ? 36.718 19.444 9.973 1.00 38.31 71 HIS D C 1
ATOM 4052 O O . HIS D 1 74 ? 35.757 19.198 10.692 1.00 37.51 71 HIS D O 1
ATOM 4059 N N . ASP D 1 75 ? 37.865 18.752 9.961 1.00 39.16 72 ASP D N 1
ATOM 4060 C CA . ASP D 1 75 ? 38.258 17.761 10.964 1.00 39.99 72 ASP D CA 1
ATOM 4061 C C . ASP D 1 75 ? 38.848 18.431 12.189 1.00 39.63 72 ASP D C 1
ATOM 4062 O O . ASP D 1 75 ? 39.073 19.629 12.210 1.00 40.04 72 ASP D O 1
ATOM 4067 N N . GLU D 1 76 ? 39.138 17.648 13.203 1.00 38.86 73 GLU D N 1
ATOM 4068 C CA . GLU D 1 76 ? 39.832 18.179 14.369 1.00 39.62 73 GLU D CA 1
ATOM 4069 C C . GLU D 1 76 ? 41.350 17.975 14.282 1.00 37.99 73 GLU D C 1
ATOM 4070 O O . GLU D 1 76 ? 41.988 17.948 15.313 1.00 39.18 73 GLU D O 1
ATOM 4076 N N . ALA D 1 77 ? 41.906 17.763 13.093 1.00 36.12 74 ALA D N 1
ATOM 4077 C CA . ALA D 1 77 ? 43.337 17.374 12.943 1.00 35.01 74 ALA D CA 1
ATOM 4078 C C . ALA D 1 77 ? 44.196 18.572 12.520 1.00 34.19 74 ALA D C 1
ATOM 4079 O O . ALA D 1 77 ? 45.047 19.066 13.278 1.00 33.01 74 ALA D O 1
ATOM 4081 N N . TYR D 1 78 ? 43.948 19.065 11.318 1.00 34.32 75 TYR D N 1
ATOM 4082 C CA . TYR D 1 78 ? 44.581 20.276 10.853 1.00 34.52 75 TYR D CA 1
ATOM 4083 C C . TYR D 1 78 ? 44.267 21.437 11.804 1.00 34.41 75 TYR D C 1
ATOM 4084 O O . TYR D 1 78 ? 43.144 21.579 12.261 1.00 35.00 75 TYR D O 1
ATOM 4093 N N . GLY D 1 79 ? 45.274 22.252 12.081 1.00 34.12 76 GLY D N 1
ATOM 4094 C CA . GLY D 1 79 ? 45.184 23.343 13.041 1.00 34.80 76 GLY D CA 1
ATOM 4095 C C . GLY D 1 79 ? 44.932 24.668 12.380 1.00 34.78 76 GLY D C 1
ATOM 4096 O O . GLY D 1 79 ? 43.793 25.132 12.308 1.00 35.84 76 GLY D O 1
ATOM 4097 N N . HIS D 1 80 ? 45.994 25.275 11.879 1.00 34.17 77 HIS D N 1
ATOM 4098 C CA . HIS D 1 80 ? 45.914 26.623 11.352 1.00 34.59 77 HIS D CA 1
ATOM 4099 C C . HIS D 1 80 ? 47.211 26.999 10.669 1.00 35.53 77 HIS D C 1
ATOM 4100 O O . HIS D 1 80 ? 48.216 26.278 10.772 1.00 34.11 77 HIS D O 1
ATOM 4107 N N . ILE D 1 81 ? 47.173 28.140 9.986 1.00 35.81 78 ILE D N 1
ATOM 4108 C CA . ILE D 1 81 ? 48.377 28.878 9.652 1.00 36.74 78 ILE D CA 1
ATOM 4109 C C . ILE D 1 81 ? 48.467 30.081 10.591 1.00 36.50 78 ILE D C 1
ATOM 4110 O O . ILE D 1 81 ? 47.435 30.668 10.979 1.00 35.74 78 ILE D O 1
ATOM 4119 N N . ALA D 1 82 ? 49.702 30.427 10.946 1.00 35.88 79 ALA D N 1
ATOM 4120 C CA . ALA D 1 82 ? 49.983 31.601 11.770 1.00 35.92 79 ALA D CA 1
ATOM 4121 C C . ALA D 1 82 ? 50.665 32.659 10.916 1.00 36.01 79 ALA D C 1
ATOM 4122 O O . ALA D 1 82 ? 51.558 32.353 10.126 1.00 35.45 79 ALA D O 1
ATOM 4124 N N . ILE D 1 83 ? 50.186 33.889 11.061 1.00 36.26 80 ILE D N 1
ATOM 4125 C CA . ILE D 1 83 ? 50.725 35.059 10.397 1.00 36.46 80 ILE D CA 1
ATOM 4126 C C . ILE D 1 83 ? 51.233 36.064 11.437 1.00 36.00 80 ILE D C 1
ATOM 4127 O O . ILE D 1 83 ? 50.520 36.413 12.395 1.00 35.19 80 ILE D O 1
ATOM 4132 N N . GLY D 1 84 ? 52.479 36.507 11.236 1.00 36.23 81 GLY D N 1
ATOM 4133 C CA . GLY D 1 84 ? 53.112 37.520 12.078 1.00 36.52 81 GLY D CA 1
ATOM 4134 C C . GLY D 1 84 ? 52.782 38.911 11.588 1.00 36.83 81 GLY D C 1
ATOM 4135 O O . GLY D 1 84 ? 53.003 39.219 10.415 1.00 36.87 81 GLY D O 1
ATOM 4136 N N . VAL D 1 85 ? 52.274 39.758 12.490 1.00 37.32 82 VAL D N 1
ATOM 4137 C CA . VAL D 1 85 ? 51.856 41.114 12.160 1.00 37.48 82 VAL D CA 1
ATOM 4138 C C . VAL D 1 85 ? 52.394 42.137 13.180 1.00 37.87 82 VAL D C 1
ATOM 4139 O O . VAL D 1 85 ? 52.943 41.768 14.226 1.00 37.08 82 VAL D O 1
ATOM 4143 N N . GLU D 1 86 ? 52.233 43.417 12.849 1.00 38.58 83 GLU D N 1
ATOM 4144 C CA . GLU D 1 86 ? 52.728 44.515 13.685 1.00 39.31 83 GLU D CA 1
ATOM 4145 C C . GLU D 1 86 ? 51.786 44.881 14.825 1.00 38.95 83 GLU D C 1
ATOM 4146 O O . GLU D 1 86 ? 52.246 45.272 15.893 1.00 39.31 83 GLU D O 1
ATOM 4152 N N . ASP D 1 87 ? 50.479 44.762 14.594 1.00 38.75 84 ASP D N 1
ATOM 4153 C CA . ASP D 1 87 ? 49.459 45.200 15.561 1.00 38.56 84 ASP D CA 1
ATOM 4154 C C . ASP D 1 87 ? 48.210 44.316 15.447 1.00 38.33 84 ASP D C 1
ATOM 4155 O O . ASP D 1 87 ? 47.350 44.519 14.582 1.00 37.64 84 ASP D O 1
ATOM 4160 N N . VAL D 1 88 ? 48.114 43.331 16.330 1.00 38.03 85 VAL D N 1
ATOM 4161 C CA . VAL D 1 88 ? 47.017 42.369 16.266 1.00 37.80 85 VAL D CA 1
ATOM 4162 C C . VAL D 1 88 ? 45.681 43.065 16.520 1.00 37.93 85 VAL D C 1
ATOM 4163 O O . VAL D 1 88 ? 44.710 42.828 15.791 1.00 38.11 85 VAL D O 1
ATOM 4167 N N . LYS D 1 89 ? 45.638 43.941 17.529 1.00 38.03 86 LYS D N 1
ATOM 4168 C CA A LYS D 1 89 ? 44.379 44.598 17.895 0.50 38.00 86 LYS D CA 1
ATOM 4169 C CA B LYS D 1 89 ? 44.403 44.641 17.900 0.50 38.00 86 LYS D CA 1
ATOM 4170 C C . LYS D 1 89 ? 43.823 45.431 16.736 1.00 37.82 86 LYS D C 1
ATOM 4171 O O . LYS D 1 89 ? 42.624 45.409 16.497 1.00 37.70 86 LYS D O 1
ATOM 4182 N N . GLU D 1 90 ? 44.686 46.138 16.010 1.00 37.90 87 GLU D N 1
ATOM 4183 C CA . GLU D 1 90 ? 44.222 46.945 14.872 1.00 38.29 87 GLU D CA 1
ATOM 4184 C C . GLU D 1 90 ? 43.716 46.073 13.732 1.00 37.89 87 GLU D C 1
ATOM 4185 O O . GLU D 1 90 ? 42.693 46.371 13.104 1.00 37.46 87 GLU D O 1
ATOM 4191 N N . LEU D 1 91 ? 44.437 44.999 13.452 1.00 37.47 88 LEU D N 1
ATOM 4192 C CA . LEU D 1 91 ? 44.032 44.106 12.375 1.00 37.75 88 LEU D CA 1
ATOM 4193 C C . LEU D 1 91 ? 42.685 43.464 12.687 1.00 37.71 88 LEU D C 1
ATOM 4194 O O . LEU D 1 91 ? 41.826 43.415 11.816 1.00 38.12 88 LEU D O 1
ATOM 4199 N N . VAL D 1 92 ? 42.512 42.993 13.924 1.00 37.83 89 VAL D N 1
ATOM 4200 C CA . VAL D 1 92 ? 41.250 42.381 14.367 1.00 37.67 89 VAL D CA 1
ATOM 4201 C C . VAL D 1 92 ? 40.102 43.401 14.293 1.00 38.16 89 VAL D C 1
ATOM 4202 O O . VAL D 1 92 ? 38.980 43.046 13.933 1.00 37.97 89 VAL D O 1
ATOM 4206 N N . ALA D 1 93 ? 40.389 44.653 14.642 1.00 37.92 90 ALA D N 1
ATOM 4207 C CA . ALA D 1 93 ? 39.392 45.723 14.562 1.00 38.54 90 ALA D CA 1
ATOM 4208 C C . ALA D 1 93 ? 38.931 45.866 13.119 1.00 38.80 90 ALA D C 1
ATOM 4209 O O . ALA D 1 93 ? 37.740 45.914 12.829 1.00 38.45 90 ALA D O 1
ATOM 4211 N N . ASP D 1 94 ? 39.891 45.885 12.205 1.00 39.62 91 ASP D N 1
ATOM 4212 C CA . ASP D 1 94 ? 39.577 45.983 10.789 1.00 40.03 91 ASP D CA 1
ATOM 4213 C C . ASP D 1 94 ? 38.794 44.774 10.277 1.00 40.12 91 ASP D C 1
ATOM 4214 O O . ASP D 1 94 ? 37.859 44.922 9.502 1.00 40.65 91 ASP D O 1
ATOM 4219 N N . MET D 1 95 ? 39.188 43.577 10.694 1.00 40.33 92 MET D N 1
ATOM 4220 C CA . MET D 1 95 ? 38.452 42.361 10.357 1.00 40.38 92 MET D CA 1
ATOM 4221 C C . MET D 1 95 ? 36.984 42.418 10.825 1.00 40.44 92 MET D C 1
ATOM 4222 O O . MET D 1 95 ? 36.055 42.088 10.077 1.00 39.85 92 MET D O 1
ATOM 4230 N N . ARG D 1 96 ? 36.795 42.847 12.064 1.00 40.50 93 ARG D N 1
ATOM 4231 C CA . ARG D 1 96 ? 35.466 42.958 12.659 1.00 40.67 93 ARG D CA 1
ATOM 4232 C C . ARG D 1 96 ? 34.621 43.938 11.854 1.00 40.71 93 ARG D C 1
ATOM 4233 O O . ARG D 1 96 ? 33.457 43.688 11.590 1.00 41.39 93 ARG D O 1
ATOM 4248 N N . LYS D 1 97 ? 35.231 45.052 11.476 1.00 40.35 94 LYS D N 1
ATOM 4249 C CA . LYS D 1 97 ? 34.650 46.032 10.546 1.00 40.45 94 LYS D CA 1
ATOM 4250 C C . LYS D 1 97 ? 34.036 45.366 9.298 1.00 40.03 94 LYS D C 1
ATOM 4251 O O . LYS D 1 97 ? 32.985 45.786 8.813 1.00 39.22 94 LYS D O 1
ATOM 4257 N N . HIS D 1 98 ? 34.701 44.332 8.785 1.00 39.23 95 HIS D N 1
ATOM 4258 C CA . HIS D 1 98 ? 34.240 43.647 7.577 1.00 39.40 95 HIS D CA 1
ATOM 4259 C C . HIS D 1 98 ? 33.542 42.309 7.857 1.00 39.68 95 HIS D C 1
ATOM 4260 O O . HIS D 1 98 ? 33.421 41.470 6.963 1.00 39.36 95 HIS D O 1
ATOM 4267 N N . ASP D 1 99 ? 33.066 42.135 9.089 1.00 40.05 96 ASP D N 1
ATOM 4268 C CA . ASP D 1 99 ? 32.235 40.984 9.472 1.00 40.51 96 ASP D CA 1
ATOM 4269 C C . ASP D 1 99 ? 32.967 39.649 9.458 1.00 39.98 96 ASP D C 1
ATOM 4270 O O . ASP D 1 99 ? 32.330 38.592 9.337 1.00 40.43 96 ASP D O 1
ATOM 4275 N N . VAL D 1 100 ? 34.292 39.680 9.607 1.00 39.37 97 VAL D N 1
ATOM 4276 C CA . VAL D 1 100 ? 35.062 38.435 9.685 1.00 38.70 97 VAL D CA 1
ATOM 4277 C C . VAL D 1 100 ? 34.812 37.825 11.071 1.00 38.01 97 VAL D C 1
ATOM 4278 O O . VAL D 1 100 ? 34.870 38.529 12.076 1.00 37.02 97 VAL D O 1
ATOM 4282 N N . PRO D 1 101 ? 34.511 36.517 11.135 1.00 38.02 98 PRO D N 1
ATOM 4283 C CA . PRO D 1 101 ? 34.335 35.975 12.481 1.00 38.07 98 PRO D CA 1
ATOM 4284 C C . PRO D 1 101 ? 35.635 35.969 13.292 1.00 37.84 98 PRO D C 1
ATOM 4285 O O . PRO D 1 101 ? 36.691 35.563 12.794 1.00 36.55 98 PRO D O 1
ATOM 4289 N N . ILE D 1 102 ? 35.545 36.473 14.524 1.00 37.77 99 ILE D N 1
ATOM 4290 C CA . ILE D 1 102 ? 36.687 36.488 15.422 1.00 38.52 99 ILE D CA 1
ATOM 4291 C C . ILE D 1 102 ? 36.421 35.403 16.440 1.00 38.88 99 ILE D C 1
ATOM 4292 O O . ILE D 1 102 ? 35.476 35.504 17.211 1.00 38.07 99 ILE D O 1
ATOM 4297 N N . ASP D 1 103 ? 37.239 34.356 16.448 1.00 39.36 100 ASP D N 1
ATOM 4298 C CA . ASP D 1 103 ? 37.026 33.264 17.407 1.00 40.25 100 ASP D CA 1
ATOM 4299 C C . ASP D 1 103 ? 37.639 33.558 18.778 1.00 40.09 100 ASP D C 1
ATOM 4300 O O . ASP D 1 103 ? 37.075 33.185 19.786 1.00 39.99 100 ASP D O 1
ATOM 4305 N N . TYR D 1 104 ? 38.782 34.243 18.809 1.00 40.71 101 TYR D N 1
ATOM 4306 C CA . TYR D 1 104 ? 39.490 34.518 20.058 1.00 41.09 101 TYR D CA 1
ATOM 4307 C C . TYR D 1 104 ? 40.350 35.771 19.910 1.00 41.12 101 TYR D C 1
ATOM 4308 O O . TYR D 1 104 ? 40.943 36.007 18.868 1.00 39.43 101 TYR D O 1
ATOM 4317 N N . GLU D 1 105 ? 40.438 36.553 20.975 1.00 40.93 102 GLU D N 1
ATOM 4318 C CA . GLU D 1 105 ? 41.274 37.730 20.963 1.00 42.04 102 GLU D CA 1
ATOM 4319 C C . GLU D 1 105 ? 41.733 37.953 22.384 1.00 42.12 102 GLU D C 1
ATOM 4320 O O . GLU D 1 105 ? 40.895 38.006 23.276 1.00 41.93 102 GLU D O 1
ATOM 4326 N N . ASP D 1 106 ? 43.039 38.059 22.620 1.00 42.49 103 ASP D N 1
ATOM 4327 C CA . ASP D 1 106 ? 43.515 38.323 23.997 1.00 42.95 103 ASP D CA 1
ATOM 4328 C C . ASP D 1 106 ? 43.536 39.812 24.336 1.00 42.94 103 ASP D C 1
ATOM 4329 O O . ASP D 1 106 ? 43.319 40.656 23.466 1.00 43.21 103 ASP D O 1
ATOM 4334 N N . GLU D 1 107 ? 43.801 40.130 25.602 1.00 42.70 104 GLU D N 1
ATOM 4335 C CA . GLU D 1 107 ? 43.848 41.518 26.047 1.00 42.69 104 GLU D CA 1
ATOM 4336 C C . GLU D 1 107 ? 45.164 42.199 25.684 1.00 42.09 104 GLU D C 1
ATOM 4337 O O . GLU D 1 107 ? 45.182 43.405 25.413 1.00 42.22 104 GLU D O 1
ATOM 4343 N N . SER D 1 108 ? 46.258 41.439 25.707 1.00 41.06 105 SER D N 1
ATOM 4344 C CA . SER D 1 108 ? 47.598 42.001 25.506 1.00 40.58 105 SER D CA 1
ATOM 4345 C C . SER D 1 108 ? 47.870 42.419 24.059 1.00 40.25 105 SER D C 1
ATOM 4346 O O . SER D 1 108 ? 48.749 43.236 23.803 1.00 40.32 105 SER D O 1
ATOM 4349 N N . GLY D 1 109 ? 47.131 41.842 23.116 1.00 39.88 106 GLY D N 1
ATOM 4350 C CA . GLY D 1 109 ? 47.409 42.022 21.693 1.00 39.62 106 GLY D CA 1
ATOM 4351 C C . GLY D 1 109 ? 48.461 41.071 21.154 1.00 39.17 106 GLY D C 1
ATOM 4352 O O . GLY D 1 109 ? 48.969 41.279 20.057 1.00 39.67 106 GLY D O 1
ATOM 4353 N N . PHE D 1 110 ? 48.788 40.022 21.905 1.00 38.75 107 PHE D N 1
ATOM 4354 C CA . PHE D 1 110 ? 49.767 39.035 21.447 1.00 38.64 107 PHE D CA 1
ATOM 4355 C C . PHE D 1 110 ? 49.192 38.126 20.371 1.00 38.50 107 PHE D C 1
ATOM 4356 O O . PHE D 1 110 ? 49.857 37.844 19.361 1.00 38.69 107 PHE D O 1
ATOM 4364 N N . MET D 1 111 ? 47.954 37.684 20.570 1.00 38.16 108 MET D N 1
ATOM 4365 C CA . MET D 1 111 ? 47.373 36.615 19.768 1.00 38.81 108 MET D CA 1
ATOM 4366 C C . MET D 1 111 ? 45.880 36.815 19.493 1.00 37.94 108 MET D C 1
ATOM 4367 O O . MET D 1 111 ? 45.141 37.310 20.343 1.00 37.52 108 MET D O 1
ATOM 4372 N N . ALA D 1 112 ? 45.451 36.376 18.317 1.00 36.77 109 ALA D N 1
ATOM 4373 C CA . ALA D 1 112 ? 44.038 36.265 17.979 1.00 36.60 109 ALA D CA 1
ATOM 4374 C C . ALA D 1 112 ? 43.818 35.131 16.976 1.00 36.68 109 ALA D C 1
ATOM 4375 O O . ALA D 1 112 ? 44.745 34.724 16.262 1.00 35.47 109 ALA D O 1
ATOM 4377 N N . PHE D 1 113 ? 42.592 34.611 16.958 1.00 36.80 110 PHE D N 1
ATOM 4378 C CA . PHE D 1 113 ? 42.157 33.650 15.947 1.00 37.32 110 PHE D CA 1
ATOM 4379 C C . PHE D 1 113 ? 40.966 34.196 15.162 1.00 37.33 110 PHE D C 1
ATOM 4380 O O . PHE D 1 113 ? 39.976 34.646 15.745 1.00 36.77 110 PHE D O 1
ATOM 4388 N N . VAL D 1 114 ? 41.076 34.151 13.838 1.00 36.99 111 VAL D N 1
ATOM 4389 C CA . VAL D 1 114 ? 39.983 34.540 12.957 1.00 37.10 111 VAL D CA 1
ATOM 4390 C C . VAL D 1 114 ? 39.642 33.400 11.985 1.00 37.06 111 VAL D C 1
ATOM 4391 O O . VAL D 1 114 ? 40.427 32.449 11.799 1.00 36.84 111 VAL D O 1
ATOM 4395 N N . VAL D 1 115 ? 38.457 33.492 11.389 1.00 37.01 112 VAL D N 1
ATOM 4396 C CA . VAL D 1 115 ? 37.944 32.433 10.543 1.00 37.17 112 VAL D CA 1
ATOM 4397 C C . VAL D 1 115 ? 37.856 32.921 9.112 1.00 37.45 112 VAL D C 1
ATOM 4398 O O . VAL D 1 115 ? 37.269 33.971 8.838 1.00 37.39 112 VAL D O 1
ATOM 4402 N N . ASP D 1 116 ? 38.465 32.171 8.197 1.00 38.01 113 ASP D N 1
ATOM 4403 C CA . ASP D 1 116 ? 38.394 32.506 6.774 1.00 37.75 113 ASP D CA 1
ATOM 4404 C C . ASP D 1 116 ? 37.025 32.110 6.189 1.00 37.79 113 ASP D C 1
ATOM 4405 O O . ASP D 1 116 ? 36.203 31.492 6.901 1.00 37.65 113 ASP D O 1
ATOM 4410 N N . PRO D 1 117 ? 36.743 32.520 4.937 1.00 37.81 114 PRO D N 1
ATOM 4411 C CA . PRO D 1 117 ? 35.437 32.242 4.318 1.00 38.28 114 PRO D CA 1
ATOM 4412 C C . PRO D 1 117 ? 35.040 30.781 4.187 1.00 38.21 114 PRO D C 1
ATOM 4413 O O . PRO D 1 117 ? 33.840 30.510 4.112 1.00 38.31 114 PRO D O 1
ATOM 4417 N N . ASP D 1 118 ? 36.010 29.867 4.192 1.00 37.86 115 ASP D N 1
ATOM 4418 C CA . ASP D 1 118 ? 35.735 28.425 4.156 1.00 37.97 115 ASP D CA 1
ATOM 4419 C C . ASP D 1 118 ? 35.721 27.744 5.528 1.00 37.81 115 ASP D C 1
ATOM 4420 O O . ASP D 1 118 ? 35.467 26.534 5.618 1.00 38.08 115 ASP D O 1
ATOM 4425 N N . GLY D 1 119 ? 35.905 28.522 6.599 1.00 37.15 116 GLY D N 1
ATOM 4426 C CA . GLY D 1 119 ? 35.859 27.980 7.946 1.00 36.90 116 GLY D CA 1
ATOM 4427 C C . GLY D 1 119 ? 37.181 27.538 8.553 1.00 37.15 116 GLY D C 1
ATOM 4428 O O . GLY D 1 119 ? 37.184 26.953 9.643 1.00 37.22 116 GLY D O 1
ATOM 4429 N N . TYR D 1 120 ? 38.294 27.818 7.880 1.00 36.76 117 TYR D N 1
ATOM 4430 C CA . TYR D 1 120 ? 39.625 27.511 8.401 1.00 37.42 117 TYR D CA 1
ATOM 4431 C C . TYR D 1 120 ? 40.015 28.585 9.390 1.00 38.15 117 TYR D C 1
ATOM 4432 O O . TYR D 1 120 ? 39.592 29.746 9.253 1.00 38.03 117 TYR D O 1
ATOM 4441 N N . TYR D 1 121 ? 40.856 28.208 10.352 1.00 38.02 118 TYR D N 1
ATOM 4442 C CA . TYR D 1 121 ? 41.373 29.150 11.335 1.00 37.97 118 TYR D CA 1
ATOM 4443 C C . TYR D 1 121 ? 42.715 29.749 10.919 1.00 37.95 118 TYR D C 1
ATOM 4444 O O . TYR D 1 121 ? 43.580 29.068 10.356 1.00 37.43 118 TYR D O 1
ATOM 4453 N N . ILE D 1 122 ? 42.851 31.038 11.210 1.00 38.08 119 ILE D N 1
ATOM 4454 C CA A ILE D 1 122 ? 44.088 31.788 11.020 0.50 38.06 119 ILE D CA 1
ATOM 4455 C CA B ILE D 1 122 ? 44.105 31.744 11.033 0.50 38.10 119 ILE D CA 1
ATOM 4456 C C . ILE D 1 122 ? 44.502 32.373 12.373 1.00 37.61 119 ILE D C 1
ATOM 4457 O O . ILE D 1 122 ? 43.720 33.083 12.991 1.00 37.38 119 ILE D O 1
ATOM 4466 N N . GLU D 1 123 ? 45.718 32.070 12.823 1.00 37.29 120 GLU D N 1
ATOM 4467 C CA . GLU D 1 123 ? 46.284 32.650 14.023 1.00 37.60 120 GLU D CA 1
ATOM 4468 C C . GLU D 1 123 ? 47.042 33.934 13.646 1.00 37.07 120 GLU D C 1
ATOM 4469 O O . GLU D 1 123 ? 47.905 33.925 12.766 1.00 37.49 120 GLU D O 1
ATOM 4475 N N . LEU D 1 124 ? 46.673 35.033 14.285 1.00 36.50 121 LEU D N 1
ATOM 4476 C CA . LEU D 1 124 ? 47.382 36.294 14.183 1.00 36.81 121 LEU D CA 1
ATOM 4477 C C . LEU D 1 124 ? 48.267 36.497 15.401 1.00 37.00 121 LEU D C 1
ATOM 4478 O O . LEU D 1 124 ? 47.796 36.396 16.517 1.00 35.74 121 LEU D O 1
ATOM 4483 N N . LEU D 1 125 ? 49.544 36.796 15.177 1.00 37.08 122 LEU D N 1
ATOM 4484 C CA . LEU D 1 125 ? 50.517 36.906 16.265 1.00 36.52 122 LEU D CA 1
ATOM 4485 C C . LEU D 1 125 ? 51.339 38.168 16.101 1.00 36.48 122 LEU D C 1
ATOM 4486 O O . LEU D 1 125 ? 51.748 38.498 14.987 1.00 35.77 122 LEU D O 1
ATOM 4491 N N . ASN D 1 126 ? 51.539 38.883 17.206 1.00 36.05 123 ASN D N 1
ATOM 4492 C CA . ASN D 1 126 ? 52.489 39.983 17.237 1.00 36.55 123 ASN D CA 1
ATOM 4493 C C . ASN D 1 126 ? 53.852 39.369 17.021 1.00 36.69 123 ASN D C 1
ATOM 4494 O O . ASN D 1 126 ? 54.341 38.611 17.869 1.00 37.79 123 ASN D O 1
ATOM 4499 N N . GLU D 1 127 ? 54.452 39.661 15.876 1.00 37.33 124 GLU D N 1
ATOM 4500 C CA . GLU D 1 127 ? 55.652 38.935 15.452 1.00 37.32 124 GLU D CA 1
ATOM 4501 C C . GLU D 1 127 ? 56.861 39.221 16.340 1.00 37.54 124 GLU D C 1
ATOM 4502 O O . GLU D 1 127 ? 57.615 38.308 16.642 1.00 37.63 124 GLU D O 1
ATOM 4508 N N . LYS D 1 128 ? 57.046 40.478 16.737 1.00 37.49 125 LYS D N 1
ATOM 4509 C CA . LYS D 1 128 ? 58.168 40.854 17.607 1.00 38.08 125 LYS D CA 1
ATOM 4510 C C . LYS D 1 128 ? 58.126 40.082 18.935 1.00 38.07 125 LYS D C 1
ATOM 4511 O O . LYS D 1 128 ? 59.133 39.514 19.377 1.00 37.59 125 LYS D O 1
ATOM 4517 N N . THR D 1 129 ? 56.947 40.034 19.551 1.00 37.68 126 THR D N 1
ATOM 4518 C CA . THR D 1 129 ? 56.782 39.348 20.822 1.00 37.47 126 THR D CA 1
ATOM 4519 C C . THR D 1 129 ? 57.028 37.848 20.633 1.00 37.52 126 THR D C 1
ATOM 4520 O O . THR D 1 129 ? 57.665 37.194 21.472 1.00 36.69 126 THR D O 1
ATOM 4524 N N . MET D 1 130 ? 56.523 37.311 19.526 1.00 38.03 127 MET D N 1
ATOM 4525 C CA . MET D 1 130 ? 56.666 35.889 19.231 1.00 38.51 127 MET D CA 1
ATOM 4526 C C . MET D 1 130 ? 58.132 35.487 19.006 1.00 38.38 127 MET D C 1
ATOM 4527 O O . MET D 1 130 ? 58.588 34.460 19.498 1.00 38.42 127 MET D O 1
ATOM 4532 N N . MET D 1 131 ? 58.861 36.289 18.249 1.00 38.32 128 MET D N 1
ATOM 4533 C CA . MET D 1 131 ? 60.257 35.992 17.956 1.00 38.22 128 MET D CA 1
ATOM 4534 C C . MET D 1 131 ? 61.156 36.198 19.164 1.00 37.84 128 MET D C 1
ATOM 4535 O O . MET D 1 131 ? 62.138 35.472 19.317 1.00 37.77 128 MET D O 1
ATOM 4540 N N . GLU D 1 132 ? 60.837 37.181 20.010 1.00 37.77 129 GLU D N 1
ATOM 4541 C CA . GLU D 1 132 ? 61.557 37.373 21.287 1.00 37.37 129 GLU D CA 1
ATOM 4542 C C . GLU D 1 132 ? 61.431 36.105 22.150 1.00 37.69 129 GLU D C 1
ATOM 4543 O O . GLU D 1 132 ? 62.424 35.567 22.650 1.00 37.48 129 GLU D O 1
ATOM 4549 N N . LYS D 1 133 ? 60.201 35.638 22.314 1.00 37.99 130 LYS D N 1
ATOM 4550 C CA . LYS D 1 133 ? 59.916 34.418 23.076 1.00 38.67 130 LYS D CA 1
ATOM 4551 C C . LYS D 1 133 ? 60.594 33.184 22.438 1.00 38.54 130 LYS D C 1
ATOM 4552 O O . LYS D 1 133 ? 61.212 32.391 23.142 1.00 38.31 130 LYS D O 1
ATOM 4558 N N . ALA D 1 134 ? 60.504 33.042 21.114 1.00 38.43 131 ALA D N 1
ATOM 4559 C CA . ALA D 1 134 ? 61.134 31.920 20.411 1.00 38.18 131 ALA D CA 1
ATOM 4560 C C . ALA D 1 134 ? 62.647 31.871 20.631 1.00 38.36 131 ALA D C 1
ATOM 4561 O O . ALA D 1 134 ? 63.221 30.811 20.884 1.00 37.99 131 ALA D O 1
ATOM 4563 N N . GLU D 1 135 ? 63.296 33.024 20.563 1.00 38.11 132 GLU D N 1
ATOM 4564 C CA . GLU D 1 135 ? 64.739 33.053 20.717 1.00 38.17 132 GLU D CA 1
ATOM 4565 C C . GLU D 1 135 ? 65.178 32.749 22.145 1.00 38.14 132 GLU D C 1
ATOM 4566 O O . GLU D 1 135 ? 66.204 32.091 22.359 1.00 38.11 132 GLU D O 1
ATOM 4572 N N . ALA D 1 136 ? 64.426 33.249 23.121 1.00 37.86 133 ALA D N 1
ATOM 4573 C CA . ALA D 1 136 ? 64.756 32.999 24.532 1.00 37.49 133 ALA D CA 1
ATOM 4574 C C . ALA D 1 136 ? 64.568 31.498 24.848 1.00 36.72 133 ALA D C 1
ATOM 4575 O O . ALA D 1 136 ? 65.391 30.887 25.532 1.00 35.47 133 ALA D O 1
ATOM 4577 N N . ASP D 1 137 ? 63.501 30.916 24.324 1.00 36.31 134 ASP D N 1
ATOM 4578 C CA . ASP D 1 137 ? 63.255 29.474 24.479 1.00 36.88 134 ASP D CA 1
ATOM 4579 C C . ASP D 1 137 ? 64.355 28.606 23.839 1.00 37.00 134 ASP D C 1
ATOM 4580 O O . ASP D 1 137 ? 64.779 27.616 24.428 1.00 36.96 134 ASP D O 1
ATOM 4585 N N . MET D 1 138 ? 64.806 28.967 22.636 1.00 37.30 135 MET D N 1
ATOM 4586 C CA . MET D 1 138 ? 65.882 28.221 21.970 1.00 37.05 135 MET D CA 1
ATOM 4587 C C . MET D 1 138 ? 67.169 28.253 22.802 1.00 37.83 135 MET D C 1
ATOM 4588 O O . MET D 1 138 ? 67.847 27.232 22.969 1.00 38.25 135 MET D O 1
ATOM 4593 N N . LYS D 1 139 ? 67.476 29.420 23.360 1.00 38.24 136 LYS D N 1
ATOM 4594 C CA . LYS D 1 139 ? 68.647 29.586 24.213 1.00 38.41 136 LYS D CA 1
ATOM 4595 C C . LYS D 1 139 ? 68.527 28.761 25.495 1.00 38.46 136 LYS D C 1
ATOM 4596 O O . LYS D 1 139 ? 69.459 28.061 25.860 1.00 38.66 136 LYS D O 1
ATOM 4602 N N . GLU D 1 140 ? 67.381 28.842 26.160 1.00 38.56 137 GLU D N 1
ATOM 4603 C CA . GLU D 1 140 ? 67.104 28.049 27.364 1.00 38.82 137 GLU D CA 1
ATOM 4604 C C . GLU D 1 140 ? 67.220 26.537 27.073 1.00 38.98 137 GLU D C 1
ATOM 4605 O O . GLU D 1 140 ? 67.837 25.776 27.836 1.00 38.38 137 GLU D O 1
ATOM 4611 N N . GLN D 1 141 ? 66.636 26.118 25.953 1.00 39.05 138 GLN D N 1
ATOM 4612 C CA . GLN D 1 141 ? 66.568 24.700 25.576 1.00 39.19 138 GLN D CA 1
ATOM 4613 C C . GLN D 1 141 ? 67.813 24.128 24.876 1.00 39.54 138 GLN D C 1
ATOM 4614 O O . GLN D 1 141 ? 67.922 22.921 24.689 1.00 40.22 138 GLN D O 1
ATOM 4620 N N . GLY D 1 142 ? 68.755 24.987 24.523 1.00 39.79 139 GLY D N 1
ATOM 4621 C CA . GLY D 1 142 ? 70.035 24.542 23.988 1.00 39.91 139 GLY D CA 1
ATOM 4622 C C . GLY D 1 142 ? 70.042 24.311 22.490 1.00 39.89 139 GLY D C 1
ATOM 4623 O O . GLY D 1 142 ? 70.921 23.632 21.987 1.00 40.61 139 GLY D O 1
ATOM 4624 N N . THR D 1 143 ? 69.073 24.878 21.774 1.00 39.75 140 THR D N 1
ATOM 4625 C CA . THR D 1 143 ? 69.021 24.785 20.312 1.00 39.20 140 THR D CA 1
ATOM 4626 C C . THR D 1 143 ? 69.506 26.067 19.629 1.00 39.52 140 THR D C 1
ATOM 4627 O O . THR D 1 143 ? 69.608 26.127 18.408 1.00 40.16 140 THR D O 1
ATOM 4631 N N . ALA D 1 144 ? 69.766 27.098 20.419 1.00 40.19 141 ALA D N 1
ATOM 4632 C CA . ALA D 1 144 ? 70.552 28.257 19.979 1.00 40.51 141 ALA D CA 1
ATOM 4633 C C . ALA D 1 144 ? 71.624 28.557 21.020 0.50 40.68 141 ALA D C 1
ATOM 4634 O O . ALA D 1 144 ? 71.776 27.835 22.012 0.50 40.89 141 ALA D O 1
ATOM 4637 N N . SER E 1 6 ? -6.011 19.451 10.012 1.00 41.19 3 SER E N 1
ATOM 4638 C CA . SER E 1 6 ? -5.394 20.300 8.945 1.00 41.01 3 SER E CA 1
ATOM 4639 C C . SER E 1 6 ? -3.918 20.605 9.218 1.00 40.69 3 SER E C 1
ATOM 4640 O O . SER E 1 6 ? -3.518 20.898 10.349 1.00 40.83 3 SER E O 1
ATOM 4643 N N . ARG E 1 7 ? -3.121 20.549 8.159 1.00 39.64 4 ARG E N 1
ATOM 4644 C CA . ARG E 1 7 ? -1.683 20.635 8.282 1.00 39.15 4 ARG E CA 1
ATOM 4645 C C . ARG E 1 7 ? -1.112 21.659 7.328 1.00 38.47 4 ARG E C 1
ATOM 4646 O O . ARG E 1 7 ? -1.741 22.024 6.325 1.00 37.80 4 ARG E O 1
ATOM 4654 N N . ARG E 1 8 ? 0.087 22.123 7.666 1.00 37.91 5 ARG E N 1
ATOM 4655 C CA . ARG E 1 8 ? 0.768 23.130 6.887 1.00 37.59 5 ARG E CA 1
ATOM 4656 C C . ARG E 1 8 ? 2.273 22.940 6.967 1.00 37.14 5 ARG E C 1
ATOM 4657 O O . ARG E 1 8 ? 2.821 22.571 8.007 1.00 36.75 5 ARG E O 1
ATOM 4665 N N . MET E 1 9 ? 2.930 23.200 5.850 1.00 37.11 6 MET E N 1
ATOM 4666 C CA . MET E 1 9 ? 4.387 23.187 5.789 1.00 36.97 6 MET E CA 1
ATOM 4667 C C . MET E 1 9 ? 4.876 24.486 6.396 1.00 36.46 6 MET E C 1
ATOM 4668 O O . MET E 1 9 ? 4.514 25.561 5.908 1.00 36.30 6 MET E O 1
ATOM 4677 N N . LEU E 1 10 ? 5.689 24.396 7.452 1.00 35.70 7 LEU E N 1
ATOM 4678 C CA . LEU E 1 10 ? 6.065 25.580 8.228 1.00 35.36 7 LEU E CA 1
ATOM 4679 C C . LEU E 1 10 ? 7.406 26.154 7.825 1.00 35.48 7 LEU E C 1
ATOM 4680 O O . LEU E 1 10 ? 7.515 27.354 7.590 1.00 35.84 7 LEU E O 1
ATOM 4685 N N . HIS E 1 11 ? 8.429 25.314 7.743 1.00 35.14 8 HIS E N 1
ATOM 4686 C CA . HIS E 1 11 ? 9.738 25.788 7.304 1.00 35.21 8 HIS E CA 1
ATOM 4687 C C . HIS E 1 11 ? 10.641 24.657 6.857 1.00 35.26 8 HIS E C 1
ATOM 4688 O O . HIS E 1 11 ? 10.336 23.479 7.060 1.00 34.75 8 HIS E O 1
ATOM 4695 N N . THR E 1 12 ? 11.743 25.051 6.228 1.00 35.82 9 THR E N 1
ATOM 4696 C CA . THR E 1 12 ? 12.832 24.159 5.890 1.00 36.05 9 THR E CA 1
ATOM 4697 C C . THR E 1 12 ? 14.060 24.645 6.656 1.00 36.41 9 THR E C 1
ATOM 4698 O O . THR E 1 12 ? 14.321 25.853 6.716 1.00 36.68 9 THR E O 1
ATOM 4702 N N . MET E 1 13 ? 14.817 23.715 7.239 1.00 36.89 10 MET E N 1
ATOM 4703 C CA . MET E 1 13 ? 16.004 24.071 8.006 1.00 36.99 10 MET E CA 1
ATOM 4704 C C . MET E 1 13 ? 17.311 23.631 7.338 1.00 37.48 10 MET E C 1
ATOM 4705 O O . MET E 1 13 ? 17.445 22.496 6.877 1.00 38.16 10 MET E O 1
ATOM 4710 N N . ILE E 1 14 ? 18.270 24.550 7.334 1.00 37.58 11 ILE E N 1
ATOM 4711 C CA . ILE E 1 14 ? 19.628 24.286 6.933 1.00 37.60 11 ILE E CA 1
ATOM 4712 C C . ILE E 1 14 ? 20.604 24.773 8.018 1.00 37.50 11 ILE E C 1
ATOM 4713 O O . ILE E 1 14 ? 20.340 25.765 8.733 1.00 36.74 11 ILE E O 1
ATOM 4718 N N . ARG E 1 15 ? 21.733 24.080 8.130 1.00 37.07 12 ARG E N 1
ATOM 4719 C CA . ARG E 1 15 ? 22.805 24.485 9.036 1.00 36.98 12 ARG E CA 1
ATOM 4720 C C . ARG E 1 15 ? 23.812 25.400 8.344 1.00 37.47 12 ARG E C 1
ATOM 4721 O O . ARG E 1 15 ? 24.195 25.156 7.179 1.00 38.55 12 ARG E O 1
ATOM 4729 N N . VAL E 1 16 ? 24.253 26.436 9.053 1.00 37.02 13 VAL E N 1
ATOM 4730 C CA . VAL E 1 16 ? 25.138 27.464 8.489 1.00 37.01 13 VAL E CA 1
ATOM 4731 C C . VAL E 1 16 ? 26.357 27.711 9.375 1.00 37.62 13 VAL E C 1
ATOM 4732 O O . VAL E 1 16 ? 26.277 27.645 10.627 1.00 36.74 13 VAL E O 1
ATOM 4736 N N . GLY E 1 17 ? 27.494 27.989 8.729 1.00 37.61 14 GLY E N 1
ATOM 4737 C CA . GLY E 1 17 ? 28.738 28.251 9.441 1.00 38.22 14 GLY E CA 1
ATOM 4738 C C . GLY E 1 17 ? 28.905 29.637 10.047 1.00 39.31 14 GLY E C 1
ATOM 4739 O O . GLY E 1 17 ? 29.463 29.772 11.148 1.00 40.97 14 GLY E O 1
ATOM 4740 N N . ASP E 1 18 ? 28.436 30.666 9.340 1.00 39.46 15 ASP E N 1
ATOM 4741 C CA . ASP E 1 18 ? 28.565 32.073 9.756 1.00 39.66 15 ASP E CA 1
ATOM 4742 C C . ASP E 1 18 ? 27.156 32.649 9.632 1.00 40.04 15 ASP E C 1
ATOM 4743 O O . ASP E 1 18 ? 26.654 32.853 8.528 1.00 40.43 15 ASP E O 1
ATOM 4748 N N . LEU E 1 19 ? 26.520 32.874 10.773 1.00 39.88 16 LEU E N 1
ATOM 4749 C CA . LEU E 1 19 ? 25.112 33.214 10.807 1.00 40.24 16 LEU E CA 1
ATOM 4750 C C . LEU E 1 19 ? 24.810 34.538 10.134 1.00 39.48 16 LEU E C 1
ATOM 4751 O O . LEU E 1 19 ? 23.890 34.620 9.338 1.00 40.27 16 LEU E O 1
ATOM 4756 N N . ASP E 1 20 ? 25.598 35.562 10.432 1.00 39.09 17 ASP E N 1
ATOM 4757 C CA . ASP E 1 20 ? 25.374 36.898 9.857 1.00 38.63 17 ASP E CA 1
ATOM 4758 C C . ASP E 1 20 ? 25.642 36.936 8.360 1.00 38.44 17 ASP E C 1
ATOM 4759 O O . ASP E 1 20 ? 24.936 37.610 7.610 1.00 36.87 17 ASP E O 1
ATOM 4764 N N . ARG E 1 21 ? 26.647 36.186 7.903 1.00 37.92 18 ARG E N 1
ATOM 4765 C CA . ARG E 1 21 ? 26.907 36.137 6.473 1.00 38.13 18 ARG E CA 1
ATOM 4766 C C . ARG E 1 21 ? 25.693 35.551 5.749 1.00 37.70 18 ARG E C 1
ATOM 4767 O O . ARG E 1 21 ? 25.299 36.028 4.687 1.00 37.17 18 ARG E O 1
ATOM 4775 N N . SER E 1 22 ? 25.109 34.512 6.327 1.00 37.86 19 SER E N 1
ATOM 4776 C CA . SER E 1 22 ? 23.948 33.862 5.722 1.00 38.42 19 SER E CA 1
ATOM 4777 C C . SER E 1 22 ? 22.710 34.786 5.750 1.00 38.50 19 SER E C 1
ATOM 4778 O O . SER E 1 22 ? 21.998 34.909 4.749 1.00 38.50 19 SER E O 1
ATOM 4781 N N . ILE E 1 23 ? 22.500 35.488 6.864 1.00 38.21 20 ILE E N 1
ATOM 4782 C CA . ILE E 1 23 ? 21.405 36.464 6.956 1.00 38.22 20 ILE E CA 1
ATOM 4783 C C . ILE E 1 23 ? 21.557 37.540 5.873 1.00 37.91 20 ILE E C 1
ATOM 4784 O O . ILE E 1 23 ? 20.585 37.908 5.199 1.00 37.72 20 ILE E O 1
ATOM 4789 N N . LYS E 1 24 ? 22.782 38.035 5.715 1.00 37.52 21 LYS E N 1
ATOM 4790 C CA . LYS E 1 24 ? 23.087 39.060 4.722 1.00 37.71 21 LYS E CA 1
ATOM 4791 C C . LYS E 1 24 ? 22.702 38.601 3.312 1.00 37.15 21 LYS E C 1
ATOM 4792 O O . LYS E 1 24 ? 22.170 39.394 2.526 1.00 36.42 21 LYS E O 1
ATOM 4798 N N . PHE E 1 25 ? 22.999 37.339 2.989 1.00 36.26 22 PHE E N 1
ATOM 4799 C CA . PHE E 1 25 ? 22.644 36.760 1.682 1.00 36.43 22 PHE E CA 1
ATOM 4800 C C . PHE E 1 25 ? 21.131 36.711 1.465 1.00 36.25 22 PHE E C 1
ATOM 4801 O O . PHE E 1 25 ? 20.626 37.241 0.492 1.00 36.21 22 PHE E O 1
ATOM 4809 N N . TYR E 1 26 ? 20.416 36.078 2.393 1.00 36.24 23 TYR E N 1
ATOM 4810 C CA . TYR E 1 26 ? 18.988 35.840 2.225 1.00 36.24 23 TYR E CA 1
ATOM 4811 C C . TYR E 1 26 ? 18.172 37.142 2.245 1.00 36.13 23 TYR E C 1
ATOM 4812 O O . TYR E 1 26 ? 17.174 37.274 1.529 1.00 36.08 23 TYR E O 1
ATOM 4821 N N . THR E 1 27 ? 18.618 38.115 3.029 1.00 36.10 24 THR E N 1
ATOM 4822 C CA . THR E 1 27 ? 17.955 39.421 3.042 1.00 36.72 24 THR E CA 1
ATOM 4823 C C . THR E 1 27 ? 18.371 40.329 1.864 1.00 36.79 24 THR E C 1
ATOM 4824 O O . THR E 1 27 ? 17.512 40.779 1.082 1.00 36.82 24 THR E O 1
ATOM 4828 N N . GLU E 1 28 ? 19.664 40.621 1.754 1.00 36.51 25 GLU E N 1
ATOM 4829 C CA . GLU E 1 28 ? 20.142 41.578 0.752 1.00 37.29 25 GLU E CA 1
ATOM 4830 C C . GLU E 1 28 ? 20.123 41.049 -0.680 1.00 37.04 25 GLU E C 1
ATOM 4831 O O . GLU E 1 28 ? 19.865 41.808 -1.598 1.00 35.95 25 GLU E O 1
ATOM 4837 N N . ARG E 1 29 ? 20.427 39.761 -0.885 1.00 37.38 26 ARG E N 1
ATOM 4838 C CA . ARG E 1 29 ? 20.424 39.195 -2.252 1.00 37.74 26 ARG E CA 1
ATOM 4839 C C . ARG E 1 29 ? 19.059 38.627 -2.669 1.00 37.76 26 ARG E C 1
ATOM 4840 O O . ARG E 1 29 ? 18.689 38.709 -3.837 1.00 37.34 26 ARG E O 1
ATOM 4848 N N . LEU E 1 30 ? 18.329 38.044 -1.720 1.00 38.41 27 LEU E N 1
ATOM 4849 C CA . LEU E 1 30 ? 17.042 37.374 -2.014 1.00 39.00 27 LEU E CA 1
ATOM 4850 C C . LEU E 1 30 ? 15.791 38.127 -1.550 1.00 38.98 27 LEU E C 1
ATOM 4851 O O . LEU E 1 30 ? 14.680 37.787 -1.964 1.00 38.63 27 LEU E O 1
ATOM 4856 N N . GLY E 1 31 ? 15.959 39.140 -0.704 1.00 38.89 28 GLY E N 1
ATOM 4857 C CA . GLY E 1 31 ? 14.846 39.985 -0.321 1.00 39.25 28 GLY E CA 1
ATOM 4858 C C . GLY E 1 31 ? 13.961 39.405 0.764 1.00 39.33 28 GLY E C 1
ATOM 4859 O O . GLY E 1 31 ? 12.832 39.868 0.945 1.00 39.00 28 GLY E O 1
ATOM 4860 N N . MET E 1 32 ? 14.458 38.418 1.503 1.00 38.73 29 MET E N 1
ATOM 4861 C CA . MET E 1 32 ? 13.750 37.953 2.692 1.00 38.93 29 MET E CA 1
ATOM 4862 C C . MET E 1 32 ? 13.930 38.967 3.824 1.00 38.88 29 MET E C 1
ATOM 4863 O O . MET E 1 32 ? 14.780 39.857 3.752 1.00 38.84 29 MET E O 1
ATOM 4868 N N . LYS E 1 33 ? 13.099 38.844 4.856 1.00 39.06 30 LYS E N 1
ATOM 4869 C CA . LYS E 1 33 ? 13.275 39.601 6.095 1.00 38.87 30 LYS E CA 1
ATOM 4870 C C . LYS E 1 33 ? 13.538 38.639 7.252 1.00 38.32 30 LYS E C 1
ATOM 4871 O O . LYS E 1 33 ? 13.091 37.483 7.238 1.00 37.63 30 LYS E O 1
ATOM 4877 N N . VAL E 1 34 ? 14.295 39.117 8.233 1.00 37.79 31 VAL E N 1
ATOM 4878 C CA . VAL E 1 34 ? 14.518 38.388 9.464 1.00 37.65 31 VAL E CA 1
ATOM 4879 C C . VAL E 1 34 ? 13.242 38.477 10.309 1.00 37.55 31 VAL E C 1
ATOM 4880 O O . VAL E 1 34 ? 12.746 39.571 10.585 1.00 36.65 31 VAL E O 1
ATOM 4884 N N . LEU E 1 35 ? 12.720 37.317 10.694 1.00 37.07 32 LEU E N 1
ATOM 4885 C CA . LEU E 1 35 ? 11.461 37.222 11.404 1.00 37.54 32 LEU E CA 1
ATOM 4886 C C . LEU E 1 35 ? 11.716 37.220 12.904 1.00 37.58 32 LEU E C 1
ATOM 4887 O O . LEU E 1 35 ? 11.148 38.022 13.633 1.00 37.36 32 LEU E O 1
ATOM 4892 N N . ARG E 1 36 ? 12.580 36.314 13.353 1.00 38.11 33 ARG E N 1
ATOM 4893 C CA . ARG E 1 36 ? 12.975 36.247 14.756 1.00 38.58 33 ARG E CA 1
ATOM 4894 C C . ARG E 1 36 ? 14.223 35.386 14.943 1.00 38.82 33 ARG E C 1
ATOM 4895 O O . ARG E 1 36 ? 14.581 34.592 14.062 1.00 38.13 33 ARG E O 1
ATOM 4903 N N . LYS E 1 37 ? 14.859 35.544 16.106 1.00 39.39 34 LYS E N 1
ATOM 4904 C CA . LYS E 1 37 ? 16.042 34.758 16.489 1.00 40.31 34 LYS E CA 1
ATOM 4905 C C . LYS E 1 37 ? 15.804 34.025 17.806 1.00 40.54 34 LYS E C 1
ATOM 4906 O O . LYS E 1 37 ? 14.956 34.411 18.603 1.00 39.04 34 LYS E O 1
ATOM 4912 N N . TRP E 1 38 ? 16.567 32.963 18.023 1.00 41.11 35 TRP E N 1
ATOM 4913 C CA . TRP E 1 38 ? 16.335 32.064 19.145 1.00 41.87 35 TRP E CA 1
ATOM 4914 C C . TRP E 1 38 ? 17.684 31.463 19.527 1.00 41.73 35 TRP E C 1
ATOM 4915 O O . TRP E 1 38 ? 18.128 30.500 18.901 1.00 40.86 35 TRP E O 1
ATOM 4926 N N . ASP E 1 39 ? 18.334 32.049 20.534 1.00 41.53 36 ASP E N 1
ATOM 4927 C CA . ASP E 1 39 ? 19.670 31.620 20.963 1.00 41.60 36 ASP E CA 1
ATOM 4928 C C . ASP E 1 39 ? 19.601 30.672 22.161 1.00 41.62 36 ASP E C 1
ATOM 4929 O O . ASP E 1 39 ? 18.914 30.956 23.142 1.00 41.46 36 ASP E O 1
ATOM 4934 N N . VAL E 1 40 ? 20.305 29.543 22.083 1.00 41.37 37 VAL E N 1
ATOM 4935 C CA . VAL E 1 40 ? 20.327 28.580 23.187 1.00 41.37 37 VAL E CA 1
ATOM 4936 C C . VAL E 1 40 ? 21.771 28.247 23.560 1.00 41.35 37 VAL E C 1
ATOM 4937 O O . VAL E 1 40 ? 22.327 27.261 23.074 1.00 41.10 37 VAL E O 1
ATOM 4941 N N . PRO E 1 41 ? 22.387 29.075 24.424 1.00 41.29 38 PRO E N 1
ATOM 4942 C CA . PRO E 1 41 ? 23.794 28.845 24.760 1.00 41.40 38 PRO E CA 1
ATOM 4943 C C . PRO E 1 41 ? 24.021 27.536 25.524 1.00 41.38 38 PRO E C 1
ATOM 4944 O O . PRO E 1 41 ? 25.075 26.924 25.375 1.00 41.20 38 PRO E O 1
ATOM 4948 N N . GLU E 1 42 ? 23.047 27.113 26.333 1.00 41.39 39 GLU E N 1
ATOM 4949 C CA . GLU E 1 42 ? 23.170 25.840 27.044 1.00 41.30 39 GLU E CA 1
ATOM 4950 C C . GLU E 1 42 ? 23.270 24.646 26.084 1.00 41.21 39 GLU E C 1
ATOM 4951 O O . GLU E 1 42 ? 23.913 23.653 26.413 1.00 41.66 39 GLU E O 1
ATOM 4957 N N . ASP E 1 43 ? 22.661 24.742 24.904 1.00 40.68 40 ASP E N 1
ATOM 4958 C CA . ASP E 1 43 ? 22.734 23.657 23.913 1.00 40.47 40 ASP E CA 1
ATOM 4959 C C . ASP E 1 43 ? 23.634 23.989 22.712 1.00 40.19 40 ASP E C 1
ATOM 4960 O O . ASP E 1 43 ? 23.709 23.219 21.743 1.00 40.38 40 ASP E O 1
ATOM 4965 N N . LYS E 1 44 ? 24.308 25.138 22.780 1.00 39.92 41 LYS E N 1
ATOM 4966 C CA . LYS E 1 44 ? 25.337 25.530 21.805 1.00 39.68 41 LYS E CA 1
ATOM 4967 C C . LYS E 1 44 ? 24.818 25.725 20.369 1.00 39.28 41 LYS E C 1
ATOM 4968 O O . LYS E 1 44 ? 25.454 25.327 19.389 1.00 37.80 41 LYS E O 1
ATOM 4974 N N . TYR E 1 45 ? 23.657 26.362 20.251 1.00 39.19 42 TYR E N 1
ATOM 4975 C CA . TYR E 1 45 ? 23.156 26.741 18.940 1.00 39.14 42 TYR E CA 1
ATOM 4976 C C . TYR E 1 45 ? 22.288 28.000 18.968 1.00 38.98 42 TYR E C 1
ATOM 4977 O O . TYR E 1 45 ? 21.787 28.421 20.032 1.00 38.52 42 TYR E O 1
ATOM 4986 N N . THR E 1 46 ? 22.149 28.594 17.785 1.00 38.58 43 THR E N 1
ATOM 4987 C CA . THR E 1 46 ? 21.300 29.760 17.551 1.00 38.64 43 THR E CA 1
ATOM 4988 C C . THR E 1 46 ? 20.466 29.486 16.314 1.00 38.61 43 THR E C 1
ATOM 4989 O O . THR E 1 46 ? 20.995 29.008 15.303 1.00 38.52 43 THR E O 1
ATOM 4993 N N . LEU E 1 47 ? 19.167 29.758 16.397 1.00 38.40 44 LEU E N 1
ATOM 4994 C CA . LEU E 1 47 ? 18.271 29.670 15.243 1.00 38.55 44 LEU E CA 1
ATOM 4995 C C . LEU E 1 47 ? 17.890 31.060 14.743 1.00 38.61 44 LEU E C 1
ATOM 4996 O O . LEU E 1 47 ? 17.717 31.992 15.537 1.00 38.04 44 LEU E O 1
ATOM 5001 N N . VAL E 1 48 ? 17.697 31.182 13.434 1.00 38.68 45 VAL E N 1
ATOM 5002 C CA . VAL E 1 48 ? 17.131 32.395 12.848 1.00 38.91 45 VAL E CA 1
ATOM 5003 C C . VAL E 1 48 ? 16.133 32.015 11.768 1.00 38.63 45 VAL E C 1
ATOM 5004 O O . VAL E 1 48 ? 16.430 31.181 10.927 1.00 38.22 45 VAL E O 1
ATOM 5008 N N . PHE E 1 49 ? 14.944 32.614 11.819 1.00 38.41 46 PHE E N 1
ATOM 5009 C CA . PHE E 1 49 ? 13.917 32.392 10.803 1.00 38.47 46 PHE E CA 1
ATOM 5010 C C . PHE E 1 49 ? 13.807 33.594 9.872 1.00 38.64 46 PHE E C 1
ATOM 5011 O O . PHE E 1 49 ? 13.717 34.753 10.335 1.00 38.62 46 PHE E O 1
ATOM 5019 N N . LEU E 1 50 ? 13.786 33.310 8.574 1.00 38.71 47 LEU E N 1
ATOM 5020 C CA . LEU E 1 50 ? 13.713 34.317 7.529 1.00 39.35 47 LEU E CA 1
ATOM 5021 C C . LEU E 1 50 ? 12.679 33.916 6.516 1.00 39.19 47 LEU E C 1
ATOM 5022 O O . LEU E 1 50 ? 12.519 32.734 6.228 1.00 39.46 47 LEU E O 1
ATOM 5027 N N . GLY E 1 51 ? 12.008 34.907 5.934 1.00 39.27 48 GLY E N 1
ATOM 5028 C CA . GLY E 1 51 ? 11.066 34.631 4.869 1.00 39.00 48 GLY E CA 1
ATOM 5029 C C . GLY E 1 51 ? 10.496 35.849 4.195 1.00 38.88 48 GLY E C 1
ATOM 5030 O O . GLY E 1 51 ? 10.952 36.970 4.400 1.00 38.78 48 GLY E O 1
ATOM 5031 N N . TYR E 1 52 ? 9.481 35.595 3.380 1.00 39.03 49 TYR E N 1
ATOM 5032 C CA . TYR E 1 52 ? 8.801 36.620 2.602 1.00 39.10 49 TYR E CA 1
ATOM 5033 C C . TYR E 1 52 ? 7.536 37.086 3.305 1.00 39.37 49 TYR E C 1
ATOM 5034 O O . TYR E 1 52 ? 6.930 38.072 2.895 1.00 38.69 49 TYR E O 1
ATOM 5043 N N . GLY E 1 53 ? 7.177 36.383 4.379 1.00 39.52 50 GLY E N 1
ATOM 5044 C CA . GLY E 1 53 ? 6.093 36.772 5.276 1.00 39.80 50 GLY E CA 1
ATOM 5045 C C . GLY E 1 53 ? 6.267 36.061 6.611 1.00 40.04 50 GLY E C 1
ATOM 5046 O O . GLY E 1 53 ? 7.133 35.202 6.749 1.00 39.56 50 GLY E O 1
ATOM 5047 N N . PRO E 1 54 ? 5.430 36.399 7.609 1.00 40.35 51 PRO E N 1
ATOM 5048 C CA . PRO E 1 54 ? 5.571 35.783 8.925 1.00 40.67 51 PRO E CA 1
ATOM 5049 C C . PRO E 1 54 ? 5.058 34.352 8.957 1.00 40.94 51 PRO E C 1
ATOM 5050 O O . PRO E 1 54 ? 4.222 33.995 8.186 1.00 42.32 51 PRO E O 1
ATOM 5054 N N . GLU E 1 55 ? 5.702 33.571 9.876 1.00 40.96 52 GLU E N 1
ATOM 5055 C CA . GLU E 1 55 ? 5.462 32.134 9.988 1.00 40.47 52 GLU E CA 1
ATOM 5056 C C . GLU E 1 55 ? 3.977 31.838 10.111 1.00 40.13 52 GLU E C 1
ATOM 5057 O O . GLU E 1 55 ? 3.529 30.781 9.683 1.00 39.92 52 GLU E O 1
ATOM 5063 N N . MET E 1 56 ? 3.221 32.770 10.701 1.00 40.18 53 MET E N 1
ATOM 5064 C CA . MET E 1 56 ? 1.768 32.652 10.802 1.00 39.81 53 MET E CA 1
ATOM 5065 C C . MET E 1 56 ? 1.069 32.512 9.438 1.00 39.53 53 MET E C 1
ATOM 5066 O O . MET E 1 56 ? 0.079 31.773 9.323 1.00 39.70 53 MET E O 1
ATOM 5071 N N . SER E 1 57 ? 1.585 33.187 8.409 1.00 39.56 54 SER E N 1
ATOM 5072 C CA . SER E 1 57 ? 0.953 33.142 7.089 1.00 39.31 54 SER E CA 1
ATOM 5073 C C . SER E 1 57 ? 1.820 32.583 5.938 1.00 39.44 54 SER E C 1
ATOM 5074 O O . SER E 1 57 ? 1.318 32.463 4.820 1.00 39.00 54 SER E O 1
ATOM 5077 N N . SER E 1 58 ? 3.085 32.230 6.211 1.00 39.40 55 SER E N 1
ATOM 5078 C CA . SER E 1 58 ? 4.037 31.761 5.179 1.00 39.72 55 SER E CA 1
ATOM 5079 C C . SER E 1 58 ? 4.829 30.531 5.616 1.00 39.45 55 SER E C 1
ATOM 5080 O O . SER E 1 58 ? 4.864 30.189 6.801 1.00 39.35 55 SER E O 1
ATOM 5083 N N . THR E 1 59 ? 5.447 29.881 4.630 1.00 39.03 56 THR E N 1
ATOM 5084 C CA . THR E 1 59 ? 6.462 28.857 4.848 1.00 38.95 56 THR E CA 1
ATOM 5085 C C . THR E 1 59 ? 7.803 29.557 4.699 1.00 38.69 56 THR E C 1
ATOM 5086 O O . THR E 1 59 ? 8.025 30.277 3.725 1.00 38.90 56 THR E O 1
ATOM 5090 N N . VAL E 1 60 ? 8.678 29.366 5.685 1.00 38.32 57 VAL E N 1
ATOM 5091 C CA . VAL E 1 60 ? 9.880 30.190 5.830 1.00 37.91 57 VAL E CA 1
ATOM 5092 C C . VAL E 1 60 ? 11.150 29.316 5.831 1.00 37.49 57 VAL E C 1
ATOM 5093 O O . VAL E 1 60 ? 11.071 28.105 5.690 1.00 37.00 57 VAL E O 1
ATOM 5097 N N . LEU E 1 61 ? 12.305 29.959 5.973 1.00 37.78 58 LEU E N 1
ATOM 5098 C CA . LEU E 1 61 ? 13.597 29.305 6.075 1.00 37.57 58 LEU E CA 1
ATOM 5099 C C . LEU E 1 61 ? 14.124 29.405 7.505 1.00 37.95 58 LEU E C 1
ATOM 5100 O O . LEU E 1 61 ? 14.133 30.488 8.088 1.00 37.81 58 LEU E O 1
ATOM 5105 N N . GLU E 1 62 ? 14.579 28.288 8.070 1.00 38.28 59 GLU E N 1
ATOM 5106 C CA . GLU E 1 62 ? 15.235 28.289 9.384 1.00 38.50 59 GLU E CA 1
ATOM 5107 C C . GLU E 1 62 ? 16.729 28.030 9.245 1.00 38.23 59 GLU E C 1
ATOM 5108 O O . GLU E 1 62 ? 17.131 27.038 8.635 1.00 38.23 59 GLU E O 1
ATOM 5114 N N . LEU E 1 63 ? 17.542 28.921 9.818 1.00 38.17 60 LEU E N 1
ATOM 5115 C CA . LEU E 1 63 ? 19.009 28.763 9.801 1.00 38.04 60 LEU E CA 1
ATOM 5116 C C . LEU E 1 63 ? 19.444 28.332 11.193 1.00 37.74 60 LEU E C 1
ATOM 5117 O O . LEU E 1 63 ? 19.003 28.903 12.196 1.00 38.08 60 LEU E O 1
ATOM 5122 N N . THR E 1 64 ? 20.284 27.313 11.256 1.00 36.90 61 THR E N 1
ATOM 5123 C CA . THR E 1 64 ? 20.843 26.843 12.498 1.00 36.74 61 THR E CA 1
ATOM 5124 C C . THR E 1 64 ? 22.363 27.032 12.485 1.00 36.74 61 THR E C 1
ATOM 5125 O O . THR E 1 64 ? 23.048 26.486 11.610 1.00 36.02 61 THR E O 1
ATOM 5129 N N . TYR E 1 65 ? 22.877 27.790 13.458 1.00 36.58 62 TYR E N 1
ATOM 5130 C CA . TYR E 1 65 ? 24.314 27.898 13.698 1.00 36.98 62 TYR E CA 1
ATOM 5131 C C . TYR E 1 65 ? 24.667 27.071 14.953 1.00 37.18 62 TYR E C 1
ATOM 5132 O O . TYR E 1 65 ? 24.142 27.330 16.040 1.00 36.86 62 TYR E O 1
ATOM 5141 N N . ASN E 1 66 ? 25.538 26.067 14.782 1.00 37.22 63 ASN E N 1
ATOM 5142 C CA . ASN E 1 66 ? 26.097 25.295 15.896 1.00 36.96 63 ASN E CA 1
ATOM 5143 C C . ASN E 1 66 ? 27.432 25.902 16.356 1.00 36.59 63 ASN E C 1
ATOM 5144 O O . ASN E 1 66 ? 28.370 26.040 15.565 1.00 35.75 63 ASN E O 1
ATOM 5149 N N . TYR E 1 67 ? 27.523 26.228 17.643 1.00 36.31 64 TYR E N 1
ATOM 5150 C CA . TYR E 1 67 ? 28.656 26.987 18.163 1.00 36.73 64 TYR E CA 1
ATOM 5151 C C . TYR E 1 67 ? 29.941 26.278 17.782 1.00 36.58 64 TYR E C 1
ATOM 5152 O O . TYR E 1 67 ? 30.129 25.091 18.079 1.00 36.88 64 TYR E O 1
ATOM 5161 N N . GLY E 1 68 ? 30.820 26.992 17.090 1.00 36.26 65 GLY E N 1
ATOM 5162 C CA . GLY E 1 68 ? 32.121 26.441 16.735 1.00 35.90 65 GLY E CA 1
ATOM 5163 C C . GLY E 1 68 ? 32.171 25.562 15.501 1.00 35.64 65 GLY E C 1
ATOM 5164 O O . GLY E 1 68 ? 33.238 25.033 15.178 1.00 35.93 65 GLY E O 1
ATOM 5165 N N . VAL E 1 69 ? 31.043 25.352 14.827 1.00 35.22 66 VAL E N 1
ATOM 5166 C CA . VAL E 1 69 ? 31.028 24.581 13.582 1.00 35.45 66 VAL E CA 1
ATOM 5167 C C . VAL E 1 69 ? 31.047 25.609 12.447 1.00 35.36 66 VAL E C 1
ATOM 5168 O O . VAL E 1 69 ? 30.056 26.302 12.181 1.00 34.69 66 VAL E O 1
ATOM 5172 N N . THR E 1 70 ? 32.205 25.738 11.806 1.00 35.37 67 THR E N 1
ATOM 5173 C CA . THR E 1 70 ? 32.443 26.878 10.903 1.00 35.39 67 THR E CA 1
ATOM 5174 C C . THR E 1 70 ? 31.995 26.670 9.463 1.00 35.80 67 THR E C 1
ATOM 5175 O O . THR E 1 70 ? 31.944 27.633 8.690 1.00 35.51 67 THR E O 1
ATOM 5179 N N . SER E 1 71 ? 31.686 25.425 9.098 1.00 36.43 68 SER E N 1
ATOM 5180 C CA . SER E 1 71 ? 31.444 25.052 7.708 1.00 36.54 68 SER E CA 1
ATOM 5181 C C . SER E 1 71 ? 30.814 23.660 7.611 1.00 37.27 68 SER E C 1
ATOM 5182 O O . SER E 1 71 ? 30.950 22.832 8.541 1.00 36.35 68 SER E O 1
ATOM 5185 N N . TYR E 1 72 ? 30.152 23.395 6.485 1.00 37.56 69 TYR E N 1
ATOM 5186 C CA . TYR E 1 72 ? 29.463 22.111 6.255 1.00 38.09 69 TYR E CA 1
ATOM 5187 C C . TYR E 1 72 ? 29.827 21.527 4.889 1.00 39.05 69 TYR E C 1
ATOM 5188 O O . TYR E 1 72 ? 30.122 22.270 3.949 1.00 39.37 69 TYR E O 1
ATOM 5197 N N . LYS E 1 73 ? 29.815 20.201 4.779 1.00 39.06 70 LYS E N 1
ATOM 5198 C CA . LYS E 1 73 ? 29.911 19.557 3.469 1.00 39.80 70 LYS E CA 1
ATOM 5199 C C . LYS E 1 73 ? 28.550 19.036 3.021 1.00 39.72 70 LYS E C 1
ATOM 5200 O O . LYS E 1 73 ? 27.683 18.713 3.840 1.00 40.53 70 LYS E O 1
ATOM 5206 N N . HIS E 1 74 ? 28.366 18.971 1.708 1.00 38.96 71 HIS E N 1
ATOM 5207 C CA . HIS E 1 74 ? 27.076 18.657 1.122 1.00 39.01 71 HIS E CA 1
ATOM 5208 C C . HIS E 1 74 ? 27.079 17.264 0.522 1.00 39.14 71 HIS E C 1
ATOM 5209 O O . HIS E 1 74 ? 28.064 16.862 -0.077 1.00 38.87 71 HIS E O 1
ATOM 5216 N N . ASP E 1 75 ? 25.977 16.551 0.758 1.00 39.50 72 ASP E N 1
ATOM 5217 C CA . ASP E 1 75 ? 25.680 15.242 0.200 1.00 40.13 72 ASP E CA 1
ATOM 5218 C C . ASP E 1 75 ? 25.070 15.382 -1.188 1.00 39.81 72 ASP E C 1
ATOM 5219 O O . ASP E 1 75 ? 24.903 16.491 -1.691 1.00 38.68 72 ASP E O 1
ATOM 5224 N N . GLU E 1 76 ? 24.740 14.249 -1.800 1.00 39.61 73 GLU E N 1
ATOM 5225 C CA . GLU E 1 76 ? 24.064 14.249 -3.096 1.00 40.28 73 GLU E CA 1
ATOM 5226 C C . GLU E 1 76 ? 22.578 13.889 -2.958 1.00 39.39 73 GLU E C 1
ATOM 5227 O O . GLU E 1 76 ? 21.955 13.515 -3.931 1.00 40.24 73 GLU E O 1
ATOM 5233 N N . ALA E 1 77 ? 22.038 13.997 -1.748 1.00 38.63 74 ALA E N 1
ATOM 5234 C CA . ALA E 1 77 ? 20.639 13.668 -1.450 1.00 37.77 74 ALA E CA 1
ATOM 5235 C C . ALA E 1 77 ? 19.786 14.941 -1.462 1.00 36.92 74 ALA E C 1
ATOM 5236 O O . ALA E 1 77 ? 18.943 15.127 -2.341 1.00 36.97 74 ALA E O 1
ATOM 5238 N N . TYR E 1 78 ? 20.010 15.833 -0.504 1.00 36.81 75 TYR E N 1
ATOM 5239 C CA . TYR E 1 78 ? 19.221 17.065 -0.440 1.00 36.44 75 TYR E CA 1
ATOM 5240 C C . TYR E 1 78 ? 19.404 17.858 -1.718 1.00 36.51 75 TYR E C 1
ATOM 5241 O O . TYR E 1 78 ? 20.539 18.020 -2.185 1.00 36.07 75 TYR E O 1
ATOM 5250 N N . GLY E 1 79 ? 18.293 18.352 -2.266 1.00 36.04 76 GLY E N 1
ATOM 5251 C CA . GLY E 1 79 ? 18.303 19.109 -3.509 1.00 36.30 76 GLY E CA 1
ATOM 5252 C C . GLY E 1 79 ? 18.484 20.609 -3.352 1.00 36.32 76 GLY E C 1
ATOM 5253 O O . GLY E 1 79 ? 19.579 21.132 -3.540 1.00 36.52 76 GLY E O 1
ATOM 5254 N N . HIS E 1 80 ? 17.390 21.302 -3.043 1.00 36.15 77 HIS E N 1
ATOM 5255 C CA . HIS E 1 80 ? 17.365 22.750 -3.016 1.00 36.28 77 HIS E CA 1
ATOM 5256 C C . HIS E 1 80 ? 16.037 23.280 -2.456 1.00 36.65 77 HIS E C 1
ATOM 5257 O O . HIS E 1 80 ? 15.088 22.530 -2.264 1.00 36.32 77 HIS E O 1
ATOM 5264 N N . ILE E 1 81 ? 16.009 24.582 -2.194 1.00 37.27 78 ILE E N 1
ATOM 5265 C CA . ILE E 1 81 ? 14.775 25.345 -2.063 1.00 37.08 78 ILE E CA 1
ATOM 5266 C C . ILE E 1 81 ? 14.583 26.116 -3.370 1.00 36.86 78 ILE E C 1
ATOM 5267 O O . ILE E 1 81 ? 15.556 26.611 -3.954 1.00 36.35 78 ILE E O 1
ATOM 5276 N N . ALA E 1 82 ? 13.334 26.177 -3.838 1.00 36.86 79 ALA E N 1
ATOM 5277 C CA . ALA E 1 82 ? 12.965 26.917 -5.034 1.00 36.75 79 ALA E CA 1
ATOM 5278 C C . ALA E 1 82 ? 12.147 28.154 -4.663 1.00 37.30 79 ALA E C 1
ATOM 5279 O O . ALA E 1 82 ? 11.190 28.076 -3.891 1.00 36.28 79 ALA E O 1
ATOM 5281 N N . ILE E 1 83 ? 12.536 29.290 -5.232 1.00 37.81 80 ILE E N 1
ATOM 5282 C CA . ILE E 1 83 ? 11.896 30.566 -4.960 1.00 38.09 80 ILE E CA 1
ATOM 5283 C C . ILE E 1 83 ? 11.313 31.139 -6.245 1.00 38.24 80 ILE E C 1
ATOM 5284 O O . ILE E 1 83 ? 12.005 31.255 -7.265 1.00 37.56 80 ILE E O 1
ATOM 5289 N N . GLY E 1 84 ? 10.032 31.502 -6.158 1.00 38.04 81 GLY E N 1
ATOM 5290 C CA . GLY E 1 84 ? 9.266 32.048 -7.264 1.00 38.45 81 GLY E CA 1
ATOM 5291 C C . GLY E 1 84 ? 9.530 33.528 -7.365 1.00 38.64 81 GLY E C 1
ATOM 5292 O O . GLY E 1 84 ? 9.437 34.257 -6.383 1.00 38.29 81 GLY E O 1
ATOM 5293 N N . VAL E 1 85 ? 9.839 33.964 -8.576 1.00 39.17 82 VAL E N 1
ATOM 5294 C CA . VAL E 1 85 ? 10.465 35.250 -8.816 1.00 39.50 82 VAL E CA 1
ATOM 5295 C C . VAL E 1 85 ? 9.759 35.918 -10.011 1.00 39.37 82 VAL E C 1
ATOM 5296 O O . VAL E 1 85 ? 9.140 35.229 -10.827 1.00 38.87 82 VAL E O 1
ATOM 5300 N N . GLU E 1 86 ? 9.819 37.248 -10.092 1.00 39.39 83 GLU E N 1
ATOM 5301 C CA . GLU E 1 86 ? 9.219 37.981 -11.222 1.00 39.28 83 GLU E CA 1
ATOM 5302 C C . GLU E 1 86 ? 10.139 38.085 -12.458 1.00 39.06 83 GLU E C 1
ATOM 5303 O O . GLU E 1 86 ? 9.647 38.131 -13.592 1.00 39.01 83 GLU E O 1
ATOM 5309 N N . ASP E 1 87 ? 11.457 38.131 -12.241 1.00 38.59 84 ASP E N 1
ATOM 5310 C CA . ASP E 1 87 ? 12.426 38.270 -13.334 1.00 37.95 84 ASP E CA 1
ATOM 5311 C C . ASP E 1 87 ? 13.748 37.591 -12.971 1.00 37.58 84 ASP E C 1
ATOM 5312 O O . ASP E 1 87 ? 14.628 38.206 -12.364 1.00 37.12 84 ASP E O 1
ATOM 5317 N N . VAL E 1 88 ? 13.873 36.325 -13.355 1.00 37.23 85 VAL E N 1
ATOM 5318 C CA . VAL E 1 88 ? 15.079 35.545 -13.077 1.00 37.27 85 VAL E CA 1
ATOM 5319 C C . VAL E 1 88 ? 16.327 36.164 -13.715 1.00 37.43 85 VAL E C 1
ATOM 5320 O O . VAL E 1 88 ? 17.380 36.233 -13.079 1.00 37.86 85 VAL E O 1
ATOM 5324 N N . LYS E 1 89 ? 16.224 36.600 -14.967 1.00 37.49 86 LYS E N 1
ATOM 5325 C CA . LYS E 1 89 ? 17.387 37.176 -15.651 1.00 37.77 86 LYS E CA 1
ATOM 5326 C C . LYS E 1 89 ? 17.930 38.381 -14.887 1.00 37.83 86 LYS E C 1
ATOM 5327 O O . LYS E 1 89 ? 19.142 38.514 -14.701 1.00 37.27 86 LYS E O 1
ATOM 5338 N N . GLU E 1 90 ? 17.028 39.258 -14.453 1.00 37.71 87 GLU E N 1
ATOM 5339 C CA . GLU E 1 90 ? 17.425 40.460 -13.731 1.00 37.99 87 GLU E CA 1
ATOM 5340 C C . GLU E 1 90 ? 18.009 40.092 -12.371 1.00 37.91 87 GLU E C 1
ATOM 5341 O O . GLU E 1 90 ? 19.045 40.615 -11.972 1.00 38.32 87 GLU E O 1
ATOM 5347 N N . LEU E 1 91 ? 17.352 39.176 -11.671 1.00 37.81 88 LEU E N 1
ATOM 5348 C CA . LEU E 1 91 ? 17.811 38.752 -10.354 1.00 37.87 88 LEU E CA 1
ATOM 5349 C C . LEU E 1 91 ? 19.185 38.057 -10.436 1.00 37.44 88 LEU E C 1
ATOM 5350 O O . LEU E 1 91 ? 20.079 38.323 -9.634 1.00 37.08 88 LEU E O 1
ATOM 5355 N N . VAL E 1 92 ? 19.349 37.182 -11.416 1.00 37.28 89 VAL E N 1
ATOM 5356 C CA . VAL E 1 92 ? 20.620 36.494 -11.610 1.00 37.20 89 VAL E CA 1
ATOM 5357 C C . VAL E 1 92 ? 21.737 37.489 -11.944 1.00 37.12 89 VAL E C 1
ATOM 5358 O O . VAL E 1 92 ? 22.869 37.291 -11.549 1.00 37.33 89 VAL E O 1
ATOM 5362 N N . ALA E 1 93 ? 21.413 38.573 -12.643 1.00 37.48 90 ALA E N 1
ATOM 5363 C CA . ALA E 1 93 ? 22.414 39.583 -12.993 1.00 37.42 90 ALA E CA 1
ATOM 5364 C C . ALA E 1 93 ? 22.879 40.373 -11.759 1.00 37.62 90 ALA E C 1
ATOM 5365 O O . ALA E 1 93 ? 24.049 40.744 -11.651 1.00 36.93 90 ALA E O 1
ATOM 5367 N N . ASP E 1 94 ? 21.946 40.641 -10.844 1.00 37.90 91 ASP E N 1
ATOM 5368 C CA . ASP E 1 94 ? 22.254 41.316 -9.583 1.00 37.99 91 ASP E CA 1
ATOM 5369 C C . ASP E 1 94 ? 23.079 40.429 -8.641 1.00 37.81 91 ASP E C 1
ATOM 5370 O O . ASP E 1 94 ? 23.971 40.912 -7.939 1.00 37.47 91 ASP E O 1
ATOM 5375 N N . MET E 1 95 ? 22.754 39.140 -8.607 1.00 37.59 92 MET E N 1
ATOM 5376 C CA . MET E 1 95 ? 23.542 38.164 -7.862 1.00 37.67 92 MET E CA 1
ATOM 5377 C C . MET E 1 95 ? 24.962 38.092 -8.419 1.00 37.48 92 MET E C 1
ATOM 5378 O O . MET E 1 95 ? 25.940 38.171 -7.674 1.00 36.61 92 MET E O 1
ATOM 5386 N N . ARG E 1 96 ? 25.056 37.979 -9.741 1.00 37.65 93 ARG E N 1
ATOM 5387 C CA . ARG E 1 96 ? 26.343 37.892 -10.431 1.00 38.23 93 ARG E CA 1
ATOM 5388 C C . ARG E 1 96 ? 27.198 39.121 -10.106 1.00 38.26 93 ARG E C 1
ATOM 5389 O O . ARG E 1 96 ? 28.384 38.997 -9.779 1.00 37.61 93 ARG E O 1
ATOM 5397 N N . LYS E 1 97 ? 26.565 40.293 -10.148 1.00 38.23 94 LYS E N 1
ATOM 5398 C CA . LYS E 1 97 ? 27.207 41.563 -9.795 1.00 38.72 94 LYS E CA 1
ATOM 5399 C C . LYS E 1 97 ? 27.769 41.570 -8.370 1.00 38.54 94 LYS E C 1
ATOM 5400 O O . LYS E 1 97 ? 28.797 42.195 -8.117 1.00 38.62 94 LYS E O 1
ATOM 5406 N N . HIS E 1 98 ? 27.089 40.903 -7.444 1.00 38.57 95 HIS E N 1
ATOM 5407 C CA . HIS E 1 98 ? 27.568 40.789 -6.058 1.00 39.37 95 HIS E CA 1
ATOM 5408 C C . HIS E 1 98 ? 28.328 39.466 -5.766 1.00 39.56 95 HIS E C 1
ATOM 5409 O O . HIS E 1 98 ? 28.315 38.982 -4.642 1.00 40.22 95 HIS E O 1
ATOM 5416 N N . ASP E 1 99 ? 28.984 38.911 -6.789 1.00 39.66 96 ASP E N 1
ATOM 5417 C CA . ASP E 1 99 ? 29.909 37.774 -6.665 1.00 39.61 96 ASP E CA 1
ATOM 5418 C C . ASP E 1 99 ? 29.307 36.467 -6.112 1.00 39.27 96 ASP E C 1
ATOM 5419 O O . ASP E 1 99 ? 30.044 35.621 -5.593 1.00 38.74 96 ASP E O 1
ATOM 5424 N N . VAL E 1 100 ? 27.997 36.293 -6.277 1.00 38.34 97 VAL E N 1
ATOM 5425 C CA . VAL E 1 100 ? 27.314 35.044 -5.927 1.00 38.07 97 VAL E CA 1
ATOM 5426 C C . VAL E 1 100 ? 27.611 34.013 -7.031 1.00 37.81 97 VAL E C 1
ATOM 5427 O O . VAL E 1 100 ? 27.460 34.341 -8.214 1.00 36.75 97 VAL E O 1
ATOM 5431 N N . PRO E 1 101 ? 28.063 32.783 -6.663 1.00 37.05 98 PRO E N 1
ATOM 5432 C CA . PRO E 1 101 ? 28.255 31.779 -7.724 1.00 37.07 98 PRO E CA 1
ATOM 5433 C C . PRO E 1 101 ? 26.943 31.440 -8.443 1.00 36.96 98 PRO E C 1
ATOM 5434 O O . PRO E 1 101 ? 25.940 31.140 -7.786 1.00 35.81 98 PRO E O 1
ATOM 5438 N N . ILE E 1 102 ? 26.957 31.548 -9.772 1.00 36.76 99 ILE E N 1
ATOM 5439 C CA . ILE E 1 102 ? 25.819 31.171 -10.610 1.00 37.40 99 ILE E CA 1
ATOM 5440 C C . ILE E 1 102 ? 26.120 29.827 -11.269 1.00 38.08 99 ILE E C 1
ATOM 5441 O O . ILE E 1 102 ? 27.035 29.725 -12.063 1.00 37.02 99 ILE E O 1
ATOM 5446 N N . ASP E 1 103 ? 25.346 28.806 -10.920 1.00 39.30 100 ASP E N 1
ATOM 5447 C CA . ASP E 1 103 ? 25.591 27.446 -11.395 1.00 40.58 100 ASP E CA 1
ATOM 5448 C C . ASP E 1 103 ? 24.992 27.251 -12.789 1.00 40.44 100 ASP E C 1
ATOM 5449 O O . ASP E 1 103 ? 25.604 26.648 -13.658 1.00 40.67 100 ASP E O 1
ATOM 5454 N N . TYR E 1 104 ? 23.794 27.782 -12.987 1.00 40.52 101 TYR E N 1
ATOM 5455 C CA . TYR E 1 104 ? 23.058 27.607 -14.221 1.00 40.72 101 TYR E CA 1
ATOM 5456 C C . TYR E 1 104 ? 22.050 28.752 -14.417 1.00 40.75 101 TYR E C 1
ATOM 5457 O O . TYR E 1 104 ? 21.490 29.263 -13.456 1.00 39.83 101 TYR E O 1
ATOM 5466 N N . GLU E 1 105 ? 21.878 29.163 -15.670 1.00 41.33 102 GLU E N 1
ATOM 5467 C CA . GLU E 1 105 ? 20.863 30.142 -16.077 1.00 42.26 102 GLU E CA 1
ATOM 5468 C C . GLU E 1 105 ? 20.416 29.715 -17.460 1.00 42.32 102 GLU E C 1
ATOM 5469 O O . GLU E 1 105 ? 21.262 29.502 -18.327 1.00 42.18 102 GLU E O 1
ATOM 5475 N N . ASP E 1 106 ? 19.112 29.546 -17.670 1.00 42.57 103 ASP E N 1
ATOM 5476 C CA . ASP E 1 106 ? 18.617 29.174 -18.994 1.00 43.09 103 ASP E CA 1
ATOM 5477 C C . ASP E 1 106 ? 18.335 30.430 -19.802 1.00 43.07 103 ASP E C 1
ATOM 5478 O O . ASP E 1 106 ? 18.237 31.528 -19.243 1.00 43.24 103 ASP E O 1
ATOM 5483 N N . GLU E 1 107 ? 18.214 30.262 -21.116 1.00 43.05 104 GLU E N 1
ATOM 5484 C CA . GLU E 1 107 ? 18.078 31.396 -22.032 1.00 42.90 104 GLU E CA 1
ATOM 5485 C C . GLU E 1 107 ? 16.701 32.058 -21.930 1.00 42.32 104 GLU E C 1
ATOM 5486 O O . GLU E 1 107 ? 16.591 33.281 -22.061 1.00 42.26 104 GLU E O 1
ATOM 5492 N N . SER E 1 108 ? 15.663 31.256 -21.694 1.00 41.49 105 SER E N 1
ATOM 5493 C CA . SER E 1 108 ? 14.285 31.761 -21.696 1.00 40.94 105 SER E CA 1
ATOM 5494 C C . SER E 1 108 ? 13.918 32.554 -20.439 1.00 40.26 105 SER E C 1
ATOM 5495 O O . SER E 1 108 ? 12.849 33.159 -20.382 1.00 40.01 105 SER E O 1
ATOM 5498 N N . GLY E 1 109 ? 14.798 32.538 -19.439 1.00 39.66 106 GLY E N 1
ATOM 5499 C CA . GLY E 1 109 ? 14.575 33.252 -18.179 1.00 39.14 106 GLY E CA 1
ATOM 5500 C C . GLY E 1 109 ? 13.678 32.514 -17.200 1.00 38.74 106 GLY E C 1
ATOM 5501 O O . GLY E 1 109 ? 13.258 33.082 -16.204 1.00 38.84 106 GLY E O 1
ATOM 5502 N N . PHE E 1 110 ? 13.389 31.247 -17.476 1.00 38.42 107 PHE E N 1
ATOM 5503 C CA . PHE E 1 110 ? 12.484 30.462 -16.644 1.00 38.17 107 PHE E CA 1
ATOM 5504 C C . PHE E 1 110 ? 13.146 29.996 -15.339 1.00 38.17 107 PHE E C 1
ATOM 5505 O O . PHE E 1 110 ? 12.513 30.011 -14.291 1.00 37.11 107 PHE E O 1
ATOM 5513 N N . MET E 1 111 ? 14.422 29.615 -15.410 1.00 38.29 108 MET E N 1
ATOM 5514 C CA . MET E 1 111 ? 15.082 28.895 -14.327 1.00 38.87 108 MET E CA 1
ATOM 5515 C C . MET E 1 111 ? 16.555 29.294 -14.201 1.00 38.59 108 MET E C 1
ATOM 5516 O O . MET E 1 111 ? 17.238 29.528 -15.203 1.00 38.16 108 MET E O 1
ATOM 5521 N N . ALA E 1 112 ? 17.022 29.380 -12.958 1.00 38.40 109 ALA E N 1
ATOM 5522 C CA . ALA E 1 112 ? 18.444 29.532 -12.654 1.00 38.31 109 ALA E CA 1
ATOM 5523 C C . ALA E 1 112 ? 18.785 28.799 -11.354 1.00 38.17 109 ALA E C 1
ATOM 5524 O O . ALA E 1 112 ? 17.910 28.547 -10.520 1.00 37.34 109 ALA E O 1
ATOM 5526 N N . PHE E 1 113 ? 20.063 28.461 -11.204 1.00 38.28 110 PHE E N 1
ATOM 5527 C CA . PHE E 1 113 ? 20.581 27.898 -9.963 1.00 38.96 110 PHE E CA 1
ATOM 5528 C C . PHE E 1 113 ? 21.732 28.739 -9.434 1.00 38.42 110 PHE E C 1
ATOM 5529 O O . PHE E 1 113 ? 22.672 29.027 -10.159 1.00 38.40 110 PHE E O 1
ATOM 5537 N N . VAL E 1 114 ? 21.631 29.148 -8.172 1.00 38.17 111 VAL E N 1
ATOM 5538 C CA . VAL E 1 114 ? 22.660 29.963 -7.528 1.00 38.03 111 VAL E CA 1
ATOM 5539 C C . VAL E 1 114 ? 23.112 29.276 -6.237 1.00 37.98 111 VAL E C 1
ATOM 5540 O O . VAL E 1 114 ? 22.425 28.381 -5.738 1.00 37.44 111 VAL E O 1
ATOM 5544 N N . VAL E 1 115 ? 24.279 29.674 -5.729 1.00 37.85 112 VAL E N 1
ATOM 5545 C CA . VAL E 1 115 ? 24.893 29.039 -4.548 1.00 37.70 112 VAL E CA 1
ATOM 5546 C C . VAL E 1 115 ? 24.970 30.028 -3.372 1.00 37.65 112 VAL E C 1
ATOM 5547 O O . VAL E 1 115 ? 25.510 31.143 -3.512 1.00 38.14 112 VAL E O 1
ATOM 5551 N N . ASP E 1 116 ? 24.435 29.618 -2.220 1.00 37.48 113 ASP E N 1
ATOM 5552 C CA . ASP E 1 116 ? 24.463 30.431 -1.005 1.00 37.33 113 ASP E CA 1
ATOM 5553 C C . ASP E 1 116 ? 25.846 30.358 -0.325 1.00 37.51 113 ASP E C 1
ATOM 5554 O O . ASP E 1 116 ? 26.716 29.607 -0.788 1.00 37.11 113 ASP E O 1
ATOM 5559 N N . PRO E 1 117 ? 26.093 31.208 0.697 1.00 37.49 114 PRO E N 1
ATOM 5560 C CA . PRO E 1 117 ? 27.438 31.276 1.298 1.00 37.54 114 PRO E CA 1
ATOM 5561 C C . PRO E 1 117 ? 27.940 29.991 1.944 1.00 37.14 114 PRO E C 1
ATOM 5562 O O . PRO E 1 117 ? 29.145 29.816 2.112 1.00 36.50 114 PRO E O 1
ATOM 5566 N N . ASP E 1 118 ? 27.030 29.102 2.301 1.00 37.16 115 ASP E N 1
ATOM 5567 C CA . ASP E 1 118 ? 27.440 27.791 2.841 1.00 37.61 115 ASP E CA 1
ATOM 5568 C C . ASP E 1 118 ? 27.506 26.683 1.793 1.00 37.30 115 ASP E C 1
ATOM 5569 O O . ASP E 1 118 ? 27.894 25.545 2.108 1.00 38.34 115 ASP E O 1
ATOM 5574 N N . GLY E 1 119 ? 27.156 27.008 0.553 1.00 36.65 116 GLY E N 1
ATOM 5575 C CA . GLY E 1 119 ? 27.304 26.071 -0.556 1.00 36.45 116 GLY E CA 1
ATOM 5576 C C . GLY E 1 119 ? 26.033 25.317 -0.934 1.00 36.41 116 GLY E C 1
ATOM 5577 O O . GLY E 1 119 ? 26.084 24.421 -1.760 1.00 35.48 116 GLY E O 1
ATOM 5578 N N . TYR E 1 120 ? 24.902 25.686 -0.347 1.00 36.92 117 TYR E N 1
ATOM 5579 C CA . TYR E 1 120 ? 23.588 25.117 -0.713 1.00 38.06 117 TYR E CA 1
ATOM 5580 C C . TYR E 1 120 ? 23.088 25.735 -2.025 1.00 38.59 117 TYR E C 1
ATOM 5581 O O . TYR E 1 120 ? 23.416 26.889 -2.353 1.00 39.56 117 TYR E O 1
ATOM 5590 N N . TYR E 1 121 ? 22.270 24.988 -2.764 1.00 38.73 118 TYR E N 1
ATOM 5591 C CA . TYR E 1 121 ? 21.732 25.478 -4.027 1.00 37.94 118 TYR E CA 1
ATOM 5592 C C . TYR E 1 121 ? 20.362 26.086 -3.815 1.00 37.92 118 TYR E C 1
ATOM 5593 O O . TYR E 1 121 ? 19.575 25.582 -3.014 1.00 36.87 118 TYR E O 1
ATOM 5602 N N . ILE E 1 122 ? 20.125 27.195 -4.530 1.00 37.68 119 ILE E N 1
ATOM 5603 C CA A ILE E 1 122 ? 18.811 27.821 -4.585 0.67 37.37 119 ILE E CA 1
ATOM 5604 C CA B ILE E 1 122 ? 18.825 27.862 -4.590 0.33 37.34 119 ILE E CA 1
ATOM 5605 C C . ILE E 1 122 ? 18.380 27.892 -6.052 1.00 37.37 119 ILE E C 1
ATOM 5606 O O . ILE E 1 122 ? 19.139 28.335 -6.932 1.00 36.25 119 ILE E O 1
ATOM 5615 N N . GLU E 1 123 ? 17.164 27.423 -6.308 1.00 37.25 120 GLU E N 1
ATOM 5616 C CA . GLU E 1 123 ? 16.594 27.437 -7.635 1.00 37.04 120 GLU E CA 1
ATOM 5617 C C . GLU E 1 123 ? 15.728 28.675 -7.730 1.00 37.02 120 GLU E C 1
ATOM 5618 O O . GLU E 1 123 ? 14.857 28.888 -6.883 1.00 37.24 120 GLU E O 1
ATOM 5624 N N . LEU E 1 124 ? 15.985 29.506 -8.737 1.00 36.89 121 LEU E N 1
ATOM 5625 C CA . LEU E 1 124 ? 15.130 30.659 -9.012 1.00 37.00 121 LEU E CA 1
ATOM 5626 C C . LEU E 1 124 ? 14.226 30.290 -10.171 1.00 36.84 121 LEU E C 1
ATOM 5627 O O . LEU E 1 124 ? 14.712 29.827 -11.188 1.00 36.69 121 LEU E O 1
ATOM 5632 N N . LEU E 1 125 ? 12.913 30.464 -9.998 1.00 36.68 122 LEU E N 1
ATOM 5633 C CA . LEU E 1 125 ? 11.933 30.151 -11.051 1.00 36.62 122 LEU E CA 1
ATOM 5634 C C . LEU E 1 125 ? 11.025 31.338 -11.350 1.00 36.61 122 LEU E C 1
ATOM 5635 O O . LEU E 1 125 ? 10.597 32.050 -10.437 1.00 36.39 122 LEU E O 1
ATOM 5640 N N . ASN E 1 126 ? 10.719 31.546 -12.627 1.00 36.23 123 ASN E N 1
ATOM 5641 C CA . ASN E 1 126 ? 9.679 32.494 -12.995 1.00 36.30 123 ASN E CA 1
ATOM 5642 C C . ASN E 1 126 ? 8.341 31.972 -12.467 1.00 36.31 123 ASN E C 1
ATOM 5643 O O . ASN E 1 126 ? 7.773 30.985 -12.984 1.00 35.71 123 ASN E O 1
ATOM 5648 N N . GLU E 1 127 ? 7.846 32.638 -11.429 1.00 36.42 124 GLU E N 1
ATOM 5649 C CA . GLU E 1 127 ? 6.664 32.163 -10.730 1.00 36.92 124 GLU E CA 1
ATOM 5650 C C . GLU E 1 127 ? 5.450 32.020 -11.664 1.00 36.91 124 GLU E C 1
ATOM 5651 O O . GLU E 1 127 ? 4.739 31.011 -11.604 1.00 36.31 124 GLU E O 1
ATOM 5657 N N . LYS E 1 128 ? 5.230 33.002 -12.539 1.00 37.34 125 LYS E N 1
ATOM 5658 C CA . LYS E 1 128 ? 4.106 32.931 -13.488 1.00 37.80 125 LYS E CA 1
ATOM 5659 C C . LYS E 1 128 ? 4.154 31.666 -14.365 1.00 37.85 125 LYS E C 1
ATOM 5660 O O . LYS E 1 128 ? 3.195 30.894 -14.417 1.00 37.60 125 LYS E O 1
ATOM 5666 N N . THR E 1 129 ? 5.278 31.452 -15.040 1.00 37.89 126 THR E N 1
ATOM 5667 C CA . THR E 1 129 ? 5.415 30.306 -15.939 1.00 37.97 126 THR E CA 1
ATOM 5668 C C . THR E 1 129 ? 5.271 28.973 -15.195 1.00 38.04 126 THR E C 1
ATOM 5669 O O . THR E 1 129 ? 4.619 28.047 -15.685 1.00 37.73 126 THR E O 1
ATOM 5673 N N . MET E 1 130 ? 5.882 28.886 -14.016 1.00 38.38 127 MET E N 1
ATOM 5674 C CA . MET E 1 130 ? 5.838 27.668 -13.208 1.00 38.56 127 MET E CA 1
ATOM 5675 C C . MET E 1 130 ? 4.414 27.278 -12.833 1.00 38.55 127 MET E C 1
ATOM 5676 O O . MET E 1 130 ? 4.040 26.114 -12.948 1.00 38.40 127 MET E O 1
ATOM 5681 N N . MET E 1 131 ? 3.631 28.255 -12.381 1.00 38.69 128 MET E N 1
ATOM 5682 C CA . MET E 1 131 ? 2.260 28.007 -11.939 1.00 38.84 128 MET E CA 1
ATOM 5683 C C . MET E 1 131 ? 1.318 27.662 -13.096 1.00 38.94 128 MET E C 1
ATOM 5684 O O . MET E 1 131 ? 0.467 26.775 -12.960 1.00 38.82 128 MET E O 1
ATOM 5689 N N . GLU E 1 132 ? 1.460 28.367 -14.221 1.00 39.01 129 GLU E N 1
ATOM 5690 C CA . GLU E 1 132 ? 0.659 28.085 -15.421 1.00 38.90 129 GLU E CA 1
ATOM 5691 C C . GLU E 1 132 ? 0.857 26.640 -15.861 1.00 38.97 129 GLU E C 1
ATOM 5692 O O . GLU E 1 132 ? -0.102 25.940 -16.188 1.00 38.36 129 GLU E O 1
ATOM 5698 N N . LYS E 1 133 ? 2.120 26.210 -15.856 1.00 38.98 130 LYS E N 1
ATOM 5699 C CA . LYS E 1 133 ? 2.497 24.834 -16.165 1.00 39.17 130 LYS E CA 1
ATOM 5700 C C . LYS E 1 133 ? 1.919 23.856 -15.141 1.00 39.06 130 LYS E C 1
ATOM 5701 O O . LYS E 1 133 ? 1.400 22.800 -15.504 1.00 38.76 130 LYS E O 1
ATOM 5707 N N . ALA E 1 134 ? 2.018 24.213 -13.863 1.00 39.19 131 ALA E N 1
ATOM 5708 C CA . ALA E 1 134 ? 1.548 23.346 -12.780 1.00 39.40 131 ALA E CA 1
ATOM 5709 C C . ALA E 1 134 ? 0.036 23.132 -12.834 1.00 39.54 131 ALA E C 1
ATOM 5710 O O . ALA E 1 134 ? -0.426 22.003 -12.689 1.00 39.80 131 ALA E O 1
ATOM 5712 N N . GLU E 1 135 ? -0.728 24.201 -13.060 1.00 39.71 132 GLU E N 1
ATOM 5713 C CA . GLU E 1 135 ? -2.201 24.095 -13.105 1.00 39.74 132 GLU E CA 1
ATOM 5714 C C . GLU E 1 135 ? -2.642 23.273 -14.314 1.00 39.80 132 GLU E C 1
ATOM 5715 O O . GLU E 1 135 ? -3.499 22.401 -14.191 1.00 39.98 132 GLU E O 1
ATOM 5721 N N . ALA E 1 136 ? -2.034 23.546 -15.470 1.00 39.75 133 ALA E N 1
ATOM 5722 C CA . ALA E 1 136 ? -2.293 22.788 -16.692 1.00 39.55 133 ALA E CA 1
ATOM 5723 C C . ALA E 1 136 ? -2.026 21.293 -16.503 1.00 39.56 133 ALA E C 1
ATOM 5724 O O . ALA E 1 136 ? -2.801 20.459 -16.968 1.00 39.40 133 ALA E O 1
ATOM 5726 N N . ASP E 1 137 ? -0.931 20.958 -15.821 1.00 39.47 134 ASP E N 1
ATOM 5727 C CA . ASP E 1 137 ? -0.598 19.556 -15.543 1.00 39.43 134 ASP E CA 1
ATOM 5728 C C . ASP E 1 137 ? -1.545 18.895 -14.545 1.00 39.40 134 ASP E C 1
ATOM 5729 O O . ASP E 1 137 ? -1.856 17.707 -14.684 1.00 39.56 134 ASP E O 1
ATOM 5734 N N . MET E 1 138 ? -1.987 19.652 -13.541 1.00 38.99 135 MET E N 1
ATOM 5735 C CA . MET E 1 138 ? -2.957 19.145 -12.575 1.00 38.67 135 MET E CA 1
ATOM 5736 C C . MET E 1 138 ? -4.268 18.825 -13.289 1.00 38.61 135 MET E C 1
ATOM 5737 O O . MET E 1 138 ? -4.878 17.780 -13.051 1.00 38.52 135 MET E O 1
ATOM 5742 N N . LYS E 1 139 ? -4.686 19.733 -14.168 1.00 38.65 136 LYS E N 1
ATOM 5743 C CA . LYS E 1 139 ? -5.886 19.541 -14.983 1.00 38.81 136 LYS E CA 1
ATOM 5744 C C . LYS E 1 139 ? -5.737 18.345 -15.917 1.00 38.58 136 LYS E C 1
ATOM 5745 O O . LYS E 1 139 ? -6.661 17.552 -16.067 1.00 38.64 136 LYS E O 1
ATOM 5751 N N . GLU E 1 140 ? -4.569 18.222 -16.537 1.00 38.39 137 GLU E N 1
ATOM 5752 C CA . GLU E 1 140 ? -4.277 17.112 -17.443 1.00 38.26 137 GLU E CA 1
ATOM 5753 C C . GLU E 1 140 ? -4.295 15.768 -16.707 1.00 38.12 137 GLU E C 1
ATOM 5754 O O . GLU E 1 140 ? -4.941 14.819 -17.154 1.00 38.22 137 GLU E O 1
ATOM 5760 N N . GLN E 1 141 ? -3.608 15.709 -15.568 1.00 38.00 138 GLN E N 1
ATOM 5761 C CA . GLN E 1 141 ? -3.483 14.481 -14.773 1.00 37.73 138 GLN E CA 1
ATOM 5762 C C . GLN E 1 141 ? -4.629 14.291 -13.771 1.00 37.84 138 GLN E C 1
ATOM 5763 O O . GLN E 1 141 ? -4.577 13.383 -12.940 1.00 37.88 138 GLN E O 1
ATOM 5769 N N . GLY E 1 142 ? -5.646 15.153 -13.837 1.00 37.89 139 GLY E N 1
ATOM 5770 C CA . GLY E 1 142 ? -6.874 14.979 -13.058 1.00 37.88 139 GLY E CA 1
ATOM 5771 C C . GLY E 1 142 ? -6.748 15.116 -11.548 1.00 37.92 139 GLY E C 1
ATOM 5772 O O . GLY E 1 142 ? -7.485 14.466 -10.806 1.00 37.70 139 GLY E O 1
ATOM 5773 N N . THR E 1 143 ? -5.813 15.951 -11.091 1.00 37.92 140 THR E N 1
ATOM 5774 C CA . THR E 1 143 ? -5.686 16.284 -9.665 1.00 37.99 140 THR E CA 1
ATOM 5775 C C . THR E 1 143 ? -6.379 17.615 -9.327 1.00 38.27 140 THR E C 1
ATOM 5776 O O . THR E 1 143 ? -6.482 17.990 -8.152 1.00 38.35 140 THR E O 1
ATOM 5780 N N . ALA E 1 144 ? -6.850 18.317 -10.359 1.00 38.47 141 ALA E N 1
ATOM 5781 C CA . ALA E 1 144 ? -7.664 19.523 -10.191 1.00 38.41 141 ALA E CA 1
ATOM 5782 C C . ALA E 1 144 ? -8.682 19.637 -11.322 0.50 38.32 141 ALA E C 1
ATOM 5783 O O . ALA E 1 144 ? -8.461 19.130 -12.423 0.50 38.15 141 ALA E O 1
ATOM 5786 N N . SER F 1 6 ? 7.466 40.825 -6.129 1.00 40.32 3 SER F N 1
ATOM 5787 C CA . SER F 1 6 ? 7.020 39.891 -5.057 1.00 40.35 3 SER F CA 1
ATOM 5788 C C . SER F 1 6 ? 7.566 38.485 -5.284 1.00 39.97 3 SER F C 1
ATOM 5789 O O . SER F 1 6 ? 7.642 38.005 -6.421 1.00 39.72 3 SER F O 1
ATOM 5792 N N . ARG F 1 7 ? 7.946 37.838 -4.184 1.00 39.32 4 ARG F N 1
ATOM 5793 C CA . ARG F 1 7 ? 8.607 36.541 -4.225 1.00 38.66 4 ARG F CA 1
ATOM 5794 C C . ARG F 1 7 ? 8.011 35.599 -3.188 1.00 38.43 4 ARG F C 1
ATOM 5795 O O . ARG F 1 7 ? 7.442 36.032 -2.189 1.00 38.04 4 ARG F O 1
ATOM 5803 N N . ARG F 1 8 ? 8.171 34.305 -3.431 1.00 38.48 5 ARG F N 1
ATOM 5804 C CA . ARG F 1 8 ? 7.533 33.280 -2.629 1.00 38.17 5 ARG F CA 1
ATOM 5805 C C . ARG F 1 8 ? 8.349 32.008 -2.670 1.00 38.39 5 ARG F C 1
ATOM 5806 O O . ARG F 1 8 ? 8.907 31.666 -3.704 1.00 38.67 5 ARG F O 1
ATOM 5819 N N . MET F 1 9 ? 8.411 31.314 -1.539 1.00 38.65 6 MET F N 1
ATOM 5820 C CA . MET F 1 9 ? 9.016 29.990 -1.465 1.00 38.79 6 MET F CA 1
ATOM 5821 C C . MET F 1 9 ? 8.058 29.032 -2.151 1.00 38.48 6 MET F C 1
ATOM 5822 O O . MET F 1 9 ? 6.891 28.950 -1.769 1.00 38.61 6 MET F O 1
ATOM 5831 N N . LEU F 1 10 ? 8.529 28.336 -3.184 1.00 37.85 7 LEU F N 1
ATOM 5832 C CA . LEU F 1 10 ? 7.675 27.426 -3.934 1.00 37.74 7 LEU F CA 1
ATOM 5833 C C . LEU F 1 10 ? 7.792 26.015 -3.410 1.00 37.33 7 LEU F C 1
ATOM 5834 O O . LEU F 1 10 ? 6.791 25.387 -3.106 1.00 38.77 7 LEU F O 1
ATOM 5839 N N . HIS F 1 11 ? 9.009 25.509 -3.277 1.00 37.70 8 HIS F N 1
ATOM 5840 C CA . HIS F 1 11 ? 9.186 24.149 -2.788 1.00 36.79 8 HIS F CA 1
ATOM 5841 C C . HIS F 1 11 ? 10.574 23.866 -2.280 1.00 37.10 8 HIS F C 1
ATOM 5842 O O . HIS F 1 11 ? 11.516 24.633 -2.497 1.00 36.48 8 HIS F O 1
ATOM 5849 N N . THR F 1 12 ? 10.662 22.743 -1.583 1.00 37.08 9 THR F N 1
ATOM 5850 C CA . THR F 1 12 ? 11.909 22.153 -1.174 1.00 37.64 9 THR F CA 1
ATOM 5851 C C . THR F 1 12 ? 12.036 20.828 -1.927 1.00 37.41 9 THR F C 1
ATOM 5852 O O . THR F 1 12 ? 11.060 20.080 -2.027 1.00 36.94 9 THR F O 1
ATOM 5856 N N . MET F 1 13 ? 13.223 20.571 -2.467 1.00 37.27 10 MET F N 1
ATOM 5857 C CA . MET F 1 13 ? 13.506 19.354 -3.256 1.00 37.31 10 MET F CA 1
ATOM 5858 C C . MET F 1 13 ? 14.452 18.380 -2.550 1.00 37.15 10 MET F C 1
ATOM 5859 O O . MET F 1 13 ? 15.545 18.751 -2.121 1.00 36.89 10 MET F O 1
ATOM 5864 N N . ILE F 1 14 ? 14.017 17.126 -2.450 1.00 37.39 11 ILE F N 1
ATOM 5865 C CA . ILE F 1 14 ? 14.854 16.048 -1.955 1.00 37.68 11 ILE F CA 1
ATOM 5866 C C . ILE F 1 14 ? 14.898 14.939 -3.000 1.00 37.64 11 ILE F C 1
ATOM 5867 O O . ILE F 1 14 ? 13.913 14.705 -3.707 1.00 37.86 11 ILE F O 1
ATOM 5872 N N . ARG F 1 15 ? 16.035 14.264 -3.094 1.00 37.23 12 ARG F N 1
ATOM 5873 C CA . ARG F 1 15 ? 16.173 13.119 -3.988 1.00 37.23 12 ARG F CA 1
ATOM 5874 C C . ARG F 1 15 ? 15.776 11.846 -3.245 1.00 37.07 12 ARG F C 1
ATOM 5875 O O . ARG F 1 15 ? 16.154 11.659 -2.084 1.00 36.59 12 ARG F O 1
ATOM 5883 N N . VAL F 1 16 ? 15.012 10.984 -3.920 1.00 37.38 13 VAL F N 1
ATOM 5884 C CA . VAL F 1 16 ? 14.476 9.752 -3.314 1.00 37.27 13 VAL F CA 1
ATOM 5885 C C . VAL F 1 16 ? 14.783 8.535 -4.182 1.00 37.43 13 VAL F C 1
ATOM 5886 O O . VAL F 1 16 ? 14.837 8.638 -5.410 1.00 37.38 13 VAL F O 1
ATOM 5890 N N . GLY F 1 17 ? 14.984 7.388 -3.537 1.00 37.50 14 GLY F N 1
ATOM 5891 C CA . GLY F 1 17 ? 15.300 6.150 -4.240 1.00 37.96 14 GLY F CA 1
ATOM 5892 C C . GLY F 1 17 ? 14.097 5.508 -4.925 1.00 38.19 14 GLY F C 1
ATOM 5893 O O . GLY F 1 17 ? 14.230 4.925 -6.008 1.00 37.83 14 GLY F O 1
ATOM 5894 N N . ASP F 1 18 ? 12.926 5.613 -4.295 1.00 38.50 15 ASP F N 1
ATOM 5895 C CA . ASP F 1 18 ? 11.718 4.951 -4.788 1.00 39.02 15 ASP F CA 1
ATOM 5896 C C . ASP F 1 18 ? 10.449 5.801 -4.592 1.00 39.34 15 ASP F C 1
ATOM 5897 O O . ASP F 1 18 ? 10.006 6.027 -3.463 1.00 39.21 15 ASP F O 1
ATOM 5902 N N . LEU F 1 19 ? 9.884 6.261 -5.709 1.00 39.59 16 LEU F N 1
ATOM 5903 C CA . LEU F 1 19 ? 8.724 7.155 -5.709 1.00 40.15 16 LEU F CA 1
ATOM 5904 C C . LEU F 1 19 ? 7.511 6.577 -4.989 1.00 40.26 16 LEU F C 1
ATOM 5905 O O . LEU F 1 19 ? 6.792 7.305 -4.299 1.00 40.54 16 LEU F O 1
ATOM 5910 N N . ASP F 1 20 ? 7.282 5.280 -5.159 1.00 40.65 17 ASP F N 1
ATOM 5911 C CA . ASP F 1 20 ? 6.121 4.613 -4.556 1.00 40.81 17 ASP F CA 1
ATOM 5912 C C . ASP F 1 20 ? 6.254 4.542 -3.040 1.00 40.97 17 ASP F C 1
ATOM 5913 O O . ASP F 1 20 ? 5.293 4.795 -2.316 1.00 40.42 17 ASP F O 1
ATOM 5918 N N . ARG F 1 21 ? 7.459 4.222 -2.570 1.00 41.04 18 ARG F N 1
ATOM 5919 C CA . ARG F 1 21 ? 7.756 4.206 -1.141 1.00 41.42 18 ARG F CA 1
ATOM 5920 C C . ARG F 1 21 ? 7.642 5.613 -0.524 1.00 41.62 18 ARG F C 1
ATOM 5921 O O . ARG F 1 21 ? 7.171 5.768 0.608 1.00 41.77 18 ARG F O 1
ATOM 5929 N N . SER F 1 22 ? 8.075 6.630 -1.267 1.00 41.64 19 SER F N 1
ATOM 5930 C CA . SER F 1 22 ? 8.047 8.003 -0.763 1.00 41.81 19 SER F CA 1
ATOM 5931 C C . SER F 1 22 ? 6.638 8.572 -0.796 1.00 41.66 19 SER F C 1
ATOM 5932 O O . SER F 1 22 ? 6.163 9.122 0.198 1.00 41.83 19 SER F O 1
ATOM 5935 N N . ILE F 1 23 ? 5.977 8.437 -1.943 1.00 41.60 20 ILE F N 1
ATOM 5936 C CA . ILE F 1 23 ? 4.596 8.882 -2.091 1.00 41.50 20 ILE F CA 1
ATOM 5937 C C . ILE F 1 23 ? 3.721 8.282 -0.992 1.00 41.30 20 ILE F C 1
ATOM 5938 O O . ILE F 1 23 ? 2.927 9.001 -0.384 1.00 40.84 20 ILE F O 1
ATOM 5943 N N . LYS F 1 24 ? 3.915 6.994 -0.708 1.00 41.36 21 LYS F N 1
ATOM 5944 C CA . LYS F 1 24 ? 3.107 6.291 0.288 1.00 41.53 21 LYS F CA 1
ATOM 5945 C C . LYS F 1 24 ? 3.286 6.852 1.703 1.00 41.10 21 LYS F C 1
ATOM 5946 O O . LYS F 1 24 ? 2.314 6.963 2.458 1.00 41.28 21 LYS F O 1
ATOM 5952 N N . PHE F 1 25 ? 4.519 7.194 2.053 1.00 40.49 22 PHE F N 1
ATOM 5953 C CA . PHE F 1 25 ? 4.823 7.748 3.371 1.00 40.18 22 PHE F CA 1
ATOM 5954 C C . PHE F 1 25 ? 4.219 9.134 3.554 1.00 39.95 22 PHE F C 1
ATOM 5955 O O . PHE F 1 25 ? 3.571 9.412 4.565 1.00 40.32 22 PHE F O 1
ATOM 5963 N N . TYR F 1 26 ? 4.435 10.009 2.576 1.00 39.55 23 TYR F N 1
ATOM 5964 C CA . TYR F 1 26 ? 3.980 11.397 2.694 1.00 39.26 23 TYR F CA 1
ATOM 5965 C C . TYR F 1 26 ? 2.460 11.540 2.612 1.00 39.14 23 TYR F C 1
ATOM 5966 O O . TYR F 1 26 ? 1.873 12.399 3.268 1.00 39.34 23 TYR F O 1
ATOM 5975 N N . THR F 1 27 ? 1.825 10.687 1.821 1.00 39.23 24 THR F N 1
ATOM 5976 C CA . THR F 1 27 ? 0.376 10.694 1.705 1.00 38.75 24 THR F CA 1
ATOM 5977 C C . THR F 1 27 ? -0.299 9.989 2.889 1.00 38.86 24 THR F C 1
ATOM 5978 O O . THR F 1 27 ? -1.159 10.572 3.538 1.00 38.82 24 THR F O 1
ATOM 5982 N N . GLU F 1 28 ? 0.081 8.741 3.163 1.00 38.75 25 GLU F N 1
ATOM 5983 C CA . GLU F 1 28 ? -0.623 7.936 4.172 1.00 38.70 25 GLU F CA 1
ATOM 5984 C C . GLU F 1 28 ? -0.215 8.284 5.603 1.00 38.54 25 GLU F C 1
ATOM 5985 O O . GLU F 1 28 ? -1.043 8.225 6.510 1.00 37.56 25 GLU F O 1
ATOM 5991 N N . ARG F 1 29 ? 1.048 8.659 5.809 1.00 38.55 26 ARG F N 1
ATOM 5992 C CA . ARG F 1 29 ? 1.528 8.965 7.164 1.00 38.68 26 ARG F CA 1
ATOM 5993 C C . ARG F 1 29 ? 1.454 10.452 7.515 1.00 38.68 26 ARG F C 1
ATOM 5994 O O . ARG F 1 29 ? 1.287 10.797 8.685 1.00 38.50 26 ARG F O 1
ATOM 6002 N N . LEU F 1 30 ? 1.580 11.323 6.511 1.00 39.17 27 LEU F N 1
ATOM 6003 C CA . LEU F 1 30 ? 1.570 12.777 6.727 1.00 39.44 27 LEU F CA 1
ATOM 6004 C C . LEU F 1 30 ? 0.369 13.519 6.121 1.00 39.46 27 LEU F C 1
ATOM 6005 O O . LEU F 1 30 ? 0.191 14.708 6.377 1.00 39.38 27 LEU F O 1
ATOM 6010 N N . GLY F 1 31 ? -0.439 12.838 5.317 1.00 39.47 28 GLY F N 1
ATOM 6011 C CA . GLY F 1 31 ? -1.695 13.416 4.840 1.00 39.59 28 GLY F CA 1
ATOM 6012 C C . GLY F 1 31 ? -1.564 14.460 3.752 1.00 39.81 28 GLY F C 1
ATOM 6013 O O . GLY F 1 31 ? -2.465 15.291 3.585 1.00 39.93 28 GLY F O 1
ATOM 6014 N N . MET F 1 32 ? -0.462 14.415 3.011 1.00 39.77 29 MET F N 1
ATOM 6015 C CA . MET F 1 32 ? -0.328 15.200 1.789 1.00 40.11 29 MET F CA 1
ATOM 6016 C C . MET F 1 32 ? -1.102 14.528 0.649 1.00 39.91 29 MET F C 1
ATOM 6017 O O . MET F 1 32 ? -1.567 13.386 0.780 1.00 39.60 29 MET F O 1
ATOM 6022 N N . LYS F 1 33 ? -1.274 15.259 -0.451 1.00 39.79 30 LYS F N 1
ATOM 6023 C CA . LYS F 1 33 ? -1.708 14.662 -1.706 1.00 39.67 30 LYS F CA 1
ATOM 6024 C C . LYS F 1 33 ? -0.648 14.871 -2.791 1.00 38.87 30 LYS F C 1
ATOM 6025 O O . LYS F 1 33 ? 0.069 15.868 -2.789 1.00 37.64 30 LYS F O 1
ATOM 6031 N N . VAL F 1 34 ? -0.589 13.923 -3.723 1.00 38.51 31 VAL F N 1
ATOM 6032 C CA . VAL F 1 34 ? 0.189 14.075 -4.949 1.00 38.38 31 VAL F CA 1
ATOM 6033 C C . VAL F 1 34 ? -0.484 15.157 -5.788 1.00 38.16 31 VAL F C 1
ATOM 6034 O O . VAL F 1 34 ? -1.640 15.013 -6.183 1.00 37.94 31 VAL F O 1
ATOM 6038 N N . LEU F 1 35 ? 0.231 16.247 -6.035 1.00 37.83 32 LEU F N 1
ATOM 6039 C CA . LEU F 1 35 ? -0.308 17.354 -6.813 1.00 37.80 32 LEU F CA 1
ATOM 6040 C C . LEU F 1 35 ? -0.145 17.057 -8.290 1.00 37.99 32 LEU F C 1
ATOM 6041 O O . LEU F 1 35 ? -1.096 17.149 -9.061 1.00 37.72 32 LEU F O 1
ATOM 6046 N N . ARG F 1 36 ? 1.068 16.679 -8.682 1.00 38.48 33 ARG F N 1
ATOM 6047 C CA . ARG F 1 36 ? 1.334 16.301 -10.062 1.00 38.86 33 ARG F CA 1
ATOM 6048 C C . ARG F 1 36 ? 2.649 15.554 -10.186 1.00 39.16 33 ARG F C 1
ATOM 6049 O O . ARG F 1 36 ? 3.408 15.426 -9.220 1.00 39.39 33 ARG F O 1
ATOM 6057 N N . LYS F 1 37 ? 2.898 15.066 -11.395 1.00 39.66 34 LYS F N 1
ATOM 6058 C CA . LYS F 1 37 ? 4.172 14.464 -11.760 1.00 40.01 34 LYS F CA 1
ATOM 6059 C C . LYS F 1 37 ? 4.667 15.095 -13.053 1.00 40.37 34 LYS F C 1
ATOM 6060 O O . LYS F 1 37 ? 3.888 15.666 -13.825 1.00 40.12 34 LYS F O 1
ATOM 6066 N N . TRP F 1 38 ? 5.971 14.996 -13.278 1.00 40.86 35 TRP F N 1
ATOM 6067 C CA . TRP F 1 38 ? 6.613 15.615 -14.434 1.00 41.20 35 TRP F CA 1
ATOM 6068 C C . TRP F 1 38 ? 7.755 14.709 -14.863 1.00 40.96 35 TRP F C 1
ATOM 6069 O O . TRP F 1 38 ? 8.853 14.802 -14.322 1.00 40.53 35 TRP F O 1
ATOM 6080 N N . ASP F 1 39 ? 7.481 13.809 -15.808 1.00 40.90 36 ASP F N 1
ATOM 6081 C CA . ASP F 1 39 ? 8.494 12.862 -16.275 1.00 40.86 36 ASP F CA 1
ATOM 6082 C C . ASP F 1 39 ? 9.384 13.494 -17.340 1.00 40.87 36 ASP F C 1
ATOM 6083 O O . ASP F 1 39 ? 8.912 14.220 -18.219 1.00 40.51 36 ASP F O 1
ATOM 6088 N N . VAL F 1 40 ? 10.679 13.200 -17.235 1.00 40.95 37 VAL F N 1
ATOM 6089 C CA . VAL F 1 40 ? 11.692 13.717 -18.143 1.00 41.07 37 VAL F CA 1
ATOM 6090 C C . VAL F 1 40 ? 12.606 12.555 -18.536 1.00 41.11 37 VAL F C 1
ATOM 6091 O O . VAL F 1 40 ? 13.703 12.417 -17.998 1.00 40.98 37 VAL F O 1
ATOM 6095 N N . PRO F 1 41 ? 12.143 11.698 -19.463 1.00 41.29 38 PRO F N 1
ATOM 6096 C CA . PRO F 1 41 ? 12.937 10.547 -19.889 1.00 41.43 38 PRO F CA 1
ATOM 6097 C C . PRO F 1 41 ? 14.153 10.915 -20.747 1.00 41.53 38 PRO F C 1
ATOM 6098 O O . PRO F 1 41 ? 15.066 10.094 -20.895 1.00 41.57 38 PRO F O 1
ATOM 6102 N N . GLU F 1 42 ? 14.162 12.130 -21.304 1.00 41.50 39 GLU F N 1
ATOM 6103 C CA . GLU F 1 42 ? 15.292 12.612 -22.110 1.00 41.36 39 GLU F CA 1
ATOM 6104 C C . GLU F 1 42 ? 16.513 12.900 -21.229 1.00 41.22 39 GLU F C 1
ATOM 6105 O O . GLU F 1 42 ? 17.654 12.796 -21.686 1.00 41.21 39 GLU F O 1
ATOM 6111 N N . ASP F 1 43 ? 16.256 13.266 -19.975 1.00 41.06 40 ASP F N 1
ATOM 6112 C CA . ASP F 1 43 ? 17.301 13.511 -18.987 1.00 41.04 40 ASP F CA 1
ATOM 6113 C C . ASP F 1 43 ? 17.230 12.521 -17.820 1.00 40.65 40 ASP F C 1
ATOM 6114 O O . ASP F 1 43 ? 17.864 12.734 -16.790 1.00 40.54 40 ASP F O 1
ATOM 6119 N N . LYS F 1 44 ? 16.454 11.452 -17.994 1.00 40.42 41 LYS F N 1
ATOM 6120 C CA . LYS F 1 44 ? 16.422 10.302 -17.079 1.00 40.36 41 LYS F CA 1
ATOM 6121 C C . LYS F 1 44 ? 16.093 10.617 -15.613 1.00 40.11 41 LYS F C 1
ATOM 6122 O O . LYS F 1 44 ? 16.815 10.214 -14.709 1.00 40.27 41 LYS F O 1
ATOM 6128 N N . TYR F 1 45 ? 14.992 11.322 -15.383 1.00 39.97 42 TYR F N 1
ATOM 6129 C CA . TYR F 1 45 ? 14.483 11.510 -14.025 1.00 39.85 42 TYR F CA 1
ATOM 6130 C C . TYR F 1 45 ? 12.987 11.809 -14.040 1.00 39.57 42 TYR F C 1
ATOM 6131 O O . TYR F 1 45 ? 12.417 12.121 -15.086 1.00 39.05 42 TYR F O 1
ATOM 6140 N N . THR F 1 46 ? 12.365 11.705 -12.872 1.00 39.30 43 THR F N 1
ATOM 6141 C CA . THR F 1 46 ? 10.951 12.054 -12.718 1.00 39.34 43 THR F CA 1
ATOM 6142 C C . THR F 1 46 ? 10.734 12.825 -11.423 1.00 39.21 43 THR F C 1
ATOM 6143 O O . THR F 1 46 ? 11.259 12.452 -10.372 1.00 39.41 43 THR F O 1
ATOM 6147 N N . LEU F 1 47 ? 9.956 13.903 -11.522 1.00 39.12 44 LEU F N 1
ATOM 6148 C CA . LEU F 1 47 ? 9.602 14.738 -10.387 1.00 38.70 44 LEU F CA 1
ATOM 6149 C C . LEU F 1 47 ? 8.176 14.424 -9.951 1.00 38.70 44 LEU F C 1
ATOM 6150 O O . LEU F 1 47 ? 7.299 14.185 -10.789 1.00 38.21 44 LEU F O 1
ATOM 6155 N N . VAL F 1 48 ? 7.955 14.425 -8.641 1.00 38.63 45 VAL F N 1
ATOM 6156 C CA . VAL F 1 48 ? 6.613 14.344 -8.078 1.00 38.62 45 VAL F CA 1
ATOM 6157 C C . VAL F 1 48 ? 6.492 15.481 -7.084 1.00 38.85 45 VAL F C 1
ATOM 6158 O O . VAL F 1 48 ? 7.403 15.714 -6.288 1.00 38.77 45 VAL F O 1
ATOM 6162 N N . PHE F 1 49 ? 5.378 16.198 -7.160 1.00 39.41 46 PHE F N 1
ATOM 6163 C CA . PHE F 1 49 ? 5.081 17.291 -6.250 1.00 39.58 46 PHE F CA 1
ATOM 6164 C C . PHE F 1 49 ? 3.989 16.858 -5.271 1.00 39.63 46 PHE F C 1
ATOM 6165 O O . PHE F 1 49 ? 2.947 16.340 -5.679 1.00 38.93 46 PHE F O 1
ATOM 6173 N N . LEU F 1 50 ? 4.276 17.061 -3.986 1.00 39.75 47 LEU F N 1
ATOM 6174 C CA . LEU F 1 50 ? 3.427 16.655 -2.879 1.00 40.09 47 LEU F CA 1
ATOM 6175 C C . LEU F 1 50 ? 3.227 17.825 -1.939 1.00 39.94 47 LEU F C 1
ATOM 6176 O O . LEU F 1 50 ? 4.181 18.551 -1.648 1.00 39.60 47 LEU F O 1
ATOM 6181 N N . GLY F 1 51 ? 2.011 17.975 -1.424 1.00 39.58 48 GLY F N 1
ATOM 6182 C CA . GLY F 1 51 ? 1.758 18.961 -0.394 1.00 39.41 48 GLY F CA 1
ATOM 6183 C C . GLY F 1 51 ? 0.328 19.002 0.092 1.00 39.44 48 GLY F C 1
ATOM 6184 O O . GLY F 1 51 ? -0.525 18.225 -0.339 1.00 39.51 48 GLY F O 1
ATOM 6185 N N . TYR F 1 52 ? 0.078 19.937 1.000 1.00 39.44 49 TYR F N 1
ATOM 6186 C CA . TYR F 1 52 ? -1.225 20.103 1.622 1.00 39.19 49 TYR F CA 1
ATOM 6187 C C . TYR F 1 52 ? -2.115 21.027 0.810 1.00 39.16 49 TYR F C 1
ATOM 6188 O O . TYR F 1 52 ? -3.275 21.232 1.156 1.00 39.01 49 TYR F O 1
ATOM 6197 N N . GLY F 1 53 ? -1.572 21.582 -0.270 1.00 39.08 50 GLY F N 1
ATOM 6198 C CA . GLY F 1 53 ? -2.368 22.350 -1.216 1.00 39.53 50 GLY F CA 1
ATOM 6199 C C . GLY F 1 53 ? -1.688 22.502 -2.564 1.00 39.40 50 GLY F C 1
ATOM 6200 O O . GLY F 1 53 ? -0.560 22.047 -2.751 1.00 40.00 50 GLY F O 1
ATOM 6201 N N . PRO F 1 54 ? -2.384 23.132 -3.524 1.00 39.61 51 PRO F N 1
ATOM 6202 C CA . PRO F 1 54 ? -1.835 23.415 -4.844 1.00 39.60 51 PRO F CA 1
ATOM 6203 C C . PRO F 1 54 ? -0.585 24.274 -4.772 1.00 39.71 51 PRO F C 1
ATOM 6204 O O . PRO F 1 54 ? -0.499 25.152 -3.921 1.00 40.22 51 PRO F O 1
ATOM 6208 N N . GLU F 1 55 ? 0.346 24.043 -5.690 1.00 39.71 52 GLU F N 1
ATOM 6209 C CA . GLU F 1 55 ? 1.540 24.871 -5.821 1.00 39.63 52 GLU F CA 1
ATOM 6210 C C . GLU F 1 55 ? 1.218 26.345 -6.007 1.00 39.61 52 GLU F C 1
ATOM 6211 O O . GLU F 1 55 ? 2.045 27.200 -5.740 1.00 38.87 52 GLU F O 1
ATOM 6217 N N . MET F 1 56 ? 0.015 26.648 -6.472 1.00 39.97 53 MET F N 1
ATOM 6218 C CA . MET F 1 56 ? -0.370 28.036 -6.671 1.00 40.46 53 MET F CA 1
ATOM 6219 C C . MET F 1 56 ? -0.469 28.811 -5.333 1.00 40.74 53 MET F C 1
ATOM 6220 O O . MET F 1 56 ? -0.272 30.034 -5.279 1.00 41.61 53 MET F O 1
ATOM 6225 N N . SER F 1 57 ? -0.850 28.085 -4.263 1.00 40.84 54 SER F N 1
ATOM 6226 C CA . SER F 1 57 ? -1.142 28.705 -2.954 1.00 41.06 54 SER F CA 1
ATOM 6227 C C . SER F 1 57 ? -0.396 28.069 -1.776 1.00 41.01 54 SER F C 1
ATOM 6228 O O . SER F 1 57 ? -0.588 28.464 -0.632 1.00 41.62 54 SER F O 1
ATOM 6231 N N . SER F 1 58 ? 0.462 27.092 -2.045 1.00 41.26 55 SER F N 1
ATOM 6232 C CA . SER F 1 58 ? 1.217 26.432 -0.990 1.00 40.74 55 SER F CA 1
ATOM 6233 C C . SER F 1 58 ? 2.697 26.278 -1.340 1.00 40.71 55 SER F C 1
ATOM 6234 O O . SER F 1 58 ? 3.105 26.336 -2.505 1.00 40.34 55 SER F O 1
ATOM 6237 N N . THR F 1 59 ? 3.496 26.103 -0.297 1.00 40.14 56 THR F N 1
ATOM 6238 C CA . THR F 1 59 ? 4.886 25.697 -0.434 1.00 39.95 56 THR F CA 1
ATOM 6239 C C . THR F 1 59 ? 4.861 24.188 -0.267 1.00 39.79 56 THR F C 1
ATOM 6240 O O . THR F 1 59 ? 4.277 23.677 0.693 1.00 40.13 56 THR F O 1
ATOM 6244 N N . VAL F 1 60 ? 5.466 23.479 -1.214 1.00 39.63 57 VAL F N 1
ATOM 6245 C CA . VAL F 1 60 ? 5.259 22.036 -1.349 1.00 39.60 57 VAL F CA 1
ATOM 6246 C C . VAL F 1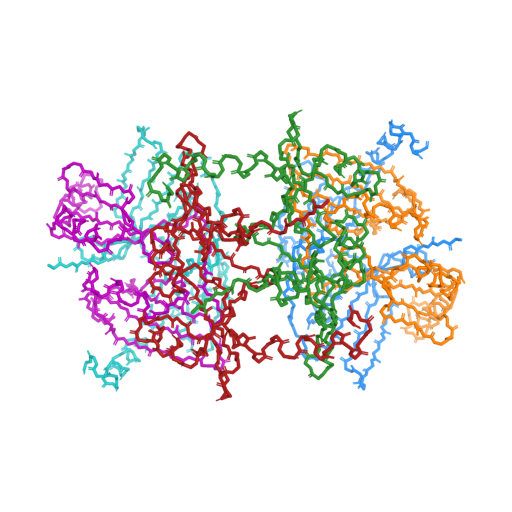 60 ? 6.578 21.262 -1.347 1.00 39.64 57 VAL F C 1
ATOM 6247 O O . VAL F 1 60 ? 7.646 21.849 -1.225 1.00 39.57 57 VAL F O 1
ATOM 6251 N N . LEU F 1 61 ? 6.476 19.942 -1.468 1.00 39.85 58 LEU F N 1
ATOM 6252 C CA . LEU F 1 61 ? 7.630 19.047 -1.527 1.00 39.99 58 LEU F CA 1
ATOM 6253 C C . LEU F 1 61 ? 7.840 18.477 -2.935 1.00 40.35 58 LEU F C 1
ATOM 6254 O O . LEU F 1 61 ? 6.944 17.844 -3.489 1.00 40.69 58 LEU F O 1
ATOM 6259 N N . GLU F 1 62 ? 9.023 18.714 -3.499 1.00 40.71 59 GLU F N 1
ATOM 6260 C CA . GLU F 1 62 ? 9.418 18.165 -4.800 1.00 41.03 59 GLU F CA 1
ATOM 6261 C C . GLU F 1 62 ? 10.319 16.967 -4.557 1.00 40.71 59 GLU F C 1
ATOM 6262 O O . GLU F 1 62 ? 11.390 17.104 -3.981 1.00 40.74 59 GLU F O 1
ATOM 6268 N N . LEU F 1 63 ? 9.859 15.786 -4.959 1.00 40.54 60 LEU F N 1
ATOM 6269 C CA . LEU F 1 63 ? 10.667 14.574 -4.922 1.00 40.49 60 LEU F CA 1
ATOM 6270 C C . LEU F 1 63 ? 11.308 14.365 -6.290 1.00 40.34 60 LEU F C 1
ATOM 6271 O O . LEU F 1 63 ? 10.626 14.455 -7.309 1.00 40.23 60 LEU F O 1
ATOM 6276 N N . THR F 1 64 ? 12.613 14.102 -6.310 1.00 40.13 61 THR F N 1
ATOM 6277 C CA . THR F 1 64 ? 13.326 13.773 -7.547 1.00 40.04 61 THR F CA 1
ATOM 6278 C C . THR F 1 64 ? 13.787 12.308 -7.515 1.00 39.89 61 THR F C 1
ATOM 6279 O O . THR F 1 64 ? 14.452 11.877 -6.567 1.00 39.77 61 THR F O 1
ATOM 6283 N N . TYR F 1 65 ? 13.411 11.551 -8.549 1.00 39.51 62 TYR F N 1
ATOM 6284 C CA . TYR F 1 65 ? 13.837 10.169 -8.719 1.00 38.83 62 TYR F CA 1
ATOM 6285 C C . TYR F 1 65 ? 14.745 10.112 -9.943 1.00 38.54 62 TYR F C 1
ATOM 6286 O O . TYR F 1 65 ? 14.315 10.420 -11.055 1.00 38.19 62 TYR F O 1
ATOM 6295 N N . ASN F 1 66 ? 16.012 9.763 -9.727 1.00 38.35 63 ASN F N 1
ATOM 6296 C CA . ASN F 1 66 ? 16.941 9.539 -10.827 1.00 38.50 63 ASN F CA 1
ATOM 6297 C C . ASN F 1 66 ? 16.855 8.091 -11.266 1.00 38.16 63 ASN F C 1
ATOM 6298 O O . ASN F 1 66 ? 16.953 7.180 -10.440 1.00 37.49 63 ASN F O 1
ATOM 6303 N N . TYR F 1 67 ? 16.660 7.893 -12.569 1.00 38.29 64 TYR F N 1
ATOM 6304 C CA . TYR F 1 67 ? 16.430 6.563 -13.126 1.00 38.57 64 TYR F CA 1
ATOM 6305 C C . TYR F 1 67 ? 17.538 5.615 -12.664 1.00 39.00 64 TYR F C 1
ATOM 6306 O O . TYR F 1 67 ? 18.715 5.836 -12.976 1.00 38.72 64 TYR F O 1
ATOM 6315 N N . GLY F 1 68 ? 17.169 4.587 -11.897 1.00 39.25 65 GLY F N 1
ATOM 6316 C CA . GLY F 1 68 ? 18.116 3.536 -11.503 1.00 39.21 65 GLY F CA 1
ATOM 6317 C C . GLY F 1 68 ? 18.906 3.761 -10.223 1.00 39.29 65 GLY F C 1
ATOM 6318 O O . GLY F 1 68 ? 19.541 2.829 -9.726 1.00 39.36 65 GLY F O 1
ATOM 6319 N N . VAL F 1 69 ? 18.895 4.989 -9.700 1.00 39.33 66 VAL F N 1
ATOM 6320 C CA . VAL F 1 69 ? 19.514 5.295 -8.408 1.00 39.36 66 VAL F CA 1
ATOM 6321 C C . VAL F 1 69 ? 18.469 5.079 -7.315 1.00 39.43 66 VAL F C 1
ATOM 6322 O O . VAL F 1 69 ? 17.438 5.760 -7.292 1.00 39.75 66 VAL F O 1
ATOM 6326 N N . THR F 1 70 ? 18.751 4.156 -6.400 1.00 39.29 67 THR F N 1
ATOM 6327 C CA . THR F 1 70 ? 17.761 3.695 -5.435 1.00 39.40 67 THR F CA 1
ATOM 6328 C C . THR F 1 70 ? 18.109 4.000 -3.980 1.00 39.52 67 THR F C 1
ATOM 6329 O O . THR F 1 70 ? 17.409 3.555 -3.068 1.00 38.94 67 THR F O 1
ATOM 6333 N N . SER F 1 71 ? 19.175 4.763 -3.759 1.00 39.75 68 SER F N 1
ATOM 6334 C CA . SER F 1 71 ? 19.629 5.059 -2.408 1.00 39.99 68 SER F CA 1
ATOM 6335 C C . SER F 1 71 ? 20.467 6.341 -2.388 1.00 40.27 68 SER F C 1
ATOM 6336 O O . SER F 1 71 ? 21.185 6.634 -3.346 1.00 39.28 68 SER F O 1
ATOM 6339 N N . TYR F 1 72 ? 20.340 7.103 -1.301 1.00 40.78 69 TYR F N 1
ATOM 6340 C CA . TYR F 1 72 ? 21.149 8.307 -1.077 1.00 41.46 69 TYR F CA 1
ATOM 6341 C C . TYR F 1 72 ? 21.619 8.326 0.377 1.00 41.85 69 TYR F C 1
ATOM 6342 O O . TYR F 1 72 ? 20.838 8.009 1.288 1.00 42.91 69 TYR F O 1
ATOM 6351 N N . LYS F 1 73 ? 22.884 8.673 0.588 1.00 42.44 70 LYS F N 1
ATOM 6352 C CA . LYS F 1 73 ? 23.423 8.904 1.937 1.00 42.70 70 LYS F CA 1
ATOM 6353 C C . LYS F 1 73 ? 23.449 10.402 2.246 1.00 41.79 70 LYS F C 1
ATOM 6354 O O . LYS F 1 73 ? 23.547 11.233 1.346 1.00 41.59 70 LYS F O 1
ATOM 6360 N N . HIS F 1 74 ? 23.391 10.724 3.534 1.00 41.16 71 HIS F N 1
ATOM 6361 C CA . HIS F 1 74 ? 23.091 12.075 3.989 1.00 40.39 71 HIS F CA 1
ATOM 6362 C C . HIS F 1 74 ? 24.265 12.751 4.673 1.00 39.99 71 HIS F C 1
ATOM 6363 O O . HIS F 1 74 ? 25.050 12.098 5.368 1.00 39.34 71 HIS F O 1
ATOM 6370 N N . ASP F 1 75 ? 24.349 14.069 4.468 1.00 39.27 72 ASP F N 1
ATOM 6371 C CA . ASP F 1 75 ? 25.308 14.943 5.145 1.00 39.33 72 ASP F CA 1
ATOM 6372 C C . ASP F 1 75 ? 24.696 15.371 6.474 1.00 38.22 72 ASP F C 1
ATOM 6373 O O . ASP F 1 75 ? 23.555 15.068 6.744 1.00 37.03 72 ASP F O 1
ATOM 6378 N N . GLU F 1 76 ? 25.461 16.094 7.281 1.00 37.69 73 GLU F N 1
ATOM 6379 C CA . GLU F 1 76 ? 24.929 16.706 8.488 1.00 37.95 73 GLU F CA 1
ATOM 6380 C C . GLU F 1 76 ? 24.821 18.220 8.284 1.00 37.19 73 GLU F C 1
ATOM 6381 O O . GLU F 1 76 ? 25.069 18.995 9.194 1.00 37.85 73 GLU F O 1
ATOM 6387 N N . ALA F 1 77 ? 24.420 18.617 7.081 1.00 36.32 74 ALA F N 1
ATOM 6388 C CA . ALA F 1 77 ? 24.280 20.019 6.691 1.00 35.99 74 ALA F CA 1
ATOM 6389 C C . ALA F 1 77 ? 22.799 20.360 6.538 1.00 35.34 74 ALA F C 1
ATOM 6390 O O . ALA F 1 77 ? 22.253 21.136 7.325 1.00 34.28 74 ALA F O 1
ATOM 6392 N N . TYR F 1 78 ? 22.132 19.760 5.556 1.00 35.19 75 TYR F N 1
ATOM 6393 C CA . TYR F 1 78 ? 20.680 19.925 5.441 1.00 35.44 75 TYR F CA 1
ATOM 6394 C C . TYR F 1 78 ? 20.006 19.432 6.736 1.00 35.37 75 TYR F C 1
ATOM 6395 O O . TYR F 1 78 ? 20.380 18.388 7.265 1.00 34.81 75 TYR F O 1
ATOM 6404 N N . GLY F 1 79 ? 19.027 20.195 7.226 1.00 35.11 76 GLY F N 1
ATOM 6405 C CA . GLY F 1 79 ? 18.327 19.883 8.471 1.00 35.11 76 GLY F CA 1
ATOM 6406 C C . GLY F 1 79 ? 17.077 19.051 8.295 1.00 35.05 76 GLY F C 1
ATOM 6407 O O . GLY F 1 79 ? 17.080 17.846 8.516 1.00 34.90 76 GLY F O 1
ATO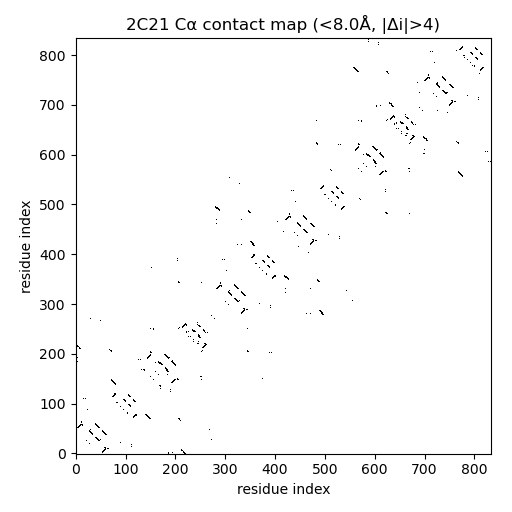M 6408 N N . HIS F 1 80 ? 15.998 19.700 7.889 1.00 35.10 77 HIS F N 1
ATOM 6409 C CA . HIS F 1 80 ? 14.702 19.053 7.844 1.00 35.50 77 HIS F CA 1
ATOM 6410 C C . HIS F 1 80 ? 13.645 19.984 7.277 1.00 35.79 77 HIS F C 1
ATOM 6411 O O . HIS F 1 80 ? 13.885 21.168 7.045 1.00 36.02 77 HIS F O 1
ATOM 6418 N N . ILE F 1 81 ? 12.475 19.412 7.069 1.00 36.44 78 ILE F N 1
ATOM 6419 C CA . ILE F 1 81 ? 11.234 20.159 6.877 1.00 36.83 78 ILE F CA 1
ATOM 6420 C C . ILE F 1 81 ? 10.425 20.038 8.159 1.00 37.03 78 ILE F C 1
ATOM 6421 O O . ILE F 1 81 ? 10.479 19.013 8.840 1.00 37.06 78 ILE F O 1
ATOM 6430 N N . ALA F 1 82 ? 9.726 21.116 8.507 1.00 37.50 79 ALA F N 1
ATOM 6431 C CA . ALA F 1 82 ? 8.864 21.148 9.677 1.00 37.37 79 ALA F CA 1
ATOM 6432 C C . ALA F 1 82 ? 7.420 21.283 9.210 1.00 37.55 79 ALA F C 1
ATOM 6433 O O . ALA F 1 82 ? 7.113 22.104 8.334 1.00 37.31 79 ALA F O 1
ATOM 6435 N N . ILE F 1 83 ? 6.549 20.466 9.799 1.00 37.87 80 ILE F N 1
ATOM 6436 C CA . ILE F 1 83 ? 5.124 20.436 9.472 1.00 37.98 80 ILE F CA 1
ATOM 6437 C C . ILE F 1 83 ? 4.317 20.773 10.730 1.00 37.97 80 ILE F C 1
ATOM 6438 O O . ILE F 1 83 ? 4.567 20.223 11.813 1.00 37.27 80 ILE F O 1
ATOM 6443 N N . GLY F 1 84 ? 3.364 21.692 10.567 1.00 38.12 81 GLY F N 1
ATOM 6444 C CA . GLY F 1 84 ? 2.486 22.130 11.646 1.00 38.30 81 GLY F CA 1
ATOM 6445 C C . GLY F 1 84 ? 1.270 21.230 11.722 1.00 38.62 81 GLY F C 1
ATOM 6446 O O . GLY F 1 84 ? 0.597 20.993 10.725 1.00 38.69 81 GLY F O 1
ATOM 6447 N N . VAL F 1 85 ? 0.982 20.757 12.926 1.00 38.72 82 VAL F N 1
ATOM 6448 C CA . VAL F 1 85 ? 0.042 19.677 13.150 1.00 38.97 82 VAL F CA 1
ATOM 6449 C C . VAL F 1 85 ? -0.879 20.080 14.322 1.00 39.02 82 VAL F C 1
ATOM 6450 O O . VAL F 1 85 ? -0.535 20.969 15.097 1.00 38.82 82 VAL F O 1
ATOM 6454 N N . GLU F 1 86 ? -2.056 19.460 14.422 1.00 39.47 83 GLU F N 1
ATOM 6455 C CA . GLU F 1 86 ? -2.996 19.756 15.513 1.00 39.69 83 GLU F CA 1
ATOM 6456 C C . GLU F 1 86 ? -2.718 18.953 16.795 1.00 39.76 83 GLU F C 1
ATOM 6457 O O . GLU F 1 86 ? -2.987 19.434 17.906 1.00 39.20 83 GLU F O 1
ATOM 6463 N N . ASP F 1 87 ? -2.200 17.735 16.634 1.00 39.84 84 ASP F N 1
ATOM 6464 C CA . ASP F 1 87 ? -1.898 16.852 17.766 1.00 39.95 84 ASP F CA 1
ATOM 6465 C C . ASP F 1 87 ? -0.712 15.928 17.444 1.00 40.05 84 ASP F C 1
ATOM 6466 O O . ASP F 1 87 ? -0.874 14.908 16.763 1.00 40.00 84 ASP F O 1
ATOM 6471 N N . VAL F 1 88 ? 0.460 16.284 17.974 1.00 39.85 85 VAL F N 1
ATOM 6472 C CA . VAL F 1 88 ? 1.725 15.612 17.659 1.00 39.98 85 VAL F CA 1
ATOM 6473 C C . VAL F 1 88 ? 1.846 14.226 18.286 1.00 39.98 85 VAL F C 1
ATOM 6474 O O . VAL F 1 88 ? 2.268 13.272 17.626 1.00 39.54 85 VAL F O 1
ATOM 6478 N N . LYS F 1 89 ? 1.505 14.128 19.567 1.00 40.33 86 LYS F N 1
ATOM 6479 C CA . LYS F 1 89 ? 1.532 12.843 20.271 1.00 40.62 86 LYS F CA 1
ATOM 6480 C C . LYS F 1 89 ? 0.653 11.806 19.570 1.00 40.83 86 LYS F C 1
ATOM 6481 O O . LYS F 1 89 ? 0.985 10.618 19.548 1.00 40.92 86 LYS F O 1
ATOM 6492 N N . GLU F 1 90 ? -0.463 12.257 19.003 1.00 40.96 87 GLU F N 1
ATOM 6493 C CA . GLU F 1 90 ? -1.337 11.371 18.244 1.00 41.16 87 GLU F CA 1
ATOM 6494 C C . GLU F 1 90 ? -0.684 10.919 16.945 1.00 40.98 87 GLU F C 1
ATOM 6495 O O . GLU F 1 90 ? -0.742 9.743 16.582 1.00 40.96 87 GLU F O 1
ATOM 6501 N N . LEU F 1 91 ? -0.075 11.865 16.245 1.00 40.77 88 LEU F N 1
ATOM 6502 C CA . LEU F 1 91 ? 0.550 11.580 14.967 1.00 40.67 88 LEU F CA 1
ATOM 6503 C C . LEU F 1 91 ? 1.733 10.641 15.145 1.00 40.48 88 LEU F C 1
ATOM 6504 O O . LEU F 1 91 ? 1.936 9.746 14.328 1.00 40.45 88 LEU F O 1
ATOM 6509 N N . VAL F 1 92 ? 2.493 10.835 16.223 1.00 40.18 89 VAL F N 1
ATOM 6510 C CA . VAL F 1 92 ? 3.628 9.964 16.531 1.00 40.02 89 VAL F CA 1
ATOM 6511 C C . VAL F 1 92 ? 3.150 8.551 16.858 1.00 40.00 89 VAL F C 1
ATOM 6512 O O . VAL F 1 92 ? 3.675 7.578 16.325 1.00 39.94 89 VAL F O 1
ATOM 6516 N N . ALA F 1 93 ? 2.154 8.445 17.733 1.00 40.07 90 ALA F N 1
ATOM 6517 C CA . ALA F 1 93 ? 1.558 7.152 18.065 1.00 40.00 90 ALA F CA 1
ATOM 6518 C C . ALA F 1 93 ? 1.141 6.392 16.804 1.00 40.10 90 ALA F C 1
ATOM 6519 O O . ALA F 1 93 ? 1.377 5.192 16.691 1.00 40.33 90 ALA F O 1
ATOM 6521 N N . ASP F 1 94 ? 0.527 7.104 15.861 1.00 40.24 91 ASP F N 1
ATOM 6522 C CA . ASP F 1 94 ? 0.112 6.531 14.577 1.00 40.36 91 ASP F CA 1
ATOM 6523 C C . ASP F 1 94 ? 1.310 6.193 13.682 1.00 40.43 91 ASP F C 1
ATOM 6524 O O . ASP F 1 94 ? 1.378 5.097 13.117 1.00 40.50 91 ASP F O 1
ATOM 6529 N N . MET F 1 95 ? 2.232 7.147 13.546 1.00 40.37 92 MET F N 1
ATOM 6530 C CA . MET F 1 95 ? 3.507 6.931 12.845 1.00 40.37 92 MET F CA 1
ATOM 6531 C C . MET F 1 95 ? 4.187 5.652 13.343 1.00 40.26 92 MET F C 1
ATOM 6532 O O . MET F 1 95 ? 4.607 4.811 12.550 1.00 40.43 92 MET F O 1
ATOM 6541 N N . ARG F 1 96 ? 4.286 5.527 14.666 1.00 40.05 93 ARG F N 1
ATOM 6542 C CA . ARG F 1 96 ? 5.014 4.441 15.331 1.00 39.95 93 ARG F CA 1
ATOM 6543 C C . ARG F 1 96 ? 4.329 3.100 15.099 1.00 40.02 93 ARG F C 1
ATOM 6544 O O . ARG F 1 96 ? 4.975 2.048 15.020 1.00 39.53 93 ARG F O 1
ATOM 6552 N N . LYS F 1 97 ? 3.006 3.173 14.987 1.00 40.03 94 LYS F N 1
ATOM 6553 C CA . LYS F 1 97 ? 2.147 2.030 14.687 1.00 40.20 94 LYS F CA 1
ATOM 6554 C C . LYS F 1 97 ? 2.335 1.552 13.229 1.00 40.19 94 LYS F C 1
ATOM 6555 O O . LYS F 1 97 ? 1.828 0.502 12.852 1.00 40.07 94 LYS F O 1
ATOM 6561 N N . HIS F 1 98 ? 3.089 2.305 12.424 1.00 40.22 95 HIS F N 1
ATOM 6562 C CA . HIS F 1 98 ? 3.445 1.871 11.066 1.00 40.34 95 HIS F CA 1
ATOM 6563 C C . HIS F 1 98 ? 4.957 1.735 10.837 1.00 40.37 95 HIS F C 1
ATOM 6564 O O . HIS F 1 98 ? 5.425 1.756 9.697 1.00 40.37 95 HIS F O 1
ATOM 6571 N N . ASP F 1 99 ? 5.703 1.560 11.931 1.00 40.41 96 ASP F N 1
ATOM 6572 C CA . ASP F 1 99 ? 7.164 1.389 11.908 1.00 40.21 96 ASP F CA 1
ATOM 6573 C C . ASP F 1 99 ? 7.940 2.546 11.258 1.00 40.19 96 ASP F C 1
ATOM 6574 O O . ASP F 1 99 ? 8.973 2.343 10.607 1.00 39.83 96 ASP F O 1
ATOM 6579 N N . VAL F 1 100 ? 7.433 3.758 11.448 1.00 39.91 97 VAL F N 1
ATOM 6580 C CA . VAL F 1 100 ? 8.170 4.949 11.091 1.00 39.84 97 VAL F CA 1
ATOM 6581 C C . VAL F 1 100 ? 9.158 5.223 12.229 1.00 39.71 97 VAL F C 1
ATOM 6582 O O . VAL F 1 100 ? 8.753 5.309 13.389 1.00 39.30 97 VAL F O 1
ATOM 6586 N N . PRO F 1 101 ? 10.463 5.337 11.911 1.00 39.67 98 PRO F N 1
ATOM 6587 C CA . PRO F 1 101 ? 11.397 5.650 12.987 1.00 39.52 98 PRO F CA 1
ATOM 6588 C C . PRO F 1 101 ? 11.103 7.013 13.614 1.00 39.65 98 PRO F C 1
ATOM 6589 O O . PRO F 1 101 ? 10.924 8.007 12.906 1.00 39.51 98 PRO F O 1
ATOM 6593 N N . ILE F 1 102 ? 11.016 7.026 14.939 1.00 39.89 99 ILE F N 1
ATOM 6594 C CA . ILE F 1 102 ? 10.807 8.235 15.708 1.00 40.06 99 ILE F CA 1
ATOM 6595 C C . ILE F 1 102 ? 12.145 8.571 16.328 1.00 40.65 99 ILE F C 1
ATOM 6596 O O . ILE F 1 102 ? 12.664 7.800 17.141 1.00 40.50 99 ILE F O 1
ATOM 6601 N N . ASP F 1 103 ? 12.714 9.710 15.945 1.00 41.20 100 ASP F N 1
ATOM 6602 C CA . ASP F 1 103 ? 14.013 10.097 16.464 1.00 41.85 100 ASP F CA 1
ATOM 6603 C C . ASP F 1 103 ? 13.879 10.745 17.827 1.00 41.93 100 ASP F C 1
ATOM 6604 O O . ASP F 1 103 ? 14.636 10.434 18.744 1.00 42.03 100 ASP F O 1
ATOM 6609 N N . TYR F 1 104 ? 12.926 11.663 17.944 1.00 42.17 101 TYR F N 1
ATOM 6610 C CA . TYR F 1 104 ? 12.731 12.415 19.176 1.00 42.54 101 TYR F CA 1
ATOM 6611 C C . TYR F 1 104 ? 11.265 12.775 19.366 1.00 42.60 101 TYR F C 1
ATOM 6612 O O . TYR F 1 104 ? 10.550 13.033 18.401 1.00 42.40 101 TYR F O 1
ATOM 6621 N N . GLU F 1 105 ? 10.832 12.783 20.622 1.00 42.93 102 GLU F N 1
ATOM 6622 C CA . GLU F 1 105 ? 9.463 13.124 20.972 1.00 43.13 102 GLU F CA 1
ATOM 6623 C C . GLU F 1 105 ? 9.479 13.739 22.362 1.00 43.24 102 GLU F C 1
ATOM 6624 O O . GLU F 1 105 ? 9.748 13.044 23.343 1.00 43.15 102 GLU F O 1
ATOM 6630 N N . ASP F 1 106 ? 9.207 15.042 22.447 1.00 43.35 103 ASP F N 1
ATOM 6631 C CA . ASP F 1 106 ? 9.197 15.731 23.742 1.00 43.50 103 ASP F CA 1
ATOM 6632 C C . ASP F 1 106 ? 8.017 15.289 24.625 1.00 43.26 103 ASP F C 1
ATOM 6633 O O . ASP F 1 106 ? 7.185 14.477 24.212 1.00 43.28 103 ASP F O 1
ATOM 6638 N N . GLU F 1 107 ? 7.956 15.829 25.839 1.00 43.00 104 GLU F N 1
ATOM 6639 C CA . GLU F 1 107 ? 6.946 15.428 26.817 1.00 42.73 104 GLU F CA 1
ATOM 6640 C C . GLU F 1 107 ? 5.667 16.266 26.724 1.00 42.38 104 GLU F C 1
ATOM 6641 O O . GLU F 1 107 ? 4.577 15.781 27.054 1.00 42.26 104 GLU F O 1
ATOM 6647 N N . SER F 1 108 ? 5.802 17.514 26.279 1.00 41.81 105 SER F N 1
ATOM 6648 C CA . SER F 1 108 ? 4.686 18.467 26.259 1.00 41.52 105 SER F CA 1
ATOM 6649 C C . SER F 1 108 ? 3.706 18.259 25.102 1.00 41.14 105 SER F C 1
ATOM 6650 O O . SER F 1 108 ? 2.600 18.795 25.125 1.00 40.85 105 SER F O 1
ATOM 6653 N N . GLY F 1 109 ? 4.117 17.497 24.092 1.00 40.86 106 GLY F N 1
ATOM 6654 C CA . GLY F 1 109 ? 3.351 17.371 22.855 1.00 40.75 106 GLY F CA 1
ATOM 6655 C C . GLY F 1 109 ? 3.592 18.505 21.862 1.00 40.66 106 GLY F C 1
ATOM 6656 O O . GLY F 1 109 ? 2.819 18.674 20.918 1.00 40.83 106 GLY F O 1
ATOM 6657 N N . PHE F 1 110 ? 4.660 19.279 22.063 1.00 40.34 107 PHE F N 1
ATOM 6658 C CA . PHE F 1 110 ? 4.976 20.415 21.180 1.00 40.16 107 PHE F CA 1
ATOM 6659 C C . PHE F 1 110 ? 5.799 20.017 19.956 1.00 40.17 107 PHE F C 1
ATOM 6660 O O . PHE F 1 110 ? 5.586 20.561 18.876 1.00 40.01 107 PHE F O 1
ATOM 6668 N N . MET F 1 111 ? 6.725 19.076 20.120 1.00 40.16 108 MET F N 1
ATOM 6669 C CA . MET F 1 111 ? 7.699 18.776 19.077 1.00 40.48 108 MET F CA 1
ATOM 6670 C C . MET F 1 111 ? 8.047 17.291 18.984 1.00 39.91 108 MET F C 1
ATOM 6671 O O . MET F 1 111 ? 8.080 16.586 19.993 1.00 39.60 108 MET F O 1
ATOM 6676 N N . ALA F 1 112 ? 8.329 16.836 17.761 1.00 39.60 109 ALA F N 1
ATOM 6677 C CA . ALA F 1 112 ? 8.861 15.499 17.521 1.00 39.28 109 ALA F CA 1
ATOM 6678 C C . ALA F 1 112 ? 9.644 15.447 16.219 1.00 39.38 109 ALA F C 1
ATOM 6679 O O . ALA F 1 112 ? 9.385 16.227 15.301 1.00 39.45 109 ALA F O 1
ATOM 6681 N N . PHE F 1 113 ? 10.600 14.522 16.149 1.00 39.08 110 PHE F N 1
ATOM 6682 C CA . PHE F 1 113 ? 11.336 14.256 14.919 1.00 39.04 110 PHE F CA 1
ATOM 6683 C C . PHE F 1 113 ? 11.097 12.824 14.455 1.00 38.27 110 PHE F C 1
ATOM 6684 O O . PHE F 1 113 ? 11.274 11.886 15.227 1.00 38.05 110 PHE F O 1
ATOM 6692 N N . VAL F 1 114 ? 10.689 12.676 13.194 1.00 37.85 111 VAL F N 1
ATOM 6693 C CA . VAL F 1 114 ? 10.503 11.362 12.566 1.00 37.53 111 VAL F CA 1
ATOM 6694 C C . VAL F 1 114 ? 11.322 11.276 11.267 1.00 37.19 111 VAL F C 1
ATOM 6695 O O . VAL F 1 114 ? 11.755 12.298 10.731 1.00 37.03 111 VAL F O 1
ATOM 6699 N N . VAL F 1 115 ? 11.541 10.059 10.777 1.00 36.83 112 VAL F N 1
ATOM 6700 C CA . VAL F 1 115 ? 12.457 9.832 9.653 1.00 36.75 112 VAL F CA 1
ATOM 6701 C C . VAL F 1 115 ? 11.718 9.245 8.461 1.00 36.87 112 VAL F C 1
ATOM 6702 O O . VAL F 1 115 ? 11.018 8.234 8.603 1.00 36.04 112 VAL F O 1
ATOM 6706 N N . ASP F 1 116 ? 11.885 9.857 7.286 1.00 36.71 113 ASP F N 1
ATOM 6707 C CA . ASP F 1 116 ? 11.225 9.348 6.079 1.00 36.94 113 ASP F CA 1
ATOM 6708 C C . ASP F 1 116 ? 11.954 8.098 5.532 1.00 36.73 113 ASP F C 1
ATOM 6709 O O . ASP F 1 116 ? 12.991 7.709 6.068 1.00 36.90 113 ASP F O 1
ATOM 6714 N N . PRO F 1 117 ? 11.385 7.432 4.509 1.00 36.57 114 PRO F N 1
ATOM 6715 C CA . PRO F 1 117 ? 11.957 6.169 4.028 1.00 36.38 114 PRO F CA 1
ATOM 6716 C C . PRO F 1 117 ? 13.402 6.254 3.503 1.00 36.20 114 PRO F C 1
ATOM 6717 O O . PRO F 1 117 ? 14.144 5.269 3.602 1.00 35.79 114 PRO F O 1
ATOM 6721 N N . ASP F 1 118 ? 13.767 7.400 2.926 1.00 36.26 115 ASP F N 1
ATOM 6722 C CA . ASP F 1 118 ? 15.113 7.629 2.391 1.00 36.40 115 ASP F CA 1
ATOM 6723 C C . ASP F 1 118 ? 16.089 8.130 3.448 1.00 36.65 115 ASP F C 1
ATOM 6724 O O . ASP F 1 118 ? 17.293 8.211 3.188 1.00 36.55 115 ASP F O 1
ATOM 6729 N N . GLY F 1 119 ? 15.580 8.497 4.622 1.00 37.15 116 GLY F N 1
ATOM 6730 C CA . GLY F 1 119 ? 16.419 8.915 5.746 1.00 37.40 116 GLY F CA 1
ATOM 6731 C C . GLY F 1 119 ? 16.414 10.402 6.069 1.00 37.90 116 GLY F C 1
ATOM 6732 O O . GLY F 1 119 ? 17.181 10.847 6.928 1.00 37.37 116 GLY F O 1
ATOM 6733 N N . TYR F 1 120 ? 15.541 11.172 5.413 1.00 38.33 117 TYR F N 1
ATOM 6734 C CA . TYR F 1 120 ? 15.407 12.595 5.711 1.00 38.52 117 TYR F CA 1
ATOM 6735 C C . TYR F 1 120 ? 14.605 12.791 7.001 1.00 38.99 117 TYR F C 1
ATOM 6736 O O . TYR F 1 120 ? 13.679 12.016 7.304 1.00 38.17 117 TYR F O 1
ATOM 6745 N N . TYR F 1 121 ? 14.953 13.839 7.745 1.00 39.40 118 TYR F N 1
ATOM 6746 C CA . TYR F 1 121 ? 14.252 14.172 8.986 1.00 39.91 118 TYR F CA 1
ATOM 6747 C C . TYR F 1 121 ? 13.085 15.106 8.727 1.00 39.86 118 TYR F C 1
ATOM 6748 O O . TYR F 1 121 ? 13.166 15.999 7.870 1.00 40.40 118 TYR F O 1
ATOM 6757 N N . ILE F 1 122 ? 12.004 14.851 9.465 1.00 39.68 119 ILE F N 1
ATOM 6758 C CA A ILE F 1 122 ? 10.815 15.689 9.437 0.50 39.37 119 ILE F CA 1
ATOM 6759 C CA B ILE F 1 122 ? 10.781 15.653 9.438 0.50 39.37 119 ILE F CA 1
ATOM 6760 C C . ILE F 1 122 ? 10.494 16.121 10.865 1.00 39.15 119 ILE F C 1
ATOM 6761 O O . ILE F 1 122 ? 10.402 15.293 11.775 1.00 39.31 119 ILE F O 1
ATOM 6770 N N . GLU F 1 123 ? 10.347 17.429 11.063 1.00 39.08 120 GLU F N 1
ATOM 6771 C CA . GLU F 1 123 ? 9.994 17.958 12.371 1.00 38.95 120 GLU F CA 1
ATOM 6772 C C . GLU F 1 123 ? 8.483 18.138 12.436 1.00 38.64 120 GLU F C 1
ATOM 6773 O O . GLU F 1 123 ? 7.894 18.788 11.579 1.00 38.80 120 GLU F O 1
ATOM 6779 N N . LEU F 1 124 ? 7.855 17.543 13.446 1.00 38.32 121 LEU F N 1
ATOM 6780 C CA . LEU F 1 124 ? 6.423 17.717 13.672 1.00 37.73 121 LEU F CA 1
ATOM 6781 C C . LEU F 1 124 ? 6.235 18.671 14.849 1.00 37.63 121 LEU F C 1
ATOM 6782 O O . LEU F 1 124 ? 6.801 18.457 15.916 1.00 37.33 121 LEU F O 1
ATOM 6787 N N . LEU F 1 125 ? 5.441 19.721 14.646 1.00 37.45 122 LEU F N 1
ATOM 6788 C CA . LEU F 1 125 ? 5.242 20.759 15.655 1.00 37.21 122 LEU F CA 1
ATOM 6789 C C . LEU F 1 125 ? 3.764 21.042 15.866 1.00 37.06 122 LEU F C 1
ATOM 6790 O O . LEU F 1 125 ? 2.992 21.122 14.912 1.00 36.87 122 LEU F O 1
ATOM 6795 N N . ASN F 1 126 ? 3.376 21.215 17.118 1.00 36.83 123 ASN F N 1
ATOM 6796 C CA . ASN F 1 126 ? 2.045 21.709 17.406 1.00 37.07 123 ASN F CA 1
ATOM 6797 C C . ASN F 1 126 ? 1.963 23.121 16.838 1.00 37.55 123 ASN F C 1
ATOM 6798 O O . ASN F 1 126 ? 2.697 24.010 17.273 1.00 37.12 123 ASN F O 1
ATOM 6803 N N . GLU F 1 127 ? 1.095 23.318 15.846 1.00 38.20 124 GLU F N 1
ATOM 6804 C CA . GLU F 1 127 ? 1.095 24.575 15.111 1.00 38.85 124 GLU F CA 1
ATOM 6805 C C . GLU F 1 127 ? 0.644 25.749 15.970 1.00 39.64 124 GLU F C 1
ATOM 6806 O O . GLU F 1 127 ? 1.279 26.802 15.922 1.00 40.26 124 GLU F O 1
ATOM 6812 N N . LYS F 1 128 ? -0.426 25.564 16.745 1.00 39.71 125 LYS F N 1
ATOM 6813 C CA . LYS F 1 128 ? -0.910 26.593 17.672 1.00 40.42 125 LYS F CA 1
ATOM 6814 C C . LYS F 1 128 ? 0.264 27.140 18.486 1.00 40.18 125 LYS F C 1
ATOM 6815 O O . LYS F 1 128 ? 0.608 28.339 18.397 1.00 40.57 125 LYS F O 1
ATOM 6821 N N . THR F 1 129 ? 0.904 26.244 19.236 1.00 39.94 126 THR F N 1
ATOM 6822 C CA . THR F 1 129 ? 1.959 26.616 20.174 1.00 39.85 126 THR F CA 1
ATOM 6823 C C . THR F 1 129 ? 3.132 27.301 19.473 1.00 39.87 126 THR F C 1
ATOM 6824 O O . THR F 1 129 ? 3.666 28.299 19.968 1.00 39.72 126 THR F O 1
ATOM 6828 N N . MET F 1 130 ? 3.522 26.754 18.323 1.00 39.62 127 MET F N 1
ATOM 6829 C CA . MET F 1 130 ? 4.596 27.308 17.518 1.00 39.70 127 MET F CA 1
ATOM 6830 C C . MET F 1 130 ? 4.286 28.743 17.096 1.00 39.62 127 MET F C 1
ATOM 6831 O O . MET F 1 130 ? 5.142 29.620 17.230 1.00 39.21 127 MET F O 1
ATOM 6836 N N . MET F 1 131 ? 3.070 28.976 16.594 1.00 39.24 128 MET F N 1
ATOM 6837 C CA . MET F 1 131 ? 2.687 30.300 16.083 1.00 39.38 128 MET F CA 1
ATOM 6838 C C . MET F 1 131 ? 2.482 31.331 17.205 1.00 39.33 128 MET F C 1
ATOM 6839 O O . MET F 1 131 ? 2.806 32.506 17.029 1.00 38.85 128 MET F O 1
ATOM 6844 N N . GLU F 1 132 ? 1.943 30.897 18.343 1.00 39.20 129 GLU F N 1
ATOM 6845 C CA . GLU F 1 132 ? 1.794 31.776 19.507 1.00 39.46 129 GLU F CA 1
ATOM 6846 C C . GLU F 1 132 ? 3.159 32.248 19.986 1.00 39.61 129 GLU F C 1
ATOM 6847 O O . GLU F 1 132 ? 3.370 33.443 20.208 1.00 38.88 129 GLU F O 1
ATOM 6853 N N . LYS F 1 133 ? 4.082 31.293 20.107 1.00 40.23 130 LYS F N 1
ATOM 6854 C CA . LYS F 1 133 ? 5.474 31.558 20.489 1.00 40.48 130 LYS F CA 1
ATOM 6855 C C . LYS F 1 133 ? 6.207 32.431 19.461 1.00 40.66 130 LYS F C 1
ATOM 6856 O O . LYS F 1 133 ? 7.010 33.289 19.829 1.00 41.05 130 LYS F O 1
ATOM 6862 N N . ALA F 1 134 ? 5.920 32.219 18.182 1.00 40.97 131 ALA F N 1
ATOM 6863 C CA . ALA F 1 134 ? 6.528 32.996 17.110 1.00 40.89 131 ALA F CA 1
ATOM 6864 C C . ALA F 1 134 ? 6.058 34.446 17.106 1.00 41.44 131 ALA F C 1
ATOM 6865 O O . ALA F 1 134 ? 6.879 35.345 16.903 1.00 41.93 131 ALA F O 1
ATOM 6867 N N . GLU F 1 135 ? 4.755 34.676 17.333 1.00 41.08 132 GLU F N 1
ATOM 6868 C CA . GLU F 1 135 ? 4.204 36.036 17.317 1.00 41.34 132 GLU F CA 1
ATOM 6869 C C . GLU F 1 135 ? 4.595 36.856 18.578 1.00 41.13 132 GLU F C 1
ATOM 6870 O O . GLU F 1 135 ? 4.859 38.199 18.563 1.00 41.77 132 GLU F O 1
ATOM 6876 N N . ALA F 1 136 ? 4.773 36.114 19.688 1.00 40.13 133 ALA F N 1
ATOM 6877 C CA . ALA F 1 136 ? 5.246 36.741 20.911 1.00 39.75 133 ALA F CA 1
ATOM 6878 C C . ALA F 1 136 ? 6.706 37.158 20.761 1.00 39.66 133 ALA F C 1
ATOM 6879 O O . ALA F 1 136 ? 7.076 38.264 21.155 1.00 38.78 133 ALA F O 1
ATOM 6881 N N . ASP F 1 137 ? 7.523 36.278 20.179 1.00 39.85 134 ASP F N 1
ATOM 6882 C CA . ASP F 1 137 ? 8.924 36.599 19.889 1.00 40.40 134 ASP F CA 1
ATOM 6883 C C . ASP F 1 137 ? 9.052 37.790 18.929 1.00 40.69 134 ASP F C 1
ATOM 6884 O O . ASP F 1 137 ? 9.850 38.704 19.169 1.00 40.76 134 ASP F O 1
ATOM 6889 N N . MET F 1 138 ? 8.283 37.783 17.840 1.00 41.14 135 MET F N 1
ATOM 6890 C CA . MET F 1 138 ? 8.366 38.871 16.856 1.00 41.22 135 MET F CA 1
ATOM 6891 C C . MET F 1 138 ? 7.999 40.208 17.500 1.00 41.77 135 MET F C 1
ATOM 6892 O O . MET F 1 138 ? 8.611 41.230 17.194 1.00 42.54 135 MET F O 1
ATOM 6897 N N . LYS F 1 139 ? 6.994 40.207 18.378 1.00 41.85 136 LYS F N 1
ATOM 6898 C CA . LYS F 1 139 ? 6.620 41.423 19.098 1.00 42.05 136 LYS F CA 1
ATOM 6899 C C . LYS F 1 139 ? 7.730 41.833 20.072 1.00 42.06 136 LYS F C 1
ATOM 6900 O O . LYS F 1 139 ? 8.034 43.024 20.206 1.00 42.14 136 LYS F O 1
ATOM 6906 N N . GLU F 1 140 ? 8.325 40.845 20.745 1.00 41.97 137 GLU F N 1
ATOM 6907 C CA . GLU F 1 140 ? 9.410 41.090 21.695 1.00 41.86 137 GLU F CA 1
ATOM 6908 C C . GLU F 1 140 ? 10.676 41.613 20.994 1.00 41.76 137 GLU F C 1
ATOM 6909 O O . GLU F 1 140 ? 11.377 42.477 21.523 1.00 41.19 137 GLU F O 1
ATOM 6915 N N . GLN F 1 141 ? 10.946 41.093 19.798 1.00 42.07 138 GLN F N 1
ATOM 6916 C CA . GLN F 1 141 ? 12.146 41.449 19.028 1.00 42.40 138 GLN F CA 1
ATOM 6917 C C . GLN F 1 141 ? 11.934 42.594 18.024 1.00 42.79 138 GLN F C 1
ATOM 6918 O O . GLN F 1 141 ? 12.869 42.978 17.310 1.00 43.78 138 GLN F O 1
ATOM 6924 N N . GLY F 1 142 ? 10.712 43.113 17.958 1.00 42.76 139 GLY F N 1
ATOM 6925 C CA . GLY F 1 142 ? 10.418 44.326 17.204 1.00 42.83 139 GLY F CA 1
ATOM 6926 C C . GLY F 1 142 ? 10.268 44.147 15.707 1.00 42.60 139 GLY F C 1
ATOM 6927 O O . GLY F 1 142 ? 10.437 45.109 14.950 1.00 43.14 139 GLY F O 1
ATOM 6928 N N . THR F 1 143 ? 9.944 42.931 15.281 1.00 42.15 140 THR F N 1
ATOM 6929 C CA . THR F 1 143 ? 9.692 42.630 13.863 1.00 42.03 140 THR F CA 1
ATOM 6930 C C . THR F 1 143 ? 8.192 42.432 13.607 1.00 41.96 140 THR F C 1
ATOM 6931 O O . THR F 1 143 ? 7.776 42.174 12.473 1.00 42.01 140 THR F O 1
ATOM 6935 N N . ALA F 1 144 ? 7.404 42.513 14.679 1.00 41.49 141 ALA F N 1
ATOM 6936 C CA . ALA F 1 144 ? 5.952 42.689 14.603 1.00 41.37 141 ALA F CA 1
ATOM 6937 C C . ALA F 1 144 ? 5.566 43.673 15.693 0.50 41.17 141 ALA F C 1
ATOM 6938 O O . ALA F 1 144 ? 6.430 44.403 16.179 0.50 41.00 141 ALA F O 1
#

Sequence (834 aa):
SRRMLHTMIRVGDLDRSIKFYTERLGMKVLRKWDVPEDKYTLVFLGYGPEMSSTVLELTYNYGVTSSYKHDEAYGHIAIGVEDVKELVADMRKHDVPIDYEDESGFMAFVVDPDGYYIIELLNEKTMMEKAEADMKEQGTASRRMLHTMIRVGDLDRSIKFYTERLGMKVLRKWDVPEDKYTLVFLGYGPEMSSTVLELTYNYGVTSYKHDEAYGHIAIGVEDVKKELVADMRKHDVPIDYEDESGFMAFVVDPDGYYIIELLNEKTMMEKAEADMKEQGTASRRMLHTMIRVGDLDRSIKFYTERLGMKVLRKWDVPEDKYTLVFLGYGPEMSSTVLELTYNYGVTSYKHDEAYGHIIAIGVEDVKELVADMRKHDVPIDYEDESGFMAFVVDPDGYYIIELLNEKTMMEKAEADMKEQGTASRRMLHTMIRVGDLDRSIKFYTERLGMKVLRKWDVPEDKYTLVFLGYGPEMSSTVLELTYNYGVTSYKHDEAYGHIAIGVEDVKKELVADMRKHDVPIDYEDESGFMAFVVDPDGYYIIELLNEKTMMEKAEADMKEQGTASRRMLHTMIRVGDLDRSIKFYTERLGMKVLRKWDVPEDKYTLVFLGYGPEMSSTVLELTYNYGVTSYKHDEAYGHIAIGVEDVKELVADMRKHDVPIDYEDESGFMAFVVDPDGYYIIELLNEKTMMEKAEADMKEQGTASRRMLHTMIRVGDLDRSIKFYTERLGMKVLRKWDVPEDKYTLVFLGYGPEMSSTVLELTYNYGVTSYKHDEAYGHIAIGVEDVKELVADMRKHDVPIDYEDESGFMAFVVDPDGYYIIELLNEKTMMEKAEADMKEQGTA

Secondary structure (DSSP, 8-state):
--EEEEEEEE-S-HHHHHHIIIIIT--EEEEEEEEGGGTEEEEEEESS-TTTS-EEEEEEETT-------SSEEEEEEEES-HHHHHHHHHHTT--EEEE-SSSSEEEEE-TTS-EEEEEEHHHHHHHHHHHHHHHT--/--EEEEEEEE-SSHHHHHHIIIIIT--EEEEEEEEGGGTEEEEEEESS-TTTS-EEEEEEETT-------SSEEEEEEEES-HHHHHHHHHHTT--EEEE-SSSSEEEEE-TTS-EEEEEEHHHHHHHHHHHHHHHT--/--EEEEEEEE-S-HHHHHHIIIIIT--EEEEEEEEGGGTEEEEEEESS-TTTS-EEEEEEETT-------SSEEEEEEEES-HHHHHHHHHHTT--EEEE-SSSSEEEEE-TTS-EEEEEEHHHHHHHHHHHHHHHT--/--EEEEEEEE-SSHHHHHHIIIIIT--EEEEEEEEGGGTEEEEEEESS-TTTS-EEEEEEETT-------SSEEEEEEEES-HHHHHHHHHHTT--EEEE-SSSSEEEEE-TTS-EEEEEEHHHHHHHHHHHHHHHT--/--EEEEEEEE-SSHHHHHHIIIIIT--EEEEEEEEGGGTEEEEEEESS-TTTS-EEEEEEETT-------SSEEEEEEEES-HHHHHHHHHHTT--EEEE-TTSSEEEEE-TTS-EEEEEEHHHHHHHHHHHHHHTT--/--EEEEEEEE-S-HHHHHHIIIIIT--EEEEEEEETTTTEEEEEEESS-TTTS-EEEEEEETT-------SSEEEEEEEES-HHHHHHHHHTTT--EEEE-SSSSEEEEE-TTS-EEEEEEHHHHHHHHHHHHHHHT--

InterPro domains:
  IPR004360 Glyoxalase/fosfomycin resistance/dioxygenase domain [PF00903] (6-121)
  IPR004361 Glyoxalase I [TIGR00068] (5-126)
  IPR018146 Glyoxalase I, conserved site [PS00934] (8-29)
  IPR029068 Glyoxalase/Bleomycin resistance protein/Dihydroxybiphenyl dioxygenase [G3DSA:3.10.180.10] (1-141)
  IPR029068 Glyoxalase/Bleomycin resistance protein/Dihydroxybiphenyl dioxygenase [SSF54593] (4-125)
  IPR037523 Vicinal oxygen chelate (VOC), core domain [PS51819] (5-124)

Foldseek 3Di:
DDDQQEDEDEAQDPVQQQCCCCVLVPKDWADKDDDVVQQKIKTWIGNDDSVPDYTYIYMYGHPRRADDDDPPDAAEEDADQFQVVSVVVCVVVVWDWPADDPPRAWTWTAGPRGGIYIYGHVVVVVVVVVVVCVVVVND/DDDQQEDEDEAQDVVLQVCCCCVLVPKDWADKDDDVVQQKIKTWIDNDHSVPDYTYIYMYGHPRRADDDDPPDAEEEDADAFQVVSVVSCVVVVWAWPADDDPRAWTWTAGPRGGIYIYGHNVVVVVVVVVVCVVVVND/DDDQQEDEDEAQDVVQQQCCCCVLVPKDWQDKDADVVQQKIKTWIGPDHSVPDHTYIYMYGHPRRADDDDPPDAEEEDADQFQVVSVVVCVVVPWAWPADDDPRAWTWTAGPRGGIYIYGHNVVVVVVVVVVCVVVVVD/DDDQQEDEDEAQDVVQQQCCCCVLVPKDWDDKDDDVVQQKIKTWIGPDDSVPDYTYIYMYGHPRRADDDDPPDAEEEDADQFQVVSVVVCVVVVWAWPDDDPVRAWTWTAGPRGGIYIYGHRVVVVVVVVVVCVVVVVD/DDDQQEDEDEAQDVVLQQCCCCVLVNKDWADKDDDVVQQKIKTWIGPDDSVPDYTYIYMYGHPRRADDDDPPDAEAEDADQFQVVSVVVCVVVVWAWPDADPVRAWTWTAGPRGGIYIYGHNVVVVVVVVVVCVVVVVD/DDDQQEDEDEAQDPVQQQCCCCVLVNKHFQDKDDDVVQAKIWIWIDPDDSVPDYTYIYIHGHPRRADDDDPPDAEEEDADQFQVVSVVVCVVVVWAWDADDDVRAWTWTAGPRGGIYIYGHNVVVVVVVVVVCVVVVVD